Protein AF-A0A4U0XGB1-F1 (afdb_monomer_lite)

Secondary structure (DSSP, 8-state):
----TT--PPPP-----S-----HHHHHHHHHHHHHTTSSS-BTTB-GGG-HHHHHTT-S-TTSSHHHHHHHIIIIIS-HHHHHHHHHHHHHHHHHHTS-HHHHTTS----HHHHHHHHHHHHHS--PPPPPHHHHHHSTTSTTS------------TT-PPP---S---S-SSS-SSS------HHHHHHHHHHHHHHHHHTT--SPPPTTSTTHHHHHHHIIIIISTT-TT-----HHHHHHHHHHHHH--SGGGGHHHHHHHHHIIIIIIHHHHHHHHT----HHHHHHHHHHHHHHHHHHHHHHHHHHHTT--GGGGGHHHHHHHHHHHHHHHHHTT--SS----TT--PPPPPPTTSSSSS--HHHHHHHHHHHHHGGGSSEETTEEGGG-HHHHHTT-S-TTSSHHHHHHHIIIIIS-HHHHHHHHHHHHHHHHHHTS-HHHHTTS----HHHHHHHHHHHHHHTS-----HHHHHHTTTSTT---S---------TT-PPPP----------------TTSHHHHHHHHHHHHHHHHHHHTT--SPPPTTSTTHHHHHHHIIIIISTT-TT-----HHHHHHHHHHHHH--SGGGGHHHHHHHHHIIIIIIHHHHHHHHT--S-HHHHHHHHHHHHHHHHHHHHHHHHHHHSS--GGGGGTTHHHHHHHHHHHHHHHTT--HHHHHTTEEEPPTTTTT-S-TTGGG-GGGGSHHHHH----S--TT-THHHHHHHS-HHHHHT--EEE---HHHHHHHHHHHHHHHHHHHHHHHHHHHHHHHSPP----

pLDDT: mean 73.75, std 19.16, range [25.52, 97.19]

Foldseek 3Di:
DPPPPPQDAADADDDPPDDPDDDLVSLVVVLVVLVVCLVPADDRRDGNQLAPVCQLVQVDDPPRHVVVLLCCCVPPVVQNLLVLVLLVLVLVVVVLVVDDPVQVVVFDFDDPVNLVVLLVVVVVVPDDDDDDVVVVVVCPPDPPPDDDDDDDDDDDDPPDDDDDDDDDPDPPPPDDSRDDPPDDDPVVLVVLQVQLVVQCVVLVNDDAADDSHPCLSVVSNCCQAAQGPPHPSHDPDDPSRSSSLSVLSSRGPPSNSCSSVSSVSSSCVRPRSSSVSSLVSVQLADPVLLVVLLVVLVVLLVVLVVLLVVCVVDPDDPVSNCVSVVSNVSSVVSNVCSVSNHRPPNPQVLPQDAADADDPPPPDPPDDLVNLVVVLVVLVVCLVPQDDRRHGVQLRPVCQVVQVFDPPRHVVVLLCCCLPPVVQNLLVLVLLLLVVVVVVLVVDDPVQVVVFDADDPVNLVVLLVVVVVVVPPPPDDVVVVVVCPPDPPNPPDDDDDDDDDDPPDDDDDDDDDDDDDDDDDDDDDPPPVVVVVLVVLQVQLVVQCVVLVNPDAADPSHPPLSVVSLCCQAAQGPPALSHHPDDSSLSSQLSVSSSRGPPSNSCVSVNSSSSSCVRVHSSSNSLLVSLQQADPLQLVVLLVQLVVLCVVLVVLLVVCQQAPHDLVVLCVSLVSLLSSQLSNQCSVSNYHPVCLVVQKGADDLVRQPPPDPVVVPPCVCSDPCNSSDSNHSDCCPPPSNVVVVPDDSVCSSVHDMDHGPGPSSSSSNVSSSVSSSVVSNVVSCVVSVVSSPDHHNNND

Radius of gyration: 38.23 Å; chains: 1; bounding box: 114×111×107 Å

InterPro domains:
  IPR036305 RGS domain superfamily [SSF48097] (48-280)
  IPR036305 RGS domain superfamily [SSF48097] (393-625)
  IPR044926 RGS, subdomain 2 [G3DSA:1.10.167.10] (33-284)
  IPR044926 RGS, subdomain 2 [G3DSA:1.10.167.10] (389-629)

Structure (mmCIF, N/CA/C/O backbone):
data_AF-A0A4U0XGB1-F1
#
_entry.id   AF-A0A4U0XGB1-F1
#
loop_
_atom_site.group_PDB
_atom_site.id
_atom_site.type_symbol
_atom_site.label_atom_id
_atom_site.label_alt_id
_atom_site.label_comp_id
_atom_site.label_asym_id
_atom_site.label_entity_id
_atom_site.label_seq_id
_atom_site.pdbx_PDB_ins_code
_atom_site.Cartn_x
_atom_site.Cartn_y
_atom_site.Cartn_z
_atom_site.occupancy
_atom_site.B_iso_or_equiv
_atom_site.auth_seq_id
_atom_site.auth_comp_id
_atom_site.auth_asym_id
_atom_site.auth_atom_id
_atom_site.pdbx_PDB_model_num
ATOM 1 N N . MET A 1 1 ? 0.107 18.610 -12.772 1.00 32.50 1 MET A N 1
ATOM 2 C CA . MET A 1 1 ? 0.649 19.593 -11.812 1.00 32.50 1 MET A CA 1
ATOM 3 C C . MET A 1 1 ? 1.878 20.224 -12.432 1.00 32.50 1 MET A C 1
ATOM 5 O O . MET A 1 1 ? 2.787 19.494 -12.803 1.00 32.50 1 MET A O 1
ATOM 9 N N . VAL A 1 2 ? 1.900 21.547 -12.588 1.00 27.36 2 VAL A N 1
ATOM 10 C CA . VAL A 1 2 ? 3.150 22.270 -12.845 1.00 27.36 2 VAL A CA 1
ATOM 11 C C . VAL A 1 2 ? 3.922 22.205 -11.531 1.00 27.36 2 VAL A C 1
ATOM 13 O O . VAL A 1 2 ? 3.491 22.794 -10.543 1.00 27.36 2 VAL A O 1
ATOM 16 N N . TYR A 1 3 ? 4.986 21.403 -11.464 1.00 32.91 3 TYR A N 1
ATOM 17 C CA . TYR A 1 3 ? 5.872 21.418 -10.303 1.00 32.91 3 TYR A CA 1
ATOM 18 C C . TYR A 1 3 ? 6.401 22.843 -10.160 1.00 32.91 3 TYR A C 1
ATOM 20 O O . TYR A 1 3 ? 7.051 23.349 -11.075 1.00 32.91 3 TYR A O 1
ATOM 28 N N . SER A 1 4 ? 6.088 23.510 -9.049 1.00 37.25 4 SER A N 1
ATOM 29 C CA . SER A 1 4 ? 6.636 24.835 -8.793 1.00 37.25 4 SER A CA 1
ATOM 30 C C . SER A 1 4 ? 8.151 24.699 -8.664 1.00 37.25 4 SER A C 1
ATOM 32 O O . SER A 1 4 ? 8.661 24.204 -7.659 1.00 37.25 4 SER A O 1
ATOM 34 N N . LEU A 1 5 ? 8.880 25.136 -9.693 1.00 42.19 5 LEU A N 1
ATOM 35 C CA . LEU A 1 5 ? 10.348 25.170 -9.740 1.00 42.19 5 LEU A CA 1
ATOM 36 C C . LEU A 1 5 ? 10.959 26.076 -8.648 1.00 42.19 5 LEU A C 1
ATOM 38 O O . LEU A 1 5 ? 12.176 26.200 -8.555 1.00 42.19 5 LEU A O 1
ATOM 42 N N . THR A 1 6 ? 10.124 26.702 -7.815 1.00 51.84 6 THR A N 1
ATOM 43 C CA . THR A 1 6 ? 10.490 27.629 -6.741 1.00 51.84 6 THR A CA 1
ATOM 44 C C . THR A 1 6 ? 10.672 26.974 -5.368 1.00 51.84 6 THR A C 1
ATOM 46 O O . THR A 1 6 ? 10.983 27.683 -4.411 1.00 51.84 6 THR A O 1
ATOM 49 N N . TYR A 1 7 ? 10.517 25.648 -5.226 1.00 60.75 7 TYR A N 1
ATOM 50 C CA . TYR A 1 7 ? 10.771 24.991 -3.937 1.00 60.75 7 TYR A CA 1
ATOM 51 C C . TYR A 1 7 ? 12.232 25.180 -3.499 1.00 60.75 7 TYR A C 1
ATOM 53 O O . TYR A 1 7 ? 13.168 24.695 -4.142 1.00 60.75 7 TYR A O 1
ATOM 61 N N . ARG A 1 8 ? 12.430 25.847 -2.357 1.00 62.47 8 ARG A N 1
ATOM 62 C CA . ARG A 1 8 ? 13.738 26.033 -1.724 1.00 62.47 8 ARG A CA 1
ATOM 63 C C . ARG A 1 8 ? 13.786 25.238 -0.426 1.00 62.47 8 ARG A C 1
ATOM 65 O O . ARG A 1 8 ? 12.974 25.456 0.466 1.00 62.47 8 ARG A O 1
ATOM 72 N N . ARG A 1 9 ? 14.768 24.339 -0.316 1.00 66.31 9 ARG A N 1
ATOM 73 C CA . ARG A 1 9 ? 15.009 23.544 0.897 1.00 66.31 9 ARG A CA 1
ATOM 74 C C . ARG A 1 9 ? 15.177 24.469 2.119 1.00 66.31 9 ARG A C 1
ATOM 76 O O . ARG A 1 9 ? 15.993 25.392 2.019 1.00 66.31 9 ARG A O 1
ATOM 83 N N . PRO A 1 10 ? 14.503 24.197 3.255 1.00 71.38 10 PRO A N 1
ATOM 84 C CA . PRO A 1 10 ? 14.669 24.973 4.481 1.00 71.38 10 PRO A CA 1
ATOM 85 C C . PRO A 1 10 ? 16.137 25.069 4.921 1.00 71.38 10 PRO A C 1
ATOM 87 O O . PRO A 1 10 ? 16.905 24.097 4.836 1.00 71.38 10 PRO A O 1
ATOM 90 N N . SER A 1 11 ? 16.547 26.251 5.385 1.00 73.94 11 SER A N 1
ATOM 91 C CA . SER A 1 11 ? 17.852 26.453 6.017 1.00 73.94 11 SER A CA 1
ATOM 92 C C . SER A 1 11 ? 17.915 25.703 7.352 1.00 73.94 11 SER A C 1
ATOM 94 O O . SER A 1 11 ? 16.899 25.407 7.968 1.00 73.94 11 SER A O 1
ATOM 96 N N . HIS A 1 12 ? 19.125 25.329 7.779 1.00 78.06 12 HIS A N 1
ATOM 97 C CA . HIS A 1 12 ? 19.296 24.706 9.092 1.00 78.06 12 HIS A CA 1
ATOM 98 C C . HIS A 1 12 ? 19.164 25.799 10.140 1.00 78.06 12 HIS A C 1
ATOM 100 O O . HIS A 1 12 ? 19.870 26.807 10.056 1.00 78.06 12 HIS A O 1
ATOM 106 N N . VAL A 1 13 ? 18.280 25.584 11.104 1.00 77.94 13 VAL A N 1
ATOM 107 C CA . VAL A 1 13 ? 18.100 26.484 12.235 1.00 77.94 13 VAL A CA 1
ATOM 108 C C . VAL A 1 13 ? 18.999 25.974 13.351 1.00 77.94 13 VAL A C 1
ATOM 110 O O . VAL A 1 13 ? 18.805 24.869 13.857 1.00 77.94 13 VAL A O 1
ATOM 113 N N . ARG A 1 14 ? 20.033 26.751 13.694 1.00 70.25 14 ARG A N 1
ATOM 114 C CA . ARG A 1 14 ? 20.918 26.412 14.813 1.00 70.25 14 ARG A CA 1
ATOM 115 C C . ARG A 1 14 ? 20.141 26.557 16.118 1.00 70.25 14 ARG A C 1
ATOM 117 O O . ARG A 1 14 ? 19.458 27.561 16.308 1.00 70.25 14 ARG A O 1
ATOM 124 N N . SER A 1 15 ? 20.293 25.583 17.014 1.00 58.81 15 SER A N 1
ATOM 125 C CA . SER A 1 15 ? 19.837 25.722 18.396 1.00 58.81 15 SER A CA 1
ATOM 126 C C . SER A 1 15 ? 20.586 26.898 19.027 1.00 58.81 15 SER A C 1
ATOM 128 O O . SER A 1 15 ? 21.820 26.919 19.055 1.00 58.81 15 SER A O 1
ATOM 130 N N . SER A 1 16 ? 19.857 27.934 19.433 1.00 51.66 16 SER A N 1
ATOM 131 C CA . SER A 1 16 ? 20.429 29.134 20.037 1.00 51.66 16 SER A CA 1
ATOM 132 C C . SER A 1 16 ? 20.895 28.812 21.457 1.00 51.66 16 SER A C 1
ATOM 134 O O . SER A 1 16 ? 20.169 29.030 22.421 1.00 51.66 16 SER A O 1
ATOM 136 N N . ALA A 1 17 ? 22.124 28.319 21.594 1.00 41.44 17 ALA A N 1
ATOM 137 C CA . ALA A 1 17 ? 22.793 28.164 22.886 1.00 41.44 17 ALA A CA 1
ATOM 138 C C . ALA A 1 17 ? 23.264 29.510 23.490 1.00 41.44 17 ALA A C 1
ATOM 140 O O . ALA A 1 17 ? 23.918 29.527 24.528 1.00 41.44 17 ALA A O 1
ATOM 141 N N . SER A 1 18 ? 22.947 30.657 22.870 1.00 36.25 18 SER A N 1
ATOM 142 C CA . SER A 1 18 ? 23.345 31.977 23.365 1.00 36.25 18 SER A CA 1
ATOM 143 C C . SER A 1 18 ? 22.249 33.040 23.209 1.00 36.25 18 SER A C 1
ATOM 145 O O . SER A 1 18 ? 21.932 33.461 22.102 1.00 36.25 18 SER A O 1
ATOM 147 N N . ARG A 1 19 ? 21.749 33.512 24.356 1.00 37.75 19 ARG A N 1
ATOM 148 C CA . ARG A 1 19 ? 21.610 34.932 24.743 1.00 37.75 19 ARG A CA 1
ATOM 149 C C . ARG A 1 19 ? 20.771 35.943 23.942 1.00 37.75 19 ARG A C 1
ATOM 151 O O . ARG A 1 19 ? 20.720 37.075 24.406 1.00 37.75 19 ARG A O 1
ATOM 158 N N . ASP A 1 20 ? 20.026 35.579 22.905 1.00 40.97 20 ASP A N 1
ATOM 159 C CA . ASP A 1 20 ? 19.004 36.494 22.361 1.00 40.97 20 ASP A CA 1
ATOM 160 C C . ASP A 1 20 ? 17.639 36.194 22.991 1.00 40.97 20 ASP A C 1
ATOM 162 O O . ASP A 1 20 ? 16.865 35.347 22.541 1.00 40.97 20 ASP A O 1
ATOM 166 N N . SER A 1 21 ? 17.374 36.862 24.113 1.00 49.00 21 SER A N 1
ATOM 167 C CA . SER A 1 21 ? 16.125 36.783 24.868 1.00 49.00 21 SER A CA 1
ATOM 168 C C . SER A 1 21 ? 14.985 37.464 24.105 1.00 49.00 21 SER A C 1
ATOM 170 O O . SER A 1 21 ? 14.649 38.613 24.387 1.00 49.00 21 SER A O 1
ATOM 172 N N . LEU A 1 22 ? 14.385 36.762 23.141 1.00 56.78 22 LEU A N 1
ATOM 173 C CA . LEU A 1 22 ? 13.062 37.129 22.629 1.00 56.78 22 LEU A CA 1
ATOM 174 C C . LEU A 1 22 ? 12.073 37.146 23.802 1.00 56.78 22 LEU A C 1
ATOM 176 O O . LEU A 1 22 ? 12.011 36.173 24.567 1.00 56.78 22 LEU A O 1
ATOM 180 N N . SER A 1 23 ? 11.313 38.238 23.937 1.00 62.78 23 SER A N 1
ATOM 181 C CA . SER A 1 23 ? 10.249 38.344 24.937 1.00 62.78 23 SER A CA 1
ATOM 182 C C . SER A 1 23 ? 9.217 37.227 24.734 1.00 62.78 23 SER A C 1
ATOM 184 O O . SER A 1 23 ? 9.047 36.708 23.625 1.00 62.78 23 SER A O 1
ATOM 186 N N . GLY A 1 24 ? 8.496 36.850 25.795 1.00 61.66 24 GLY A N 1
ATOM 187 C CA . GLY A 1 24 ? 7.385 35.897 25.701 1.00 61.66 24 GLY A CA 1
ATOM 188 C C . GLY A 1 24 ? 6.334 36.314 24.663 1.00 61.66 24 GLY A C 1
ATOM 189 O O . GLY A 1 24 ? 5.754 35.452 23.996 1.00 61.66 24 GLY A O 1
ATOM 190 N N . ASP A 1 25 ? 6.161 37.620 24.463 1.00 63.00 25 ASP A N 1
ATOM 191 C CA . ASP A 1 25 ? 5.239 38.184 23.475 1.00 63.00 25 ASP A CA 1
ATOM 192 C C . ASP A 1 25 ? 5.777 38.093 22.047 1.00 63.00 25 ASP A C 1
ATOM 194 O O . ASP A 1 25 ? 5.022 37.774 21.128 1.00 63.00 25 ASP A O 1
ATOM 198 N N . ASP A 1 26 ? 7.087 38.258 21.849 1.00 65.81 26 ASP A N 1
ATOM 199 C CA . ASP A 1 26 ? 7.723 38.078 20.539 1.00 65.81 26 ASP A CA 1
ATOM 200 C C . ASP A 1 26 ? 7.679 36.609 20.104 1.00 65.81 26 ASP A C 1
ATOM 202 O O . ASP A 1 26 ? 7.393 36.298 18.943 1.00 65.81 26 ASP A O 1
ATOM 206 N N . LYS A 1 27 ? 7.890 35.683 21.053 1.00 68.44 27 LYS A N 1
ATOM 207 C CA . LYS A 1 27 ? 7.707 34.243 20.826 1.00 68.44 27 LYS A CA 1
ATOM 208 C C . LYS A 1 27 ? 6.263 33.951 20.414 1.00 68.44 27 LYS A C 1
ATOM 210 O O . LYS A 1 27 ? 6.059 33.311 19.382 1.00 68.44 27 LYS A O 1
ATOM 215 N N . GLN A 1 28 ? 5.272 34.470 21.144 1.00 69.88 28 GLN A N 1
ATOM 216 C CA . GLN A 1 28 ? 3.855 34.278 20.816 1.00 69.88 28 GLN A CA 1
ATOM 217 C C . GLN A 1 28 ? 3.486 34.876 19.454 1.00 69.88 28 GLN A C 1
ATOM 219 O O . GLN A 1 28 ? 2.793 34.226 18.673 1.00 69.88 28 GLN A O 1
ATOM 224 N N . LYS A 1 29 ? 3.972 36.079 19.135 1.00 70.19 29 LYS A N 1
ATOM 225 C CA . LYS A 1 29 ? 3.767 36.710 17.828 1.00 70.19 29 LYS A CA 1
ATOM 226 C C . LYS A 1 29 ? 4.344 35.847 16.708 1.00 70.19 29 LYS A C 1
ATOM 228 O O . LYS A 1 29 ? 3.648 35.563 15.743 1.00 70.19 29 LYS A O 1
ATOM 233 N N . SER A 1 30 ? 5.555 35.319 16.884 1.00 67.12 30 SER A N 1
ATOM 234 C CA . SER A 1 30 ? 6.191 34.444 15.890 1.00 67.12 30 SER A CA 1
ATOM 235 C C . SER A 1 30 ? 5.462 33.105 15.680 1.00 67.12 30 SER A C 1
ATOM 237 O O . SER A 1 30 ? 5.488 32.555 14.569 1.00 67.12 30 SER A O 1
ATOM 239 N N . ILE A 1 31 ? 4.828 32.575 16.736 1.00 67.88 31 ILE A N 1
ATOM 240 C CA . ILE A 1 31 ? 3.973 31.383 16.691 1.00 67.88 31 ILE A CA 1
ATOM 241 C C . ILE A 1 31 ? 2.693 31.719 15.925 1.00 67.88 31 ILE A C 1
ATOM 243 O O . ILE A 1 31 ? 2.377 31.032 14.955 1.00 67.88 31 ILE A O 1
ATOM 247 N N . ASN A 1 32 ? 2.015 32.813 16.279 1.00 69.94 32 ASN A N 1
ATOM 248 C CA . ASN A 1 32 ? 0.801 33.263 15.599 1.00 69.94 32 ASN A CA 1
ATOM 249 C C . ASN A 1 32 ? 1.060 33.524 14.112 1.00 69.94 32 ASN A C 1
ATOM 251 O O . ASN A 1 32 ? 0.297 33.043 13.282 1.00 69.94 32 ASN A O 1
ATOM 255 N N . ASP A 1 33 ? 2.174 34.175 13.771 1.00 61.66 33 ASP A N 1
ATOM 256 C CA . ASP A 1 33 ? 2.602 34.388 12.388 1.00 61.66 33 ASP A CA 1
ATOM 257 C C . ASP A 1 33 ? 2.804 33.059 11.650 1.00 61.66 33 ASP A C 1
ATOM 259 O O . ASP A 1 33 ? 2.482 32.963 10.472 1.00 61.66 33 ASP A O 1
ATOM 263 N N . SER A 1 34 ? 3.305 32.004 12.312 1.00 61.75 34 SER A N 1
ATOM 264 C CA . SER A 1 34 ? 3.442 30.672 11.690 1.00 61.75 34 SER A CA 1
ATOM 265 C C . SER A 1 34 ? 2.114 29.956 11.462 1.00 61.75 34 SER A C 1
ATOM 267 O O . SER A 1 34 ? 1.978 29.240 10.474 1.00 61.75 34 SER A O 1
ATOM 269 N N . ILE A 1 35 ? 1.149 30.162 12.357 1.00 61.78 35 ILE A N 1
ATOM 270 C CA . ILE A 1 35 ? -0.187 29.571 12.266 1.00 61.78 35 ILE A CA 1
ATOM 271 C C . ILE A 1 35 ? -0.988 30.286 11.168 1.00 61.78 35 ILE A C 1
ATOM 273 O O . ILE A 1 35 ? -1.605 29.637 10.328 1.00 61.78 35 ILE A O 1
ATOM 277 N N . THR A 1 36 ? -0.921 31.619 11.105 1.00 55.59 36 THR A N 1
ATOM 278 C CA . THR A 1 36 ? -1.635 32.428 10.103 1.00 55.59 36 THR A CA 1
ATOM 279 C C . THR A 1 36 ? -1.012 32.338 8.711 1.00 55.59 36 THR A C 1
ATOM 281 O O . THR A 1 36 ? -1.744 32.293 7.725 1.00 55.59 36 THR A O 1
ATOM 284 N N . SER A 1 37 ? 0.316 32.218 8.596 1.00 48.75 37 SER A N 1
ATOM 285 C CA . SER A 1 37 ? 0.982 31.947 7.308 1.00 48.75 37 SER A CA 1
ATOM 286 C C . SER A 1 37 ? 0.812 30.508 6.806 1.00 48.75 37 SER A C 1
ATOM 288 O O . SER A 1 37 ? 1.225 30.210 5.692 1.00 48.75 37 SER A O 1
ATOM 290 N N . GLY A 1 38 ? 0.156 29.622 7.566 1.00 46.25 38 GLY A N 1
ATOM 291 C CA . GLY A 1 38 ? -0.370 28.355 7.046 1.00 46.25 38 GLY A CA 1
ATOM 292 C C . GLY A 1 38 ? -1.580 28.528 6.117 1.00 46.25 38 GLY A C 1
ATOM 293 O O . GLY A 1 38 ? -1.879 27.619 5.357 1.00 46.25 38 GLY A O 1
ATOM 294 N N . SER A 1 39 ? -2.235 29.697 6.139 1.00 46.03 39 SER A N 1
ATOM 295 C CA . SER A 1 39 ? -3.392 30.043 5.293 1.00 46.03 39 SER A CA 1
ATOM 296 C C . SER A 1 39 ? -2.996 30.599 3.911 1.00 46.03 39 SER A C 1
ATOM 298 O O . SER A 1 39 ? -3.820 30.702 3.004 1.00 46.03 39 SER A O 1
ATOM 300 N N . SER A 1 40 ? -1.721 30.954 3.713 1.00 44.72 40 SER A N 1
ATOM 301 C CA . SER A 1 40 ? -1.197 31.475 2.447 1.00 44.72 40 SER A CA 1
ATOM 302 C C . SER A 1 40 ? 0.042 30.696 1.994 1.00 44.72 40 SER A C 1
ATOM 304 O O . SER A 1 40 ? 0.793 30.130 2.780 1.00 44.72 40 SER A O 1
ATOM 306 N N . CYS A 1 41 ? 0.219 30.582 0.682 1.00 52.03 41 CYS A N 1
ATOM 307 C CA . CYS A 1 41 ? 1.169 29.689 0.024 1.00 52.03 41 CYS A CA 1
ATOM 308 C C . CYS A 1 41 ? 2.610 29.716 0.606 1.00 52.03 41 CYS A C 1
ATOM 310 O O . CYS A 1 41 ? 3.339 30.684 0.428 1.00 52.03 41 CYS A O 1
ATOM 312 N N . MET A 1 42 ? 3.039 28.589 1.197 1.00 53.16 42 MET A N 1
ATOM 313 C CA . MET A 1 42 ? 4.408 28.245 1.639 1.00 53.16 42 MET A CA 1
ATOM 314 C C . MET A 1 42 ? 5.071 29.188 2.668 1.00 53.16 42 MET A C 1
ATOM 316 O O . MET A 1 42 ? 5.671 30.200 2.311 1.00 53.16 42 MET A O 1
ATOM 320 N N . SER A 1 43 ? 5.146 28.769 3.938 1.00 55.28 43 SER A N 1
ATOM 321 C CA . SER A 1 43 ? 5.955 29.448 4.962 1.00 55.28 43 SER A CA 1
ATOM 322 C C . SER A 1 43 ? 7.382 28.873 5.015 1.00 55.28 43 SER A C 1
ATOM 324 O O . SER A 1 43 ? 7.596 27.670 5.153 1.00 55.28 43 SER A O 1
ATOM 326 N N . ASN A 1 44 ? 8.404 29.726 4.850 1.00 61.28 44 ASN A N 1
ATOM 327 C CA . ASN A 1 44 ? 9.834 29.361 4.928 1.00 61.28 44 ASN A CA 1
ATOM 328 C C . ASN A 1 44 ? 10.278 28.164 4.052 1.00 61.28 44 ASN A C 1
ATOM 330 O O . ASN A 1 44 ? 11.229 27.453 4.385 1.00 61.28 44 ASN A O 1
ATOM 334 N N . GLY A 1 45 ? 9.610 27.937 2.916 1.00 62.34 45 GLY A N 1
ATOM 335 C CA . GLY A 1 45 ? 9.912 26.818 2.016 1.00 62.34 45 GLY A CA 1
ATOM 336 C C . GLY A 1 45 ? 9.334 25.468 2.459 1.00 62.34 45 GLY A C 1
ATOM 337 O O . GLY A 1 45 ? 9.674 24.450 1.860 1.00 62.34 45 GLY A O 1
ATOM 338 N N . ILE A 1 46 ? 8.457 25.432 3.468 1.00 74.94 46 ILE A N 1
ATOM 339 C CA . ILE A 1 46 ? 7.724 24.230 3.888 1.00 74.94 46 ILE A CA 1
ATOM 340 C C . ILE A 1 46 ? 6.292 24.296 3.320 1.00 74.94 46 ILE A C 1
ATOM 342 O O . ILE A 1 46 ? 5.610 25.306 3.504 1.00 74.94 46 ILE A O 1
ATOM 346 N N . PRO A 1 47 ? 5.817 23.262 2.597 1.00 73.50 47 PRO A N 1
ATOM 347 C CA . PRO A 1 47 ? 4.431 23.194 2.137 1.00 73.50 47 PRO A CA 1
ATOM 348 C C . PRO A 1 47 ? 3.450 23.069 3.307 1.00 73.50 47 PRO A C 1
ATOM 350 O O . PRO A 1 47 ? 3.750 22.390 4.286 1.00 73.50 47 PRO A O 1
ATOM 353 N N . GLU A 1 48 ? 2.240 23.609 3.161 1.00 72.38 48 GLU A N 1
ATOM 354 C CA . GLU A 1 48 ? 1.153 23.472 4.147 1.00 72.38 48 GLU A CA 1
ATOM 355 C C . GLU A 1 48 ? 0.835 21.999 4.471 1.00 72.38 48 GLU A C 1
ATOM 357 O O . GLU A 1 48 ? 0.571 21.638 5.615 1.00 72.38 48 GLU A O 1
ATOM 362 N N . ALA A 1 49 ? 0.966 21.106 3.483 1.00 75.06 49 ALA A N 1
ATOM 363 C CA . ALA A 1 49 ? 0.811 19.663 3.669 1.00 75.06 49 ALA A CA 1
ATOM 364 C C . ALA A 1 49 ? 1.832 19.030 4.639 1.00 75.06 49 ALA A C 1
ATOM 366 O O . ALA A 1 49 ? 1.624 17.906 5.085 1.00 75.06 49 ALA A O 1
ATOM 367 N N . LEU A 1 50 ? 2.924 19.728 4.959 1.00 80.44 50 LEU A N 1
ATOM 368 C CA . LEU A 1 50 ? 3.943 19.326 5.932 1.00 80.44 50 LEU A CA 1
ATOM 369 C C . LEU A 1 50 ? 4.028 20.322 7.100 1.00 80.44 50 LEU A C 1
ATOM 371 O O . LEU A 1 50 ? 5.075 20.434 7.746 1.00 80.44 50 LEU A O 1
ATOM 375 N N . SER A 1 51 ? 2.950 21.067 7.365 1.00 83.38 51 SER A N 1
ATOM 376 C CA . SER A 1 51 ? 2.873 21.959 8.519 1.00 83.38 51 SER A CA 1
ATOM 377 C C . SER A 1 51 ? 3.033 21.176 9.823 1.00 83.38 51 SER A C 1
ATOM 379 O O . SER A 1 51 ? 2.700 19.991 9.915 1.00 83.38 51 SER A O 1
ATOM 381 N N . PHE A 1 52 ? 3.556 21.849 10.847 1.00 85.50 52 PHE A N 1
ATOM 382 C CA . PHE A 1 52 ? 3.721 21.256 12.171 1.00 85.50 52 PHE A CA 1
ATOM 383 C C . PHE A 1 52 ? 2.393 20.696 12.704 1.00 85.50 52 PHE A C 1
ATOM 385 O O . PHE A 1 52 ? 2.346 19.554 13.152 1.00 85.50 52 PHE A O 1
ATOM 392 N N . ASP A 1 53 ? 1.297 21.445 12.563 1.00 83.44 53 ASP A N 1
ATOM 393 C CA . ASP A 1 53 ? -0.031 21.033 13.035 1.00 83.44 53 ASP A CA 1
ATOM 394 C C . ASP A 1 53 ? -0.534 19.764 12.343 1.00 83.44 53 ASP A C 1
ATOM 396 O O . ASP A 1 53 ? -1.093 18.875 12.989 1.00 83.44 53 ASP A O 1
ATOM 400 N N . ARG A 1 54 ? -0.282 19.628 11.036 1.00 80.06 54 ARG A N 1
ATOM 401 C CA . ARG A 1 54 ? -0.670 18.436 10.275 1.00 80.06 54 ARG A CA 1
ATOM 402 C C . ARG A 1 54 ? 0.174 17.217 10.636 1.00 80.06 54 ARG A C 1
ATOM 404 O O . ARG A 1 54 ? -0.349 16.106 10.664 1.00 80.06 54 ARG A O 1
ATOM 411 N N . ILE A 1 55 ? 1.455 17.421 10.956 1.00 85.19 55 ILE A N 1
ATOM 412 C CA . ILE A 1 55 ? 2.313 16.359 11.490 1.00 85.19 55 ILE A CA 1
ATOM 413 C C . ILE A 1 55 ? 1.754 15.891 12.828 1.00 85.19 55 ILE A C 1
ATOM 415 O O . ILE A 1 55 ? 1.417 14.721 12.942 1.00 85.19 55 ILE A O 1
ATOM 419 N N . ILE A 1 56 ? 1.577 16.801 13.791 1.00 85.38 56 ILE A N 1
ATOM 420 C CA . ILE A 1 56 ? 1.149 16.517 15.173 1.00 85.38 56 ILE A CA 1
ATOM 421 C C . ILE A 1 56 ? -0.278 15.948 15.281 1.00 85.38 56 ILE A C 1
ATOM 423 O O . ILE A 1 56 ? -0.584 15.212 16.221 1.00 85.38 56 ILE A O 1
ATOM 427 N N . SER A 1 57 ? -1.155 16.246 14.322 1.00 78.56 57 SER A N 1
ATOM 428 C CA . SER A 1 57 ? -2.500 15.652 14.223 1.00 78.56 57 SER A CA 1
ATOM 429 C C . SER A 1 57 ? -2.526 14.276 13.546 1.00 78.56 57 SER A C 1
ATOM 431 O O . SER A 1 57 ? -3.587 13.667 13.453 1.00 78.56 57 SER A O 1
ATOM 433 N N . GLY A 1 58 ? -1.384 13.764 13.072 1.00 75.75 58 GLY A N 1
ATOM 434 C CA . GLY A 1 58 ? -1.315 12.483 12.363 1.00 75.75 58 GLY A CA 1
ATOM 435 C C . GLY A 1 58 ? -1.822 12.540 10.917 1.00 75.75 58 GLY A C 1
ATOM 436 O O . GLY A 1 58 ? -1.982 11.500 10.286 1.00 75.75 58 GLY A O 1
ATOM 437 N N . GLY A 1 59 ? -2.032 13.734 10.356 1.00 71.25 59 GLY A N 1
ATOM 438 C CA . GLY A 1 59 ? -2.548 13.947 8.998 1.00 71.25 59 GLY A CA 1
ATOM 439 C C . GLY A 1 59 ? -1.517 13.783 7.871 1.00 71.25 59 GLY A C 1
ATOM 440 O O . GLY A 1 59 ? -1.731 14.302 6.769 1.00 71.25 59 GLY A O 1
ATOM 441 N N . VAL A 1 60 ? -0.386 13.123 8.143 1.00 75.31 60 VAL A N 1
ATOM 442 C CA . VAL A 1 60 ? 0.747 12.926 7.223 1.00 75.31 60 VAL A CA 1
ATOM 443 C C . VAL A 1 60 ? 1.253 11.483 7.270 1.00 75.31 60 VAL A C 1
ATOM 445 O O . VAL A 1 60 ? 1.230 10.829 8.311 1.00 75.31 60 VAL A O 1
ATOM 448 N N . CYS A 1 61 ? 1.752 10.984 6.140 1.00 74.88 61 CYS A N 1
ATOM 449 C CA . CYS A 1 61 ? 2.291 9.628 6.017 1.00 74.88 61 CYS A CA 1
ATOM 450 C C . CYS A 1 61 ? 3.813 9.576 6.290 1.00 74.88 61 CYS A C 1
ATOM 452 O O . CYS A 1 61 ? 4.491 10.607 6.201 1.00 74.88 61 CYS A O 1
ATOM 454 N N . PRO A 1 62 ? 4.387 8.386 6.575 1.00 70.75 62 PRO A N 1
ATOM 455 C CA . PRO A 1 62 ? 5.839 8.212 6.664 1.00 70.75 62 PRO A CA 1
ATOM 456 C C . PRO A 1 62 ? 6.555 8.723 5.403 1.00 70.75 62 PRO A C 1
ATOM 458 O O . PRO A 1 62 ? 6.033 8.527 4.300 1.00 70.75 62 PRO A O 1
ATOM 461 N N . PRO A 1 63 ? 7.733 9.366 5.528 1.00 75.62 63 PRO A N 1
ATOM 462 C CA . PRO A 1 63 ? 8.605 9.459 6.711 1.00 75.62 63 PRO A CA 1
ATOM 463 C C . PRO A 1 63 ? 8.358 10.688 7.613 1.00 75.62 63 PRO A C 1
ATOM 465 O O . PRO A 1 63 ? 9.241 11.068 8.379 1.00 75.62 63 PRO A O 1
ATOM 468 N N . CYS A 1 64 ? 7.209 11.361 7.492 1.00 82.31 64 CYS A N 1
ATOM 469 C CA . CYS A 1 64 ? 6.938 12.619 8.194 1.00 82.31 64 CYS A CA 1
ATOM 470 C C . CYS A 1 64 ? 5.915 12.484 9.336 1.00 82.31 64 CYS A C 1
ATOM 472 O O . CYS A 1 64 ? 5.349 13.492 9.741 1.00 82.31 64 CYS A O 1
ATOM 474 N N . THR A 1 65 ? 5.640 11.278 9.847 1.00 84.31 65 THR A N 1
ATOM 475 C CA . THR A 1 65 ? 4.636 11.079 10.914 1.00 84.31 65 THR A CA 1
ATOM 476 C C . THR A 1 65 ? 5.060 11.696 12.251 1.00 84.31 65 THR A C 1
ATOM 478 O O . THR A 1 65 ? 6.241 11.964 12.469 1.00 84.31 65 THR A O 1
ATOM 481 N N . VAL A 1 66 ? 4.119 11.844 13.198 1.00 84.12 66 VAL A N 1
ATOM 482 C CA . VAL A 1 66 ? 4.435 12.208 14.601 1.00 84.12 66 VAL A CA 1
ATOM 483 C C . VAL A 1 66 ? 5.514 11.299 15.178 1.00 84.12 66 VAL A C 1
ATOM 485 O O . VAL A 1 66 ? 6.439 11.766 15.835 1.00 84.12 66 VAL A O 1
ATOM 488 N N . ARG A 1 67 ? 5.410 9.993 14.909 1.00 83.69 67 ARG A N 1
ATOM 489 C CA . ARG A 1 67 ? 6.372 8.991 15.372 1.00 83.69 67 ARG A CA 1
ATOM 490 C C . ARG A 1 67 ? 7.752 9.219 14.763 1.00 83.69 67 ARG A C 1
ATOM 492 O O . ARG A 1 67 ? 8.748 9.130 15.472 1.00 83.69 67 ARG A O 1
ATOM 499 N N . ASP A 1 68 ? 7.815 9.550 13.477 1.00 86.12 68 ASP A N 1
ATOM 500 C CA . ASP A 1 68 ? 9.079 9.861 12.805 1.00 86.12 68 ASP A CA 1
ATOM 501 C C . ASP A 1 68 ? 9.706 11.143 13.367 1.00 86.12 68 ASP A C 1
ATOM 503 O O . ASP A 1 68 ? 10.914 11.186 13.601 1.00 86.12 68 ASP A O 1
ATOM 507 N N . PHE A 1 69 ? 8.886 12.156 13.662 1.00 91.31 69 PHE A N 1
ATOM 508 C CA . PHE A 1 69 ? 9.341 13.386 14.304 1.00 91.31 69 PHE A CA 1
ATOM 509 C C . PHE A 1 69 ? 9.847 13.133 15.732 1.00 91.31 69 PHE A C 1
ATOM 511 O O . PHE A 1 69 ? 10.930 13.588 16.085 1.00 91.31 69 PHE A O 1
ATOM 518 N N . MET A 1 70 ? 9.141 12.323 16.526 1.00 89.12 70 MET A N 1
ATOM 519 C CA . MET A 1 70 ? 9.587 11.904 17.861 1.00 89.12 70 MET A CA 1
ATOM 520 C C . MET A 1 70 ? 10.910 11.126 17.806 1.00 89.12 70 MET A C 1
ATOM 522 O O . MET A 1 70 ? 11.819 11.388 18.590 1.00 89.12 70 MET A O 1
ATOM 526 N N . ASN A 1 71 ? 11.055 10.195 16.860 1.00 86.00 71 ASN A N 1
ATOM 527 C CA . ASN A 1 71 ? 12.295 9.443 16.667 1.00 86.00 71 ASN A CA 1
ATOM 528 C C . ASN A 1 71 ? 13.456 10.359 16.267 1.00 86.00 71 ASN A C 1
ATOM 530 O O . ASN A 1 71 ? 14.568 10.202 16.770 1.00 86.00 71 ASN A O 1
ATOM 534 N N . TYR A 1 72 ? 13.199 11.334 15.396 1.00 89.44 72 TYR A N 1
ATOM 535 C CA . TYR A 1 72 ? 14.176 12.357 15.046 1.00 89.44 72 TYR A CA 1
ATOM 536 C C . TYR A 1 72 ? 14.623 13.150 16.283 1.00 89.44 72 TYR A C 1
ATOM 538 O O . TYR A 1 72 ? 15.821 13.248 16.548 1.00 89.44 72 TYR A O 1
ATOM 546 N N . LEU A 1 73 ? 13.681 13.633 17.094 1.00 90.12 73 LEU A N 1
ATOM 547 C CA . LEU A 1 73 ? 14.003 14.339 18.334 1.00 90.12 73 LEU A CA 1
ATOM 548 C C . LEU A 1 73 ? 14.765 13.454 19.325 1.00 90.12 73 LEU A C 1
ATOM 550 O O . LEU A 1 73 ? 15.685 13.927 19.973 1.00 90.12 73 LEU A O 1
ATOM 554 N N . ARG A 1 74 ? 14.442 12.162 19.432 1.00 87.94 74 ARG A N 1
ATOM 555 C CA . ARG A 1 74 ? 15.089 11.245 20.384 1.00 87.94 74 ARG A CA 1
ATOM 556 C C . ARG A 1 74 ? 16.509 10.859 19.976 1.00 87.94 74 ARG A C 1
ATOM 558 O O . ARG A 1 74 ? 17.417 10.874 20.805 1.00 87.94 74 ARG A O 1
ATOM 565 N N . TYR A 1 75 ? 16.691 10.472 18.715 1.00 85.38 75 TYR A N 1
ATOM 566 C CA . TYR A 1 75 ? 17.929 9.852 18.240 1.00 85.38 75 TYR A CA 1
ATOM 567 C C . TYR A 1 75 ? 18.864 10.815 17.506 1.00 85.38 75 TYR A C 1
ATOM 569 O O . TYR A 1 75 ? 20.034 10.478 17.332 1.00 85.38 75 TYR A O 1
ATOM 577 N N . ILE A 1 76 ? 18.366 11.968 17.045 1.00 84.88 76 ILE A N 1
ATOM 578 C CA . ILE A 1 76 ? 19.142 12.925 16.245 1.00 84.88 76 ILE A CA 1
ATOM 579 C C . ILE A 1 76 ? 19.337 14.254 16.981 1.00 84.88 76 ILE A C 1
ATOM 581 O O . ILE A 1 76 ? 20.477 14.691 17.111 1.00 84.88 76 ILE A O 1
ATOM 585 N N . GLU A 1 77 ? 18.263 14.908 17.437 1.00 85.25 77 GLU A N 1
ATOM 586 C CA . GLU A 1 77 ? 18.367 16.208 18.136 1.00 85.25 77 GLU A CA 1
ATOM 587 C C . GLU A 1 77 ? 18.513 16.092 19.658 1.00 85.25 77 GLU A C 1
ATOM 589 O O . GLU A 1 77 ? 18.905 17.068 20.292 1.00 85.25 77 GLU A O 1
ATOM 594 N N . HIS A 1 78 ? 18.252 14.913 20.228 1.00 86.56 78 HIS A N 1
ATOM 595 C CA . HIS A 1 78 ? 18.248 14.644 21.670 1.00 86.56 78 HIS A CA 1
ATOM 596 C C . HIS A 1 78 ? 17.386 15.633 22.475 1.00 86.56 78 HIS A C 1
ATOM 598 O O . HIS A 1 78 ? 17.821 16.139 23.502 1.00 86.56 78 HIS A O 1
ATOM 604 N N . SER A 1 79 ? 16.178 15.912 21.979 1.00 88.75 79 SER A N 1
ATOM 605 C CA . SER A 1 79 ? 15.238 16.889 22.547 1.00 88.75 79 SER A CA 1
ATOM 606 C C . SER A 1 79 ? 13.778 16.397 22.554 1.00 88.75 79 SER A C 1
ATOM 608 O O . SER A 1 79 ? 12.821 17.158 22.365 1.00 88.75 79 SER A O 1
ATOM 610 N N . ALA A 1 80 ? 13.591 15.081 22.706 1.00 88.75 80 ALA A N 1
ATOM 611 C CA . ALA A 1 80 ? 12.282 14.422 22.651 1.00 88.75 80 ALA A CA 1
ATOM 612 C C . ALA A 1 80 ? 11.337 14.849 23.785 1.00 88.75 80 ALA A C 1
ATOM 614 O O . ALA A 1 80 ? 10.118 14.837 23.604 1.00 88.75 80 ALA A O 1
ATOM 615 N N . GLU A 1 81 ? 11.889 15.256 24.925 1.00 88.56 81 GLU A N 1
ATOM 616 C CA . GLU A 1 81 ? 11.165 15.759 26.089 1.00 88.56 81 GLU A CA 1
ATOM 617 C C . GLU A 1 81 ? 10.268 16.956 25.749 1.00 88.56 81 GLU A C 1
ATOM 619 O O . GLU A 1 81 ? 9.138 17.026 26.230 1.00 88.56 81 GLU A O 1
ATOM 624 N N . ASN A 1 82 ? 10.697 17.824 24.825 1.00 90.81 82 ASN A N 1
ATOM 625 C CA . ASN A 1 82 ? 9.908 18.970 24.369 1.00 90.81 82 ASN A CA 1
ATOM 626 C C . ASN A 1 82 ? 8.597 18.531 23.705 1.00 90.81 82 ASN A C 1
ATOM 628 O O . ASN A 1 82 ? 7.528 19.063 24.004 1.00 90.81 82 ASN A O 1
ATOM 632 N N . LEU A 1 83 ? 8.657 17.539 22.809 1.00 91.31 83 LEU A N 1
ATOM 633 C CA . LEU A 1 83 ? 7.470 17.042 22.113 1.00 91.31 83 LEU A CA 1
ATOM 634 C C . LEU A 1 83 ? 6.559 16.244 23.048 1.00 91.31 83 LEU A C 1
ATOM 636 O O . LEU A 1 83 ? 5.341 16.371 22.961 1.00 91.31 83 LEU A O 1
ATOM 640 N N . GLN A 1 84 ? 7.133 15.448 23.952 1.00 90.62 84 GLN A N 1
ATOM 641 C CA . GLN A 1 84 ? 6.363 14.692 24.941 1.00 90.62 84 GLN A CA 1
ATOM 642 C C . GLN A 1 84 ? 5.592 15.623 25.880 1.00 90.62 84 GLN A C 1
ATOM 644 O O . GLN A 1 84 ? 4.390 15.440 26.061 1.00 90.62 84 GLN A O 1
ATOM 649 N N . PHE A 1 85 ? 6.255 16.659 26.404 1.00 92.00 85 PHE A N 1
ATOM 650 C CA . PHE A 1 85 ? 5.615 17.683 27.225 1.00 92.00 85 PHE A CA 1
ATOM 651 C C . PHE A 1 85 ? 4.516 18.428 26.454 1.00 92.00 85 PHE A C 1
ATOM 653 O O . PHE A 1 85 ? 3.426 18.633 26.980 1.00 92.00 85 PHE A O 1
ATOM 660 N N . PHE A 1 86 ? 4.765 18.796 25.193 1.00 91.25 86 PHE A N 1
ATOM 661 C CA . PHE A 1 86 ? 3.779 19.494 24.363 1.00 91.25 86 PHE A CA 1
ATOM 662 C C . PHE A 1 86 ? 2.521 18.652 24.092 1.00 91.25 86 PHE A C 1
ATOM 664 O O . PHE A 1 86 ? 1.405 19.160 24.203 1.00 91.25 86 PHE A O 1
ATOM 671 N N . LEU A 1 87 ? 2.686 17.366 23.760 1.00 89.88 87 LEU A N 1
ATOM 672 C CA . LEU A 1 87 ? 1.564 16.445 23.549 1.00 89.88 87 LEU A CA 1
ATOM 673 C C . LEU A 1 87 ? 0.775 16.226 24.842 1.00 89.88 87 LEU A C 1
ATOM 675 O O . LEU A 1 87 ? -0.449 16.343 24.828 1.00 89.88 87 LEU A O 1
ATOM 679 N N . TRP A 1 88 ? 1.477 16.008 25.960 1.00 92.25 88 TRP A N 1
ATOM 680 C CA . TRP A 1 88 ? 0.854 15.928 27.278 1.00 92.25 88 TRP A CA 1
ATOM 681 C C . TRP A 1 88 ? 0.043 17.191 27.595 1.00 92.25 88 TRP A C 1
ATOM 683 O O . TRP A 1 88 ? -1.118 17.080 27.970 1.00 92.25 88 TRP A O 1
ATOM 693 N N . TYR A 1 89 ? 0.605 18.387 27.394 1.00 90.56 89 TYR A N 1
ATOM 694 C CA . TYR A 1 89 ? -0.076 19.649 27.690 1.00 90.56 89 TYR A CA 1
ATOM 695 C C . TYR A 1 89 ? -1.318 19.869 26.814 1.00 90.56 89 TYR A C 1
ATOM 697 O O . TYR A 1 89 ? -2.340 20.366 27.293 1.00 90.56 89 TYR A O 1
ATOM 705 N N . ARG A 1 90 ? -1.266 19.474 25.535 1.00 88.12 90 ARG A N 1
ATOM 706 C CA . ARG A 1 90 ? -2.428 19.522 24.634 1.00 88.12 90 ARG A CA 1
ATOM 707 C C . ARG A 1 90 ? -3.551 18.617 25.139 1.00 88.12 90 ARG A C 1
ATOM 709 O O . ARG A 1 90 ? -4.704 19.044 25.201 1.00 88.12 90 ARG A O 1
ATOM 716 N N . ASP A 1 91 ? -3.211 17.392 25.524 1.00 87.69 91 ASP A N 1
ATOM 717 C CA . ASP A 1 91 ? -4.174 16.424 26.045 1.00 87.69 91 ASP A CA 1
ATOM 718 C C . ASP A 1 91 ? -4.698 16.857 27.426 1.00 87.69 91 ASP A C 1
ATOM 720 O O . ASP A 1 91 ? -5.891 16.735 27.698 1.00 87.69 91 ASP A O 1
ATOM 724 N N . TYR A 1 92 ? -3.842 17.451 28.263 1.00 89.56 92 TYR A N 1
ATOM 725 C CA . TYR A 1 92 ? -4.204 18.059 29.542 1.00 89.56 92 TYR A CA 1
ATOM 726 C C . TYR A 1 92 ? -5.235 19.177 29.361 1.00 89.56 92 TYR A C 1
ATOM 728 O O . TYR A 1 92 ? -6.268 19.154 30.022 1.00 89.56 92 TYR A O 1
ATOM 736 N N . CYS A 1 93 ? -5.024 20.098 28.414 1.00 89.31 93 CYS A N 1
ATOM 737 C CA . CYS A 1 93 ? -6.010 21.127 28.068 1.00 89.31 93 CYS A CA 1
ATOM 738 C C . CYS A 1 93 ? -7.341 20.511 27.606 1.00 89.31 93 CYS A C 1
ATOM 740 O O . CYS A 1 93 ? -8.406 20.948 28.032 1.00 89.31 93 CYS A O 1
ATOM 742 N N . ALA A 1 94 ? -7.302 19.474 26.764 1.00 86.88 94 ALA A N 1
ATOM 743 C CA . ALA A 1 94 ? -8.514 18.820 26.273 1.00 86.88 94 ALA A CA 1
ATOM 744 C C . ALA A 1 94 ? -9.296 18.099 27.387 1.00 86.88 94 ALA A C 1
ATOM 746 O O . ALA A 1 94 ? -10.528 18.103 27.374 1.00 86.88 94 ALA A O 1
ATOM 747 N N . ARG A 1 95 ? -8.601 17.482 28.354 1.00 89.69 95 ARG A N 1
ATOM 748 C CA . ARG A 1 95 ? -9.227 16.894 29.550 1.00 89.69 95 ARG A CA 1
ATOM 749 C C . ARG A 1 95 ? -9.748 17.970 30.497 1.00 89.69 95 ARG A C 1
ATOM 751 O O . ARG A 1 95 ? -10.860 17.831 30.992 1.00 89.69 95 ARG A O 1
ATOM 758 N N . TRP A 1 96 ? -8.997 19.058 30.671 1.00 88.62 96 TRP A N 1
ATOM 759 C CA . TRP A 1 96 ? -9.417 20.217 31.451 1.00 88.62 96 TRP A CA 1
ATOM 760 C C . TRP A 1 96 ? -10.737 20.786 30.942 1.00 88.62 96 TRP A C 1
ATOM 762 O O . TRP A 1 96 ? -11.651 21.005 31.727 1.00 88.62 96 TRP A O 1
ATOM 772 N N . GLU A 1 97 ? -10.884 20.961 29.626 1.00 88.19 97 GLU A N 1
ATOM 773 C CA . GLU A 1 97 ? -12.117 21.505 29.052 1.00 88.19 97 GLU A CA 1
ATOM 774 C C . GLU A 1 97 ? -13.347 20.620 29.279 1.00 88.19 97 GLU A C 1
ATOM 776 O O . GLU A 1 97 ? -14.457 21.140 29.390 1.00 88.19 97 GLU A O 1
ATOM 781 N N . LYS A 1 98 ? -13.154 19.307 29.425 1.00 89.44 98 LYS A N 1
ATOM 782 C CA . LYS A 1 98 ? -14.225 18.340 29.701 1.00 89.44 98 LYS A CA 1
ATOM 783 C C . LYS A 1 98 ? -14.641 18.274 31.176 1.00 89.44 98 LYS A C 1
ATOM 785 O O . LYS A 1 98 ? -15.640 17.622 31.468 1.00 89.44 98 LYS A O 1
ATOM 790 N N . LEU A 1 99 ? -13.903 18.905 32.093 1.00 88.81 99 LEU A N 1
ATOM 791 C CA . LEU A 1 99 ? -14.232 18.896 33.522 1.00 88.81 99 LEU A CA 1
ATOM 792 C C . LEU A 1 99 ? -15.540 19.650 33.825 1.00 88.81 99 LEU A C 1
ATOM 794 O O . LEU A 1 99 ? -15.819 20.669 33.180 1.00 88.81 99 LEU A O 1
ATOM 798 N N . PRO A 1 100 ? -16.299 19.223 34.853 1.00 89.12 100 PRO A N 1
ATOM 799 C CA . PRO A 1 100 ? -17.419 19.992 35.381 1.00 89.12 100 PRO A CA 1
ATOM 800 C C . PRO A 1 100 ? -16.979 21.384 35.844 1.00 89.12 100 PRO A C 1
ATOM 802 O O . PRO A 1 100 ? -15.899 21.566 36.411 1.00 89.12 100 PRO A O 1
ATOM 805 N N . GLU A 1 101 ? -17.843 22.379 35.660 1.00 85.25 101 GLU A N 1
ATOM 806 C CA . GLU A 1 101 ? -17.541 23.773 36.011 1.00 85.25 101 GLU A CA 1
ATOM 807 C C . GLU A 1 101 ? -17.293 23.967 37.519 1.00 85.25 101 GLU A C 1
ATOM 809 O O . GLU A 1 101 ? -16.463 24.785 37.914 1.00 85.25 101 GLU A O 1
ATOM 814 N N . SER A 1 102 ? -17.910 23.128 38.359 1.00 82.38 102 SER A N 1
ATOM 815 C CA . SER A 1 102 ? -17.659 23.060 39.805 1.00 82.38 102 SER A CA 1
ATOM 816 C C . SER A 1 102 ? -16.218 22.682 40.157 1.00 82.38 102 SER A C 1
ATOM 818 O O . SER A 1 102 ? -15.681 23.184 41.139 1.00 82.38 102 SER A O 1
ATOM 820 N N . GLU A 1 103 ? -15.578 21.820 39.365 1.00 84.00 103 GLU A N 1
ATOM 821 C CA . GLU A 1 103 ? -14.187 21.407 39.579 1.00 84.00 103 GLU A CA 1
ATOM 822 C C . GLU A 1 103 ? -13.204 22.407 38.968 1.00 84.00 103 GLU A C 1
ATOM 824 O O . GLU A 1 103 ? -12.167 22.699 39.566 1.00 84.00 103 GLU A O 1
ATOM 829 N N . LYS A 1 104 ? -13.559 23.008 37.823 1.00 85.06 104 LYS A N 1
ATOM 830 C CA . LYS A 1 104 ? -12.794 24.116 37.230 1.00 85.06 104 LYS A CA 1
ATOM 831 C C . LYS A 1 104 ? -12.694 25.305 38.193 1.00 85.06 104 LYS A C 1
ATOM 833 O O . LYS A 1 104 ? -11.629 25.905 38.307 1.00 85.06 104 LYS A O 1
ATOM 838 N N . ALA A 1 105 ? -13.766 25.605 38.933 1.00 82.69 105 ALA A N 1
ATOM 839 C CA . ALA A 1 105 ? -13.809 26.700 39.905 1.00 82.69 105 ALA A CA 1
ATOM 840 C C . ALA A 1 105 ? -12.826 26.538 41.082 1.00 82.69 105 ALA A C 1
ATOM 842 O O . ALA A 1 105 ? -12.442 27.534 41.696 1.00 82.69 105 ALA A O 1
ATOM 843 N N . LEU A 1 106 ? -12.381 25.311 41.386 1.00 83.62 106 LEU A N 1
ATOM 844 C CA . LEU A 1 106 ? -11.403 25.048 42.450 1.00 83.62 106 LEU A CA 1
ATOM 845 C C . LEU A 1 106 ? -9.989 25.518 42.080 1.00 83.62 106 LEU A C 1
ATOM 847 O O . LEU A 1 106 ? -9.155 25.705 42.967 1.00 83.62 106 LEU A O 1
ATOM 851 N N . ALA A 1 107 ? -9.710 25.712 40.790 1.00 84.62 107 ALA A N 1
ATOM 852 C CA . ALA A 1 107 ? -8.402 26.093 40.278 1.00 84.62 107 ALA A CA 1
ATOM 853 C C . ALA A 1 107 ? -8.467 27.457 39.570 1.00 84.62 107 ALA A C 1
ATOM 855 O O . ALA A 1 107 ? -8.846 27.532 38.398 1.00 84.62 107 ALA A O 1
ATOM 856 N N . PRO A 1 108 ? -8.083 28.552 40.250 1.00 83.75 108 PRO A N 1
ATOM 857 C CA . PRO A 1 108 ? -8.179 29.888 39.677 1.00 83.75 108 PRO A CA 1
ATOM 858 C C . PRO A 1 108 ? -7.262 30.049 38.459 1.00 83.75 108 PRO A C 1
ATOM 860 O O . PRO A 1 108 ? -6.164 29.489 38.401 1.00 83.75 108 PRO A O 1
ATOM 863 N N . VAL A 1 109 ? -7.696 30.851 37.486 1.00 84.88 109 VAL A N 1
ATOM 864 C CA . VAL A 1 109 ? -6.893 31.186 36.304 1.00 84.88 109 VAL A CA 1
ATOM 865 C C . VAL A 1 109 ? -5.636 31.943 36.736 1.00 84.88 109 VAL A C 1
ATOM 867 O O . VAL A 1 109 ? -5.733 32.993 37.363 1.00 84.88 109 VAL A O 1
ATOM 870 N N . TRP A 1 110 ? -4.458 31.450 36.345 1.00 84.94 110 TRP A N 1
ATOM 871 C CA . TRP A 1 110 ? -3.207 32.205 36.478 1.00 84.94 110 TRP A CA 1
ATOM 872 C C . TRP A 1 110 ? -3.175 33.345 35.452 1.00 84.94 110 TRP A C 1
ATOM 874 O O . TRP A 1 110 ? -3.159 33.071 34.243 1.00 84.94 110 TRP A O 1
ATOM 884 N N . THR A 1 111 ? -3.219 34.601 35.905 1.00 81.75 111 THR A N 1
ATOM 885 C CA . THR A 1 111 ? -3.303 35.777 35.020 1.00 81.75 111 THR A CA 1
ATOM 886 C C . THR A 1 111 ? -1.927 36.217 34.508 1.00 81.75 111 THR A C 1
ATOM 888 O O . THR A 1 111 ? -0.886 35.891 35.080 1.00 81.75 111 THR A O 1
ATOM 891 N N . ALA A 1 112 ? -1.906 36.964 33.396 1.00 70.25 112 ALA A N 1
ATOM 892 C CA . ALA A 1 112 ? -0.665 37.515 32.842 1.00 70.25 112 ALA A CA 1
ATOM 893 C C . ALA A 1 112 ? -0.007 38.519 33.806 1.00 70.25 112 ALA A C 1
ATOM 895 O O . ALA A 1 112 ? 1.199 38.467 34.007 1.00 70.25 112 ALA A O 1
ATOM 896 N N . GLU A 1 113 ? -0.811 39.340 34.486 1.00 70.81 113 GLU A N 1
ATOM 897 C CA . GLU A 1 113 ? -0.348 40.302 35.494 1.00 70.81 113 GLU A CA 1
ATOM 898 C C . GLU A 1 113 ? 0.332 39.611 36.686 1.00 70.81 113 GLU A C 1
ATOM 900 O O . GLU A 1 113 ? 1.374 40.067 37.147 1.00 70.81 113 GLU A O 1
ATOM 905 N N . GLN A 1 114 ? -0.201 38.472 37.148 1.00 75.62 114 GLN A N 1
ATOM 906 C CA . GLN A 1 114 ? 0.429 37.652 38.192 1.00 75.62 114 GLN A CA 1
ATOM 907 C C . GLN A 1 114 ? 1.760 37.056 37.719 1.00 75.62 114 GLN A C 1
ATOM 909 O O . GLN A 1 114 ? 2.736 37.037 38.465 1.00 75.62 114 GLN A O 1
ATOM 914 N N . ALA A 1 115 ? 1.831 36.603 36.465 1.00 69.38 115 ALA A N 1
ATOM 915 C CA . ALA A 1 115 ? 3.072 36.101 35.884 1.00 69.38 115 ALA A CA 1
ATOM 916 C C . ALA A 1 115 ? 4.137 37.207 35.729 1.00 69.38 115 ALA A C 1
ATOM 918 O O . ALA A 1 115 ? 5.318 36.965 35.975 1.00 69.38 115 ALA A O 1
ATOM 919 N N . GLU A 1 116 ? 3.735 38.421 35.349 1.00 67.25 116 GLU A N 1
ATOM 920 C CA . GLU A 1 116 ? 4.622 39.573 35.150 1.00 67.25 116 GLU A CA 1
ATOM 921 C C . GLU A 1 116 ? 5.088 40.207 36.469 1.00 67.25 116 GLU A C 1
ATOM 923 O O . GLU A 1 116 ? 6.265 40.557 36.598 1.00 67.25 116 GLU A O 1
ATOM 928 N N . ALA A 1 117 ? 4.211 40.296 37.474 1.00 66.50 117 ALA A N 1
ATOM 929 C CA . ALA A 1 117 ? 4.539 40.806 38.806 1.00 66.50 117 ALA A CA 1
ATOM 930 C C . ALA A 1 117 ? 5.626 39.966 39.499 1.00 66.50 117 ALA A C 1
ATOM 932 O O . ALA A 1 117 ? 6.522 40.520 40.134 1.00 66.50 117 ALA A O 1
ATOM 933 N N . GLU A 1 118 ? 5.616 38.645 39.309 1.00 64.62 118 GLU A N 1
ATOM 934 C CA . GLU A 1 118 ? 6.640 37.727 39.833 1.00 64.62 118 GLU A CA 1
ATOM 935 C C . GLU A 1 118 ? 7.982 37.854 39.106 1.00 64.62 118 GLU A C 1
ATOM 937 O O . GLU A 1 118 ? 9.067 37.867 39.701 1.00 64.62 118 GLU A O 1
ATOM 942 N N . VAL A 1 119 ? 7.917 38.005 37.784 1.00 60.53 119 VAL A N 1
ATOM 943 C CA . VAL A 1 119 ? 9.087 38.285 36.955 1.00 60.53 119 VAL A CA 1
ATOM 944 C C . VAL A 1 119 ? 9.726 39.610 37.404 1.00 60.53 119 VAL A C 1
ATOM 946 O O . VAL A 1 119 ? 10.954 39.672 37.503 1.00 60.53 119 VAL A O 1
ATOM 949 N N . ALA A 1 120 ? 8.938 40.632 37.752 1.00 57.12 120 ALA A N 1
ATOM 950 C CA . ALA A 1 120 ? 9.416 41.916 38.271 1.00 57.12 120 ALA A CA 1
ATOM 951 C C . ALA A 1 120 ? 9.904 41.861 39.738 1.00 57.12 120 ALA A C 1
ATOM 953 O O . ALA A 1 120 ? 10.934 42.459 40.056 1.00 57.12 120 ALA A O 1
ATOM 954 N N . GLY A 1 121 ? 9.227 41.117 40.621 1.00 54.62 121 GLY A N 1
ATOM 955 C CA . GLY A 1 121 ? 9.558 40.991 42.049 1.00 54.62 121 GLY A CA 1
ATOM 956 C C . GLY A 1 121 ? 10.892 40.290 42.331 1.00 54.62 121 GLY A C 1
ATOM 957 O O . GLY A 1 121 ? 11.597 40.641 43.276 1.00 54.62 121 GLY A O 1
ATOM 958 N N . ASN A 1 122 ? 11.311 39.366 41.463 1.00 49.66 122 ASN A N 1
ATOM 959 C CA . ASN A 1 122 ? 12.620 38.711 41.569 1.00 49.66 122 ASN A CA 1
ATOM 960 C C . ASN A 1 122 ? 13.792 39.578 41.067 1.00 49.66 122 ASN A C 1
ATOM 962 O O . ASN A 1 122 ? 14.942 39.321 41.422 1.00 49.66 122 ASN A O 1
ATOM 966 N N . ALA A 1 123 ? 13.533 40.634 40.284 1.00 45.03 123 ALA A N 1
ATOM 967 C CA . ALA A 1 123 ? 14.575 41.562 39.831 1.00 45.03 123 ALA A CA 1
ATOM 968 C C . ALA A 1 123 ? 15.036 42.538 40.936 1.00 45.03 123 ALA A C 1
ATOM 970 O O . ALA A 1 123 ? 16.142 43.074 40.868 1.00 45.03 123 ALA A O 1
ATOM 971 N N . SER A 1 124 ? 14.222 42.763 41.973 1.00 41.38 124 SER A N 1
ATOM 972 C CA . SER A 1 124 ? 14.527 43.668 43.092 1.00 41.38 124 SER A CA 1
ATOM 973 C C . SER A 1 124 ? 15.255 42.991 44.265 1.00 41.38 124 SER A C 1
ATOM 975 O O . SER A 1 124 ? 15.885 43.690 45.061 1.00 41.38 124 SER A O 1
ATOM 977 N N . GLN A 1 125 ? 15.269 41.654 44.348 1.00 44.25 125 GLN A N 1
ATOM 978 C CA . GLN A 1 125 ? 16.025 40.905 45.368 1.00 44.25 125 GLN A CA 1
ATOM 979 C C . GLN A 1 125 ? 17.496 40.634 44.988 1.00 44.25 125 GLN A C 1
ATOM 981 O O . GLN A 1 125 ? 18.297 40.274 45.849 1.00 44.25 125 GLN A O 1
ATOM 986 N N . SER A 1 126 ? 17.905 40.872 43.736 1.00 35.72 126 SER A N 1
ATOM 987 C CA . SER A 1 126 ? 19.267 40.596 43.248 1.00 35.72 126 SER A CA 1
ATOM 988 C C . SER A 1 126 ? 20.250 41.777 43.358 1.00 35.72 126 SER A C 1
ATOM 990 O O . SER A 1 126 ? 21.195 41.865 42.571 1.00 35.72 126 SER A O 1
ATOM 992 N N . ARG A 1 127 ? 20.065 42.713 44.303 1.00 32.59 127 ARG A N 1
ATOM 993 C CA . ARG A 1 127 ? 21.060 43.770 44.576 1.00 32.59 127 ARG A CA 1
ATOM 994 C C . ARG A 1 127 ? 21.965 43.333 45.739 1.00 32.59 127 ARG A C 1
ATOM 996 O O . ARG A 1 127 ? 21.469 43.229 46.860 1.00 32.59 127 ARG A O 1
ATOM 1003 N N . PRO A 1 128 ? 23.276 43.097 45.537 1.00 39.31 128 PRO A N 1
ATOM 1004 C CA . PRO A 1 128 ? 24.149 42.686 46.633 1.00 39.31 128 PRO A CA 1
ATOM 1005 C C . PRO A 1 128 ? 24.249 43.803 47.686 1.00 39.31 128 PRO A C 1
ATOM 1007 O O . PRO A 1 128 ? 24.444 44.976 47.349 1.00 39.31 128 PRO A O 1
ATOM 1010 N N . LYS A 1 129 ? 24.105 43.444 48.971 1.00 38.44 129 LYS A N 1
ATOM 1011 C CA . LYS A 1 129 ? 24.317 44.355 50.109 1.00 38.44 129 LYS A CA 1
ATOM 1012 C C . LYS A 1 129 ? 25.748 44.904 50.047 1.00 38.44 129 LYS A C 1
ATOM 1014 O O . LYS A 1 129 ? 26.706 44.140 50.109 1.00 38.44 129 LYS A O 1
ATOM 1019 N N . ARG A 1 130 ? 25.900 46.230 49.924 1.00 42.06 130 ARG A N 1
ATOM 1020 C CA . ARG A 1 130 ? 27.205 46.909 50.019 1.00 42.06 130 ARG A CA 1
ATOM 1021 C C . ARG A 1 130 ? 27.811 46.657 51.404 1.00 42.06 130 ARG A C 1
ATOM 1023 O O . ARG A 1 130 ? 27.178 46.966 52.410 1.00 42.06 130 ARG A O 1
ATOM 1030 N N . ILE A 1 131 ? 29.029 46.122 51.443 1.00 46.09 131 ILE A N 1
ATOM 1031 C CA . ILE A 1 131 ? 29.823 45.969 52.670 1.00 46.09 131 ILE A CA 1
ATOM 1032 C C . ILE A 1 131 ? 30.267 47.360 53.154 1.00 46.09 131 ILE A C 1
ATOM 1034 O O . ILE A 1 131 ? 30.595 48.233 52.348 1.00 46.09 131 ILE A O 1
ATOM 1038 N N . ASN A 1 132 ? 30.246 47.571 54.472 1.00 47.19 132 ASN A N 1
ATOM 1039 C CA . ASN A 1 132 ? 30.627 48.821 55.130 1.00 47.19 132 ASN A CA 1
ATOM 1040 C C . ASN A 1 132 ? 32.113 49.165 54.839 1.00 47.19 132 ASN A C 1
ATOM 1042 O O . ASN A 1 132 ? 32.982 48.330 55.107 1.00 47.19 132 ASN A O 1
ATOM 1046 N N . PRO A 1 133 ? 32.438 50.362 54.306 1.00 54.59 133 PRO A N 1
ATOM 1047 C CA . PRO A 1 133 ? 33.783 50.699 53.823 1.00 54.59 133 PRO A CA 1
ATOM 1048 C C . PRO A 1 133 ? 34.884 50.661 54.893 1.00 54.59 133 PRO A C 1
ATOM 1050 O O . PRO A 1 133 ? 36.046 50.464 54.547 1.00 54.59 133 PRO A O 1
ATOM 1053 N N . GLN A 1 134 ? 34.546 50.783 56.180 1.00 50.94 134 GLN A N 1
ATOM 1054 C CA . GLN A 1 134 ? 35.525 50.665 57.269 1.00 50.94 134 GLN A CA 1
ATOM 1055 C C . GLN A 1 134 ? 35.978 49.216 57.517 1.00 50.94 134 GLN A C 1
ATOM 1057 O O . GLN A 1 134 ? 37.110 48.997 57.931 1.00 50.94 134 GLN A O 1
ATOM 1062 N N . VAL A 1 135 ? 35.146 48.221 57.191 1.00 54.41 135 VAL A N 1
ATOM 1063 C CA . VAL A 1 135 ? 35.493 46.791 57.316 1.00 54.41 135 VAL A CA 1
ATOM 1064 C C . VAL A 1 135 ? 36.343 46.331 56.125 1.00 54.41 135 VAL A C 1
ATOM 1066 O O . VAL A 1 135 ? 37.263 45.536 56.283 1.00 54.41 135 VAL A O 1
ATOM 1069 N N . ALA A 1 136 ? 36.109 46.905 54.941 1.00 54.53 136 ALA A N 1
ATOM 1070 C CA . ALA A 1 136 ? 36.894 46.627 53.737 1.00 54.53 136 ALA A CA 1
ATOM 1071 C C . ALA A 1 136 ? 38.337 47.170 53.797 1.00 54.53 136 ALA A C 1
ATOM 1073 O O . ALA A 1 136 ? 39.202 46.677 53.078 1.00 54.53 136 ALA A O 1
ATOM 1074 N N . ALA A 1 137 ? 38.608 48.172 54.642 1.00 55.94 137 ALA A N 1
ATOM 1075 C CA . ALA A 1 137 ? 39.955 48.709 54.835 1.00 55.94 137 ALA A CA 1
ATOM 1076 C C . ALA A 1 137 ? 40.811 47.851 55.784 1.00 55.94 137 ALA A C 1
ATOM 1078 O O . ALA A 1 137 ? 42.023 47.802 55.614 1.00 55.94 137 ALA A O 1
ATOM 1079 N N . VAL A 1 138 ? 40.192 47.147 56.739 1.00 57.72 138 VAL A N 1
ATOM 1080 C CA . VAL A 1 138 ? 40.895 46.316 57.738 1.00 57.72 138 VAL A CA 1
ATOM 1081 C C . VAL A 1 138 ? 41.254 44.925 57.194 1.00 57.72 138 VAL A C 1
ATOM 1083 O O . VAL A 1 138 ? 42.204 44.309 57.658 1.00 57.72 138 VAL A O 1
ATOM 1086 N N . LEU A 1 139 ? 40.539 44.440 56.175 1.00 54.78 139 LEU A N 1
ATOM 1087 C CA . LEU A 1 139 ? 40.732 43.106 55.582 1.00 54.78 139 LEU A CA 1
ATOM 1088 C C . LEU A 1 139 ? 41.670 43.074 54.363 1.00 54.78 139 LEU A C 1
ATOM 1090 O O . LEU A 1 139 ? 41.853 42.011 53.774 1.00 54.78 139 LEU A O 1
ATOM 1094 N N . ARG A 1 140 ? 42.251 44.212 53.954 1.00 52.97 140 ARG A N 1
ATOM 1095 C CA . ARG A 1 140 ? 43.096 44.282 52.746 1.00 52.97 140 ARG A CA 1
ATOM 1096 C C . ARG A 1 140 ? 44.448 43.586 52.878 1.00 52.97 140 ARG A C 1
ATOM 1098 O O . ARG A 1 140 ? 44.969 43.154 51.858 1.00 52.97 140 ARG A O 1
ATOM 1105 N N . ASP A 1 141 ? 44.950 43.423 54.099 1.00 49.59 141 ASP A N 1
ATOM 1106 C CA . ASP A 1 141 ? 46.295 42.893 54.350 1.00 49.59 141 ASP A CA 1
ATOM 1107 C C . ASP A 1 141 ? 46.267 41.542 55.091 1.00 49.59 141 ASP A C 1
ATOM 1109 O O . ASP A 1 141 ? 47.161 41.225 55.872 1.00 49.59 141 ASP A O 1
ATOM 1113 N N . THR A 1 142 ? 45.228 40.730 54.860 1.00 55.69 142 THR A N 1
ATOM 1114 C CA . THR A 1 142 ? 45.158 39.349 55.372 1.00 55.69 142 THR A CA 1
ATOM 1115 C C . THR A 1 142 ? 44.850 38.359 54.252 1.00 55.69 142 THR A C 1
ATOM 1117 O O . THR A 1 142 ? 43.978 38.622 53.425 1.00 55.69 142 THR A O 1
ATOM 1120 N N . ASP A 1 143 ? 45.521 37.201 54.267 1.00 46.16 143 ASP A N 1
ATOM 1121 C CA . ASP A 1 143 ? 45.558 36.154 53.221 1.00 46.16 143 ASP A CA 1
ATOM 1122 C C . ASP A 1 143 ? 44.216 35.447 52.905 1.00 46.16 143 ASP A C 1
ATOM 1124 O O . ASP A 1 143 ? 44.176 34.421 52.231 1.00 46.16 143 ASP A O 1
ATOM 1128 N N . PHE A 1 144 ? 43.087 35.991 53.358 1.00 43.03 144 PHE A N 1
ATOM 1129 C CA . PHE A 1 144 ? 41.740 35.459 53.123 1.00 43.03 144 PHE A CA 1
ATOM 1130 C C . PHE A 1 144 ? 40.977 36.185 51.997 1.00 43.03 144 PHE A C 1
ATOM 1132 O O . PHE A 1 144 ? 39.768 36.005 51.856 1.00 43.03 144 PHE A O 1
ATOM 1139 N N . ALA A 1 145 ? 41.657 37.000 51.182 1.00 44.69 145 ALA A N 1
ATOM 1140 C CA . ALA A 1 145 ? 41.028 37.792 50.120 1.00 44.69 145 ALA A CA 1
ATOM 1141 C C . ALA A 1 145 ? 40.673 37.008 48.834 1.00 44.69 145 ALA A C 1
ATOM 1143 O O . ALA A 1 145 ? 39.877 37.509 48.043 1.00 44.69 145 ALA A O 1
ATOM 1144 N N . ASP A 1 146 ? 41.167 35.778 48.645 1.00 40.47 146 ASP A N 1
ATOM 1145 C CA . ASP A 1 146 ? 40.872 34.953 47.461 1.00 40.47 146 ASP A CA 1
ATOM 1146 C C . ASP A 1 146 ? 40.110 33.669 47.825 1.00 40.47 146 ASP A C 1
ATOM 1148 O O . ASP A 1 146 ? 40.656 32.571 47.919 1.00 40.47 146 ASP A O 1
ATOM 1152 N N . GLY A 1 147 ? 38.797 33.814 48.014 1.00 33.31 147 GLY A N 1
ATOM 1153 C CA . GLY A 1 147 ? 37.860 32.717 48.261 1.00 33.31 147 GLY A CA 1
ATOM 1154 C C . GLY A 1 147 ? 36.793 32.599 47.173 1.00 33.31 147 GLY A C 1
ATOM 1155 O O . GLY A 1 147 ? 35.618 32.834 47.439 1.00 33.31 147 GLY A O 1
ATOM 1156 N N . ALA A 1 148 ? 37.182 32.234 45.948 1.00 29.69 148 ALA A N 1
ATOM 1157 C CA . ALA A 1 148 ? 36.258 31.760 44.912 1.00 29.69 148 ALA A CA 1
ATOM 1158 C C . ALA A 1 148 ? 36.423 30.234 44.748 1.00 29.69 148 ALA A C 1
ATOM 1160 O O . ALA A 1 148 ? 37.533 29.790 44.435 1.00 29.69 148 ALA A O 1
ATOM 1161 N N . PRO A 1 149 ? 35.376 29.402 44.924 1.00 33.75 149 PRO A N 1
ATOM 1162 C CA . PRO A 1 149 ? 35.506 27.968 44.707 1.00 33.75 149 PRO A CA 1
ATOM 1163 C C . PRO A 1 149 ? 35.634 27.666 43.209 1.00 33.75 149 PRO A C 1
ATOM 1165 O O . PRO A 1 149 ? 34.687 27.799 42.434 1.00 33.75 149 PRO A O 1
ATOM 1168 N N . LYS A 1 150 ? 36.834 27.238 42.808 1.00 29.78 150 LYS A N 1
ATOM 1169 C CA . LYS A 1 150 ? 37.105 26.570 41.532 1.00 29.78 150 LYS A CA 1
ATOM 1170 C C . LYS A 1 150 ? 36.541 25.150 41.619 1.00 29.78 150 LYS A C 1
ATOM 1172 O O . LYS A 1 150 ? 37.127 24.312 42.299 1.00 29.78 150 LYS A O 1
ATOM 1177 N N . HIS A 1 151 ? 35.436 24.861 40.934 1.00 30.52 151 HIS A N 1
ATOM 1178 C CA . HIS A 1 151 ? 35.056 23.470 40.688 1.00 30.52 151 HIS A CA 1
ATOM 1179 C C . HIS A 1 151 ? 35.974 22.875 39.619 1.00 30.52 151 HIS A C 1
ATOM 1181 O O . HIS A 1 151 ? 36.099 23.395 38.509 1.00 30.52 151 HIS A O 1
ATOM 1187 N N . ALA A 1 152 ? 36.662 21.811 40.024 1.00 28.34 152 ALA A N 1
ATOM 1188 C CA . ALA A 1 152 ? 37.586 21.029 39.231 1.00 28.34 152 ALA A CA 1
ATOM 1189 C C . ALA A 1 152 ? 36.867 20.329 38.069 1.00 28.34 152 ALA A C 1
ATOM 1191 O O . ALA A 1 152 ? 35.797 19.747 38.227 1.00 28.34 152 ALA A O 1
ATOM 1192 N N . VAL A 1 153 ? 37.492 20.395 36.896 1.00 31.17 153 VAL A N 1
ATOM 1193 C CA . VAL A 1 153 ? 37.171 19.569 35.735 1.00 31.17 153 VAL A CA 1
ATOM 1194 C C . VAL A 1 153 ? 37.878 18.233 35.938 1.00 31.17 153 VAL A C 1
ATOM 1196 O O . VAL A 1 153 ? 39.083 18.139 35.696 1.00 31.17 153 VAL A O 1
ATOM 1199 N N . ASP A 1 154 ? 37.146 17.211 36.375 1.00 32.47 154 ASP A N 1
ATOM 1200 C CA . ASP A 1 154 ? 37.638 15.837 36.312 1.00 32.47 154 ASP A CA 1
ATOM 1201 C C . ASP A 1 154 ? 37.593 15.358 34.857 1.00 32.47 154 ASP A C 1
ATOM 1203 O O . ASP A 1 154 ? 36.546 15.277 34.210 1.00 32.47 154 ASP A O 1
ATOM 1207 N N . LYS A 1 155 ? 38.785 15.094 34.318 1.00 31.19 155 LYS A N 1
ATOM 1208 C CA . LYS A 1 155 ? 38.999 14.478 33.009 1.00 31.19 155 LYS A CA 1
ATOM 1209 C C . LYS A 1 155 ? 38.499 13.034 33.055 1.00 31.19 155 LYS A C 1
ATOM 1211 O O . LYS A 1 155 ? 39.107 12.199 33.716 1.00 31.19 155 LYS A O 1
ATOM 1216 N N . ALA A 1 156 ? 37.439 12.738 32.310 1.00 32.72 156 ALA A N 1
ATOM 1217 C CA . ALA A 1 156 ? 37.046 11.368 32.007 1.00 32.72 156 ALA A CA 1
ATOM 1218 C C . ALA A 1 156 ? 38.034 10.734 31.007 1.00 32.72 156 ALA A C 1
ATOM 1220 O O . ALA A 1 156 ? 38.360 11.318 29.971 1.00 32.72 156 ALA A O 1
ATOM 1221 N N . ASP A 1 157 ? 38.509 9.543 31.357 1.00 37.09 157 ASP A N 1
ATOM 1222 C CA . ASP A 1 157 ? 39.402 8.665 30.599 1.00 37.09 157 ASP A CA 1
ATOM 1223 C C . ASP A 1 157 ? 38.717 8.156 29.303 1.00 37.09 157 ASP A C 1
ATOM 1225 O O . ASP A 1 157 ? 37.599 7.635 29.378 1.00 37.09 157 ASP A O 1
ATOM 1229 N N . PRO A 1 158 ? 39.311 8.300 28.098 1.00 39.38 158 PRO A N 1
ATOM 1230 C CA . PRO A 1 158 ? 38.612 8.049 26.832 1.00 39.38 158 PRO A CA 1
ATOM 1231 C C . PRO A 1 158 ? 38.473 6.566 26.427 1.00 39.38 158 PRO A C 1
ATOM 1233 O O . PRO A 1 158 ? 38.069 6.297 25.296 1.00 39.38 158 PRO A O 1
ATOM 1236 N N . PHE A 1 159 ? 38.772 5.597 27.303 1.00 33.62 159 PHE A N 1
ATOM 1237 C CA . PHE A 1 159 ? 38.742 4.162 26.962 1.00 33.62 159 PHE A CA 1
ATOM 1238 C C . PHE A 1 159 ? 38.010 3.247 27.959 1.00 33.62 159 PHE A C 1
ATOM 1240 O O . PHE A 1 159 ? 38.329 2.064 28.065 1.00 33.62 159 PHE A O 1
ATOM 1247 N N . ILE A 1 160 ? 36.961 3.737 28.626 1.00 31.03 160 ILE A N 1
ATOM 1248 C CA . ILE A 1 160 ? 36.046 2.866 29.384 1.00 31.03 160 ILE A CA 1
ATOM 1249 C C . ILE A 1 160 ? 34.685 2.796 28.685 1.00 31.03 160 ILE A C 1
ATOM 1251 O O . ILE A 1 160 ? 33.858 3.701 28.761 1.00 31.03 160 ILE A O 1
ATOM 1255 N N . THR A 1 161 ? 34.455 1.682 27.993 1.00 32.12 161 THR A N 1
ATOM 1256 C CA . THR A 1 161 ? 33.144 1.242 27.496 1.00 32.12 161 THR A CA 1
ATOM 1257 C C . THR A 1 161 ? 32.206 0.943 28.674 1.00 32.12 161 THR A C 1
ATOM 1259 O O . THR A 1 161 ? 32.547 0.073 29.479 1.00 32.12 161 THR A O 1
ATOM 1262 N N . PRO A 1 162 ? 31.017 1.568 28.788 1.00 28.95 162 PRO A N 1
ATOM 1263 C CA . PRO A 1 162 ? 30.033 1.156 29.781 1.00 28.95 162 PRO A CA 1
ATOM 1264 C C . PRO A 1 162 ? 29.420 -0.197 29.413 1.00 28.95 162 PRO A C 1
ATOM 1266 O O . PRO A 1 162 ? 29.190 -0.505 28.239 1.00 28.95 162 PRO A O 1
ATOM 1269 N N . ALA A 1 163 ? 29.165 -1.001 30.441 1.00 25.52 163 ALA A N 1
ATOM 1270 C CA . ALA A 1 163 ? 28.629 -2.346 30.341 1.00 25.52 163 ALA A CA 1
ATOM 1271 C C . ALA A 1 163 ? 27.261 -2.396 29.642 1.00 25.52 163 ALA A C 1
ATOM 1273 O O . ALA A 1 163 ? 26.378 -1.564 29.833 1.00 25.52 163 ALA A O 1
ATOM 1274 N N . ARG A 1 164 ? 27.107 -3.447 28.841 1.00 28.02 164 ARG A N 1
ATOM 1275 C CA . ARG A 1 164 ? 25.900 -3.855 28.127 1.00 28.02 164 ARG A CA 1
ATOM 1276 C C . ARG A 1 164 ? 24.832 -4.271 29.152 1.00 28.02 164 ARG A C 1
ATOM 1278 O O . ARG A 1 164 ? 24.916 -5.374 29.681 1.00 28.02 164 ARG A O 1
ATOM 1285 N N . SER A 1 165 ? 23.832 -3.431 29.419 1.00 27.03 165 SER A N 1
ATOM 1286 C CA . SER A 1 165 ? 22.600 -3.874 30.081 1.00 27.03 165 SER A CA 1
ATOM 1287 C C . SER A 1 165 ? 21.740 -4.611 29.054 1.00 27.03 165 SER A C 1
ATOM 1289 O O . SER A 1 165 ? 21.082 -4.037 28.190 1.00 27.03 165 SER A O 1
ATOM 1291 N N . SER A 1 166 ? 21.836 -5.934 29.089 1.00 29.92 166 SER A N 1
ATOM 1292 C CA . SER A 1 166 ? 20.892 -6.828 28.437 1.00 29.92 166 SER A CA 1
ATOM 1293 C C . SER A 1 166 ? 19.783 -7.199 29.414 1.00 29.92 166 SER A C 1
ATOM 1295 O O . SER A 1 166 ? 20.089 -7.526 30.556 1.00 29.92 166 SER A O 1
ATOM 1297 N N . VAL A 1 167 ? 18.571 -7.309 28.863 1.00 36.31 167 VAL A N 1
ATOM 1298 C CA . VAL A 1 167 ? 17.368 -7.944 29.432 1.00 36.31 167 VAL A CA 1
ATOM 1299 C C . VAL A 1 167 ? 16.527 -7.015 30.318 1.00 36.31 167 VAL A C 1
ATOM 1301 O O . VAL A 1 167 ? 16.704 -6.994 31.524 1.00 36.31 167 VAL A O 1
ATOM 1304 N N . ASP A 1 168 ? 15.656 -6.219 29.673 1.00 33.56 168 ASP A N 1
ATOM 1305 C CA . ASP A 1 168 ? 14.199 -6.176 29.960 1.00 33.56 168 ASP A CA 1
ATOM 1306 C C . ASP A 1 168 ? 13.381 -5.171 29.106 1.00 33.56 168 ASP A C 1
ATOM 1308 O O . ASP A 1 168 ? 12.168 -5.083 29.249 1.00 33.56 168 ASP A O 1
ATOM 1312 N N . ASP A 1 169 ? 13.953 -4.508 28.097 1.00 35.59 169 ASP A N 1
ATOM 1313 C CA . ASP A 1 169 ? 13.190 -3.545 27.272 1.00 35.59 169 ASP A CA 1
ATOM 1314 C C . ASP A 1 169 ? 12.535 -4.162 26.020 1.00 35.59 169 ASP A C 1
ATOM 1316 O O . ASP A 1 169 ? 12.892 -3.847 24.880 1.00 35.59 169 ASP A O 1
ATOM 1320 N N . LYS A 1 170 ? 11.578 -5.081 26.200 1.00 32.03 170 LYS A N 1
ATOM 1321 C CA . LYS A 1 170 ? 10.813 -5.655 25.069 1.00 32.03 170 LYS A CA 1
ATOM 1322 C C . LYS A 1 170 ? 9.290 -5.612 25.198 1.00 32.03 170 LYS A C 1
ATOM 1324 O O . LYS A 1 170 ? 8.622 -6.201 24.348 1.00 32.03 170 LYS A O 1
ATOM 1329 N N . LYS A 1 171 ? 8.736 -4.915 26.196 1.00 30.69 171 LYS A N 1
ATOM 1330 C CA . LYS A 1 171 ? 7.277 -4.863 26.409 1.00 30.69 171 LYS A CA 1
ATOM 1331 C C . LYS A 1 171 ? 6.564 -3.554 26.061 1.00 30.69 171 LYS A C 1
ATOM 1333 O O . LYS A 1 171 ? 5.365 -3.616 25.823 1.00 30.69 171 LYS A O 1
ATOM 1338 N N . ASP A 1 172 ? 7.259 -2.440 25.845 1.00 34.47 172 ASP A N 1
ATOM 1339 C CA . ASP A 1 172 ? 6.570 -1.142 25.703 1.00 34.47 172 ASP A CA 1
ATOM 1340 C C . ASP A 1 172 ? 6.591 -0.607 24.271 1.00 34.47 172 ASP A C 1
ATOM 1342 O O . ASP A 1 172 ? 7.121 0.464 23.971 1.00 34.47 172 ASP A O 1
ATOM 1346 N N . LEU A 1 173 ? 6.043 -1.386 23.338 1.00 38.69 173 LEU A N 1
ATOM 1347 C CA . LEU A 1 173 ? 6.041 -1.012 21.924 1.00 38.69 173 LEU A CA 1
ATOM 1348 C C . LEU A 1 173 ? 4.705 -1.312 21.238 1.00 38.69 173 LEU A C 1
ATOM 1350 O O . LEU A 1 173 ? 4.709 -1.962 20.205 1.00 38.69 173 LEU A O 1
ATOM 1354 N N . MET A 1 174 ? 3.579 -0.853 21.814 1.00 31.97 174 MET A N 1
ATOM 1355 C CA . MET A 1 174 ? 2.325 -0.473 21.110 1.00 31.97 174 MET A CA 1
ATOM 1356 C C . MET A 1 174 ? 1.135 -0.212 22.073 1.00 31.97 174 MET A C 1
ATOM 1358 O O . MET A 1 174 ? 0.092 -0.838 21.919 1.00 31.97 174 MET A O 1
ATOM 1362 N N . SER A 1 175 ? 1.229 0.736 23.024 1.00 32.34 175 SER A N 1
ATOM 1363 C CA . SER A 1 175 ? -0.005 1.283 23.653 1.00 32.34 175 SER A CA 1
ATOM 1364 C C . SER A 1 175 ? 0.036 2.705 24.238 1.00 32.34 175 SER A C 1
ATOM 1366 O O . SER A 1 175 ? -1.007 3.342 24.253 1.00 32.34 175 SER A O 1
ATOM 1368 N N . ASP A 1 176 ? 1.175 3.280 24.632 1.00 32.62 176 ASP A N 1
ATOM 1369 C CA . ASP A 1 176 ? 1.132 4.346 25.661 1.00 32.62 176 ASP A CA 1
ATOM 1370 C C . ASP A 1 176 ? 1.753 5.693 25.255 1.00 32.62 176 ASP A C 1
ATOM 1372 O O . ASP A 1 176 ? 2.604 6.246 25.946 1.00 32.62 176 ASP A O 1
ATOM 1376 N N . TYR A 1 177 ? 1.342 6.274 24.125 1.00 44.56 177 TYR A N 1
ATOM 1377 C CA . TYR A 1 177 ? 1.746 7.659 23.802 1.00 44.56 177 TYR A CA 1
ATOM 1378 C C . TYR A 1 177 ? 0.618 8.689 23.882 1.00 44.56 177 TYR A C 1
ATOM 1380 O O . TYR A 1 177 ? 0.839 9.856 23.569 1.00 44.56 177 TYR A O 1
ATOM 1388 N N . GLY A 1 178 ? -0.565 8.288 24.349 1.00 35.84 178 GLY A N 1
ATOM 1389 C CA . GLY A 1 178 ? -1.703 9.195 24.476 1.00 35.84 178 GLY A CA 1
ATOM 1390 C C . GLY A 1 178 ? -2.898 8.601 25.209 1.00 35.84 178 GLY A C 1
ATOM 1391 O O . GLY A 1 178 ? -4.010 8.727 24.723 1.00 35.84 178 GLY A O 1
ATOM 1392 N N . SER A 1 179 ? -2.691 7.905 26.326 1.00 34.88 179 SER A N 1
ATOM 1393 C CA . SER A 1 179 ? -3.693 7.742 27.389 1.00 34.88 179 SER A CA 1
ATOM 1394 C C . SER A 1 179 ? -3.056 6.980 28.552 1.00 34.88 179 SER A C 1
ATOM 1396 O O . SER A 1 179 ? -2.289 6.059 28.323 1.00 34.88 179 SER A O 1
ATOM 1398 N N . SER A 1 180 ? -3.406 7.349 29.782 1.00 36.22 180 SER A N 1
ATOM 1399 C CA . SER A 1 180 ? -3.058 6.652 31.028 1.00 36.22 180 SER A CA 1
ATOM 1400 C C . SER A 1 180 ? -1.585 6.674 31.478 1.00 36.22 180 SER A C 1
ATOM 1402 O O . SER A 1 180 ? -0.910 5.660 31.547 1.00 36.22 180 SER A O 1
ATOM 1404 N N . MET A 1 181 ? -1.146 7.818 32.013 1.00 43.72 181 MET A N 1
ATOM 1405 C CA . MET A 1 181 ? -0.181 7.839 33.135 1.00 43.72 181 MET A CA 1
ATOM 1406 C C . MET A 1 181 ? -0.890 7.494 34.473 1.00 43.72 181 MET A C 1
ATOM 1408 O O . MET A 1 181 ? -0.586 8.055 35.526 1.00 43.72 181 MET A O 1
ATOM 1412 N N . GLY A 1 182 ? -1.949 6.678 34.403 1.00 39.00 182 GLY A N 1
ATOM 1413 C CA . GLY A 1 182 ? -2.922 6.460 35.472 1.00 39.00 182 GLY A CA 1
ATOM 1414 C C . GLY A 1 182 ? -2.678 5.212 36.311 1.00 39.00 182 GLY A C 1
ATOM 1415 O O . GLY A 1 182 ? -3.288 5.104 37.368 1.00 39.00 182 GLY A O 1
ATOM 1416 N N . ASP A 1 183 ? -1.796 4.307 35.882 1.00 38.06 183 ASP A N 1
ATOM 1417 C CA . ASP A 1 183 ? -1.604 3.015 36.543 1.00 38.06 183 ASP A CA 1
ATOM 1418 C C . ASP A 1 183 ? -0.168 2.889 37.070 1.00 38.06 183 ASP A C 1
ATOM 1420 O O . ASP A 1 183 ? 0.690 2.214 36.508 1.00 38.06 183 ASP A O 1
ATOM 1424 N N . GLU A 1 184 ? 0.122 3.618 38.149 1.00 48.06 184 GLU A N 1
ATOM 1425 C CA . GLU A 1 184 ? 1.350 3.431 38.917 1.00 48.06 184 GLU A CA 1
ATOM 1426 C C . GLU A 1 184 ? 1.024 3.086 40.367 1.00 48.06 184 GLU A C 1
ATOM 1428 O O . GLU A 1 184 ? 0.139 3.665 40.998 1.00 48.06 184 GLU A O 1
ATOM 1433 N N . THR A 1 185 ? 1.787 2.138 40.910 1.00 48.81 185 THR A N 1
ATOM 1434 C CA . THR A 1 185 ? 1.697 1.724 42.313 1.00 48.81 185 THR A CA 1
ATOM 1435 C C . THR A 1 185 ? 1.821 2.922 43.266 1.00 48.81 185 THR A C 1
ATOM 1437 O O . THR A 1 185 ? 2.573 3.867 43.016 1.00 48.81 185 THR A O 1
ATOM 1440 N N . LEU A 1 186 ? 1.128 2.860 44.410 1.00 49.56 186 LEU A N 1
ATOM 1441 C CA . LEU A 1 186 ? 1.105 3.906 45.449 1.00 49.56 186 LEU A CA 1
ATOM 1442 C C . LEU A 1 186 ? 2.517 4.401 45.855 1.00 49.56 186 LEU A C 1
ATOM 1444 O O . LEU A 1 186 ? 2.713 5.571 46.193 1.00 49.56 186 LEU A O 1
ATOM 1448 N N . ALA A 1 187 ? 3.516 3.514 45.785 1.00 49.19 187 ALA A N 1
ATOM 1449 C CA . ALA A 1 187 ? 4.916 3.810 46.079 1.00 49.19 187 ALA A CA 1
ATOM 1450 C C . ALA A 1 187 ? 5.554 4.791 45.073 1.00 49.19 187 ALA A C 1
ATOM 1452 O O . ALA A 1 187 ? 6.259 5.710 45.491 1.00 49.19 187 ALA A O 1
ATOM 1453 N N . SER A 1 188 ? 5.264 4.650 43.774 1.00 60.75 188 SER A N 1
ATOM 1454 C CA . SER A 1 188 ? 5.784 5.542 42.725 1.00 60.75 188 SER A CA 1
ATOM 1455 C C . SER A 1 188 ? 5.191 6.948 42.847 1.00 60.75 188 SER A C 1
ATOM 1457 O O . SER A 1 188 ? 5.912 7.947 42.850 1.00 60.75 188 SER A O 1
ATOM 1459 N N . SER A 1 189 ? 3.879 7.036 43.101 1.00 61.84 189 SER A N 1
ATOM 1460 C CA . SER A 1 189 ? 3.198 8.316 43.337 1.00 61.84 189 SER A CA 1
ATOM 1461 C C . SER A 1 189 ? 3.793 9.084 44.524 1.00 61.84 189 SER A C 1
ATOM 1463 O O . SER A 1 189 ? 3.937 10.305 44.474 1.00 61.84 189 SER A O 1
ATOM 1465 N N . THR A 1 190 ? 4.184 8.372 45.584 1.00 68.44 190 THR A N 1
ATOM 1466 C CA . THR A 1 190 ? 4.786 8.979 46.781 1.00 68.44 190 THR A CA 1
ATOM 1467 C C . THR A 1 190 ? 6.188 9.533 46.490 1.00 68.44 190 THR A C 1
ATOM 1469 O O . THR A 1 190 ? 6.527 10.625 46.948 1.00 68.44 190 THR A O 1
ATOM 1472 N N . MET A 1 191 ? 6.982 8.824 45.681 1.00 73.69 191 MET A N 1
ATOM 1473 C CA . MET A 1 191 ? 8.320 9.256 45.258 1.00 73.69 191 MET A CA 1
ATOM 1474 C C . MET A 1 191 ? 8.271 10.485 44.336 1.00 73.69 191 MET A C 1
ATOM 1476 O O . MET A 1 191 ? 9.021 11.444 44.531 1.00 73.69 191 MET A O 1
ATOM 1480 N N . HIS A 1 192 ? 7.359 10.506 43.362 1.00 78.31 192 HIS A N 1
ATOM 1481 C CA . HIS A 1 192 ? 7.169 11.671 42.494 1.00 78.31 192 HIS A CA 1
ATOM 1482 C C . HIS A 1 192 ? 6.749 12.911 43.287 1.00 78.31 192 HIS A C 1
ATOM 1484 O O . HIS A 1 192 ? 7.275 14.004 43.061 1.00 78.31 192 HIS A O 1
ATOM 1490 N N . GLN A 1 193 ? 5.872 12.733 44.278 1.00 77.50 193 GLN A N 1
ATOM 1491 C CA . GLN A 1 193 ? 5.452 13.819 45.153 1.00 77.50 193 GLN A CA 1
ATOM 1492 C C . GLN A 1 193 ? 6.602 14.349 46.021 1.00 77.50 193 GLN A C 1
ATOM 1494 O O . GLN A 1 193 ? 6.699 15.561 46.214 1.00 77.50 193 GLN A O 1
ATOM 1499 N N . SER A 1 194 ? 7.502 13.492 46.523 1.00 79.31 194 SER A N 1
ATOM 1500 C CA . SER A 1 194 ? 8.662 13.958 47.296 1.00 79.31 194 SER A CA 1
ATOM 1501 C C . SER A 1 194 ? 9.637 14.779 46.452 1.00 79.31 194 SER A C 1
ATOM 1503 O O . SER A 1 194 ? 10.112 15.809 46.919 1.00 79.31 194 SER A O 1
ATOM 1505 N N . VAL A 1 195 ? 9.880 14.376 45.198 1.00 80.38 195 VAL A N 1
ATOM 1506 C CA . VAL A 1 195 ? 10.744 15.128 44.269 1.00 80.38 195 VAL A CA 1
ATOM 1507 C C . VAL A 1 195 ? 10.106 16.468 43.891 1.00 80.38 195 VAL A C 1
ATOM 1509 O O . VAL A 1 195 ? 10.791 17.486 43.844 1.00 80.38 195 VAL A O 1
ATOM 1512 N N . ALA A 1 196 ? 8.789 16.498 43.670 1.00 77.31 196 ALA A N 1
ATOM 1513 C CA . ALA A 1 196 ? 8.069 17.744 43.420 1.00 77.31 196 ALA A CA 1
ATOM 1514 C C . ALA A 1 196 ? 8.132 18.697 44.626 1.00 77.31 196 ALA A C 1
ATOM 1516 O O . ALA A 1 196 ? 8.402 19.881 44.449 1.00 77.31 196 ALA A O 1
ATOM 1517 N N . ASN A 1 197 ? 7.948 18.184 45.849 1.00 78.94 197 ASN A N 1
ATOM 1518 C CA . ASN A 1 197 ? 8.086 18.967 47.083 1.00 78.94 197 ASN A CA 1
ATOM 1519 C C . ASN A 1 197 ? 9.499 19.547 47.229 1.00 78.94 197 ASN A C 1
ATOM 1521 O O . ASN A 1 197 ? 9.638 20.737 47.489 1.00 78.94 197 ASN A O 1
ATOM 1525 N N . GLN A 1 198 ? 10.529 18.742 46.959 1.00 81.44 198 GLN A N 1
ATOM 1526 C CA . GLN A 1 198 ? 11.914 19.208 46.965 1.00 81.44 198 GLN A CA 1
ATOM 1527 C C . GLN A 1 198 ? 12.155 20.313 45.924 1.00 81.44 198 GLN A C 1
ATOM 1529 O O . GLN A 1 198 ? 12.827 21.293 46.222 1.00 81.44 198 GLN A O 1
ATOM 1534 N N . ALA A 1 199 ? 11.549 20.222 44.735 1.00 79.38 199 ALA A N 1
ATOM 1535 C CA . ALA A 1 199 ? 11.647 21.278 43.727 1.00 79.38 199 ALA A CA 1
ATOM 1536 C C . ALA A 1 199 ? 11.001 22.603 44.183 1.00 79.38 199 ALA A C 1
ATOM 1538 O O . ALA A 1 199 ? 11.503 23.673 43.839 1.00 79.38 199 ALA A O 1
ATOM 1539 N N . PHE A 1 200 ? 9.913 22.556 44.961 1.00 80.44 200 PHE A N 1
ATOM 1540 C CA . PHE A 1 200 ? 9.332 23.752 45.583 1.00 80.44 200 PHE A CA 1
ATOM 1541 C C . PHE A 1 200 ? 10.241 24.331 46.682 1.00 80.44 200 PHE A C 1
ATOM 1543 O O . PHE A 1 200 ? 10.393 25.553 46.764 1.00 80.44 200 PHE A O 1
ATOM 1550 N N . ASP A 1 201 ? 10.877 23.473 47.484 1.00 78.75 201 ASP A N 1
ATOM 1551 C CA . ASP A 1 201 ? 11.813 23.880 48.540 1.00 78.75 201 ASP A CA 1
ATOM 1552 C C . ASP A 1 201 ? 13.087 24.521 47.959 1.00 78.75 201 ASP A C 1
ATOM 1554 O O . ASP A 1 201 ? 13.510 25.583 48.421 1.00 78.75 201 ASP A O 1
ATOM 1558 N N . ASP A 1 202 ? 13.650 23.937 46.894 1.00 77.50 202 ASP A N 1
ATOM 1559 C CA . ASP A 1 202 ? 14.798 24.473 46.144 1.00 77.50 202 ASP A CA 1
ATOM 1560 C C . ASP A 1 202 ? 14.472 25.832 45.504 1.00 77.50 202 ASP A C 1
ATOM 1562 O O . ASP A 1 202 ? 15.323 26.717 45.394 1.00 77.50 202 ASP A O 1
ATOM 1566 N N . ALA A 1 203 ? 13.208 26.019 45.126 1.00 73.62 203 ALA A N 1
ATOM 1567 C CA . ALA A 1 203 ? 12.646 27.281 44.672 1.00 73.62 203 ALA A CA 1
ATOM 1568 C C . ALA A 1 203 ? 12.346 28.266 45.829 1.00 73.62 203 ALA A C 1
ATOM 1570 O O . ALA A 1 203 ? 11.839 29.362 45.605 1.00 73.62 203 ALA A O 1
ATOM 1571 N N . GLY A 1 204 ? 12.646 27.929 47.085 1.00 69.56 204 GLY A N 1
ATOM 1572 C CA . GLY A 1 204 ? 12.467 28.817 48.238 1.00 69.56 204 GLY A CA 1
ATOM 1573 C C . GLY A 1 204 ? 11.014 29.009 48.687 1.00 69.56 204 GLY A C 1
ATOM 1574 O O . GLY A 1 204 ? 10.716 29.970 49.405 1.00 69.56 204 GLY A O 1
ATOM 1575 N N . MET A 1 205 ? 10.098 28.121 48.290 1.00 73.44 205 MET A N 1
ATOM 1576 C CA . MET A 1 205 ? 8.676 28.215 48.624 1.00 73.44 205 MET A CA 1
ATOM 1577 C C . MET A 1 205 ? 8.355 27.473 49.927 1.00 73.44 205 MET A C 1
ATOM 1579 O O . MET A 1 205 ? 8.461 26.261 50.013 1.00 73.44 205 MET A O 1
ATOM 1583 N N . LYS A 1 206 ? 7.929 28.207 50.965 1.00 54.78 206 LYS A N 1
ATOM 1584 C CA . LYS A 1 206 ? 7.767 27.679 52.341 1.00 54.78 206 LYS A CA 1
ATOM 1585 C C . LYS A 1 206 ? 6.421 26.993 52.649 1.00 54.78 206 LYS A C 1
ATOM 1587 O O . LYS A 1 206 ? 6.235 26.524 53.769 1.00 54.78 206 LYS A O 1
ATOM 1592 N N . TRP A 1 207 ? 5.465 26.977 51.716 1.00 57.09 207 TRP A N 1
ATOM 1593 C CA . TRP A 1 207 ? 4.079 26.534 51.954 1.00 57.09 207 TRP A CA 1
ATOM 1594 C C . TRP A 1 207 ? 3.691 25.346 51.066 1.00 57.09 207 TRP A C 1
ATOM 1596 O O . TRP A 1 207 ? 4.106 25.266 49.912 1.00 57.09 207 TRP A O 1
ATOM 1606 N N . LYS A 1 208 ? 2.865 24.427 51.586 1.00 57.94 208 LYS A N 1
ATOM 1607 C CA . LYS A 1 208 ? 2.422 23.236 50.838 1.00 57.94 208 LYS A CA 1
ATOM 1608 C C . LYS A 1 208 ? 1.394 23.605 49.746 1.00 57.94 208 LYS A C 1
ATOM 1610 O O . LYS A 1 208 ? 0.527 24.432 50.028 1.00 57.94 208 LYS A O 1
ATOM 1615 N N . PRO A 1 209 ? 1.452 22.998 48.542 1.00 61.03 209 PRO A N 1
ATOM 1616 C CA . PRO A 1 209 ? 0.506 23.267 47.452 1.00 61.03 209 PRO A CA 1
ATOM 1617 C C . PRO A 1 209 ? -0.953 22.982 47.843 1.00 61.03 209 PRO A C 1
ATOM 1619 O O . PRO A 1 209 ? -1.219 22.080 48.638 1.00 61.03 209 PRO A O 1
ATOM 1622 N N . PHE A 1 210 ? -1.914 23.700 47.253 1.00 57.75 210 PHE A N 1
ATOM 1623 C CA . PHE A 1 210 ? -3.347 23.463 47.494 1.00 57.75 210 PHE A CA 1
ATOM 1624 C C . PHE A 1 210 ? -3.764 22.058 47.025 1.00 57.75 210 PHE A C 1
ATOM 1626 O O . PHE A 1 210 ? -3.663 21.756 45.839 1.00 57.75 210 PHE A O 1
ATOM 1633 N N . THR A 1 211 ? -4.262 21.206 47.922 1.00 62.03 211 THR A N 1
ATOM 1634 C CA . THR A 1 211 ? -4.478 19.766 47.659 1.00 62.03 211 THR A CA 1
ATOM 1635 C C . THR A 1 211 ? -5.849 19.400 47.079 1.00 62.03 211 THR A C 1
ATOM 1637 O O . THR A 1 211 ? -6.028 18.273 46.638 1.00 62.03 211 THR A O 1
ATOM 1640 N N . LEU A 1 212 ? -6.814 20.326 47.050 1.00 71.44 212 LEU A N 1
ATOM 1641 C CA . LEU A 1 212 ? -8.205 20.062 46.633 1.00 71.44 212 LEU A CA 1
ATOM 1642 C C . LEU A 1 212 ? -8.479 20.263 45.133 1.00 71.44 212 LEU A C 1
ATOM 1644 O O . LEU A 1 212 ? -9.606 20.084 44.685 1.00 71.44 212 LEU A O 1
ATOM 1648 N N . GLN A 1 213 ? -7.486 20.693 44.357 1.00 81.38 213 GLN A N 1
ATOM 1649 C CA . GLN A 1 213 ? -7.688 21.051 42.952 1.00 81.38 213 GLN A CA 1
ATOM 1650 C C . GLN A 1 213 ? -7.536 19.820 42.032 1.00 81.38 213 GLN A C 1
ATOM 1652 O O . GLN A 1 213 ? -6.742 18.923 42.333 1.00 81.38 213 GLN A O 1
ATOM 1657 N N . PRO A 1 214 ? -8.241 19.770 40.887 1.00 83.81 214 PRO A N 1
ATOM 1658 C CA . PRO A 1 214 ? -8.195 18.621 39.982 1.00 83.81 214 PRO A CA 1
ATOM 1659 C C . PRO A 1 214 ? -6.792 18.416 39.398 1.00 83.81 214 PRO A C 1
ATOM 1661 O O . PRO A 1 214 ? -6.081 19.387 39.135 1.00 83.81 214 PRO A O 1
ATOM 1664 N N . TYR A 1 215 ? -6.409 17.154 39.176 1.00 86.62 215 TYR A N 1
ATOM 1665 C CA . TYR A 1 215 ? -5.134 16.727 38.573 1.00 86.62 215 TYR A CA 1
ATOM 1666 C C . TYR A 1 215 ? -3.850 17.112 39.338 1.00 86.62 215 TYR A C 1
ATOM 1668 O O . TYR A 1 215 ? -2.766 17.130 38.753 1.00 86.62 215 TYR A O 1
ATOM 1676 N N . ARG A 1 216 ? -3.927 17.383 40.651 1.00 85.69 216 ARG A N 1
ATOM 1677 C CA . ARG A 1 216 ? -2.748 17.689 41.493 1.00 85.69 216 ARG A CA 1
ATOM 1678 C C . ARG A 1 216 ? -1.634 16.645 41.389 1.00 85.69 216 ARG A C 1
ATOM 1680 O O . ARG A 1 216 ? -0.491 17.023 41.140 1.00 85.69 216 ARG A O 1
ATOM 1687 N N . ASP A 1 217 ? -1.967 15.365 41.529 1.00 82.38 217 ASP A N 1
ATOM 1688 C CA . ASP A 1 217 ? -0.979 14.276 41.503 1.00 82.38 217 ASP A CA 1
ATOM 1689 C C . ASP A 1 217 ? -0.296 14.163 40.134 1.00 82.38 217 ASP A C 1
ATOM 1691 O O . ASP A 1 217 ? 0.910 13.932 40.030 1.00 82.38 217 ASP A O 1
ATOM 1695 N N . GLU A 1 218 ? -1.053 14.406 39.059 1.00 87.25 218 GLU A N 1
ATOM 1696 C CA . GLU A 1 218 ? -0.510 14.453 37.705 1.00 87.25 218 GLU A CA 1
ATOM 1697 C C . GLU A 1 218 ? 0.482 15.613 37.543 1.00 87.25 218 GLU A C 1
ATOM 1699 O O . GLU A 1 218 ? 1.571 15.410 37.008 1.00 87.25 218 GLU A O 1
ATOM 1704 N N . ILE A 1 219 ? 0.162 16.805 38.060 1.00 87.38 219 ILE A N 1
ATOM 1705 C CA . ILE A 1 219 ? 1.094 17.940 38.044 1.00 87.38 219 ILE A CA 1
ATOM 1706 C C . ILE A 1 219 ? 2.349 17.646 38.868 1.00 87.38 219 ILE A C 1
ATOM 1708 O O . ILE A 1 219 ? 3.446 17.964 38.410 1.00 87.38 219 ILE A O 1
ATOM 1712 N N . GLY A 1 220 ? 2.222 17.006 40.033 1.00 85.38 220 GLY A N 1
ATOM 1713 C CA . GLY A 1 220 ? 3.370 16.572 40.835 1.00 85.38 220 GLY A CA 1
ATOM 1714 C C . GLY A 1 220 ? 4.326 15.684 40.032 1.00 85.38 220 GLY A C 1
ATOM 1715 O O . GLY A 1 220 ? 5.534 15.937 39.989 1.00 85.38 220 GLY A O 1
ATOM 1716 N N . ARG A 1 221 ? 3.786 14.712 39.285 1.00 86.25 221 ARG A N 1
ATOM 1717 C CA . ARG A 1 221 ? 4.582 13.881 38.367 1.00 86.25 221 ARG A CA 1
ATOM 1718 C C . ARG A 1 221 ? 5.257 14.710 37.281 1.00 86.25 221 ARG A C 1
ATOM 1720 O O . ARG A 1 221 ? 6.462 14.574 37.082 1.00 86.25 221 ARG A O 1
ATOM 1727 N N . ILE A 1 222 ? 4.531 15.606 36.620 1.00 90.56 222 ILE A N 1
ATOM 1728 C CA . ILE A 1 222 ? 5.088 16.442 35.546 1.00 90.56 222 ILE A CA 1
ATOM 1729 C C . ILE A 1 222 ? 6.197 17.358 36.058 1.00 90.56 222 ILE A C 1
ATOM 1731 O O . ILE A 1 222 ? 7.219 17.501 35.387 1.00 90.56 222 ILE A O 1
ATOM 1735 N N . ILE A 1 223 ? 6.051 17.904 37.266 1.00 87.19 223 I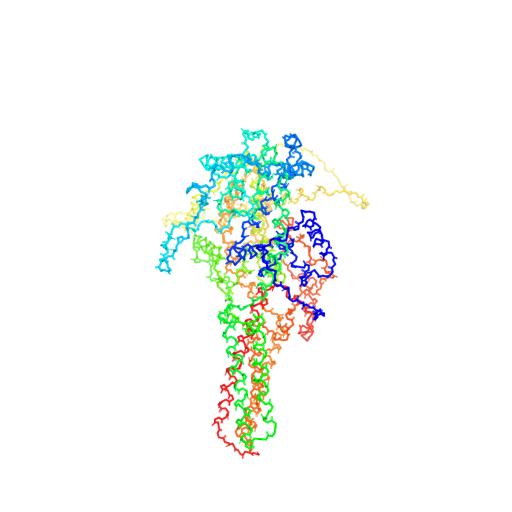LE A N 1
ATOM 1736 C CA . ILE A 1 223 ? 7.117 18.661 37.920 1.00 87.19 223 ILE A CA 1
ATOM 1737 C C . ILE A 1 223 ? 8.350 17.774 38.089 1.00 87.19 223 ILE A C 1
ATOM 1739 O O . ILE A 1 223 ? 9.429 18.157 37.646 1.00 87.19 223 ILE A O 1
ATOM 1743 N N . SER A 1 224 ? 8.196 16.576 38.655 1.00 85.69 224 SER A N 1
ATOM 1744 C CA . SER A 1 224 ? 9.325 15.671 38.909 1.00 85.69 224 SER A CA 1
ATOM 1745 C C . SER A 1 224 ? 10.029 15.165 37.640 1.00 85.69 224 SER A C 1
ATOM 1747 O O . SER A 1 224 ? 11.225 14.885 37.676 1.00 85.69 224 SER A O 1
ATOM 1749 N N . VAL A 1 225 ? 9.308 15.049 36.518 1.00 86.88 225 VAL A N 1
ATOM 1750 C CA . VAL A 1 225 ? 9.835 14.486 35.264 1.00 86.88 225 VAL A CA 1
ATOM 1751 C C . VAL A 1 225 ? 10.428 15.558 34.346 1.00 86.88 225 VAL A C 1
ATOM 1753 O O . VAL A 1 225 ? 11.435 15.275 33.700 1.00 86.88 225 VAL A O 1
ATOM 1756 N N . TYR A 1 226 ? 9.830 16.757 34.290 1.00 88.31 226 TYR A N 1
ATOM 1757 C CA . TYR A 1 226 ? 10.150 17.783 33.285 1.00 88.31 226 TYR A CA 1
ATOM 1758 C C . TYR A 1 226 ? 10.648 19.127 33.846 1.00 88.31 226 TYR A C 1
ATOM 1760 O O . TYR A 1 226 ? 11.289 19.874 33.108 1.00 88.31 226 TYR A O 1
ATOM 1768 N N . ILE A 1 227 ? 10.337 19.487 35.100 1.00 86.81 227 ILE A N 1
ATOM 1769 C CA . ILE A 1 227 ? 10.580 20.850 35.636 1.00 86.81 227 ILE A CA 1
ATOM 1770 C C . ILE A 1 227 ? 11.631 20.862 36.753 1.00 86.81 227 ILE A C 1
ATOM 1772 O O . ILE A 1 227 ? 12.414 21.810 36.847 1.00 86.81 227 ILE A O 1
ATOM 1776 N N . ALA A 1 228 ? 11.653 19.834 37.604 1.00 84.69 228 ALA A N 1
ATOM 1777 C CA . ALA A 1 228 ? 12.619 19.689 38.685 1.00 84.69 228 ALA A CA 1
ATOM 1778 C C . ALA A 1 228 ? 14.051 19.634 38.128 1.00 84.69 228 ALA A C 1
ATOM 1780 O O . ALA A 1 228 ? 14.294 19.084 37.049 1.00 84.69 228 ALA A O 1
ATOM 1781 N N . GLY A 1 229 ? 15.003 20.218 38.860 1.00 79.31 229 GLY A N 1
ATOM 1782 C CA . GLY A 1 229 ? 16.408 20.183 38.459 1.00 79.31 229 GLY A CA 1
ATOM 1783 C C . GLY A 1 229 ? 16.966 18.764 38.501 1.00 79.31 229 GLY A C 1
ATOM 1784 O O . GLY A 1 229 ? 16.681 18.022 39.438 1.00 79.31 229 GLY A O 1
ATOM 1785 N N . SER A 1 230 ? 17.768 18.397 37.500 1.00 77.19 230 SER A N 1
ATOM 1786 C CA . SER A 1 230 ? 18.321 17.044 37.334 1.00 77.19 230 SER A CA 1
ATOM 1787 C C . SER A 1 230 ? 17.256 15.964 37.102 1.00 77.19 230 SER A C 1
ATOM 1789 O O . SER A 1 230 ? 17.472 14.792 37.417 1.00 77.19 230 SER A O 1
ATOM 1791 N N . SER A 1 231 ? 16.091 16.343 36.571 1.00 81.88 231 SER A N 1
ATOM 1792 C CA . SER A 1 231 ? 15.031 15.391 36.231 1.00 81.88 231 SER A CA 1
ATOM 1793 C C . SER A 1 231 ? 15.387 14.563 34.992 1.00 81.88 231 SER A C 1
ATOM 1795 O O . SER A 1 231 ? 16.183 14.962 34.142 1.00 81.88 231 SER A O 1
ATOM 1797 N N . SER A 1 232 ? 14.788 13.373 34.876 1.00 80.25 232 SER A N 1
ATOM 1798 C CA . SER A 1 232 ? 15.099 12.429 33.788 1.00 80.25 232 SER A CA 1
ATOM 1799 C C . SER A 1 232 ? 14.783 12.963 32.384 1.00 80.25 232 SER A C 1
ATOM 1801 O O . SER A 1 232 ? 15.371 12.494 31.409 1.00 80.25 232 SER A O 1
ATOM 1803 N N . ARG A 1 233 ? 13.852 13.921 32.271 1.00 85.44 233 ARG A N 1
ATOM 1804 C CA . ARG A 1 233 ? 13.421 14.558 31.018 1.00 85.44 233 ARG A CA 1
ATOM 1805 C C . ARG A 1 233 ? 13.324 16.078 31.187 1.00 85.44 233 ARG A C 1
ATOM 1807 O O . ARG A 1 233 ? 12.360 16.695 30.739 1.00 85.44 233 ARG A O 1
ATOM 1814 N N . GLU A 1 234 ? 14.308 16.662 31.868 1.00 86.00 234 GLU A N 1
ATOM 1815 C CA . GLU A 1 234 ? 14.354 18.090 32.185 1.00 86.00 234 GLU A CA 1
ATOM 1816 C C . GLU A 1 234 ? 14.207 18.966 30.932 1.00 86.00 234 GLU A C 1
ATOM 1818 O O . GLU A 1 234 ? 14.989 18.867 29.985 1.00 86.00 234 GLU A O 1
ATOM 1823 N N . LEU A 1 235 ? 13.214 19.859 30.936 1.00 86.31 235 LEU A N 1
ATOM 1824 C CA . LEU A 1 235 ? 13.057 20.865 29.890 1.00 86.31 235 LEU A CA 1
ATOM 1825 C C . LEU A 1 235 ? 14.167 21.914 30.001 1.00 86.31 235 LEU A C 1
ATOM 1827 O O . LEU A 1 235 ? 14.543 22.341 31.095 1.00 86.31 235 LEU A O 1
ATOM 1831 N N . ASN A 1 236 ? 14.638 22.411 28.857 1.00 81.81 236 ASN A N 1
ATOM 1832 C CA . ASN A 1 236 ? 15.654 23.462 28.802 1.00 81.81 236 ASN A CA 1
ATOM 1833 C C . ASN A 1 236 ? 15.072 24.836 29.199 1.00 81.81 236 ASN A C 1
ATOM 1835 O O . ASN A 1 236 ? 14.762 25.672 28.349 1.00 81.81 236 ASN A O 1
ATOM 1839 N N . LEU A 1 237 ? 14.882 25.037 30.503 1.00 80.00 237 LEU A N 1
ATOM 1840 C CA . LEU A 1 237 ? 14.308 26.235 31.115 1.00 80.00 237 LEU A CA 1
ATOM 1841 C C . LEU A 1 237 ? 15.384 27.035 31.841 1.00 80.00 237 LEU A C 1
ATOM 1843 O O . LEU A 1 237 ? 16.196 26.473 32.579 1.00 80.00 237 LEU A O 1
ATOM 1847 N N . SER A 1 238 ? 15.344 28.362 31.718 1.00 81.12 238 SER A N 1
ATOM 1848 C CA . SER A 1 238 ? 16.160 29.219 32.580 1.00 81.12 238 SER A CA 1
ATOM 1849 C C . SER A 1 238 ? 15.722 29.097 34.045 1.00 81.12 238 SER A C 1
ATOM 1851 O O . SER A 1 238 ? 14.555 28.832 34.339 1.00 81.12 238 SER A O 1
ATOM 1853 N N . ALA A 1 239 ? 16.637 29.360 34.985 1.00 76.75 239 ALA A N 1
ATOM 1854 C CA . ALA A 1 239 ? 16.323 29.342 36.419 1.00 76.75 239 ALA A CA 1
ATOM 1855 C C . ALA A 1 239 ? 15.120 30.244 36.765 1.00 76.75 239 ALA A C 1
ATOM 1857 O O . ALA A 1 239 ? 14.286 29.887 37.590 1.00 76.75 239 ALA A O 1
ATOM 1858 N N . ARG A 1 240 ? 14.982 31.378 36.064 1.00 77.81 240 ARG A N 1
ATOM 1859 C CA . ARG A 1 240 ? 13.856 32.307 36.217 1.00 77.81 240 ARG A CA 1
ATOM 1860 C C . ARG A 1 240 ? 12.534 31.727 35.705 1.00 77.81 240 ARG A C 1
ATOM 1862 O O . ARG A 1 240 ? 11.517 31.886 36.368 1.00 77.81 240 ARG A O 1
ATOM 1869 N N . GLU A 1 241 ? 12.533 31.068 34.544 1.00 80.69 241 GLU A N 1
ATOM 1870 C CA . GLU A 1 241 ? 11.328 30.431 33.982 1.00 80.69 241 GLU A CA 1
ATOM 1871 C C . GLU A 1 241 ? 10.869 29.247 34.836 1.00 80.69 241 GLU A C 1
ATOM 1873 O O . GLU A 1 241 ? 9.674 29.103 35.092 1.00 80.69 241 GLU A O 1
ATOM 1878 N N . ARG A 1 242 ? 11.819 28.440 35.322 1.00 84.69 242 ARG A N 1
ATOM 1879 C CA . ARG A 1 242 ? 11.550 27.332 36.244 1.00 84.69 242 ARG A CA 1
ATOM 1880 C C . ARG A 1 242 ? 10.896 27.833 37.526 1.00 84.69 242 ARG A C 1
ATOM 1882 O O . ARG A 1 242 ? 9.837 27.342 37.899 1.00 84.69 242 ARG A O 1
ATOM 1889 N N . GLN A 1 243 ? 11.487 28.854 38.142 1.00 82.94 243 GLN A N 1
ATOM 1890 C CA . GLN A 1 243 ? 10.965 29.472 39.355 1.00 82.94 243 GLN A CA 1
ATOM 1891 C C . GLN A 1 243 ? 9.544 30.014 39.161 1.00 82.94 243 GLN A C 1
ATOM 1893 O O . GLN A 1 243 ? 8.660 29.754 39.974 1.00 82.94 243 GLN A O 1
ATOM 1898 N N . ALA A 1 244 ? 9.317 30.742 38.065 1.00 83.12 244 ALA A N 1
ATOM 1899 C CA . ALA A 1 244 ? 8.024 31.346 37.770 1.00 83.12 244 ALA A CA 1
ATOM 1900 C C . ALA A 1 244 ? 6.919 30.295 37.589 1.00 83.12 244 ALA A C 1
ATOM 1902 O O . ALA A 1 244 ? 5.807 30.485 38.081 1.00 83.12 244 ALA A O 1
ATOM 1903 N N . VAL A 1 245 ? 7.212 29.177 36.916 1.00 86.44 245 VAL A N 1
ATOM 1904 C CA . VAL A 1 245 ? 6.212 28.116 36.752 1.00 86.44 245 VAL A CA 1
ATOM 1905 C C . VAL A 1 245 ? 5.998 27.326 38.026 1.00 86.44 245 VAL A C 1
ATOM 1907 O O . VAL A 1 245 ? 4.848 27.053 38.347 1.00 86.44 245 VAL A O 1
ATOM 1910 N N . LEU A 1 246 ? 7.043 26.998 38.787 1.00 86.38 246 LEU A N 1
ATOM 1911 C CA . LEU A 1 246 ? 6.839 26.337 40.074 1.00 86.38 246 LEU A CA 1
ATOM 1912 C C . LEU A 1 246 ? 5.956 27.210 40.985 1.00 86.38 246 LEU A C 1
ATOM 1914 O O . LEU A 1 246 ? 5.018 26.699 41.586 1.00 86.38 246 LEU A O 1
ATOM 1918 N N . HIS A 1 247 ? 6.155 28.530 41.011 1.00 84.38 247 HIS A N 1
ATOM 1919 C CA . HIS A 1 247 ? 5.281 29.426 41.773 1.00 84.38 247 HIS A CA 1
ATOM 1920 C C . HIS A 1 247 ? 3.824 29.413 41.275 1.00 84.38 247 HIS A C 1
ATOM 1922 O O . HIS A 1 247 ? 2.887 29.357 42.073 1.00 84.38 247 HIS A O 1
ATOM 1928 N N . ALA A 1 248 ? 3.604 29.394 39.959 1.00 85.62 248 ALA A N 1
ATOM 1929 C CA . ALA A 1 248 ? 2.259 29.263 39.401 1.00 85.62 248 ALA A CA 1
ATOM 1930 C C . ALA A 1 248 ? 1.601 27.921 39.787 1.00 85.62 248 ALA A C 1
ATOM 1932 O O . ALA A 1 248 ? 0.444 27.893 40.209 1.00 85.62 248 ALA A O 1
ATOM 1933 N N . LEU A 1 249 ? 2.351 26.817 39.706 1.00 87.19 249 LEU A N 1
ATOM 1934 C CA . LEU A 1 249 ? 1.873 25.460 40.001 1.00 87.19 249 LEU A CA 1
ATOM 1935 C C . LEU A 1 249 ? 1.639 25.201 41.490 1.00 87.19 249 LEU A C 1
ATOM 1937 O O . LEU A 1 249 ? 0.839 24.334 41.841 1.00 87.19 249 LEU A O 1
ATOM 1941 N N . GLN A 1 250 ? 2.287 25.964 42.370 1.00 83.38 250 GLN A N 1
ATOM 1942 C CA . GLN A 1 250 ? 1.982 25.942 43.798 1.00 83.38 250 GLN A CA 1
ATOM 1943 C C . GLN A 1 250 ? 0.549 26.438 44.069 1.00 83.38 250 GLN A C 1
ATOM 1945 O O . GLN A 1 250 ? -0.127 25.943 44.976 1.00 83.38 250 GLN A O 1
ATOM 1950 N N . ASN A 1 251 ? 0.079 27.394 43.262 1.00 83.12 251 ASN A N 1
ATOM 1951 C CA . ASN A 1 251 ? -1.180 28.105 43.461 1.00 83.12 251 ASN A CA 1
ATOM 1952 C C . ASN A 1 251 ? -2.348 27.518 42.648 1.00 83.12 251 ASN A C 1
ATOM 1954 O O . ASN A 1 251 ? -3.483 27.503 43.131 1.00 83.12 251 ASN A O 1
ATOM 1958 N N . THR A 1 252 ? -2.105 27.018 41.430 1.00 86.25 252 THR A N 1
ATOM 1959 C CA . THR A 1 252 ? -3.180 26.535 40.547 1.00 86.25 252 THR A CA 1
ATOM 1960 C C . THR A 1 252 ? -2.788 25.378 39.617 1.00 86.25 252 THR A C 1
ATOM 1962 O O . THR A 1 252 ? -1.633 25.242 39.226 1.00 86.25 252 THR A O 1
ATOM 1965 N N . THR A 1 253 ? -3.770 24.544 39.236 1.00 87.88 253 THR A N 1
ATOM 1966 C CA . THR A 1 253 ? -3.649 23.478 38.208 1.00 87.88 253 THR A CA 1
ATOM 1967 C C . THR A 1 253 ? -4.158 23.992 36.878 1.00 87.88 253 THR A C 1
ATOM 1969 O O . THR A 1 253 ? -4.051 23.297 35.871 1.00 87.88 253 THR A O 1
ATOM 1972 N N . HIS A 1 254 ? -4.711 25.202 36.843 1.00 88.94 254 HIS A N 1
ATOM 1973 C CA . HIS A 1 254 ? -5.261 25.758 35.628 1.00 88.94 254 HIS A CA 1
ATOM 1974 C C . HIS A 1 254 ? -4.200 25.745 34.505 1.00 88.94 254 HIS A C 1
ATOM 1976 O O . HIS A 1 254 ? -3.061 26.156 34.751 1.00 88.94 254 HIS A O 1
ATOM 1982 N N . PRO A 1 255 ? -4.534 25.324 33.265 1.00 88.94 255 PRO A N 1
ATOM 1983 C CA . PRO A 1 255 ? -3.572 25.211 32.163 1.00 88.94 255 PRO A CA 1
ATOM 1984 C C . PRO A 1 255 ? -2.741 26.478 31.915 1.00 88.94 255 PRO A C 1
ATOM 1986 O O . PRO A 1 255 ? -1.587 26.406 31.494 1.00 88.94 255 PRO A O 1
ATOM 1989 N N . THR A 1 256 ? -3.282 27.656 32.248 1.00 87.69 256 THR A N 1
ATOM 1990 C CA . THR A 1 256 ? -2.561 28.934 32.124 1.00 87.69 256 THR A CA 1
ATOM 1991 C C . THR A 1 256 ? -1.288 29.024 32.968 1.00 87.69 256 THR A C 1
ATOM 1993 O O . THR A 1 256 ? -0.401 29.788 32.587 1.00 87.69 256 THR A O 1
ATOM 1996 N N . ALA A 1 257 ? -1.133 28.225 34.030 1.00 86.88 257 ALA A N 1
ATOM 1997 C CA . ALA A 1 257 ? 0.105 28.152 34.812 1.00 86.88 257 ALA A CA 1
ATOM 1998 C C . ALA A 1 257 ? 1.312 27.684 33.975 1.00 86.88 257 ALA A C 1
ATOM 2000 O O . ALA A 1 257 ? 2.430 28.156 34.172 1.00 86.88 257 ALA A O 1
ATOM 2001 N N . PHE A 1 258 ? 1.094 26.822 32.975 1.00 88.75 258 PHE A N 1
ATOM 2002 C CA . PHE A 1 258 ? 2.148 26.330 32.078 1.00 88.75 258 PHE A CA 1
ATOM 2003 C C . PHE A 1 258 ? 2.348 27.193 30.827 1.00 88.75 258 PHE A C 1
ATOM 2005 O O . PHE A 1 258 ? 3.205 26.878 29.997 1.00 88.75 258 PHE A O 1
ATOM 2012 N N . ARG A 1 259 ? 1.577 28.275 30.649 1.00 83.56 259 ARG A N 1
ATOM 2013 C CA . ARG A 1 259 ? 1.546 29.060 29.401 1.00 83.56 259 ARG A CA 1
ATOM 2014 C C . ARG A 1 259 ? 2.934 29.538 28.970 1.00 83.56 259 ARG A C 1
ATOM 2016 O O . ARG A 1 259 ? 3.257 29.471 27.788 1.00 83.56 259 ARG A O 1
ATOM 2023 N N . SER A 1 260 ? 3.754 30.003 29.914 1.00 81.00 260 SER A N 1
ATOM 2024 C CA . SER A 1 260 ? 5.102 30.514 29.627 1.00 81.00 260 SER A CA 1
ATOM 2025 C C . SER A 1 260 ? 6.035 29.422 29.084 1.00 81.00 260 SER A C 1
ATOM 2027 O O . SER A 1 260 ? 6.609 29.572 28.004 1.00 81.00 260 SER A O 1
ATOM 2029 N N . ILE A 1 261 ? 6.113 28.278 29.774 1.00 85.62 261 ILE A N 1
ATOM 2030 C CA . ILE A 1 261 ? 6.926 27.132 29.338 1.00 85.62 261 ILE A CA 1
ATOM 2031 C C . ILE A 1 261 ? 6.412 26.578 28.016 1.00 85.62 261 ILE A C 1
ATOM 2033 O O . ILE A 1 261 ? 7.200 26.354 27.102 1.00 85.62 261 ILE A O 1
ATOM 2037 N N . THR A 1 262 ? 5.095 26.407 27.889 1.00 86.38 262 THR A N 1
ATOM 2038 C CA . THR A 1 262 ? 4.485 25.857 26.675 1.00 86.38 262 THR A CA 1
ATOM 2039 C C . THR A 1 262 ? 4.825 26.712 25.461 1.00 86.38 262 THR A C 1
ATOM 2041 O O . THR A 1 262 ? 5.203 26.163 24.434 1.00 86.38 262 THR A O 1
ATOM 2044 N N . ARG A 1 263 ? 4.796 28.048 25.577 1.00 83.62 263 ARG A N 1
ATOM 2045 C CA . ARG A 1 263 ? 5.228 28.955 24.499 1.00 83.62 263 ARG A CA 1
ATOM 2046 C C . ARG A 1 263 ? 6.690 28.752 24.114 1.00 83.62 263 ARG A C 1
ATOM 2048 O O . ARG A 1 263 ? 7.011 28.755 22.929 1.00 83.62 263 ARG A O 1
ATOM 2055 N N . THR A 1 264 ? 7.581 28.589 25.090 1.00 83.50 264 THR A N 1
ATOM 2056 C CA . THR A 1 264 ? 9.007 28.338 24.825 1.00 83.50 264 THR A CA 1
ATOM 2057 C C . THR A 1 264 ? 9.216 26.985 24.135 1.00 83.50 264 THR A C 1
ATOM 2059 O O . THR A 1 264 ? 9.930 26.918 23.132 1.00 83.50 264 THR A O 1
ATOM 2062 N N . VAL A 1 265 ? 8.552 25.933 24.615 1.00 87.50 265 VAL A N 1
ATOM 2063 C CA . VAL A 1 265 ? 8.608 24.582 24.037 1.00 87.50 265 VAL A CA 1
ATOM 2064 C C . VAL A 1 265 ? 8.023 24.567 22.623 1.00 87.50 265 VAL A C 1
ATOM 2066 O O . VAL A 1 265 ? 8.666 24.088 21.690 1.00 87.50 265 VAL A O 1
ATOM 2069 N N . GLU A 1 266 ? 6.843 25.152 22.428 1.00 87.75 266 GLU A N 1
ATOM 2070 C CA . GLU A 1 266 ? 6.177 25.245 21.129 1.00 87.75 266 GLU A CA 1
ATOM 2071 C C . GLU A 1 266 ? 7.005 26.053 20.126 1.00 87.75 266 GLU A C 1
ATOM 2073 O O . GLU A 1 266 ? 7.135 25.652 18.970 1.00 87.75 266 GLU A O 1
ATOM 2078 N N . TYR A 1 267 ? 7.630 27.151 20.561 1.00 85.12 267 TYR A N 1
ATOM 2079 C CA . TYR A 1 267 ? 8.557 27.909 19.726 1.00 85.12 267 TYR A CA 1
ATOM 2080 C C . TYR A 1 267 ? 9.742 27.046 19.273 1.00 85.12 267 TYR A C 1
ATOM 2082 O O . TYR A 1 267 ? 10.058 27.020 18.081 1.00 85.12 267 TYR A O 1
ATOM 2090 N N . SER A 1 268 ? 10.376 26.308 20.191 1.00 85.94 268 SER A N 1
ATOM 2091 C CA . SER A 1 268 ? 11.490 25.416 19.847 1.00 85.94 268 SER A CA 1
ATOM 2092 C C . SER A 1 268 ? 11.050 24.333 18.855 1.00 85.94 268 SER A C 1
ATOM 2094 O O . SER A 1 268 ? 11.676 24.156 17.807 1.00 85.94 268 SER A O 1
ATOM 2096 N N . LEU A 1 269 ? 9.907 23.691 19.099 1.00 88.50 269 LEU A N 1
ATOM 2097 C CA . LEU A 1 269 ? 9.366 22.663 18.213 1.00 88.50 269 LEU A CA 1
ATOM 2098 C C . LEU A 1 269 ? 9.012 23.212 16.823 1.00 88.50 269 LEU A C 1
ATOM 2100 O O . LEU A 1 269 ? 9.439 22.642 15.821 1.00 88.50 269 LEU A O 1
ATOM 2104 N N . ARG A 1 270 ? 8.277 24.328 16.738 1.00 87.12 270 ARG A N 1
ATOM 2105 C CA . ARG A 1 270 ? 7.786 24.891 15.466 1.00 87.12 270 ARG A CA 1
ATOM 2106 C C . ARG A 1 270 ? 8.858 25.607 14.655 1.00 87.12 270 ARG A C 1
ATOM 2108 O O . ARG A 1 270 ? 8.827 25.555 13.429 1.00 87.12 270 ARG A O 1
ATOM 2115 N N . LYS A 1 271 ? 9.771 26.334 15.304 1.00 82.94 271 LYS A N 1
ATOM 2116 C CA . LYS A 1 271 ? 10.729 27.211 14.608 1.00 82.94 271 LYS A CA 1
ATOM 2117 C C . LYS A 1 271 ? 12.122 26.616 14.494 1.00 82.94 271 LYS A C 1
ATOM 2119 O O . LYS A 1 271 ? 12.851 27.021 13.594 1.00 82.94 271 LYS A O 1
ATOM 2124 N N . GLN A 1 272 ? 12.496 25.678 15.362 1.00 84.19 272 GLN A N 1
ATOM 2125 C CA . GLN A 1 272 ? 13.830 25.076 15.350 1.00 84.19 272 GLN A CA 1
ATOM 2126 C C . GLN A 1 272 ? 13.759 23.625 14.871 1.00 84.19 272 GLN A C 1
ATOM 2128 O O . GLN A 1 272 ? 14.266 23.311 13.792 1.00 84.19 272 GLN A O 1
ATOM 2133 N N . ALA A 1 273 ? 13.073 22.764 15.622 1.00 87.75 273 ALA A N 1
ATOM 2134 C CA . ALA A 1 273 ? 13.083 21.329 15.367 1.00 87.75 273 ALA A CA 1
ATOM 2135 C C . ALA A 1 273 ? 12.312 20.933 14.102 1.00 87.75 273 ALA A C 1
ATOM 2137 O O . ALA A 1 273 ? 12.794 20.129 13.311 1.00 87.75 273 ALA A O 1
ATOM 2138 N N . HIS A 1 274 ? 11.133 21.512 13.856 1.00 88.69 274 HIS A N 1
ATOM 2139 C CA . HIS A 1 274 ? 10.298 21.169 12.698 1.00 88.69 274 HIS A CA 1
ATOM 2140 C C . HIS A 1 274 ? 10.972 21.473 11.348 1.00 88.69 274 HIS A C 1
ATOM 2142 O O . HIS A 1 274 ? 11.057 20.558 10.523 1.00 88.69 274 HIS A O 1
ATOM 2148 N N . PRO A 1 275 ? 11.550 22.667 11.103 1.00 86.56 275 PRO A N 1
ATOM 2149 C CA . PRO A 1 275 ? 12.306 22.914 9.876 1.00 86.56 275 PRO A CA 1
ATOM 2150 C C . PRO A 1 275 ? 13.515 21.988 9.715 1.00 86.56 275 PRO A C 1
ATOM 2152 O O . PRO A 1 275 ? 13.800 21.531 8.605 1.00 86.56 275 PRO A O 1
ATOM 2155 N N . ASN A 1 276 ? 14.214 21.677 10.811 1.00 86.19 276 ASN A N 1
ATOM 2156 C CA . ASN A 1 276 ? 15.350 20.759 10.790 1.00 86.19 276 ASN A CA 1
ATOM 2157 C C . ASN A 1 276 ? 14.920 19.312 10.498 1.00 86.19 276 ASN A C 1
ATOM 2159 O O . ASN A 1 276 ? 15.567 18.640 9.694 1.00 86.19 276 ASN A O 1
ATOM 2163 N N . PHE A 1 277 ? 13.792 18.870 11.050 1.00 88.12 277 PHE A N 1
ATOM 2164 C CA . PHE A 1 277 ? 13.178 17.577 10.770 1.00 88.12 277 PHE A CA 1
ATOM 2165 C C . PHE A 1 277 ? 12.754 17.452 9.306 1.00 88.12 277 PHE A C 1
ATOM 2167 O O . PHE A 1 277 ? 13.135 16.496 8.631 1.00 88.12 277 PHE A O 1
ATOM 2174 N N . VAL A 1 278 ? 12.035 18.441 8.764 1.00 86.19 278 VAL A N 1
ATOM 2175 C CA . VAL A 1 278 ? 11.661 18.463 7.339 1.00 86.19 278 VAL A CA 1
ATOM 2176 C C . VAL A 1 278 ? 12.918 18.463 6.462 1.00 86.19 278 VAL A C 1
ATOM 2178 O O . VAL A 1 278 ? 13.003 17.763 5.456 1.00 86.19 278 VAL A O 1
ATOM 2181 N N . ARG A 1 279 ? 13.964 19.194 6.859 1.00 81.50 279 ARG A N 1
ATOM 2182 C CA . ARG A 1 279 ? 15.252 19.170 6.160 1.00 81.50 279 ARG A CA 1
ATOM 2183 C C . ARG A 1 279 ? 15.924 17.792 6.218 1.00 81.50 279 ARG A C 1
ATOM 2185 O O . ARG A 1 279 ? 16.580 17.423 5.236 1.00 81.50 279 ARG A O 1
ATOM 2192 N N . TRP A 1 280 ? 15.826 17.088 7.343 1.00 81.88 280 TRP A N 1
ATOM 2193 C CA . TRP A 1 280 ? 16.414 15.769 7.574 1.00 81.88 280 TRP A CA 1
ATOM 2194 C C . TRP A 1 280 ? 15.685 14.675 6.791 1.00 81.88 280 TRP A C 1
ATOM 2196 O O . TRP A 1 280 ? 16.341 13.903 6.099 1.00 81.88 280 TRP A O 1
ATOM 2206 N N . THR A 1 281 ? 14.351 14.677 6.792 1.00 78.69 281 THR A N 1
ATOM 2207 C CA . THR A 1 281 ? 13.516 13.702 6.062 1.00 78.69 281 THR A CA 1
ATOM 2208 C C . THR A 1 281 ? 13.710 13.751 4.544 1.00 78.69 281 THR A C 1
ATOM 2210 O O . THR A 1 281 ? 13.582 12.733 3.873 1.00 78.69 281 THR A O 1
ATOM 2213 N N . ILE A 1 282 ? 14.094 14.905 3.986 1.00 73.94 282 ILE A N 1
ATOM 2214 C CA . ILE A 1 282 ? 14.427 15.051 2.555 1.00 73.94 282 ILE A CA 1
ATOM 2215 C C . ILE A 1 282 ? 15.753 14.343 2.183 1.00 73.94 282 ILE A C 1
ATOM 2217 O O . ILE A 1 282 ? 15.997 14.045 1.010 1.00 73.94 282 ILE A O 1
ATOM 2221 N N . CYS A 1 283 ? 16.644 14.069 3.143 1.00 67.19 283 CYS A N 1
ATOM 2222 C CA . CYS A 1 283 ? 17.883 13.333 2.876 1.00 67.19 283 CYS A CA 1
ATOM 2223 C C . CYS A 1 283 ? 17.619 11.823 2.745 1.00 67.19 283 CYS A C 1
ATOM 2225 O O . CYS A 1 283 ? 17.515 11.120 3.742 1.00 67.19 283 CYS A O 1
ATOM 2227 N N . ASN A 1 284 ? 17.638 11.294 1.518 1.00 62.28 284 ASN A N 1
ATOM 2228 C CA . ASN A 1 284 ? 17.488 9.849 1.267 1.00 62.28 284 ASN A CA 1
ATOM 2229 C C . ASN A 1 284 ? 18.766 9.012 1.502 1.00 62.28 284 ASN A C 1
ATOM 2231 O O . ASN A 1 284 ? 18.724 7.782 1.445 1.00 62.28 284 ASN A O 1
ATOM 2235 N N . GLY A 1 285 ? 19.929 9.640 1.706 1.00 57.50 285 GLY A N 1
ATOM 2236 C CA . GLY A 1 285 ? 21.206 8.937 1.853 1.00 57.50 285 GLY A CA 1
ATOM 2237 C C . GLY A 1 285 ? 21.715 8.898 3.293 1.00 57.50 285 GLY A C 1
ATOM 2238 O O . GLY A 1 285 ? 21.943 9.945 3.895 1.00 57.50 285 GLY A O 1
ATOM 2239 N N . ASN A 1 286 ? 22.007 7.703 3.821 1.00 63.72 286 ASN A N 1
ATOM 2240 C CA . ASN A 1 286 ? 22.846 7.593 5.018 1.00 63.72 286 ASN A CA 1
ATOM 2241 C C . ASN A 1 286 ? 24.269 8.117 4.711 1.00 63.72 286 ASN A C 1
ATOM 2243 O O . ASN A 1 286 ? 24.710 8.101 3.557 1.00 63.72 286 ASN A O 1
ATOM 2247 N N . ARG A 1 287 ? 24.998 8.601 5.728 1.00 66.88 287 ARG A N 1
ATOM 2248 C CA . ARG A 1 287 ? 26.357 9.166 5.558 1.00 66.88 287 ARG A CA 1
ATOM 2249 C C . ARG A 1 287 ? 27.268 8.276 4.687 1.00 66.88 287 ARG A C 1
ATOM 2251 O O . ARG A 1 287 ? 27.844 8.808 3.738 1.00 66.88 287 ARG A O 1
ATOM 2258 N N . PRO A 1 288 ? 27.350 6.951 4.923 1.00 68.56 288 PRO A N 1
ATOM 2259 C CA . PRO A 1 288 ? 28.159 6.052 4.099 1.00 68.56 288 PRO A CA 1
ATOM 2260 C C . PRO A 1 288 ? 27.732 5.998 2.625 1.00 68.56 288 PRO A C 1
ATOM 2262 O O . PRO A 1 288 ? 28.582 6.096 1.746 1.00 68.56 288 PRO A O 1
ATOM 2265 N N . ARG A 1 289 ? 26.429 5.906 2.323 1.00 65.06 289 ARG A N 1
ATOM 2266 C CA . ARG A 1 289 ? 25.914 5.900 0.942 1.00 65.06 289 ARG A CA 1
ATOM 2267 C C . ARG A 1 289 ? 26.190 7.222 0.246 1.00 65.06 289 ARG A C 1
ATOM 2269 O O . ARG A 1 289 ? 26.582 7.218 -0.911 1.00 65.06 289 ARG A O 1
ATOM 2276 N N . VAL A 1 290 ? 26.038 8.354 0.931 1.00 72.69 290 VAL A N 1
ATOM 2277 C CA . VAL A 1 290 ? 26.361 9.666 0.347 1.00 72.69 290 VAL A CA 1
ATOM 2278 C C . VAL A 1 290 ? 27.847 9.754 -0.004 1.00 72.69 290 VAL A C 1
ATOM 2280 O O . VAL A 1 290 ? 28.188 10.220 -1.088 1.00 72.69 290 VAL A O 1
ATOM 2283 N N . VAL A 1 291 ? 28.730 9.269 0.873 1.00 77.12 291 VAL A N 1
ATOM 2284 C CA . VAL A 1 291 ? 30.174 9.189 0.597 1.00 77.12 291 VAL A CA 1
ATOM 2285 C C . VAL A 1 291 ? 30.455 8.256 -0.585 1.00 77.12 291 VAL A C 1
ATOM 2287 O O . VAL A 1 291 ? 31.193 8.632 -1.493 1.00 77.12 291 VAL A O 1
ATOM 2290 N N . PHE A 1 292 ? 29.801 7.096 -0.638 1.00 75.31 292 PHE A N 1
ATOM 2291 C CA . PHE A 1 292 ? 29.908 6.165 -1.758 1.00 75.31 292 PHE A CA 1
ATOM 2292 C C . PHE A 1 292 ? 29.426 6.777 -3.085 1.00 75.31 292 PHE A C 1
ATOM 2294 O O . PHE A 1 292 ? 30.129 6.667 -4.083 1.00 75.31 292 PHE A O 1
ATOM 2301 N N . ALA A 1 293 ? 28.290 7.488 -3.118 1.00 73.19 293 ALA A N 1
ATOM 2302 C CA . ALA A 1 293 ? 27.822 8.175 -4.331 1.00 73.19 293 ALA A CA 1
ATOM 2303 C C . ALA A 1 293 ? 28.769 9.282 -4.778 1.00 73.19 293 ALA A C 1
ATOM 2305 O O . ALA A 1 293 ? 28.925 9.481 -5.979 1.00 73.19 293 ALA A O 1
ATOM 2306 N N . ARG A 1 294 ? 29.401 10.004 -3.843 1.00 82.00 294 ARG A N 1
ATOM 2307 C CA . ARG A 1 294 ? 30.449 10.971 -4.200 1.00 82.00 294 ARG A CA 1
ATOM 2308 C C . ARG A 1 294 ? 31.598 10.257 -4.905 1.00 82.00 294 ARG A C 1
ATOM 2310 O O . ARG A 1 294 ? 32.008 10.705 -5.968 1.00 82.00 294 ARG A O 1
ATOM 2317 N N . GLY A 1 295 ? 32.043 9.122 -4.363 1.00 82.50 295 GLY A N 1
ATOM 2318 C CA . GLY A 1 295 ? 33.053 8.269 -4.994 1.00 82.50 295 GLY A CA 1
ATOM 2319 C C . GLY A 1 295 ? 32.635 7.776 -6.383 1.00 82.50 295 GLY A C 1
ATOM 2320 O O . GLY A 1 295 ? 33.395 7.928 -7.332 1.00 82.50 295 GLY A O 1
ATOM 2321 N N . LEU A 1 296 ? 31.409 7.265 -6.529 1.00 80.00 296 LEU A N 1
ATOM 2322 C CA . LEU A 1 296 ? 30.868 6.778 -7.802 1.00 80.00 296 LEU A CA 1
ATOM 2323 C C . LEU A 1 296 ? 30.726 7.899 -8.843 1.00 80.00 296 LEU A C 1
ATOM 2325 O O . LEU A 1 296 ? 31.058 7.698 -10.007 1.00 80.00 296 LEU A O 1
ATOM 2329 N N . GLY A 1 297 ? 30.269 9.084 -8.430 1.00 82.31 297 GLY A N 1
ATOM 2330 C CA . GLY A 1 297 ? 30.180 10.261 -9.292 1.00 82.31 297 GLY A CA 1
ATOM 2331 C C . GLY A 1 297 ? 31.555 10.705 -9.791 1.00 82.31 297 GLY A C 1
ATOM 2332 O O . GLY A 1 297 ? 31.731 10.905 -10.990 1.00 82.31 297 GLY A O 1
ATOM 2333 N N . ILE A 1 298 ? 32.549 10.772 -8.897 1.00 86.69 298 ILE A N 1
ATOM 2334 C CA . ILE A 1 298 ? 33.945 11.076 -9.254 1.00 86.69 298 ILE A CA 1
ATOM 2335 C C . ILE A 1 298 ? 34.503 10.012 -10.209 1.00 86.69 298 ILE A C 1
ATOM 2337 O O . ILE A 1 298 ? 35.078 10.360 -11.236 1.00 86.69 298 ILE A O 1
ATOM 2341 N N . ALA A 1 299 ? 34.290 8.727 -9.921 1.00 83.38 299 ALA A N 1
ATOM 2342 C CA . ALA A 1 299 ? 34.730 7.631 -10.781 1.00 83.38 299 ALA A CA 1
ATOM 2343 C C . ALA A 1 299 ? 34.069 7.677 -12.170 1.00 83.38 299 ALA A C 1
ATOM 2345 O O . ALA A 1 299 ? 34.746 7.455 -13.167 1.00 83.38 299 ALA A O 1
ATOM 2346 N N . GLY A 1 300 ? 32.779 8.017 -12.252 1.00 81.69 300 GLY A N 1
ATOM 2347 C CA . GLY A 1 300 ? 32.066 8.204 -13.519 1.00 81.69 300 GLY A CA 1
ATOM 2348 C C . GLY A 1 300 ? 32.615 9.369 -14.345 1.00 81.69 300 GLY A C 1
ATOM 2349 O O . GLY A 1 300 ? 32.787 9.230 -15.554 1.00 81.69 300 GLY A O 1
ATOM 2350 N N . ILE A 1 301 ? 32.967 10.484 -13.694 1.00 85.25 301 ILE A N 1
ATOM 2351 C CA . ILE A 1 301 ? 33.638 11.621 -14.347 1.00 85.25 301 ILE A CA 1
ATOM 2352 C C . ILE A 1 301 ? 35.017 11.194 -14.867 1.00 85.25 301 ILE A C 1
ATOM 2354 O O . ILE A 1 301 ? 35.341 11.460 -16.022 1.00 85.25 301 ILE A O 1
ATOM 2358 N N . LEU A 1 302 ? 35.807 10.484 -14.053 1.00 86.62 302 LEU A N 1
ATOM 2359 C CA . LEU A 1 302 ? 37.124 9.978 -14.452 1.00 86.62 302 LEU A CA 1
ATOM 2360 C C . LEU A 1 302 ? 37.028 8.983 -15.616 1.00 86.62 302 LEU A C 1
ATOM 2362 O O . LEU A 1 302 ? 37.808 9.085 -16.555 1.00 86.62 302 LEU A O 1
ATOM 2366 N N . ALA A 1 303 ? 36.054 8.069 -15.592 1.00 81.31 303 ALA A N 1
ATOM 2367 C CA . ALA A 1 303 ? 35.798 7.118 -16.673 1.00 81.31 303 ALA A CA 1
ATOM 2368 C C . ALA A 1 303 ? 35.352 7.814 -17.970 1.00 81.31 303 ALA A C 1
ATOM 2370 O O . ALA A 1 303 ? 35.753 7.415 -19.061 1.00 81.31 303 ALA A O 1
ATOM 2371 N N . GLY A 1 304 ? 34.551 8.880 -17.862 1.00 83.44 304 GLY A N 1
ATOM 2372 C CA . GLY A 1 304 ? 34.219 9.742 -18.995 1.00 83.44 304 GLY A CA 1
ATOM 2373 C C . GLY A 1 304 ? 35.462 10.422 -19.573 1.00 83.44 304 GLY A C 1
ATOM 2374 O O . GLY A 1 304 ? 35.647 10.421 -20.785 1.00 83.44 304 GLY A O 1
ATOM 2375 N N . PHE A 1 305 ? 36.345 10.938 -18.714 1.00 84.38 305 PHE A N 1
ATOM 2376 C CA . PHE A 1 305 ? 37.599 11.580 -19.119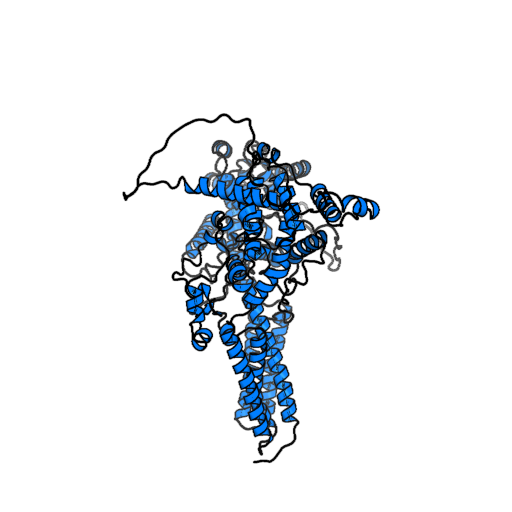 1.00 84.38 305 PHE A CA 1
ATOM 2377 C C . PHE A 1 305 ? 38.560 10.605 -19.809 1.00 84.38 305 PHE A C 1
ATOM 2379 O O . PHE A 1 305 ? 39.142 10.930 -20.841 1.00 84.38 305 PHE A O 1
ATOM 2386 N N . THR A 1 306 ? 38.720 9.396 -19.268 1.00 82.62 306 THR A N 1
ATOM 2387 C CA . THR A 1 306 ? 39.587 8.372 -19.863 1.00 82.62 306 THR A CA 1
ATOM 2388 C C . THR A 1 306 ? 39.022 7.850 -21.178 1.00 82.62 306 THR A C 1
ATOM 2390 O O . THR A 1 306 ? 39.784 7.682 -22.126 1.00 82.62 306 THR A O 1
ATOM 2393 N N . ALA A 1 307 ? 37.705 7.648 -21.282 1.00 80.25 307 ALA A N 1
ATOM 2394 C CA . ALA A 1 307 ? 37.061 7.270 -22.538 1.00 80.25 307 ALA A CA 1
ATOM 2395 C C . ALA A 1 307 ? 37.225 8.353 -23.614 1.00 80.25 307 ALA A C 1
ATOM 2397 O O . ALA A 1 307 ? 37.519 8.027 -24.762 1.00 80.25 307 ALA A O 1
ATOM 2398 N N . ASP A 1 308 ? 37.088 9.629 -23.246 1.00 81.50 308 ASP A N 1
ATOM 2399 C CA . ASP A 1 308 ? 37.269 10.753 -24.167 1.00 81.50 308 ASP A CA 1
ATOM 2400 C C . ASP A 1 308 ? 38.729 10.887 -24.623 1.00 81.50 308 ASP A C 1
ATOM 2402 O O . ASP A 1 308 ? 39.002 11.048 -25.814 1.00 81.50 308 ASP A O 1
ATOM 2406 N N . LEU A 1 309 ? 39.684 10.700 -23.705 1.00 82.69 309 LEU A N 1
ATOM 2407 C CA . LEU A 1 309 ? 41.112 10.657 -24.021 1.00 82.69 309 LEU A CA 1
ATOM 2408 C C . LEU A 1 309 ? 41.442 9.500 -24.975 1.00 82.69 309 LEU A C 1
ATOM 2410 O O . LEU A 1 309 ? 42.084 9.715 -26.000 1.00 82.69 309 LEU A O 1
ATOM 2414 N N . LEU A 1 310 ? 40.967 8.284 -24.687 1.00 81.44 310 LEU A N 1
ATOM 2415 C CA . LEU A 1 310 ? 41.197 7.109 -25.534 1.00 81.44 310 LEU A CA 1
ATOM 2416 C C . LEU A 1 310 ? 40.555 7.263 -26.916 1.00 81.44 310 LEU A C 1
ATOM 2418 O O . LEU A 1 310 ? 41.179 6.924 -27.919 1.00 81.44 310 LEU A O 1
ATOM 2422 N N . LEU A 1 311 ? 39.340 7.811 -26.994 1.00 78.00 311 LEU A N 1
ATOM 2423 C CA . LEU A 1 311 ? 38.663 8.060 -28.267 1.00 78.00 311 LEU A CA 1
ATOM 2424 C C . LEU A 1 311 ? 39.327 9.179 -29.069 1.00 78.00 311 LEU A C 1
ATOM 2426 O O . LEU A 1 311 ? 39.358 9.099 -30.295 1.00 78.00 311 LEU A O 1
ATOM 2430 N N . THR A 1 312 ? 39.884 10.187 -28.399 1.00 76.50 312 THR A N 1
ATOM 2431 C CA . THR A 1 312 ? 40.625 11.282 -29.040 1.00 76.50 312 THR A CA 1
ATOM 2432 C C . THR A 1 312 ? 41.975 10.815 -29.577 1.00 76.50 312 THR A C 1
ATOM 2434 O O . THR A 1 312 ? 42.377 11.245 -30.657 1.00 76.50 312 THR A O 1
ATOM 2437 N N . LEU A 1 313 ? 42.646 9.910 -28.858 1.00 80.00 313 LEU A N 1
ATOM 2438 C CA . LEU A 1 313 ? 43.886 9.264 -29.296 1.00 80.00 313 LEU A CA 1
ATOM 2439 C C . LEU A 1 313 ? 43.644 8.178 -30.356 1.00 80.00 313 LEU A C 1
ATOM 2441 O O . LEU A 1 313 ? 44.549 7.844 -31.116 1.00 80.00 313 LEU A O 1
ATOM 2445 N N . SER A 1 314 ? 42.428 7.635 -30.438 1.00 74.06 314 SER A N 1
ATOM 2446 C CA . SER A 1 314 ? 42.035 6.711 -31.499 1.00 74.06 314 SER A CA 1
ATOM 2447 C C . SER A 1 314 ? 41.635 7.460 -32.778 1.00 74.06 314 SER A C 1
ATOM 2449 O O . SER A 1 314 ? 41.009 8.518 -32.728 1.00 74.06 314 SER A O 1
ATOM 2451 N N . HIS A 1 315 ? 41.879 6.873 -33.952 1.00 75.19 315 HIS A N 1
ATOM 2452 C CA . HIS A 1 315 ? 41.353 7.372 -35.235 1.00 75.19 315 HIS A CA 1
ATOM 2453 C C . HIS A 1 315 ? 39.820 7.182 -35.386 1.00 75.19 315 HIS A C 1
ATOM 2455 O O . HIS A 1 315 ? 39.308 7.076 -36.501 1.00 75.19 315 HIS A O 1
ATOM 2461 N N . ALA A 1 316 ? 39.063 7.108 -34.286 1.00 66.88 316 ALA A N 1
ATOM 2462 C CA . ALA A 1 316 ? 37.614 6.951 -34.313 1.00 66.88 316 ALA A CA 1
ATOM 2463 C C . ALA A 1 316 ? 36.929 8.174 -34.945 1.00 66.88 316 ALA A C 1
ATOM 2465 O O . ALA A 1 316 ? 37.286 9.332 -34.699 1.00 66.88 316 ALA A O 1
ATOM 2466 N N . SER A 1 317 ? 35.904 7.918 -35.761 1.00 70.56 317 SER A N 1
ATOM 2467 C CA . SER A 1 317 ? 35.149 8.971 -36.438 1.00 70.56 317 SER A CA 1
ATOM 2468 C C . SER A 1 317 ? 34.441 9.885 -35.430 1.00 70.56 317 SER A C 1
ATOM 2470 O O . SER A 1 317 ? 33.929 9.424 -34.410 1.00 70.56 317 SER A O 1
ATOM 2472 N N . ARG A 1 318 ? 34.339 11.181 -35.763 1.00 65.31 318 ARG A N 1
ATOM 2473 C CA . ARG A 1 318 ? 33.717 12.246 -34.946 1.00 65.31 318 ARG A CA 1
ATOM 2474 C C . ARG A 1 318 ? 32.434 11.861 -34.169 1.00 65.31 318 ARG A C 1
ATOM 2476 O O . ARG A 1 318 ? 32.353 12.278 -33.018 1.00 65.31 318 ARG A O 1
ATOM 2483 N N . PRO A 1 319 ? 31.471 11.070 -34.692 1.00 65.94 319 PRO A N 1
ATOM 2484 C CA . PRO A 1 319 ? 30.278 10.682 -33.924 1.00 65.94 319 PRO A CA 1
ATOM 2485 C C . PRO A 1 319 ? 30.546 9.844 -32.659 1.00 65.94 319 PRO A C 1
ATOM 2487 O O . PRO A 1 319 ? 29.780 9.944 -31.705 1.00 65.94 319 PRO A O 1
ATOM 2490 N N . TRP A 1 320 ? 31.640 9.074 -32.582 1.00 65.88 320 TRP A N 1
ATOM 2491 C CA . TRP A 1 320 ? 31.966 8.279 -31.383 1.00 65.88 320 TRP A CA 1
ATOM 2492 C C . TRP A 1 320 ? 32.369 9.145 -30.183 1.00 65.88 320 TRP A C 1
ATOM 2494 O O . TRP A 1 320 ? 32.235 8.713 -29.041 1.00 65.88 320 TRP A O 1
ATOM 2504 N N . ARG A 1 321 ? 32.775 10.400 -30.423 1.00 66.25 321 ARG A N 1
ATOM 2505 C CA . ARG A 1 321 ? 33.162 11.368 -29.381 1.00 66.25 321 ARG A CA 1
ATOM 2506 C C . ARG A 1 321 ? 31.979 11.891 -28.558 1.00 66.25 321 ARG A C 1
ATOM 2508 O O . ARG A 1 321 ? 32.180 12.573 -27.566 1.00 66.25 321 ARG A O 1
ATOM 2515 N N . VAL A 1 322 ? 30.741 11.567 -28.940 1.00 65.88 322 VAL A N 1
ATOM 2516 C CA . VAL A 1 322 ? 29.533 11.952 -28.186 1.00 65.88 322 VAL A CA 1
ATOM 2517 C C . VAL A 1 322 ? 29.220 10.949 -27.063 1.00 65.88 322 VAL A C 1
ATOM 2519 O O . VAL A 1 322 ? 28.538 11.281 -26.100 1.00 65.88 322 VAL A O 1
ATOM 2522 N N . ILE A 1 323 ? 29.748 9.724 -27.130 1.00 68.44 323 ILE A N 1
ATOM 2523 C CA . ILE A 1 323 ? 29.452 8.650 -26.166 1.00 68.44 323 ILE A CA 1
ATOM 2524 C C . ILE A 1 323 ? 29.979 8.948 -24.742 1.00 68.44 323 ILE A C 1
ATOM 2526 O O . ILE A 1 323 ? 29.230 8.720 -23.786 1.00 68.44 323 ILE A O 1
ATOM 2530 N N . PRO A 1 324 ? 31.190 9.516 -24.546 1.00 77.44 324 PRO A N 1
ATOM 2531 C CA . PRO A 1 324 ? 31.690 9.885 -23.215 1.00 77.44 324 PRO A CA 1
ATOM 2532 C C . PRO A 1 324 ? 30.855 10.958 -22.506 1.00 77.44 324 PRO A C 1
ATOM 2534 O O . PRO A 1 324 ? 30.854 11.022 -21.275 1.00 77.44 324 PRO A O 1
ATOM 2537 N N . PHE A 1 325 ? 30.104 11.773 -23.258 1.00 73.50 325 PHE A N 1
ATOM 2538 C CA . PHE A 1 325 ? 29.244 12.824 -22.707 1.00 73.50 325 PHE A CA 1
ATOM 2539 C C . PHE A 1 325 ? 28.184 12.259 -21.753 1.00 73.50 325 PHE A C 1
ATOM 2541 O O . PHE A 1 325 ? 27.876 12.867 -20.729 1.00 73.50 325 PHE A O 1
ATOM 2548 N N . LEU A 1 326 ? 27.665 11.060 -22.040 1.00 70.06 326 LEU A N 1
ATOM 2549 C CA . LEU A 1 326 ? 26.678 10.401 -21.187 1.00 70.06 326 LEU A CA 1
ATOM 2550 C C . LEU A 1 326 ? 27.287 9.987 -19.835 1.00 70.06 326 LEU A C 1
ATOM 2552 O O . LEU A 1 326 ? 26.659 10.178 -18.794 1.00 70.06 326 LEU A O 1
ATOM 2556 N N . ALA A 1 327 ? 28.526 9.484 -19.835 1.00 73.12 327 ALA A N 1
ATOM 2557 C CA . ALA A 1 327 ? 29.253 9.134 -18.612 1.00 73.12 327 ALA A CA 1
ATOM 2558 C C . ALA A 1 327 ? 29.568 10.379 -17.763 1.00 73.12 327 ALA A C 1
ATOM 2560 O O . ALA A 1 327 ? 29.361 10.368 -16.548 1.00 73.12 327 ALA A O 1
ATOM 2561 N N . TRP A 1 328 ? 29.969 11.478 -18.411 1.00 78.12 328 TRP A N 1
ATOM 2562 C CA . TRP A 1 328 ? 30.152 12.788 -17.781 1.00 78.12 328 TRP A CA 1
ATOM 2563 C C . TRP A 1 328 ? 28.872 13.307 -17.128 1.00 78.12 328 TRP A C 1
ATOM 2565 O O . TRP A 1 328 ? 28.877 13.684 -15.956 1.00 78.12 328 TRP A O 1
ATOM 2575 N N . PHE A 1 329 ? 27.766 13.300 -17.873 1.00 77.12 329 PHE A N 1
ATOM 2576 C CA . PHE A 1 329 ? 26.478 13.788 -17.395 1.00 77.12 329 PHE A CA 1
ATOM 2577 C C . PHE A 1 329 ? 25.992 12.990 -16.179 1.00 77.12 329 PHE A C 1
ATOM 2579 O O . PHE A 1 329 ? 25.609 13.577 -15.167 1.00 77.12 329 PHE A O 1
ATOM 2586 N N . ILE A 1 330 ? 26.077 11.657 -16.239 1.00 74.69 330 ILE A N 1
ATOM 2587 C CA . ILE A 1 330 ? 25.691 10.771 -15.132 1.00 74.69 330 ILE A CA 1
ATOM 2588 C C . ILE A 1 330 ? 26.607 10.981 -13.918 1.00 74.69 330 ILE A C 1
ATOM 2590 O O . ILE A 1 330 ? 26.112 11.081 -12.792 1.00 74.69 330 ILE A O 1
ATOM 2594 N N . GLY A 1 331 ? 27.923 11.095 -14.123 1.00 79.06 331 GLY A N 1
ATOM 2595 C CA . GLY A 1 331 ? 28.895 11.331 -13.053 1.00 79.06 331 GLY A CA 1
ATOM 2596 C C . GLY A 1 331 ? 28.674 12.666 -12.333 1.00 79.06 331 GLY A C 1
ATOM 2597 O O . GLY A 1 331 ? 28.559 12.694 -11.105 1.00 79.06 331 GLY A O 1
ATOM 2598 N N . ILE A 1 332 ? 28.516 13.759 -13.090 1.00 80.81 332 ILE A N 1
ATOM 2599 C CA . ILE A 1 332 ? 28.220 15.097 -12.553 1.00 80.81 332 ILE A CA 1
ATOM 2600 C C . ILE A 1 332 ? 26.876 15.111 -11.829 1.00 80.81 332 ILE A C 1
ATOM 2602 O O . ILE A 1 332 ? 26.799 15.595 -10.699 1.00 80.81 332 ILE A O 1
ATOM 2606 N N . ALA A 1 333 ? 25.818 14.574 -12.443 1.00 74.31 333 ALA A N 1
ATOM 2607 C CA . ALA A 1 333 ? 24.495 14.541 -11.829 1.00 74.31 333 ALA A CA 1
ATOM 2608 C C . ALA A 1 333 ? 24.537 13.800 -10.484 1.00 74.31 333 ALA A C 1
ATOM 2610 O O . ALA A 1 333 ? 24.070 14.332 -9.472 1.00 74.31 333 ALA A O 1
ATOM 2611 N N . THR A 1 334 ? 25.177 12.624 -10.452 1.00 75.38 334 THR A N 1
ATOM 2612 C CA . THR A 1 334 ? 25.362 11.805 -9.240 1.00 75.38 334 THR A CA 1
ATOM 2613 C C . THR A 1 334 ? 26.119 12.566 -8.154 1.00 75.38 334 THR A C 1
ATOM 2615 O O . THR A 1 334 ? 25.705 12.553 -6.993 1.00 75.38 334 THR A O 1
ATOM 2618 N N . LEU A 1 335 ? 27.181 13.288 -8.525 1.00 79.06 335 LEU A N 1
ATOM 2619 C CA . LEU A 1 335 ? 27.975 14.088 -7.595 1.00 79.06 335 LEU A CA 1
ATOM 2620 C C . LEU A 1 335 ? 27.177 15.268 -7.016 1.00 79.06 335 LEU A C 1
ATOM 2622 O O . LEU A 1 335 ? 27.182 15.467 -5.799 1.00 79.06 335 LEU A O 1
ATOM 2626 N N . ILE A 1 336 ? 26.443 16.007 -7.855 1.00 77.62 336 ILE A N 1
ATOM 2627 C CA . ILE A 1 336 ? 25.593 17.134 -7.436 1.00 77.62 336 ILE A CA 1
ATOM 2628 C C . ILE A 1 336 ? 24.500 16.660 -6.471 1.00 77.62 336 ILE A C 1
ATOM 2630 O O . ILE A 1 336 ? 24.271 17.292 -5.433 1.00 77.62 336 ILE A O 1
ATOM 2634 N N . ALA A 1 337 ? 23.839 15.539 -6.768 1.00 69.19 337 ALA A N 1
ATOM 2635 C CA . ALA A 1 337 ? 22.832 14.976 -5.873 1.00 69.19 337 ALA A CA 1
ATOM 2636 C C . ALA A 1 337 ? 23.446 14.541 -4.537 1.00 69.19 337 ALA A C 1
ATOM 2638 O O . ALA A 1 337 ? 22.932 14.912 -3.477 1.00 69.19 337 ALA A O 1
ATOM 2639 N N . ALA A 1 338 ? 24.590 13.851 -4.567 1.00 73.00 338 ALA A N 1
ATOM 2640 C CA . ALA A 1 338 ? 25.281 13.415 -3.357 1.00 73.00 338 ALA A CA 1
ATOM 2641 C C . ALA A 1 338 ? 25.737 14.602 -2.490 1.00 73.00 338 ALA A C 1
ATOM 2643 O O . ALA A 1 338 ? 25.753 14.527 -1.259 1.00 73.00 338 ALA A O 1
ATOM 2644 N N . TRP A 1 339 ? 26.065 15.740 -3.102 1.00 74.25 339 TRP A N 1
ATOM 2645 C CA . TRP A 1 339 ? 26.382 16.970 -2.376 1.00 74.25 339 TRP A CA 1
ATOM 2646 C C . TRP A 1 339 ? 25.170 17.550 -1.636 1.00 74.25 339 TRP A C 1
ATOM 2648 O O . TRP A 1 339 ? 25.307 18.041 -0.517 1.00 74.25 339 TRP A O 1
ATOM 2658 N N . LYS A 1 340 ? 23.964 17.388 -2.192 1.00 67.94 340 LYS A N 1
ATOM 2659 C CA . LYS A 1 340 ? 22.693 17.740 -1.536 1.00 67.94 340 LYS A CA 1
ATOM 2660 C C . LYS A 1 340 ? 22.218 16.707 -0.498 1.00 67.94 340 LYS A C 1
ATOM 2662 O O . LYS A 1 340 ? 21.187 16.931 0.138 1.00 67.94 340 LYS A O 1
ATOM 2667 N N . GLY A 1 341 ? 22.968 15.620 -0.283 1.00 59.81 341 GLY A N 1
ATOM 2668 C CA . GLY A 1 341 ? 22.583 14.504 0.594 1.00 59.81 341 GLY A CA 1
ATOM 2669 C C . GLY A 1 341 ? 21.575 13.544 -0.048 1.00 59.81 341 GLY A C 1
ATOM 2670 O O . GLY A 1 341 ? 20.960 12.734 0.643 1.00 59.81 341 GLY A O 1
ATOM 2671 N N . ILE A 1 342 ? 21.398 13.646 -1.366 1.00 60.34 342 ILE A N 1
ATOM 2672 C CA . ILE A 1 342 ? 20.477 12.838 -2.157 1.00 60.34 342 ILE A CA 1
ATOM 2673 C C . ILE A 1 342 ? 21.300 11.757 -2.851 1.00 60.34 342 ILE A C 1
ATOM 2675 O O . ILE A 1 342 ? 22.180 12.036 -3.662 1.00 60.34 342 ILE A O 1
ATOM 2679 N N . PHE A 1 343 ? 21.024 10.502 -2.529 1.00 56.72 343 PHE A N 1
ATOM 2680 C CA . PHE A 1 343 ? 21.613 9.380 -3.243 1.00 56.72 343 PHE A CA 1
ATOM 2681 C C . PHE A 1 343 ? 20.757 9.131 -4.499 1.00 56.72 343 PHE A C 1
ATOM 2683 O O . PHE A 1 343 ? 19.640 8.633 -4.393 1.00 56.72 343 PHE A O 1
ATOM 2690 N N . LEU A 1 344 ? 21.246 9.577 -5.668 1.00 50.56 344 LEU A N 1
ATOM 2691 C CA . LEU A 1 344 ? 20.500 9.609 -6.945 1.00 50.56 344 LEU A CA 1
ATOM 2692 C C . LEU A 1 344 ? 20.078 8.213 -7.425 1.00 50.56 344 LEU A C 1
ATOM 2694 O O . LEU A 1 344 ? 19.024 8.040 -8.029 1.00 50.56 344 LEU A O 1
ATOM 2698 N N . ILE A 1 345 ? 20.888 7.209 -7.102 1.00 47.12 345 ILE A N 1
ATOM 2699 C CA . ILE A 1 345 ? 20.543 5.807 -7.287 1.00 47.12 345 ILE A CA 1
ATOM 2700 C C . ILE A 1 345 ? 19.750 5.415 -6.051 1.00 47.12 345 ILE A C 1
ATOM 2702 O O . ILE A 1 345 ? 20.342 4.890 -5.125 1.00 47.12 345 ILE A O 1
ATOM 2706 N N . MET A 1 346 ? 18.445 5.694 -5.961 1.00 43.06 346 MET A N 1
ATOM 2707 C CA . MET A 1 346 ? 17.638 5.080 -4.897 1.00 43.06 346 MET A CA 1
ATOM 2708 C C . MET A 1 346 ? 18.005 3.593 -4.859 1.00 43.06 346 MET A C 1
ATOM 2710 O O . MET A 1 346 ? 17.783 2.880 -5.838 1.00 43.06 346 MET A O 1
ATOM 2714 N N . VAL A 1 347 ? 18.655 3.139 -3.780 1.00 44.81 347 VAL A N 1
ATOM 2715 C CA . VAL A 1 347 ? 18.899 1.712 -3.574 1.00 44.81 347 VAL A CA 1
ATOM 2716 C C . VAL A 1 347 ? 17.541 1.164 -3.186 1.00 44.81 347 VAL A C 1
ATOM 2718 O O . VAL A 1 347 ? 17.242 0.974 -2.010 1.00 44.81 347 VAL A O 1
ATOM 2721 N N . TYR A 1 348 ? 16.678 1.012 -4.187 1.00 50.53 348 TYR A N 1
ATOM 2722 C CA . TYR A 1 348 ? 15.536 0.139 -4.089 1.00 50.53 348 TYR A CA 1
ATOM 2723 C C . TYR A 1 348 ? 16.099 -1.196 -3.628 1.00 50.53 348 TYR A C 1
ATOM 2725 O O . TYR A 1 348 ? 17.095 -1.680 -4.178 1.00 50.53 348 TYR A O 1
ATOM 2733 N N . SER A 1 349 ? 15.509 -1.764 -2.583 1.00 54.75 349 SER A N 1
ATOM 2734 C CA . SER A 1 349 ? 15.815 -3.138 -2.223 1.00 54.75 349 SER A CA 1
ATOM 2735 C C . SER A 1 349 ? 15.388 -3.998 -3.412 1.00 54.75 349 SER A C 1
ATOM 2737 O O . SER A 1 349 ? 14.217 -4.332 -3.567 1.00 54.75 349 SER A O 1
ATOM 2739 N N . LEU A 1 350 ? 16.334 -4.328 -4.299 1.00 63.22 350 LEU A N 1
ATOM 2740 C CA . LEU A 1 350 ? 16.094 -5.171 -5.476 1.00 63.22 350 LEU A CA 1
ATOM 2741 C C . LEU A 1 350 ? 15.640 -6.584 -5.081 1.00 63.22 350 LEU A C 1
ATOM 2743 O O . LEU A 1 350 ? 15.268 -7.372 -5.944 1.00 63.22 350 LEU A O 1
ATOM 2747 N N . THR A 1 351 ? 15.647 -6.888 -3.785 1.00 68.31 351 THR A N 1
ATOM 2748 C CA . THR A 1 351 ? 15.159 -8.113 -3.160 1.00 68.31 351 THR A CA 1
ATOM 2749 C C . THR A 1 351 ? 13.636 -8.214 -3.109 1.00 68.31 351 THR A C 1
ATOM 2751 O O . THR A 1 351 ? 13.132 -9.259 -2.704 1.00 68.31 351 THR A O 1
ATOM 2754 N N . TYR A 1 352 ? 12.883 -7.185 -3.530 1.00 80.06 352 TYR A N 1
ATOM 2755 C CA . TYR A 1 352 ? 11.425 -7.284 -3.597 1.00 80.06 352 TYR A CA 1
ATOM 2756 C C . TYR A 1 352 ? 10.992 -8.477 -4.460 1.00 80.06 352 TYR A C 1
ATOM 2758 O O . TYR A 1 352 ? 11.272 -8.542 -5.663 1.00 80.06 352 TYR A O 1
ATOM 2766 N N . HIS A 1 353 ? 10.246 -9.393 -3.850 1.00 80.75 353 HIS A N 1
ATOM 2767 C CA . HIS A 1 353 ? 9.584 -10.491 -4.533 1.00 80.75 353 HIS A CA 1
ATOM 2768 C C . HIS A 1 353 ? 8.074 -10.288 -4.465 1.00 80.75 353 HIS A C 1
ATOM 2770 O O . HIS A 1 353 ? 7.516 -10.055 -3.396 1.00 80.75 353 HIS A O 1
ATOM 2776 N N . ARG A 1 354 ? 7.404 -10.379 -5.616 1.00 82.50 354 ARG A N 1
ATOM 2777 C CA . ARG A 1 354 ? 5.947 -10.246 -5.682 1.00 82.50 354 ARG A CA 1
ATOM 2778 C C . ARG A 1 354 ? 5.292 -11.448 -4.985 1.00 82.50 354 ARG A C 1
ATOM 2780 O O . ARG A 1 354 ? 5.679 -12.567 -5.320 1.00 82.50 354 ARG A O 1
ATOM 2787 N N . PRO A 1 355 ? 4.267 -11.254 -4.133 1.00 84.06 355 PRO A N 1
ATOM 2788 C CA . PRO A 1 355 ? 3.566 -12.356 -3.481 1.00 84.06 355 PRO A CA 1
ATOM 2789 C C . PRO A 1 355 ? 3.108 -13.420 -4.484 1.00 84.06 355 PRO A C 1
ATOM 2791 O O . PRO A 1 355 ? 2.611 -13.094 -5.575 1.00 84.06 355 PRO A O 1
ATOM 2794 N N . SER A 1 356 ? 3.292 -14.693 -4.137 1.00 84.12 356 SER A N 1
ATOM 2795 C CA . SER A 1 356 ? 2.760 -15.817 -4.908 1.00 84.12 356 SER A CA 1
ATOM 2796 C C . SER A 1 356 ? 1.230 -15.812 -4.851 1.00 84.12 356 SER A C 1
ATOM 2798 O O . SER A 1 356 ? 0.623 -15.299 -3.916 1.00 84.12 356 SER A O 1
ATOM 2800 N N . HIS A 1 357 ? 0.589 -16.325 -5.903 1.00 85.44 357 HIS A N 1
ATOM 2801 C CA . HIS A 1 357 ? -0.865 -16.457 -5.896 1.00 85.44 357 HIS A CA 1
ATOM 2802 C C . HIS A 1 357 ? -1.263 -17.627 -4.995 1.00 85.44 357 HIS A C 1
ATOM 2804 O O . HIS A 1 357 ? -0.779 -18.743 -5.199 1.00 85.44 357 HIS A O 1
ATOM 2810 N N . VAL A 1 358 ? -2.144 -17.370 -4.032 1.00 83.88 358 VAL A N 1
ATOM 2811 C CA . VAL A 1 358 ? -2.652 -18.379 -3.098 1.00 83.88 358 VAL A CA 1
ATOM 2812 C C . VAL A 1 358 ? -3.962 -18.934 -3.652 1.00 83.88 358 VAL A C 1
ATOM 2814 O O . VAL A 1 358 ? -4.906 -18.177 -3.870 1.00 83.88 358 VAL A O 1
ATOM 2817 N N . ARG A 1 359 ? -4.007 -20.246 -3.924 1.00 78.25 359 ARG A N 1
ATOM 2818 C CA . ARG A 1 359 ? -5.200 -20.942 -4.442 1.00 78.25 359 ARG A CA 1
ATOM 2819 C C . ARG A 1 359 ? -6.113 -21.378 -3.290 1.00 78.25 359 ARG A C 1
ATOM 2821 O O . ARG A 1 359 ? -5.611 -21.946 -2.324 1.00 78.25 359 ARG A O 1
ATOM 2828 N N . SER A 1 360 ? -7.431 -21.225 -3.451 1.00 61.94 360 SER A N 1
ATOM 2829 C CA . SER A 1 360 ? -8.443 -21.568 -2.430 1.00 61.94 360 SER A CA 1
ATOM 2830 C C . SER A 1 360 ? -8.424 -23.026 -1.951 1.00 61.94 360 SER A C 1
ATOM 2832 O O . SER A 1 360 ? -8.825 -23.302 -0.826 1.00 61.94 360 SER A O 1
ATOM 2834 N N . SER A 1 361 ? -7.983 -23.972 -2.787 1.00 51.59 361 SER A N 1
ATOM 2835 C CA . SER A 1 361 ? -8.098 -25.413 -2.510 1.00 51.59 361 SER A CA 1
ATOM 2836 C C . SER A 1 361 ? -6.939 -26.008 -1.704 1.00 51.59 361 SER A C 1
ATOM 2838 O O . SER A 1 361 ? -7.019 -27.157 -1.292 1.00 51.59 361 SER A O 1
ATOM 2840 N N . ALA A 1 362 ? -5.837 -25.276 -1.512 1.00 44.47 362 ALA A N 1
ATOM 2841 C CA . ALA A 1 362 ? -4.606 -25.841 -0.953 1.00 44.47 362 ALA A CA 1
ATOM 2842 C C . ALA A 1 362 ? -4.471 -25.694 0.577 1.00 44.47 362 ALA A C 1
ATOM 2844 O O . ALA A 1 362 ? -3.508 -26.209 1.134 1.00 44.47 362 ALA A O 1
ATOM 2845 N N . SER A 1 363 ? -5.381 -24.983 1.257 1.00 49.03 363 SER A N 1
ATOM 2846 C CA . SER A 1 363 ? -5.192 -24.581 2.666 1.00 49.03 363 SER A CA 1
ATOM 2847 C C . SER A 1 363 ? -6.357 -24.868 3.620 1.00 49.03 363 SER A C 1
ATOM 2849 O O . SER A 1 363 ? -6.169 -24.743 4.830 1.00 49.03 363 SER A O 1
ATOM 2851 N N . ARG A 1 364 ? -7.555 -25.225 3.131 1.00 49.12 364 ARG A N 1
ATOM 2852 C CA . ARG A 1 364 ? -8.753 -25.320 3.992 1.00 49.12 364 ARG A CA 1
ATOM 2853 C C . ARG A 1 364 ? -8.895 -26.661 4.719 1.00 49.12 364 ARG A C 1
ATOM 2855 O O . ARG A 1 364 ? -9.282 -26.641 5.884 1.00 49.12 364 ARG A O 1
ATOM 2862 N N . ASP A 1 365 ? -8.518 -27.772 4.082 1.00 50.00 365 ASP A N 1
ATOM 2863 C CA . ASP A 1 365 ? -8.853 -29.119 4.581 1.00 50.00 365 ASP A CA 1
ATOM 2864 C C . ASP A 1 365 ? -7.758 -29.786 5.430 1.00 50.00 365 ASP A C 1
ATOM 2866 O O . ASP A 1 365 ? -8.016 -30.804 6.067 1.00 50.00 365 ASP A O 1
ATOM 2870 N N . SER A 1 366 ? -6.540 -29.233 5.466 1.00 51.94 366 SER A N 1
ATOM 2871 C CA . SER A 1 366 ? -5.391 -29.875 6.127 1.00 51.94 366 SER A CA 1
ATOM 2872 C C . SER A 1 366 ? -4.914 -29.200 7.414 1.00 51.94 366 SER A C 1
ATOM 2874 O O . SER A 1 366 ? -4.094 -29.789 8.108 1.00 51.94 366 SER A O 1
ATOM 2876 N N . LEU A 1 367 ? -5.367 -27.976 7.718 1.00 61.72 367 LEU A N 1
ATOM 2877 C CA . LEU A 1 367 ? -4.873 -27.208 8.867 1.00 61.72 367 LEU A CA 1
ATOM 2878 C C . LEU A 1 367 ? -5.860 -27.243 10.030 1.00 61.72 367 LEU A C 1
ATOM 2880 O O . LEU A 1 367 ? -7.024 -26.851 9.886 1.00 61.72 367 LEU A O 1
ATOM 2884 N N . SER A 1 368 ? -5.360 -27.653 11.196 1.00 70.94 368 SER A N 1
ATOM 2885 C CA . SER A 1 368 ? -6.108 -27.579 12.447 1.00 70.94 368 SER A CA 1
ATOM 2886 C C . SER A 1 368 ? -6.450 -26.126 12.771 1.00 70.94 368 SER A C 1
ATOM 2888 O O . SER A 1 368 ? -5.758 -25.179 12.384 1.00 70.94 368 SER A O 1
ATOM 2890 N N . GLY A 1 369 ? -7.525 -25.937 13.528 1.00 69.50 369 GLY A N 1
ATOM 2891 C CA . GLY A 1 369 ? -7.911 -24.633 14.031 1.00 69.50 369 GLY A CA 1
ATOM 2892 C C . GLY A 1 369 ? -6.763 -23.890 14.723 1.00 69.50 369 GLY A C 1
ATOM 2893 O O . GLY A 1 369 ? -6.564 -22.695 14.497 1.00 69.50 369 GLY A O 1
ATOM 2894 N N . ASP A 1 370 ? -5.977 -24.585 15.536 1.00 72.75 370 ASP A N 1
ATOM 2895 C CA . ASP A 1 370 ? -4.917 -23.950 16.326 1.00 72.75 370 ASP A CA 1
ATOM 2896 C C . ASP A 1 370 ? -3.737 -23.519 15.457 1.00 72.75 370 ASP A C 1
ATOM 2898 O O . ASP A 1 370 ? -3.129 -22.475 15.693 1.00 72.75 370 ASP A O 1
ATOM 2902 N N . GLU A 1 371 ? -3.480 -24.248 14.372 1.00 75.19 371 GLU A N 1
ATOM 2903 C CA . GLU A 1 371 ? -2.509 -23.853 13.352 1.00 75.19 371 GLU A CA 1
ATOM 2904 C C . GLU A 1 371 ? -2.978 -22.605 12.601 1.00 75.19 371 GLU A C 1
ATOM 2906 O O . GLU A 1 371 ? -2.179 -21.694 12.356 1.00 75.19 371 GLU A O 1
ATOM 2911 N N . LYS A 1 372 ? -4.284 -22.504 12.300 1.00 77.25 372 LYS A N 1
ATOM 2912 C CA . LYS A 1 372 ? -4.871 -21.276 11.741 1.00 77.25 372 LYS A CA 1
ATOM 2913 C C . LYS A 1 372 ? -4.665 -20.106 12.704 1.00 77.25 372 LYS A C 1
ATOM 2915 O O . LYS A 1 372 ? -4.149 -19.076 12.270 1.00 77.25 372 LYS A O 1
ATOM 2920 N N . GLN A 1 373 ? -4.964 -20.272 13.997 1.00 79.25 373 GLN A N 1
ATOM 2921 C CA . GLN A 1 373 ? -4.786 -19.211 15.000 1.00 79.25 373 GLN A CA 1
ATOM 2922 C C . GLN A 1 373 ? -3.325 -18.776 15.124 1.00 79.25 373 GLN A C 1
ATOM 2924 O O . GLN A 1 373 ? -3.027 -17.583 15.097 1.00 79.25 373 GLN A O 1
ATOM 2929 N N . LYS A 1 374 ? -2.401 -19.737 15.200 1.00 79.69 374 LYS A N 1
ATOM 2930 C CA . LYS A 1 374 ? -0.965 -19.456 15.237 1.00 79.69 374 LYS A CA 1
ATOM 2931 C C . LYS A 1 374 ? -0.532 -18.662 14.007 1.00 79.69 374 LYS A C 1
ATOM 2933 O O . LYS A 1 374 ? 0.123 -17.638 14.140 1.00 79.69 374 LYS A O 1
ATOM 2938 N N . SER A 1 375 ? -0.978 -19.062 12.818 1.00 75.69 375 SER A N 1
ATOM 2939 C CA . SER A 1 375 ? -0.630 -18.364 11.579 1.00 75.69 375 SER A CA 1
ATOM 2940 C C . SER A 1 375 ? -1.188 -16.932 11.502 1.00 75.69 375 SER A C 1
ATOM 2942 O O . SER A 1 375 ? -0.562 -16.065 10.879 1.00 75.69 375 SER A O 1
ATOM 2944 N N . ILE A 1 376 ? -2.353 -16.681 12.115 1.00 78.62 376 ILE A N 1
ATOM 2945 C CA . ILE A 1 376 ? -2.948 -15.346 12.252 1.00 78.62 376 ILE A CA 1
ATOM 2946 C C . ILE A 1 376 ? -2.082 -14.512 13.196 1.00 78.62 376 ILE A C 1
ATOM 2948 O O . ILE A 1 376 ? -1.630 -13.438 12.802 1.00 78.62 376 ILE A O 1
ATOM 2952 N N . ASN A 1 377 ? -1.752 -15.035 14.376 1.00 79.06 377 ASN A N 1
ATOM 2953 C CA . ASN A 1 377 ? -0.887 -14.352 15.339 1.00 79.06 377 ASN A CA 1
ATOM 2954 C C . ASN A 1 377 ? 0.494 -14.048 14.736 1.00 79.06 377 ASN A C 1
ATOM 2956 O O . ASN A 1 377 ? 1.004 -12.940 14.893 1.00 79.06 377 ASN A O 1
ATOM 2960 N N . ASP A 1 378 ? 1.059 -14.974 13.958 1.00 72.94 378 ASP A N 1
ATOM 2961 C CA . ASP A 1 378 ? 2.300 -14.764 13.209 1.00 72.94 378 ASP A CA 1
ATOM 2962 C C . ASP A 1 378 ? 2.145 -13.645 12.165 1.00 72.94 378 ASP A C 1
ATOM 2964 O O . ASP A 1 378 ? 3.071 -12.874 11.936 1.00 72.94 378 ASP A O 1
ATOM 2968 N N . SER A 1 379 ? 0.979 -13.500 11.521 1.00 68.69 379 SER A N 1
ATOM 2969 C CA . SER A 1 379 ? 0.735 -12.388 10.584 1.00 68.69 379 SER A CA 1
ATOM 2970 C C . SER A 1 379 ? 0.632 -11.030 11.274 1.00 68.69 379 SER A C 1
ATOM 2972 O O . SER A 1 379 ? 1.150 -10.050 10.750 1.00 68.69 379 SER A O 1
ATOM 2974 N N . ILE A 1 380 ? 0.018 -10.988 12.456 1.00 71.50 380 ILE A N 1
ATOM 2975 C CA . ILE A 1 380 ? -0.138 -9.769 13.255 1.00 71.50 380 ILE A CA 1
ATOM 2976 C C . ILE A 1 380 ? 1.228 -9.343 13.808 1.00 71.50 380 ILE A C 1
ATOM 2978 O O . ILE A 1 380 ? 1.639 -8.195 13.663 1.00 71.50 380 ILE A O 1
ATOM 2982 N N . THR A 1 381 ? 1.987 -10.289 14.365 1.00 60.66 381 THR A N 1
ATOM 2983 C CA . THR A 1 381 ? 3.327 -10.035 14.921 1.00 60.66 381 THR A CA 1
ATOM 2984 C C . THR A 1 381 ? 4.384 -9.783 13.844 1.00 60.66 381 THR A C 1
ATOM 2986 O O . THR A 1 381 ? 5.272 -8.959 14.048 1.00 60.66 381 THR A O 1
ATOM 2989 N N . SER A 1 382 ? 4.285 -10.407 12.662 1.00 54.31 382 SER A N 1
ATOM 2990 C CA . SER A 1 382 ? 5.176 -10.108 11.525 1.00 54.31 382 SER A CA 1
ATOM 2991 C C . SER A 1 382 ? 4.938 -8.733 10.900 1.00 54.31 382 SER A C 1
ATOM 2993 O O . SER A 1 382 ? 5.804 -8.274 10.156 1.00 54.31 382 SER A O 1
ATOM 2995 N N . GLY A 1 383 ? 3.855 -8.030 11.256 1.00 49.25 383 GLY A N 1
ATOM 2996 C CA . GLY A 1 383 ? 3.708 -6.594 11.003 1.00 49.25 383 GLY A CA 1
ATOM 2997 C C . GLY A 1 383 ? 4.826 -5.748 11.631 1.00 49.25 383 GLY A C 1
ATOM 2998 O O . GLY A 1 383 ? 5.098 -4.662 11.145 1.00 49.25 383 GLY A O 1
ATOM 2999 N N . LEU A 1 384 ? 5.543 -6.272 12.634 1.00 44.34 384 LEU A N 1
ATOM 3000 C CA . LEU A 1 384 ? 6.739 -5.650 13.224 1.00 44.34 384 LEU A CA 1
ATOM 3001 C C . LEU A 1 384 ? 8.029 -5.932 12.425 1.00 44.34 384 LEU A C 1
ATOM 3003 O O . LEU A 1 384 ? 9.090 -5.388 12.735 1.00 44.34 384 LEU A O 1
ATOM 3007 N N . SER A 1 385 ? 7.970 -6.806 11.414 1.00 44.50 385 SER A N 1
ATOM 3008 C CA . SER A 1 385 ? 9.088 -7.127 10.524 1.00 44.50 385 SER A CA 1
ATOM 3009 C C . SER A 1 385 ? 8.939 -6.380 9.195 1.00 44.50 385 SER A C 1
ATOM 3011 O O . SER A 1 385 ? 7.860 -6.326 8.615 1.00 44.50 385 SER A O 1
ATOM 3013 N N . CYS A 1 386 ? 10.039 -5.813 8.693 1.00 49.44 386 CYS A N 1
ATOM 3014 C CA . CYS A 1 386 ? 10.079 -4.878 7.558 1.00 49.44 386 CYS A CA 1
ATOM 3015 C C . CYS A 1 386 ? 9.325 -5.349 6.284 1.00 49.44 386 CYS A C 1
ATOM 3017 O O . CYS A 1 386 ? 8.853 -4.508 5.518 1.00 49.44 386 CYS A O 1
ATOM 3019 N N . MET A 1 387 ? 9.174 -6.665 6.052 1.00 56.66 387 MET A N 1
ATOM 3020 C CA . MET A 1 387 ? 8.371 -7.245 4.961 1.00 56.66 387 MET A CA 1
ATOM 3021 C C . MET A 1 387 ? 7.912 -8.679 5.292 1.00 56.66 387 MET A C 1
ATOM 3023 O O . MET A 1 387 ? 8.760 -9.554 5.475 1.00 56.66 387 MET A O 1
ATOM 3027 N N . SER A 1 388 ? 6.605 -8.969 5.258 1.00 59.56 388 SER A N 1
ATOM 3028 C CA . SER A 1 388 ? 6.076 -10.340 5.371 1.00 59.56 388 SER A CA 1
ATOM 3029 C C . SER A 1 388 ? 5.628 -10.855 3.995 1.00 59.56 388 SER A C 1
ATOM 3031 O O . SER A 1 388 ? 4.806 -10.247 3.314 1.00 59.56 388 SER A O 1
ATOM 3033 N N . ASN A 1 389 ? 6.220 -11.959 3.519 1.00 67.19 389 ASN A N 1
ATOM 3034 C CA . ASN A 1 389 ? 5.884 -12.602 2.232 1.00 67.19 389 ASN A CA 1
ATOM 3035 C C . ASN A 1 389 ? 5.870 -11.667 0.997 1.00 67.19 389 ASN A C 1
ATOM 3037 O O . ASN A 1 389 ? 5.096 -11.871 0.060 1.00 67.19 389 ASN A O 1
ATOM 3041 N N . GLY A 1 390 ? 6.725 -10.638 0.976 1.00 70.88 390 GLY A N 1
ATOM 3042 C CA . GLY A 1 390 ? 6.783 -9.671 -0.129 1.00 70.88 390 GLY A CA 1
ATOM 3043 C C . GLY A 1 390 ? 5.732 -8.555 -0.060 1.00 70.88 390 GLY A C 1
ATOM 3044 O O . GLY A 1 390 ? 5.541 -7.837 -1.042 1.00 70.88 390 GLY A O 1
ATOM 3045 N N . ILE A 1 391 ? 5.059 -8.389 1.082 1.00 83.69 391 ILE A N 1
ATOM 3046 C CA . ILE A 1 391 ? 4.126 -7.293 1.357 1.00 83.69 391 ILE A CA 1
ATOM 3047 C C . ILE A 1 391 ? 4.768 -6.356 2.395 1.00 83.69 391 ILE A C 1
ATOM 3049 O O . ILE A 1 391 ? 5.177 -6.822 3.461 1.00 83.69 391 ILE A O 1
ATOM 3053 N N . PRO A 1 392 ? 4.908 -5.050 2.102 1.00 82.38 392 PRO A N 1
ATOM 3054 C CA . PRO A 1 392 ? 5.364 -4.072 3.088 1.00 82.38 392 PRO A CA 1
ATOM 3055 C C . PRO A 1 392 ? 4.348 -3.889 4.219 1.00 82.38 392 PRO A C 1
ATOM 3057 O O . PRO A 1 392 ? 3.145 -3.938 3.972 1.00 82.38 392 PRO A O 1
ATOM 3060 N N . GLU A 1 393 ? 4.817 -3.553 5.423 1.00 80.69 393 GLU A N 1
ATOM 3061 C CA . GLU A 1 393 ? 3.960 -3.200 6.573 1.00 80.69 393 GLU A CA 1
ATOM 3062 C C . GLU A 1 393 ? 2.946 -2.089 6.233 1.00 80.69 393 GLU A C 1
ATOM 3064 O O . GLU A 1 393 ? 1.808 -2.102 6.694 1.00 80.69 393 GLU A O 1
ATOM 3069 N N . ALA A 1 394 ? 3.320 -1.150 5.357 1.00 83.62 394 ALA A N 1
ATOM 3070 C CA . ALA A 1 394 ? 2.428 -0.090 4.889 1.00 83.62 394 ALA A CA 1
ATOM 3071 C C . ALA A 1 394 ? 1.193 -0.596 4.118 1.00 83.62 394 ALA A C 1
ATOM 3073 O O . ALA A 1 394 ? 0.204 0.121 4.038 1.00 83.62 394 ALA A O 1
ATOM 3074 N N . LEU A 1 395 ? 1.238 -1.818 3.583 1.00 87.00 395 LEU A N 1
ATOM 3075 C CA . LEU A 1 395 ? 0.123 -2.492 2.914 1.00 87.00 395 LEU A CA 1
ATOM 3076 C C . LEU A 1 395 ? -0.346 -3.722 3.708 1.00 87.00 395 LEU A C 1
ATOM 3078 O O . LEU A 1 395 ? -0.882 -4.664 3.120 1.00 87.00 395 LEU A O 1
ATOM 3082 N N . SER A 1 396 ? -0.115 -3.754 5.024 1.00 88.88 396 SER A N 1
ATOM 3083 C CA . SER A 1 396 ? -0.592 -4.837 5.886 1.00 88.88 396 SER A CA 1
ATOM 3084 C C . SER A 1 396 ? -2.120 -4.899 5.907 1.00 88.88 396 SER A C 1
ATOM 3086 O O . SER A 1 396 ? -2.808 -3.901 5.680 1.00 88.88 396 SER A O 1
ATOM 3088 N N . PHE A 1 397 ? -2.658 -6.088 6.183 1.00 90.56 397 PHE A N 1
ATOM 3089 C CA . PHE A 1 397 ? -4.102 -6.294 6.276 1.00 90.56 397 PHE A CA 1
ATOM 3090 C C . PHE A 1 397 ? -4.734 -5.347 7.302 1.00 90.56 397 PHE A C 1
ATOM 3092 O O . PHE A 1 397 ? -5.691 -4.651 6.980 1.00 90.56 397 PHE A O 1
ATOM 3099 N N . ASP A 1 398 ? -4.147 -5.247 8.496 1.00 89.12 398 ASP A N 1
ATOM 3100 C CA . ASP A 1 398 ? -4.672 -4.410 9.579 1.00 89.12 398 ASP A CA 1
ATOM 3101 C C . ASP A 1 398 ? -4.721 -2.929 9.197 1.00 89.12 398 ASP A C 1
ATOM 3103 O O . ASP A 1 398 ? -5.684 -2.240 9.521 1.00 89.12 398 ASP A O 1
ATOM 3107 N N . ARG A 1 399 ? -3.720 -2.446 8.451 1.00 87.94 399 ARG A N 1
ATOM 3108 C CA . ARG A 1 399 ? -3.666 -1.055 7.996 1.00 87.94 399 ARG A CA 1
ATOM 3109 C C . ARG A 1 399 ? -4.666 -0.756 6.884 1.00 87.94 399 ARG A C 1
ATOM 3111 O O . ARG A 1 399 ? -5.194 0.351 6.833 1.00 87.94 399 ARG A O 1
ATOM 3118 N N . ILE A 1 400 ? -4.943 -1.733 6.017 1.00 90.44 400 ILE A N 1
ATOM 3119 C CA . ILE A 1 400 ? -6.035 -1.631 5.044 1.00 90.44 400 ILE A CA 1
ATOM 3120 C C . ILE A 1 400 ? -7.354 -1.528 5.804 1.00 90.44 400 ILE A C 1
ATOM 3122 O O . ILE A 1 400 ? -8.063 -0.549 5.620 1.00 90.44 400 ILE A O 1
ATOM 3126 N N . ILE A 1 401 ? -7.635 -2.477 6.701 1.00 90.38 401 ILE A N 1
ATOM 3127 C CA . ILE A 1 401 ? -8.887 -2.586 7.467 1.00 90.38 401 ILE A CA 1
ATOM 3128 C C . ILE A 1 401 ? -9.141 -1.400 8.414 1.00 90.38 401 ILE A C 1
ATOM 3130 O O . ILE A 1 401 ? -10.299 -1.075 8.682 1.00 90.38 401 ILE A O 1
ATOM 3134 N N . SER A 1 402 ? -8.095 -0.740 8.917 1.00 85.50 402 SER A N 1
ATOM 3135 C CA . SER A 1 402 ? -8.213 0.474 9.737 1.00 85.50 402 SER A CA 1
ATOM 3136 C C . SER A 1 402 ? -8.349 1.770 8.928 1.00 85.50 402 SER A C 1
ATOM 3138 O O . SER A 1 402 ? -8.461 2.839 9.520 1.00 85.50 402 SER A O 1
ATOM 3140 N N . GLY A 1 403 ? -8.328 1.702 7.591 1.00 83.56 403 GLY A N 1
ATOM 3141 C CA . GLY A 1 403 ? -8.406 2.882 6.723 1.00 83.56 403 GLY A CA 1
ATOM 3142 C C . GLY A 1 403 ? -7.103 3.689 6.636 1.00 83.56 403 GLY A C 1
ATOM 3143 O O . GLY A 1 403 ? -7.105 4.816 6.154 1.00 83.56 403 GLY A O 1
ATOM 3144 N N . GLY A 1 404 ? -5.969 3.130 7.068 1.00 80.19 404 GLY A N 1
ATOM 3145 C CA . GLY A 1 404 ? -4.665 3.806 7.107 1.00 80.19 404 GLY A CA 1
ATOM 3146 C C . GLY A 1 404 ? -3.879 3.818 5.786 1.00 80.19 404 GLY A C 1
ATOM 3147 O O . GLY A 1 404 ? -2.652 3.992 5.819 1.00 80.19 404 GLY A O 1
ATOM 3148 N N . VAL A 1 405 ? -4.546 3.576 4.653 1.00 87.19 405 VAL A N 1
ATOM 3149 C CA . VAL A 1 405 ? -3.967 3.446 3.300 1.00 87.19 405 VAL A CA 1
ATOM 3150 C C . VAL A 1 405 ? -4.768 4.251 2.277 1.00 87.19 405 VAL A C 1
ATOM 3152 O O . VAL A 1 405 ? -5.971 4.455 2.435 1.00 87.19 405 VAL A O 1
ATOM 3155 N N . CYS A 1 406 ? -4.113 4.677 1.200 1.00 87.00 406 CYS A N 1
ATOM 3156 C CA . CYS A 1 406 ? -4.727 5.483 0.148 1.00 87.00 406 CYS A CA 1
ATOM 3157 C C . CYS A 1 406 ? -5.175 4.623 -1.055 1.00 87.00 406 CYS A C 1
ATOM 3159 O O . CYS A 1 406 ? -4.723 3.483 -1.225 1.00 87.00 406 CYS A O 1
ATOM 3161 N N . PRO A 1 407 ? -6.037 5.149 -1.947 1.00 84.50 407 PRO A N 1
ATOM 3162 C CA . PRO A 1 407 ? -6.374 4.493 -3.206 1.00 84.50 407 PRO A CA 1
ATOM 3163 C C . PRO A 1 407 ? -5.124 4.137 -4.032 1.00 84.50 407 PRO A C 1
ATOM 3165 O O . PRO A 1 407 ? -4.187 4.939 -4.141 1.00 84.50 407 PRO A O 1
ATOM 3168 N N . PRO A 1 408 ? -5.076 2.951 -4.667 1.00 89.31 408 PRO A N 1
ATOM 3169 C CA . PRO A 1 408 ? -6.134 1.942 -4.829 1.00 89.31 408 PRO A CA 1
ATOM 3170 C C . PRO A 1 408 ? -6.095 0.786 -3.810 1.00 89.31 408 PRO A C 1
ATOM 3172 O O . PRO A 1 408 ? -6.392 -0.357 -4.163 1.00 89.31 408 PRO A O 1
ATOM 3175 N N . CYS A 1 409 ? -5.637 1.041 -2.586 1.00 91.12 409 CYS A N 1
ATOM 3176 C CA . CYS A 1 409 ? -5.457 0.014 -1.560 1.00 91.12 409 CYS A CA 1
ATOM 3177 C C . CYS A 1 409 ? -6.453 0.133 -0.393 1.00 91.12 409 CYS A C 1
ATOM 3179 O O . CYS A 1 409 ? -6.264 -0.552 0.604 1.00 91.12 409 CYS A O 1
ATOM 3181 N N . THR A 1 410 ? -7.487 0.976 -0.487 1.00 89.88 410 THR A N 1
ATOM 3182 C CA . THR A 1 410 ? -8.451 1.223 0.608 1.00 89.88 410 THR A CA 1
ATOM 3183 C C . THR A 1 410 ? -9.280 -0.017 0.968 1.00 89.88 410 THR A C 1
ATOM 3185 O O . THR A 1 410 ? -9.369 -0.959 0.178 1.00 89.88 410 THR A O 1
ATOM 3188 N N . VAL A 1 411 ? -9.961 -0.010 2.128 1.00 89.81 411 VAL A N 1
ATOM 3189 C CA . VAL A 1 411 ? -10.944 -1.061 2.500 1.00 89.81 411 VAL A CA 1
ATOM 3190 C C . VAL A 1 411 ? -11.955 -1.281 1.384 1.00 89.81 411 VAL A C 1
ATOM 3192 O O . VAL A 1 411 ? -12.283 -2.413 1.040 1.00 89.81 411 VAL A O 1
ATOM 3195 N N . ARG A 1 412 ? -12.428 -0.189 0.784 1.00 86.31 412 ARG A N 1
ATOM 3196 C CA . ARG A 1 412 ? -13.375 -0.233 -0.324 1.00 86.31 412 ARG A CA 1
ATOM 3197 C C . ARG A 1 412 ? -12.765 -0.853 -1.576 1.00 86.31 412 ARG A C 1
ATOM 3199 O O . ARG A 1 412 ? -13.429 -1.643 -2.237 1.00 86.31 412 ARG A O 1
ATOM 3206 N N . ASP A 1 413 ? -11.516 -0.531 -1.905 1.00 90.06 413 ASP A N 1
ATOM 3207 C CA . ASP A 1 413 ? -10.822 -1.167 -3.030 1.00 90.06 413 ASP A CA 1
ATOM 3208 C C . ASP A 1 413 ? -10.657 -2.673 -2.798 1.00 90.06 413 ASP A C 1
ATOM 3210 O O . ASP A 1 413 ? -10.827 -3.465 -3.728 1.00 90.06 413 ASP A O 1
ATOM 3214 N N . PHE A 1 414 ? -10.389 -3.072 -1.552 1.00 94.06 414 PHE A N 1
ATOM 3215 C CA . PHE A 1 414 ? -10.329 -4.473 -1.158 1.00 94.06 414 PHE A CA 1
ATOM 3216 C C . PHE A 1 414 ? -11.704 -5.150 -1.258 1.00 94.06 414 PHE A C 1
ATOM 3218 O O . PHE A 1 414 ? -11.810 -6.207 -1.870 1.00 94.06 414 PHE A O 1
ATOM 3225 N N . MET A 1 415 ? -12.776 -4.512 -0.784 1.00 90.56 415 MET A N 1
ATOM 3226 C CA . MET A 1 415 ? -14.150 -5.008 -0.938 1.00 90.56 415 MET A CA 1
ATOM 3227 C C . MET A 1 415 ? -14.544 -5.164 -2.414 1.00 90.56 415 MET A C 1
ATOM 3229 O O . MET A 1 415 ? -15.051 -6.208 -2.818 1.00 90.56 415 MET A O 1
ATOM 3233 N N . ASN A 1 416 ? -14.252 -4.165 -3.250 1.00 89.38 416 ASN A N 1
ATOM 3234 C CA . ASN A 1 416 ? -14.494 -4.220 -4.693 1.00 89.38 416 ASN A CA 1
ATOM 3235 C C . ASN A 1 416 ? -13.714 -5.362 -5.353 1.00 89.38 416 ASN A C 1
ATOM 3237 O O . ASN A 1 416 ? -14.227 -6.041 -6.240 1.00 89.38 416 ASN A O 1
ATOM 3241 N N . TYR A 1 417 ? -12.475 -5.600 -4.921 1.00 93.12 417 TYR A N 1
ATOM 3242 C CA . TYR A 1 417 ? -11.700 -6.746 -5.377 1.00 93.12 417 TYR A CA 1
ATOM 3243 C C . TYR A 1 417 ? -12.373 -8.073 -5.000 1.00 93.12 417 TYR A C 1
ATOM 3245 O O . TYR A 1 417 ? -12.545 -8.933 -5.866 1.00 93.12 417 TYR A O 1
ATOM 3253 N N . LEU A 1 418 ? -12.811 -8.225 -3.749 1.00 92.44 418 LEU A N 1
ATOM 3254 C CA . LEU A 1 418 ? -13.504 -9.435 -3.308 1.00 92.44 418 LEU A CA 1
ATOM 3255 C C . LEU A 1 418 ? -14.830 -9.643 -4.036 1.00 92.44 418 LEU A C 1
ATOM 3257 O O . LEU A 1 418 ? -15.184 -10.776 -4.331 1.00 92.44 418 LEU A O 1
ATOM 3261 N N . ARG A 1 419 ? -15.548 -8.572 -4.376 1.00 89.44 419 ARG A N 1
ATOM 3262 C CA . ARG A 1 419 ? -16.834 -8.659 -5.074 1.00 89.44 419 ARG A CA 1
ATOM 3263 C C . ARG A 1 419 ? -16.676 -8.986 -6.559 1.00 89.44 419 ARG A C 1
ATOM 3265 O O . ARG A 1 419 ? -17.279 -9.935 -7.057 1.00 89.44 419 ARG A O 1
ATOM 3272 N N . TYR A 1 420 ? -15.845 -8.222 -7.267 1.00 88.62 420 TYR A N 1
ATOM 3273 C CA . TYR A 1 420 ? -15.767 -8.277 -8.731 1.00 88.62 420 TYR A CA 1
ATOM 3274 C C . TYR A 1 420 ? -14.678 -9.208 -9.276 1.00 88.62 420 TYR A C 1
ATOM 3276 O O . TYR A 1 420 ? -14.696 -9.504 -10.471 1.00 88.62 420 TYR A O 1
ATOM 3284 N N . ILE A 1 421 ? -13.699 -9.615 -8.458 1.00 90.94 421 ILE A N 1
ATOM 3285 C CA . ILE A 1 421 ? -12.546 -10.411 -8.910 1.00 90.94 421 ILE A CA 1
ATOM 3286 C C . ILE A 1 421 ? -12.438 -11.756 -8.189 1.00 90.94 421 ILE A C 1
ATOM 3288 O O . ILE A 1 421 ? -12.275 -12.768 -8.865 1.00 90.94 421 ILE A O 1
ATOM 3292 N N . GLU A 1 422 ? -12.454 -11.779 -6.852 1.00 90.12 422 GLU A N 1
ATOM 3293 C CA . GLU A 1 422 ? -12.305 -13.035 -6.088 1.00 90.12 422 GLU A CA 1
ATOM 3294 C C . GLU A 1 422 ? -13.641 -13.759 -5.852 1.00 90.12 422 GLU A C 1
ATOM 3296 O O . GLU A 1 422 ? -13.646 -14.977 -5.704 1.00 90.12 422 GLU A O 1
ATOM 3301 N N . HIS A 1 423 ? -14.758 -13.026 -5.890 1.00 89.94 423 HIS A N 1
ATOM 3302 C CA . HIS A 1 423 ? -16.117 -13.499 -5.599 1.00 89.94 423 HIS A CA 1
ATOM 3303 C C . HIS A 1 423 ? -16.257 -14.096 -4.192 1.00 89.94 423 HIS A C 1
ATOM 3305 O O . HIS A 1 423 ? -16.792 -15.185 -4.021 1.00 89.94 423 HIS A O 1
ATOM 3311 N N . SER A 1 424 ? -15.727 -13.381 -3.197 1.00 90.44 424 SER A N 1
ATOM 3312 C CA . SER A 1 424 ? -15.698 -13.813 -1.794 1.00 90.44 424 SER A CA 1
ATOM 3313 C C . SER A 1 424 ? -15.940 -12.666 -0.797 1.00 90.44 424 SER A C 1
ATOM 3315 O O . SER A 1 424 ? -15.405 -12.651 0.321 1.00 90.44 424 SER A O 1
ATOM 3317 N N . ALA A 1 425 ? -16.716 -11.660 -1.223 1.00 90.75 425 ALA A N 1
ATOM 3318 C CA . ALA A 1 425 ? -16.995 -10.432 -0.470 1.00 90.75 425 ALA A CA 1
ATOM 3319 C C . ALA A 1 425 ? -17.700 -10.684 0.870 1.00 90.75 425 ALA A C 1
ATOM 3321 O O . ALA A 1 425 ? -17.476 -9.938 1.826 1.00 90.75 425 ALA A O 1
ATOM 3322 N N . GLU A 1 426 ? -18.468 -11.769 0.967 1.00 90.62 426 GLU A N 1
ATOM 3323 C CA . GLU A 1 426 ? -19.171 -12.196 2.173 1.00 90.62 426 GLU A CA 1
ATOM 3324 C C . GLU A 1 426 ? -18.227 -12.380 3.367 1.00 90.62 426 GLU A C 1
ATOM 3326 O O . GLU A 1 426 ? -18.574 -12.020 4.489 1.00 90.62 426 GLU A O 1
ATOM 3331 N N . ASN A 1 427 ? -16.987 -12.824 3.130 1.00 92.88 427 ASN A N 1
ATOM 3332 C CA . ASN A 1 427 ? -15.993 -13.002 4.189 1.00 92.88 427 ASN A CA 1
ATOM 3333 C C . ASN A 1 427 ? -15.612 -11.668 4.842 1.00 92.88 427 ASN A C 1
ATOM 3335 O O . ASN A 1 427 ? -15.525 -11.577 6.065 1.00 92.88 427 ASN A O 1
ATOM 3339 N N . LEU A 1 428 ? -15.384 -10.623 4.039 1.00 93.06 428 LEU A N 1
ATOM 3340 C CA . LEU A 1 428 ? -15.013 -9.308 4.563 1.00 93.06 428 LEU A CA 1
ATOM 3341 C C . LEU A 1 428 ? -16.210 -8.610 5.206 1.00 93.06 428 LEU A C 1
ATOM 3343 O O . LEU A 1 428 ? -16.051 -7.998 6.256 1.00 93.06 428 LEU A O 1
ATOM 3347 N N . GLN A 1 429 ? -17.397 -8.724 4.608 1.00 92.25 429 GLN A N 1
ATOM 3348 C CA . GLN A 1 429 ? -18.624 -8.160 5.173 1.00 92.25 429 GLN A CA 1
ATOM 3349 C C . GLN A 1 429 ? -18.930 -8.772 6.546 1.00 92.25 429 GLN A C 1
ATOM 3351 O O . GLN A 1 429 ? -19.129 -8.034 7.508 1.00 92.25 429 GLN A O 1
ATOM 3356 N N . PHE A 1 430 ? -18.871 -10.103 6.658 1.00 93.50 430 PHE A N 1
ATOM 3357 C CA . PHE A 1 430 ? -19.057 -10.814 7.920 1.00 93.50 430 PHE A CA 1
ATOM 3358 C C . PHE A 1 430 ? -17.982 -10.455 8.956 1.00 93.50 430 PHE A C 1
ATOM 3360 O O . PHE A 1 430 ? -18.293 -10.252 10.127 1.00 93.50 430 PHE A O 1
ATOM 3367 N N . PHE A 1 431 ? -16.718 -10.328 8.539 1.00 93.88 431 PHE A N 1
ATOM 3368 C CA . PHE A 1 431 ? -15.625 -9.929 9.429 1.00 93.88 431 PHE A CA 1
ATOM 3369 C C . PHE A 1 431 ? -15.814 -8.516 10.001 1.00 93.88 431 PHE A C 1
ATOM 3371 O O . PHE A 1 431 ? -15.621 -8.305 11.199 1.00 93.88 431 PHE A O 1
ATOM 3378 N N . LEU A 1 432 ? -16.202 -7.551 9.160 1.00 92.81 432 LEU A N 1
ATOM 3379 C CA . LEU A 1 432 ? -16.466 -6.176 9.590 1.00 92.81 432 LEU A CA 1
ATOM 3380 C C . LEU A 1 432 ? -17.688 -6.109 10.509 1.00 92.81 432 LEU A C 1
ATOM 3382 O O . LEU A 1 432 ? -17.598 -5.516 11.581 1.00 92.81 432 LEU A O 1
ATOM 3386 N N . TRP A 1 433 ? -18.770 -6.802 10.141 1.00 93.12 433 TRP A N 1
ATOM 3387 C CA . TRP A 1 433 ? -19.949 -6.950 10.989 1.00 93.12 433 TRP A CA 1
ATOM 3388 C C . TRP A 1 433 ? -19.585 -7.514 12.369 1.00 93.12 433 TRP A C 1
ATOM 3390 O O . TRP A 1 433 ? -19.967 -6.937 13.380 1.00 93.12 433 TRP A O 1
ATOM 3400 N N . TYR A 1 434 ? -18.807 -8.599 12.430 1.00 94.00 434 TYR A N 1
ATOM 3401 C CA . TYR A 1 434 ? -18.421 -9.230 13.695 1.00 94.00 434 TYR A CA 1
ATOM 3402 C C . TYR A 1 434 ? -17.572 -8.302 14.574 1.00 94.00 434 TYR A C 1
ATOM 3404 O O . TYR A 1 434 ? -17.742 -8.267 15.792 1.00 94.00 434 TYR A O 1
ATOM 3412 N N . ARG A 1 435 ? -16.664 -7.523 13.974 1.00 91.69 435 ARG A N 1
ATOM 3413 C CA . ARG A 1 435 ? -15.869 -6.531 14.709 1.00 91.69 435 ARG A CA 1
ATOM 3414 C C . ARG A 1 435 ? -16.765 -5.467 15.347 1.00 91.69 435 ARG A C 1
ATOM 3416 O O . ARG A 1 435 ? -16.584 -5.149 16.522 1.00 91.69 435 ARG A O 1
ATOM 3423 N N . ASP A 1 436 ? -17.737 -4.964 14.594 1.00 91.19 436 ASP A N 1
ATOM 3424 C CA . ASP A 1 436 ? -18.686 -3.962 15.078 1.00 91.19 436 ASP A CA 1
ATOM 3425 C C . ASP A 1 436 ? -19.650 -4.569 16.113 1.00 91.19 436 ASP A C 1
ATOM 3427 O O . ASP A 1 436 ? -19.954 -3.932 17.122 1.00 91.19 436 ASP A O 1
ATOM 3431 N N . TYR A 1 437 ? -20.057 -5.829 15.928 1.00 93.06 437 TYR A N 1
ATOM 3432 C CA . TYR A 1 437 ? -20.843 -6.604 16.889 1.00 93.06 437 TYR A CA 1
ATOM 3433 C C . TYR A 1 437 ? -20.119 -6.737 18.232 1.00 93.06 437 TYR A C 1
ATOM 3435 O O . TYR A 1 437 ? -20.704 -6.435 19.268 1.00 93.06 437 TYR A O 1
ATOM 3443 N N . CYS A 1 438 ? -18.833 -7.102 18.231 1.00 93.38 438 CYS A N 1
ATOM 3444 C CA . CYS A 1 438 ? -18.011 -7.151 19.442 1.00 93.38 438 CYS A CA 1
ATOM 3445 C C . CYS A 1 438 ? -17.901 -5.781 20.120 1.00 93.38 438 CYS A C 1
ATOM 3447 O O . CYS A 1 438 ? -18.049 -5.689 21.334 1.00 93.38 438 CYS A O 1
ATOM 3449 N N . ALA A 1 439 ? -17.680 -4.707 19.355 1.00 91.94 439 ALA A N 1
ATOM 3450 C CA . ALA A 1 439 ? -17.598 -3.361 19.917 1.00 91.94 439 ALA A CA 1
ATOM 3451 C C . ALA A 1 439 ? -18.911 -2.951 20.608 1.00 91.94 439 ALA A C 1
ATOM 3453 O O . ALA A 1 439 ? -18.885 -2.455 21.733 1.00 91.94 439 ALA A O 1
ATOM 3454 N N . ARG A 1 440 ? -20.065 -3.217 19.978 1.00 92.69 440 ARG A N 1
ATOM 3455 C CA . ARG A 1 440 ? -21.385 -2.960 20.578 1.00 92.69 440 ARG A CA 1
ATOM 3456 C C . ARG A 1 440 ? -21.680 -3.881 21.759 1.00 92.69 440 ARG A C 1
ATOM 3458 O O . ARG A 1 440 ? -22.283 -3.441 22.735 1.00 92.69 440 ARG A O 1
ATOM 3465 N N . TRP A 1 441 ? -21.237 -5.135 21.697 1.00 92.94 441 TRP A N 1
ATOM 3466 C CA . TRP A 1 441 ? -21.337 -6.074 22.809 1.00 92.94 441 TRP A CA 1
ATOM 3467 C C . TRP A 1 441 ? -20.607 -5.548 24.038 1.00 92.94 441 TRP A C 1
ATOM 3469 O O . TRP A 1 441 ? -21.168 -5.554 25.128 1.00 92.94 441 TRP A O 1
ATOM 3479 N N . GLU A 1 442 ? -19.388 -5.027 23.874 1.00 92.25 442 GLU A N 1
ATOM 3480 C CA . GLU A 1 442 ? -18.617 -4.505 25.002 1.00 92.25 442 GLU A CA 1
ATOM 3481 C C . GLU A 1 442 ? -19.283 -3.310 25.686 1.00 92.25 442 GLU A C 1
ATOM 3483 O O . GLU A 1 442 ? -19.176 -3.177 26.905 1.00 92.25 442 GLU A O 1
ATOM 3488 N N . THR A 1 443 ? -20.045 -2.507 24.941 1.00 93.38 443 THR A N 1
ATOM 3489 C CA . THR A 1 443 ? -20.800 -1.372 25.493 1.00 93.38 443 THR A CA 1
ATOM 3490 C C . THR A 1 443 ? -22.088 -1.752 26.236 1.00 93.38 443 THR A C 1
ATOM 3492 O O . THR A 1 443 ? -22.681 -0.883 26.871 1.00 93.38 443 THR A O 1
ATOM 3495 N N . LEU A 1 444 ? -22.536 -3.015 26.180 1.00 91.62 444 LEU A N 1
ATOM 3496 C CA . LEU A 1 444 ? -23.760 -3.454 26.862 1.00 91.62 444 LEU A CA 1
ATOM 3497 C C . LEU A 1 444 ? -23.622 -3.459 28.399 1.00 91.62 444 LEU A C 1
ATOM 3499 O O . LEU A 1 444 ? -22.550 -3.795 28.915 1.00 91.62 444 LEU A O 1
ATOM 3503 N N . PRO A 1 445 ? -24.718 -3.201 29.143 1.00 93.00 445 PRO A N 1
ATOM 3504 C CA . PRO A 1 445 ? -24.761 -3.401 30.589 1.00 93.00 445 PRO A CA 1
ATOM 3505 C C . PRO A 1 445 ? -24.460 -4.854 30.987 1.00 93.00 445 PRO A C 1
ATOM 3507 O O . PRO A 1 445 ? -24.883 -5.799 30.316 1.00 93.00 445 PRO A O 1
ATOM 3510 N N . GLU A 1 446 ? -23.794 -5.055 32.127 1.00 90.12 446 GLU A N 1
ATOM 3511 C CA . GLU A 1 446 ? -23.460 -6.398 32.635 1.00 90.12 446 GLU A CA 1
ATOM 3512 C C . GLU A 1 446 ? -24.699 -7.282 32.853 1.00 90.12 446 GLU A C 1
ATOM 3514 O O . GLU A 1 446 ? -24.644 -8.489 32.621 1.00 90.12 446 GLU A O 1
ATOM 3519 N N . SER A 1 447 ? -25.835 -6.682 33.224 1.00 88.12 447 SER A N 1
ATOM 3520 C CA . SER A 1 447 ? -27.115 -7.382 33.389 1.00 88.12 447 SER A CA 1
ATOM 3521 C C . SER A 1 447 ? -27.610 -8.037 32.100 1.00 88.12 447 SER A C 1
ATOM 3523 O O . SER A 1 447 ? -28.192 -9.116 32.150 1.00 88.12 447 SER A O 1
ATOM 3525 N N . GLU A 1 448 ? -27.373 -7.407 30.948 1.00 87.75 448 GLU A N 1
ATOM 3526 C CA . GLU A 1 448 ? -27.765 -7.947 29.643 1.00 87.75 448 GLU A CA 1
ATOM 3527 C C . GLU A 1 448 ? -26.736 -8.952 29.128 1.00 87.75 448 GLU A C 1
ATOM 3529 O O . GLU A 1 448 ? -27.110 -9.999 28.597 1.00 87.75 448 GLU A O 1
ATOM 3534 N N . LYS A 1 449 ? -25.440 -8.697 29.365 1.00 89.25 449 LYS A N 1
ATOM 3535 C CA . LYS A 1 449 ? -24.368 -9.664 29.076 1.00 89.25 449 LYS A CA 1
ATOM 3536 C C . LYS A 1 449 ? -24.596 -10.989 29.814 1.00 89.25 449 LYS A C 1
ATOM 3538 O O . LYS A 1 449 ? -24.374 -12.049 29.238 1.00 89.25 449 LYS A O 1
ATOM 3543 N N . ALA A 1 450 ? -25.100 -10.946 31.051 1.00 87.69 450 ALA A N 1
ATOM 3544 C CA . ALA A 1 450 ? -25.390 -12.136 31.853 1.00 87.69 450 ALA A CA 1
ATOM 3545 C C . ALA A 1 450 ? -26.480 -13.052 31.257 1.00 87.69 450 ALA A C 1
ATOM 3547 O O . ALA A 1 450 ? -26.496 -14.246 31.557 1.00 87.69 450 ALA A O 1
ATOM 3548 N N . LEU A 1 451 ? -27.365 -12.533 30.394 1.00 88.06 451 LEU A N 1
ATOM 3549 C CA . LEU A 1 451 ? -28.413 -13.325 29.730 1.00 88.06 451 LEU A CA 1
ATOM 3550 C C . LEU A 1 451 ? -27.852 -14.256 28.643 1.00 88.06 451 LEU A C 1
ATOM 3552 O O . LEU A 1 451 ? -28.493 -15.242 28.272 1.00 88.06 451 LEU A O 1
ATOM 3556 N N . ALA A 1 452 ? -26.658 -13.955 28.133 1.00 89.69 452 ALA A N 1
ATOM 3557 C CA . ALA A 1 452 ? -25.984 -14.705 27.085 1.00 89.69 452 ALA A CA 1
ATOM 3558 C C . ALA A 1 452 ? -24.658 -15.277 27.617 1.00 89.69 452 ALA A C 1
ATOM 3560 O O . ALA A 1 452 ? -23.623 -14.606 27.566 1.00 89.69 452 ALA A O 1
ATOM 3561 N N . PRO A 1 453 ? -24.660 -16.520 28.134 1.00 87.50 453 PRO A N 1
ATOM 3562 C CA . PRO A 1 453 ? -23.470 -17.112 28.729 1.00 87.50 453 PRO A CA 1
ATOM 3563 C C . PRO A 1 453 ? -22.339 -17.259 27.704 1.00 87.50 453 PRO A C 1
ATOM 3565 O O . PRO A 1 453 ? -22.570 -17.491 26.513 1.00 87.50 453 PRO A O 1
ATOM 3568 N N . VAL A 1 454 ? -21.098 -17.151 28.179 1.00 89.25 454 VAL A N 1
ATOM 3569 C CA . VAL A 1 454 ? -19.902 -17.300 27.343 1.00 89.25 454 VAL A CA 1
ATOM 3570 C C . VAL A 1 454 ? -19.829 -18.716 26.778 1.00 89.25 454 VAL A C 1
ATOM 3572 O O . VAL A 1 454 ? -19.811 -19.690 27.524 1.00 89.25 454 VAL A O 1
ATOM 3575 N N . TRP A 1 455 ? -19.689 -18.821 25.457 1.00 89.00 455 TRP A N 1
ATOM 3576 C CA . TRP A 1 455 ? -19.377 -20.084 24.792 1.00 89.00 455 TRP A CA 1
ATOM 3577 C C . TRP A 1 455 ? -17.907 -20.476 25.005 1.00 89.00 455 TRP A C 1
ATOM 3579 O O . TRP A 1 455 ? -16.993 -19.833 24.452 1.00 89.00 455 TRP A O 1
ATOM 3589 N N . THR A 1 456 ? -17.657 -21.484 25.843 1.00 87.19 456 THR A N 1
ATOM 3590 C CA . THR A 1 456 ? -16.295 -21.884 26.232 1.00 87.19 456 THR A CA 1
ATOM 3591 C C . THR A 1 456 ? -15.593 -22.669 25.120 1.00 87.19 456 THR A C 1
ATOM 3593 O O . THR A 1 456 ? -16.223 -23.206 24.209 1.00 87.19 456 THR A O 1
ATOM 3596 N N . ALA A 1 457 ? -14.256 -22.699 25.151 1.00 80.12 457 ALA A N 1
ATOM 3597 C CA . ALA A 1 457 ? -13.477 -23.486 24.190 1.00 80.12 457 ALA A CA 1
ATOM 3598 C C . ALA A 1 457 ? -13.759 -24.990 24.340 1.00 80.12 457 ALA A C 1
ATOM 3600 O O . ALA A 1 457 ? -13.940 -25.678 23.344 1.00 80.12 457 ALA A O 1
ATOM 3601 N N . GLU A 1 458 ? -13.913 -25.460 25.579 1.00 79.69 458 GLU A N 1
ATOM 3602 C CA . GLU A 1 458 ? -14.240 -26.851 25.902 1.00 79.69 458 GLU A CA 1
ATOM 3603 C C . GLU A 1 458 ? -15.594 -27.282 25.321 1.00 79.69 458 GLU A C 1
ATOM 3605 O O . GLU A 1 458 ? -15.703 -28.374 24.771 1.00 79.69 458 GLU A O 1
ATOM 3610 N N . GLN A 1 459 ? -16.614 -26.416 25.377 1.00 81.44 459 GLN A N 1
ATOM 3611 C CA . GLN A 1 459 ? -17.920 -26.669 24.753 1.00 81.44 459 GLN A CA 1
ATOM 3612 C C . GLN A 1 459 ? -17.796 -26.790 23.229 1.00 81.44 459 GLN A C 1
ATOM 3614 O O . GLN A 1 459 ? -18.302 -27.741 22.632 1.00 81.44 459 GLN A O 1
ATOM 3619 N N . ALA A 1 460 ? -17.049 -25.877 22.605 1.00 76.56 460 ALA A N 1
ATOM 3620 C CA . ALA A 1 460 ? -16.799 -25.917 21.167 1.00 76.56 460 ALA A CA 1
ATOM 3621 C C . ALA A 1 460 ? -16.012 -27.176 20.739 1.00 76.56 460 ALA A C 1
ATOM 3623 O O . ALA A 1 460 ? -16.310 -27.775 19.706 1.00 76.56 460 ALA A O 1
ATOM 3624 N N . GLU A 1 461 ? -15.023 -27.603 21.525 1.00 74.69 461 GLU A N 1
ATOM 3625 C CA . GLU A 1 461 ? -14.226 -28.809 21.267 1.00 74.69 461 GLU A CA 1
ATOM 3626 C C . GLU A 1 461 ? -15.030 -30.097 21.484 1.00 74.69 461 GLU A C 1
ATOM 3628 O O . GLU A 1 461 ? -14.968 -31.012 20.656 1.00 74.69 461 GLU A O 1
ATOM 3633 N N . ALA A 1 462 ? -15.838 -30.153 22.547 1.00 74.75 462 ALA A N 1
ATOM 3634 C CA . ALA A 1 462 ? -16.734 -31.269 22.830 1.00 74.75 462 ALA A CA 1
ATOM 3635 C C . ALA A 1 462 ? -17.745 -31.489 21.696 1.00 74.75 462 ALA A C 1
ATOM 3637 O O . ALA A 1 462 ? -18.056 -32.628 21.350 1.00 74.75 462 ALA A O 1
ATOM 3638 N N . GLU A 1 463 ? -18.214 -30.422 21.052 1.00 72.25 463 GLU A N 1
ATOM 3639 C CA . GLU A 1 463 ? -19.113 -30.518 19.901 1.00 72.25 463 GLU A CA 1
ATOM 3640 C C . GLU A 1 463 ? -18.442 -31.010 18.637 1.00 72.25 463 GLU A C 1
ATOM 3642 O O . GLU A 1 463 ? -18.997 -31.851 17.928 1.00 72.25 463 GLU A O 1
ATOM 3647 N N . VAL A 1 464 ? -17.234 -30.528 18.352 1.00 69.69 464 VAL A N 1
ATOM 3648 C CA . VAL A 1 464 ? -16.446 -31.055 17.237 1.00 69.69 464 VAL A CA 1
ATOM 3649 C C . VAL A 1 464 ? -16.199 -32.554 17.440 1.00 69.69 464 VAL A C 1
ATOM 3651 O O . VAL A 1 464 ? -16.338 -33.327 16.487 1.00 69.69 464 VAL A O 1
ATOM 3654 N N . ALA A 1 465 ? -15.925 -32.984 18.677 1.00 69.56 465 ALA A N 1
ATOM 3655 C CA . ALA A 1 465 ? -15.770 -34.391 19.038 1.00 69.56 465 ALA A CA 1
ATOM 3656 C C . ALA A 1 465 ? -17.084 -35.194 18.915 1.00 69.56 465 ALA A C 1
ATOM 3658 O O . ALA A 1 465 ? -17.087 -36.274 18.317 1.00 69.56 465 ALA A O 1
ATOM 3659 N N . CYS A 1 466 ? -18.212 -34.666 19.399 1.00 66.75 466 CYS A N 1
ATOM 3660 C CA . CYS A 1 466 ? -19.536 -35.287 19.272 1.00 66.75 466 CYS A CA 1
ATOM 3661 C C . CYS A 1 466 ? -19.973 -35.431 17.805 1.00 66.75 466 CYS A C 1
ATOM 3663 O O . CYS A 1 466 ? -20.421 -36.506 17.400 1.00 66.75 466 CYS A O 1
ATOM 3665 N N . ASN A 1 467 ? -19.774 -34.399 16.982 1.00 62.09 467 ASN A N 1
ATOM 3666 C CA . ASN A 1 467 ? -20.079 -34.425 15.549 1.00 62.09 467 ASN A CA 1
ATOM 3667 C C . ASN A 1 467 ? -19.155 -35.388 14.784 1.00 62.09 467 ASN A C 1
ATOM 3669 O O . ASN A 1 467 ? -19.588 -36.068 13.851 1.00 62.09 467 ASN A O 1
ATOM 3673 N N . ALA A 1 468 ? -17.886 -35.517 15.192 1.00 60.25 468 ALA A N 1
ATOM 3674 C CA . ALA A 1 468 ? -16.993 -36.546 14.658 1.00 60.25 468 ALA A CA 1
ATOM 3675 C C . ALA A 1 468 ? -17.477 -37.965 15.015 1.00 60.25 468 ALA A C 1
ATOM 3677 O O . ALA A 1 468 ? -17.457 -38.851 14.158 1.00 60.25 468 ALA A O 1
ATOM 3678 N N . PHE A 1 469 ? -17.983 -38.175 16.235 1.00 55.66 469 PHE A N 1
ATOM 3679 C CA . PHE A 1 469 ? -18.511 -39.465 16.686 1.00 55.66 469 PHE A CA 1
ATOM 3680 C C . PHE A 1 469 ? -19.812 -39.864 15.966 1.00 55.66 469 PHE A C 1
ATOM 3682 O O . PHE A 1 469 ? -19.978 -41.030 15.611 1.00 55.66 469 PHE A O 1
ATOM 3689 N N . GLN A 1 470 ? -20.701 -38.905 15.683 1.00 55.22 470 GLN A N 1
ATOM 3690 C CA . GLN A 1 470 ? -21.952 -39.133 14.940 1.00 55.22 470 GLN A CA 1
ATOM 3691 C C . GLN A 1 470 ? -21.732 -39.411 13.443 1.00 55.22 470 GLN A C 1
ATOM 3693 O O . GLN A 1 470 ? -22.506 -40.148 12.839 1.00 55.22 470 GLN A O 1
ATOM 3698 N N . SER A 1 471 ? -20.650 -38.890 12.850 1.00 47.88 471 SER A N 1
ATOM 3699 C CA . SER A 1 471 ? -20.286 -39.149 11.446 1.00 47.88 471 SER A CA 1
ATOM 3700 C C . SER A 1 471 ? -19.741 -40.562 11.180 1.00 47.88 471 SER A C 1
ATOM 3702 O O . SER A 1 471 ? -19.595 -40.971 10.027 1.00 47.88 471 SER A O 1
ATOM 3704 N N . ARG A 1 472 ? -19.448 -41.342 12.231 1.00 44.97 472 ARG A N 1
ATOM 3705 C CA . ARG A 1 472 ? -19.059 -42.749 12.103 1.00 44.97 472 ARG A CA 1
ATOM 3706 C C . ARG A 1 472 ? -20.345 -43.578 11.985 1.00 44.97 472 ARG A C 1
ATOM 3708 O O . ARG A 1 472 ? -21.105 -43.612 12.952 1.00 44.97 472 ARG A O 1
ATOM 3715 N N . PRO A 1 473 ? -20.624 -44.257 10.853 1.00 44.22 473 PRO A N 1
ATOM 3716 C CA . PRO A 1 473 ? -21.855 -45.026 10.720 1.00 44.22 473 PRO A CA 1
ATOM 3717 C C . PRO A 1 473 ? -21.909 -46.059 11.847 1.00 44.22 473 PRO A C 1
ATOM 3719 O O . PRO A 1 473 ? -20.983 -46.866 11.998 1.00 44.22 473 PRO A O 1
ATOM 3722 N N . LYS A 1 474 ? -22.969 -46.016 12.667 1.00 48.56 474 LYS A N 1
ATOM 3723 C CA . LYS A 1 474 ? -23.233 -47.056 13.665 1.00 48.56 474 LYS A CA 1
ATOM 3724 C C . LYS A 1 474 ? -23.311 -48.377 12.905 1.00 48.56 474 LYS A C 1
ATOM 3726 O O . LYS A 1 474 ? -24.269 -48.613 12.176 1.00 48.56 474 LYS A O 1
ATOM 3731 N N . ARG A 1 475 ? -22.285 -49.225 13.035 1.00 51.34 475 ARG A N 1
ATOM 3732 C CA . ARG A 1 475 ? -22.322 -50.597 12.519 1.00 51.34 475 ARG A CA 1
ATOM 3733 C C . ARG A 1 475 ? -23.431 -51.325 13.268 1.00 51.34 475 ARG A C 1
ATOM 3735 O O . ARG A 1 475 ? -23.240 -51.738 14.408 1.00 51.34 475 ARG A O 1
ATOM 3742 N N . ILE A 1 476 ? -24.596 -51.430 12.642 1.00 57.31 476 ILE A N 1
ATOM 3743 C CA . ILE A 1 476 ? -25.681 -52.275 13.131 1.00 57.31 476 ILE A CA 1
ATOM 3744 C C . ILE A 1 476 ? -25.163 -53.716 13.086 1.00 57.31 476 ILE A C 1
ATOM 3746 O O . ILE A 1 476 ? -24.583 -54.144 12.087 1.00 57.31 476 ILE A O 1
ATOM 3750 N N . ASN A 1 477 ? -25.315 -54.444 14.193 1.00 62.16 477 ASN A N 1
ATOM 3751 C CA . ASN A 1 477 ? -24.922 -55.846 14.286 1.00 62.16 477 ASN A CA 1
ATOM 3752 C C . ASN A 1 477 ? -25.648 -56.650 13.179 1.00 62.16 477 ASN A C 1
ATOM 3754 O O . ASN A 1 477 ? -26.873 -56.535 13.075 1.00 62.16 477 ASN A O 1
ATOM 3758 N N . PRO A 1 478 ? -24.942 -57.452 12.357 1.00 62.28 478 PRO A N 1
ATOM 3759 C CA . PRO A 1 478 ? -25.527 -58.166 11.217 1.00 62.28 478 PRO A CA 1
ATOM 3760 C C . PRO A 1 478 ? -26.711 -59.072 11.585 1.00 62.28 478 PRO A C 1
ATOM 3762 O O . PRO A 1 478 ? -27.601 -59.263 10.761 1.00 62.28 478 PRO A O 1
ATOM 3765 N N . GLN A 1 479 ? -26.773 -59.579 12.820 1.00 58.78 479 GLN A N 1
ATOM 3766 C CA . GLN A 1 479 ? -27.908 -60.379 13.294 1.00 58.78 479 GLN A CA 1
ATOM 3767 C C . GLN A 1 479 ? -29.169 -59.537 13.541 1.00 58.78 479 GLN A C 1
ATOM 3769 O O . GLN A 1 479 ? -30.273 -59.990 13.263 1.00 58.78 479 GLN A O 1
ATOM 3774 N N . VAL A 1 480 ? -29.019 -58.287 13.988 1.00 59.47 480 VAL A N 1
ATOM 3775 C CA . VAL A 1 480 ? -30.143 -57.359 14.209 1.00 59.47 480 VAL A CA 1
ATOM 3776 C C . VAL A 1 480 ? -30.660 -56.814 12.874 1.00 59.47 480 VAL A C 1
ATOM 3778 O O . VAL A 1 480 ? -31.864 -56.686 12.679 1.00 59.47 480 VAL A O 1
ATOM 3781 N N . ALA A 1 481 ? -29.759 -56.580 11.914 1.00 58.91 481 ALA A N 1
ATOM 3782 C CA . ALA A 1 481 ? -30.120 -56.189 10.552 1.00 58.91 481 ALA A CA 1
ATOM 3783 C C . ALA A 1 481 ? -30.866 -57.298 9.782 1.00 58.91 481 ALA A C 1
ATOM 3785 O O . ALA A 1 481 ? -31.651 -56.990 8.891 1.00 58.91 481 ALA A O 1
ATOM 3786 N N . ALA A 1 482 ? -30.636 -58.573 10.116 1.00 63.91 482 ALA A N 1
ATOM 3787 C CA . ALA A 1 482 ? -31.352 -59.699 9.519 1.00 63.91 482 ALA A CA 1
ATOM 3788 C C . ALA A 1 482 ? -32.778 -59.854 10.077 1.00 63.91 482 ALA A C 1
ATOM 3790 O O . ALA A 1 482 ? -33.687 -60.147 9.314 1.00 63.91 482 ALA A O 1
ATOM 3791 N N . VAL A 1 483 ? -32.985 -59.602 11.375 1.00 66.69 483 VAL A N 1
ATOM 3792 C CA . VAL A 1 483 ? -34.312 -59.689 12.020 1.00 66.69 483 VAL A CA 1
ATOM 3793 C C . VAL A 1 483 ? -35.231 -58.523 11.624 1.00 66.69 483 VAL A C 1
ATOM 3795 O O . VAL A 1 483 ? -36.443 -58.688 11.565 1.00 66.69 483 VAL A O 1
ATOM 3798 N N . LEU A 1 484 ? -34.670 -57.352 11.310 1.00 61.09 484 LEU A N 1
ATOM 3799 C CA . LEU A 1 484 ? -35.435 -56.158 10.919 1.00 61.09 484 LEU A CA 1
ATOM 3800 C C . LEU A 1 484 ? -35.815 -56.103 9.430 1.00 61.09 484 LEU A C 1
ATOM 3802 O O . LEU A 1 484 ? -36.615 -55.247 9.061 1.00 61.09 484 LEU A O 1
ATOM 3806 N N . ARG A 1 485 ? -35.270 -56.986 8.575 1.00 59.22 485 ARG A N 1
ATOM 3807 C CA . ARG A 1 485 ? -35.554 -56.985 7.123 1.00 59.22 485 ARG A CA 1
ATOM 3808 C C . ARG A 1 485 ? -37.003 -57.316 6.779 1.00 59.22 485 ARG A C 1
ATOM 3810 O O . ARG A 1 485 ? -37.493 -56.805 5.782 1.00 59.22 485 ARG A O 1
ATOM 3817 N N . ASP A 1 486 ? -37.660 -58.121 7.609 1.00 55.97 486 ASP A N 1
ATOM 3818 C CA . ASP A 1 486 ? -39.020 -58.610 7.355 1.00 55.97 486 ASP A CA 1
ATOM 3819 C C . ASP A 1 486 ? -40.076 -57.864 8.191 1.00 55.97 486 ASP A C 1
ATOM 3821 O O . ASP A 1 486 ? -41.205 -58.323 8.349 1.00 55.97 486 ASP A O 1
ATOM 3825 N N . THR A 1 487 ? -39.714 -56.704 8.746 1.00 61.72 487 THR A N 1
ATOM 3826 C CA . THR A 1 487 ? -40.639 -55.825 9.474 1.00 61.72 487 THR A CA 1
ATOM 3827 C C . THR A 1 487 ? -40.791 -54.493 8.748 1.00 61.72 487 THR A C 1
ATOM 3829 O O . THR A 1 487 ? -39.808 -53.968 8.229 1.00 61.72 487 THR A O 1
ATOM 3832 N N . ASP A 1 488 ? -41.993 -53.907 8.787 1.00 51.84 488 ASP A N 1
ATOM 3833 C CA . ASP A 1 488 ? -42.381 -52.606 8.190 1.00 51.84 488 ASP A CA 1
ATOM 3834 C C . ASP A 1 488 ? -41.536 -51.388 8.642 1.00 51.84 488 ASP A C 1
ATOM 3836 O O . ASP A 1 488 ? -41.795 -50.251 8.258 1.00 51.84 488 ASP A O 1
ATOM 3840 N N . PHE A 1 489 ? -40.497 -51.605 9.449 1.00 51.69 489 PHE A N 1
ATOM 3841 C CA . PHE A 1 489 ? -39.533 -50.601 9.895 1.00 51.69 489 PHE A CA 1
ATOM 3842 C C . PHE A 1 489 ? -38.253 -50.546 9.035 1.00 51.69 489 PHE A C 1
ATOM 3844 O O . PHE A 1 489 ? -37.341 -49.785 9.360 1.00 51.69 489 PHE A O 1
ATOM 3851 N N . ALA A 1 490 ? -38.149 -51.343 7.963 1.00 49.75 490 ALA A N 1
ATOM 3852 C CA . ALA A 1 490 ? -36.955 -51.409 7.110 1.00 49.75 490 ALA A CA 1
ATOM 3853 C C . ALA A 1 490 ? -36.778 -50.203 6.159 1.00 49.75 490 ALA A C 1
ATOM 3855 O O . ALA A 1 490 ? -35.653 -49.913 5.744 1.00 49.75 490 ALA A O 1
ATOM 3856 N N . ASP A 1 491 ? -37.846 -49.455 5.864 1.00 46.59 491 ASP A N 1
ATOM 3857 C CA . ASP A 1 491 ? -37.796 -48.260 5.013 1.00 46.59 491 ASP A CA 1
ATOM 3858 C C . ASP A 1 491 ? -37.473 -47.004 5.841 1.00 46.59 491 ASP A C 1
ATOM 3860 O O . ASP A 1 491 ? -38.331 -46.205 6.209 1.00 46.59 491 ASP A O 1
ATOM 3864 N N . GLY A 1 492 ? -36.188 -46.811 6.132 1.00 46.59 492 GLY A N 1
ATOM 3865 C CA . GLY A 1 492 ? -35.652 -45.635 6.827 1.00 46.59 492 GLY A CA 1
ATOM 3866 C C . GLY A 1 492 ? -35.596 -44.346 5.992 1.00 46.59 492 GLY A C 1
ATOM 3867 O O . GLY A 1 492 ? -34.612 -43.616 6.087 1.00 46.59 492 GLY A O 1
ATOM 3868 N N . ALA A 1 493 ? -36.613 -44.046 5.182 1.00 35.22 493 ALA A N 1
ATOM 3869 C CA . ALA A 1 493 ? -36.751 -42.758 4.497 1.00 35.22 493 ALA A CA 1
ATOM 3870 C C . ALA A 1 493 ? -37.997 -42.027 5.030 1.00 35.22 493 ALA A C 1
ATOM 3872 O O . ALA A 1 493 ? -39.097 -42.570 4.911 1.00 35.22 493 ALA A O 1
ATOM 3873 N N . PRO A 1 494 ? -37.885 -40.810 5.603 1.00 35.94 494 PRO A N 1
ATOM 3874 C CA . PRO A 1 494 ? -39.064 -40.082 6.049 1.00 35.94 494 PRO A CA 1
ATOM 3875 C C . PRO A 1 494 ? -39.870 -39.634 4.823 1.00 35.94 494 PRO A C 1
ATOM 3877 O O . PRO A 1 494 ? -39.535 -38.660 4.153 1.00 35.94 494 PRO A O 1
ATOM 3880 N N . LYS A 1 495 ? -40.946 -40.365 4.514 1.00 33.75 495 LYS A N 1
ATOM 3881 C CA . LYS A 1 495 ? -42.029 -39.869 3.660 1.00 33.75 495 LYS A CA 1
ATOM 3882 C C . LYS A 1 495 ? -42.785 -38.799 4.450 1.00 33.75 495 LYS A C 1
ATOM 3884 O O . LYS A 1 495 ? -43.171 -39.036 5.592 1.00 33.75 495 LYS A O 1
ATOM 3889 N N . HIS A 1 496 ? -42.956 -37.630 3.834 1.00 35.31 496 HIS A N 1
ATOM 3890 C CA . HIS A 1 496 ? -43.720 -36.489 4.339 1.00 35.31 496 HIS A CA 1
ATOM 3891 C C . HIS A 1 496 ? -45.014 -36.918 5.048 1.00 35.31 496 HIS A C 1
ATOM 3893 O O . HIS A 1 496 ? -45.919 -37.466 4.419 1.00 35.31 496 HIS A O 1
ATOM 3899 N N . ALA A 1 497 ? -45.109 -36.627 6.347 1.00 30.61 497 ALA A N 1
ATOM 3900 C CA . ALA A 1 497 ? -46.363 -36.673 7.082 1.00 30.61 497 ALA A CA 1
ATOM 3901 C C . ALA A 1 497 ? -47.036 -35.301 6.970 1.00 30.61 497 ALA A C 1
ATOM 3903 O O . ALA A 1 497 ? -46.625 -34.328 7.600 1.00 30.61 497 ALA A O 1
ATOM 3904 N N . MET A 1 498 ? -48.042 -35.248 6.107 1.00 36.09 498 MET A N 1
ATOM 3905 C CA . MET A 1 498 ? -49.052 -34.202 6.054 1.00 36.09 498 MET A CA 1
ATOM 3906 C C . MET A 1 498 ? -49.999 -34.388 7.256 1.00 36.09 498 MET A C 1
ATOM 3908 O O . MET A 1 498 ? -50.362 -35.518 7.578 1.00 36.09 498 MET A O 1
ATOM 3912 N N . ASP A 1 499 ? -50.350 -33.276 7.900 1.00 42.09 499 ASP A N 1
ATOM 3913 C CA . ASP A 1 499 ? -51.400 -33.079 8.908 1.00 42.09 499 ASP A CA 1
ATOM 3914 C C . ASP A 1 499 ? -51.433 -33.977 10.158 1.00 42.09 499 ASP A C 1
ATOM 3916 O O . ASP A 1 499 ? -52.005 -35.067 10.191 1.00 42.09 499 ASP A O 1
ATOM 3920 N N . LYS A 1 500 ? -50.989 -33.400 11.282 1.00 33.19 500 LYS A N 1
ATOM 3921 C CA . LYS A 1 500 ? -51.569 -33.710 12.592 1.00 33.19 500 LYS A CA 1
ATOM 3922 C C . LYS A 1 500 ? -51.740 -32.430 13.406 1.00 33.19 500 LYS A C 1
ATOM 3924 O O . LYS A 1 500 ? -50.805 -31.940 14.030 1.00 33.19 500 LYS A O 1
ATOM 3929 N N . ALA A 1 501 ? -52.955 -31.894 13.349 1.00 33.75 501 ALA A N 1
ATOM 3930 C CA . ALA A 1 501 ? -53.440 -30.850 14.235 1.00 33.75 501 ALA A CA 1
ATOM 3931 C C . ALA A 1 501 ? -53.442 -31.339 15.696 1.00 33.75 501 ALA A C 1
ATOM 3933 O O . ALA A 1 501 ? -53.829 -32.475 15.984 1.00 33.75 501 ALA A O 1
ATOM 3934 N N . ASP A 1 502 ? -53.011 -30.466 16.603 1.00 40.03 502 ASP A N 1
ATOM 3935 C CA . ASP A 1 502 ? -53.015 -30.672 18.053 1.00 40.03 502 ASP A CA 1
ATOM 3936 C C . ASP A 1 502 ? -54.441 -30.412 18.606 1.00 40.03 502 ASP A C 1
ATOM 3938 O O . ASP A 1 502 ? -55.030 -29.376 18.281 1.00 40.03 502 ASP A O 1
ATOM 3942 N N . PRO A 1 503 ? -55.058 -31.309 19.402 1.00 39.69 503 PRO A N 1
ATOM 3943 C CA . PRO A 1 503 ? -56.502 -31.293 19.664 1.00 39.69 503 PRO A CA 1
ATOM 3944 C C . PRO A 1 503 ? -56.944 -30.409 20.850 1.00 39.69 503 PRO A C 1
ATOM 3946 O O . PRO A 1 503 ? -57.963 -30.701 21.473 1.00 39.69 503 PRO A O 1
ATOM 3949 N N . LEU A 1 504 ? -56.213 -29.343 21.202 1.00 37.31 504 LEU A N 1
ATOM 3950 C CA . LEU A 1 504 ? -56.477 -28.578 22.438 1.00 37.31 504 LEU A CA 1
ATOM 3951 C C . LEU A 1 504 ? -56.516 -27.047 22.309 1.00 37.31 504 LEU A C 1
ATOM 3953 O O . LEU A 1 504 ? -56.335 -26.351 23.306 1.00 37.31 504 LEU A O 1
ATOM 3957 N N . ILE A 1 505 ? -56.828 -26.489 21.135 1.00 41.16 505 ILE A N 1
ATOM 3958 C CA . ILE A 1 505 ? -57.085 -25.041 21.021 1.00 41.16 505 ILE A CA 1
ATOM 3959 C C . ILE A 1 505 ? -58.446 -24.775 20.368 1.00 41.16 505 ILE A C 1
ATOM 3961 O O . ILE A 1 505 ? -58.700 -25.097 19.211 1.00 41.16 505 ILE A O 1
ATOM 3965 N N . THR A 1 506 ? -59.334 -24.194 21.170 1.00 32.62 506 THR A N 1
ATOM 3966 C CA . THR A 1 506 ? -60.713 -23.786 20.876 1.00 32.62 506 THR A CA 1
ATOM 3967 C C . THR A 1 506 ? -60.768 -22.673 19.809 1.00 32.62 506 THR A C 1
ATOM 3969 O O . THR A 1 506 ? -59.961 -21.745 19.877 1.00 32.62 506 THR A O 1
ATOM 3972 N N . PRO A 1 507 ? -61.720 -22.689 18.852 1.00 31.91 507 PRO A N 1
ATOM 3973 C CA . PRO A 1 507 ? -61.768 -21.717 17.760 1.00 31.91 507 PRO A CA 1
ATOM 3974 C C . PRO A 1 507 ? -62.515 -20.431 18.150 1.00 31.91 507 PRO A C 1
ATOM 3976 O O . PRO A 1 507 ? -63.592 -20.484 18.747 1.00 31.91 507 PRO A O 1
ATOM 3979 N N . ALA A 1 508 ? -62.003 -19.274 17.722 1.00 28.41 508 ALA A N 1
ATOM 3980 C CA . ALA A 1 508 ? -62.767 -18.028 17.647 1.00 28.41 508 ALA A CA 1
ATOM 3981 C C . ALA A 1 508 ? -63.182 -17.749 16.189 1.00 28.41 508 ALA A C 1
ATOM 3983 O O . ALA A 1 508 ? -62.373 -17.783 15.266 1.00 28.41 508 ALA A O 1
ATOM 3984 N N . ARG A 1 509 ? -64.486 -17.516 16.017 1.00 27.95 509 ARG A N 1
ATOM 3985 C CA . ARG A 1 509 ? -65.237 -17.219 14.784 1.00 27.95 509 ARG A CA 1
ATOM 3986 C C . ARG A 1 509 ? -64.806 -15.899 14.116 1.00 27.95 509 ARG A C 1
ATOM 3988 O O . ARG A 1 509 ? -64.605 -14.925 14.831 1.00 27.95 509 ARG A O 1
ATOM 3995 N N . SER A 1 510 ? -64.881 -15.789 12.781 1.00 28.17 510 SER A N 1
ATOM 3996 C CA . SER A 1 510 ? -66.017 -15.190 12.020 1.00 28.17 510 SER A CA 1
ATOM 3997 C C . SER A 1 510 ? -65.666 -14.745 10.573 1.00 28.17 510 SER A C 1
ATOM 3999 O O . SER A 1 510 ? -64.576 -14.239 10.341 1.00 28.17 510 SER A O 1
ATOM 4001 N N . SER A 1 511 ? -66.640 -14.973 9.658 1.00 28.84 511 SER A N 1
ATOM 4002 C CA . SER A 1 511 ? -67.043 -14.277 8.390 1.00 28.84 511 SER A CA 1
ATOM 4003 C C . SER A 1 511 ? -65.980 -13.873 7.344 1.00 28.84 511 SER A C 1
ATOM 4005 O O . SER A 1 511 ? -65.079 -13.116 7.667 1.00 28.84 511 SER A O 1
ATOM 4007 N N . VAL A 1 512 ? -65.974 -14.344 6.081 1.00 33.47 512 VAL A N 1
ATOM 4008 C CA . VAL A 1 512 ? -66.940 -14.180 4.950 1.00 33.47 512 VAL A CA 1
ATOM 4009 C C . VAL A 1 512 ? -67.291 -12.710 4.654 1.00 33.47 512 VAL A C 1
ATOM 4011 O O . VAL A 1 512 ? -68.108 -12.157 5.381 1.00 33.47 512 VAL A O 1
ATOM 4014 N N . ASP A 1 513 ? -66.692 -12.081 3.627 1.00 31.48 513 ASP A N 1
ATOM 4015 C CA . ASP A 1 513 ? -67.337 -11.803 2.318 1.00 31.48 513 ASP A CA 1
ATOM 4016 C C . ASP A 1 513 ? -66.450 -10.998 1.326 1.00 31.48 513 ASP A C 1
ATOM 4018 O O . ASP A 1 513 ? -65.532 -10.276 1.712 1.00 31.48 513 ASP A O 1
ATOM 4022 N N . ASP A 1 514 ? -66.767 -11.160 0.037 1.00 35.41 514 ASP A N 1
ATOM 4023 C CA . ASP A 1 514 ? -66.147 -10.645 -1.202 1.00 35.41 514 ASP A CA 1
ATOM 4024 C C . ASP A 1 514 ? -66.057 -9.104 -1.389 1.00 35.41 514 ASP A C 1
ATOM 4026 O O . ASP A 1 514 ? -66.996 -8.385 -1.045 1.00 35.41 514 ASP A O 1
ATOM 4030 N N . LYS A 1 515 ? -65.032 -8.613 -2.132 1.00 30.28 515 LYS A N 1
ATOM 4031 C CA . LYS A 1 515 ? -65.148 -7.910 -3.454 1.00 30.28 515 LYS A CA 1
ATOM 4032 C C . LYS A 1 515 ? -63.875 -7.165 -3.926 1.00 30.28 515 LYS A C 1
ATOM 4034 O O . LYS A 1 515 ? -63.069 -6.689 -3.140 1.00 30.28 515 LYS A O 1
ATOM 4039 N N . LYS A 1 516 ? -63.755 -7.069 -5.260 1.00 32.84 516 LYS A N 1
ATOM 4040 C CA . LYS A 1 516 ? -62.700 -6.458 -6.101 1.00 32.84 516 LYS A CA 1
ATOM 4041 C C . LYS A 1 516 ? -62.768 -4.917 -6.251 1.00 32.84 516 LYS A C 1
ATOM 4043 O O . LYS A 1 516 ? -63.866 -4.404 -6.452 1.00 32.84 516 LYS A O 1
ATOM 4048 N N . ASP A 1 517 ? -61.564 -4.314 -6.345 1.00 29.11 517 ASP A N 1
ATOM 4049 C CA . ASP A 1 517 ? -61.072 -3.125 -7.110 1.00 29.11 517 ASP A CA 1
ATOM 4050 C C . ASP A 1 517 ? -61.632 -1.696 -6.837 1.00 29.11 517 ASP A C 1
ATOM 4052 O O . ASP A 1 517 ? -62.775 -1.574 -6.405 1.00 29.11 517 ASP A O 1
ATOM 4056 N N . PRO A 1 518 ? -60.963 -0.577 -7.254 1.00 46.78 518 PRO A N 1
ATOM 4057 C CA . PRO A 1 518 ? -59.523 -0.226 -7.354 1.00 46.78 518 PRO A CA 1
ATOM 4058 C C . PRO A 1 518 ? -59.156 1.200 -6.802 1.00 46.78 518 PRO A C 1
ATOM 4060 O O . PRO A 1 518 ? -60.021 2.040 -6.594 1.00 46.78 518 PRO A O 1
ATOM 4063 N N . MET A 1 519 ? -57.848 1.497 -6.681 1.00 31.78 519 MET A N 1
ATOM 4064 C CA . MET A 1 519 ? -57.187 2.833 -6.693 1.00 31.78 519 MET A CA 1
ATOM 4065 C C . MET A 1 519 ? -57.632 3.931 -5.686 1.00 31.78 519 MET A C 1
ATOM 4067 O O . MET A 1 519 ? -58.634 4.606 -5.896 1.00 31.78 519 MET A O 1
ATOM 4071 N N . SER A 1 520 ? -56.762 4.284 -4.726 1.00 29.03 520 SER A N 1
ATOM 4072 C CA . SER A 1 520 ? -56.567 5.690 -4.319 1.00 29.03 520 SER A CA 1
ATOM 4073 C C . SER A 1 520 ? -55.205 5.941 -3.668 1.00 29.03 520 SER A C 1
ATOM 4075 O O . SER A 1 520 ? -54.594 5.064 -3.068 1.00 29.03 520 SER A O 1
ATOM 4077 N N . ASP A 1 521 ? -54.784 7.183 -3.836 1.00 32.75 521 ASP A N 1
ATOM 4078 C CA . ASP A 1 521 ? -53.481 7.797 -3.633 1.00 32.75 521 ASP A CA 1
ATOM 4079 C C . ASP A 1 521 ? -53.038 7.956 -2.162 1.00 32.75 521 ASP A C 1
ATOM 4081 O O . ASP A 1 521 ? -53.861 8.078 -1.260 1.00 32.75 521 ASP A O 1
ATOM 4085 N N . TYR A 1 522 ? -51.716 8.062 -1.996 1.00 35.34 522 TYR A N 1
ATOM 4086 C CA . TYR A 1 522 ? -50.987 8.870 -1.005 1.00 35.34 522 TYR A CA 1
ATOM 4087 C C . TYR A 1 522 ? -51.293 8.725 0.508 1.00 35.34 522 TYR A C 1
ATOM 4089 O O . TYR A 1 522 ? -52.230 9.316 1.039 1.00 35.34 522 TYR A O 1
ATOM 4097 N N . GLY A 1 523 ? -50.377 8.089 1.259 1.00 30.34 523 GLY A N 1
ATOM 4098 C CA . GLY A 1 523 ? -50.334 8.232 2.724 1.00 30.34 523 GLY A CA 1
ATOM 4099 C C . GLY A 1 523 ? -49.442 7.244 3.487 1.00 30.34 523 GLY A C 1
ATOM 4100 O O . GLY A 1 523 ? -49.931 6.247 3.989 1.00 30.34 523 GLY A O 1
ATOM 4101 N N . SER A 1 524 ? -48.146 7.557 3.601 1.00 36.19 524 SER A N 1
ATOM 4102 C CA . SER A 1 524 ? -47.227 7.223 4.713 1.00 36.19 524 SER A CA 1
ATOM 4103 C C . SER A 1 524 ? -47.461 5.940 5.546 1.00 36.19 524 SER A C 1
ATOM 4105 O O . SER A 1 524 ? -48.248 5.948 6.489 1.00 36.19 524 SER A O 1
ATOM 4107 N N . SER A 1 525 ? -46.600 4.929 5.371 1.00 32.97 525 SER A N 1
ATOM 4108 C CA . SER A 1 525 ? -46.137 4.086 6.488 1.00 32.97 525 SER A CA 1
ATOM 4109 C C . SER A 1 525 ? -44.760 3.485 6.186 1.00 32.97 525 SER A C 1
ATOM 4111 O O . SER A 1 525 ? -44.643 2.462 5.524 1.00 32.97 525 SER A O 1
ATOM 4113 N N . MET A 1 526 ? -43.700 4.116 6.697 1.00 38.94 526 MET A N 1
ATOM 4114 C CA . MET A 1 526 ? -42.366 3.501 6.820 1.00 38.94 526 MET A CA 1
ATOM 4115 C C . MET A 1 526 ? -42.239 2.629 8.089 1.00 38.94 526 MET A C 1
ATOM 4117 O O . MET A 1 526 ? -41.136 2.364 8.554 1.00 38.94 526 MET A O 1
ATOM 4121 N N . GLY A 1 527 ? -43.360 2.204 8.684 1.00 37.44 527 GLY A N 1
ATOM 4122 C CA . GLY A 1 527 ? -43.371 1.426 9.928 1.00 37.44 527 GLY A CA 1
ATOM 4123 C C . GLY A 1 527 ? -43.604 -0.079 9.766 1.00 37.44 527 GLY A C 1
ATOM 4124 O O . GLY A 1 527 ? -43.381 -0.808 10.725 1.00 37.44 527 GLY A O 1
ATOM 4125 N N . ASP A 1 528 ? -44.052 -0.546 8.594 1.00 37.19 528 ASP A N 1
ATOM 4126 C CA . ASP A 1 528 ? -44.572 -1.918 8.421 1.00 37.19 528 ASP A CA 1
ATOM 4127 C C . ASP A 1 528 ? -43.551 -2.901 7.799 1.00 37.19 528 ASP A C 1
ATOM 4129 O O . ASP A 1 528 ? -43.565 -4.099 8.081 1.00 37.19 528 ASP A O 1
ATOM 4133 N N . GLU A 1 529 ? -42.578 -2.408 7.019 1.00 46.31 529 GLU A N 1
ATOM 4134 C CA . GLU A 1 529 ? -41.586 -3.268 6.344 1.00 46.31 529 GLU A CA 1
ATOM 4135 C C . GLU A 1 529 ? -40.582 -3.935 7.305 1.00 46.31 529 GLU A C 1
ATOM 4137 O O . GLU A 1 529 ? -40.149 -5.066 7.074 1.00 46.31 529 GLU A O 1
ATOM 4142 N N . THR A 1 530 ? -40.217 -3.282 8.412 1.00 52.19 530 THR A N 1
ATOM 4143 C CA . THR A 1 530 ? -39.208 -3.795 9.360 1.00 52.19 530 THR A CA 1
ATOM 4144 C C . THR A 1 530 ? -39.720 -4.959 10.210 1.00 52.19 530 THR A C 1
ATOM 4146 O O . THR A 1 530 ? -38.945 -5.861 10.538 1.00 52.19 530 THR A O 1
ATOM 4149 N N . LEU A 1 531 ? -41.017 -4.986 10.536 1.00 54.44 531 LEU A N 1
ATOM 4150 C CA . LEU A 1 531 ? -41.638 -6.074 11.301 1.00 54.44 531 LEU A CA 1
ATOM 4151 C C . LEU A 1 531 ? -41.873 -7.319 10.428 1.00 54.44 531 LEU A C 1
ATOM 4153 O O . LEU A 1 531 ? -41.681 -8.454 10.876 1.00 54.44 531 LEU A O 1
ATOM 4157 N N . ALA A 1 532 ? -42.246 -7.104 9.163 1.00 58.44 532 ALA A N 1
ATOM 4158 C CA . ALA A 1 532 ? -42.370 -8.166 8.172 1.00 58.44 532 ALA A CA 1
ATOM 4159 C C . ALA A 1 532 ? -41.001 -8.802 7.868 1.00 58.44 532 ALA A C 1
ATOM 4161 O O . ALA A 1 532 ? -40.865 -10.024 7.921 1.00 58.44 532 ALA A O 1
ATOM 4162 N N . SER A 1 533 ? -39.965 -7.982 7.653 1.00 64.62 533 SER A N 1
ATOM 4163 C CA . SER A 1 533 ? -38.589 -8.444 7.420 1.00 64.62 533 SER A CA 1
ATOM 4164 C C . SER A 1 533 ? -38.023 -9.230 8.611 1.00 64.62 533 SER A C 1
ATOM 4166 O O . SER A 1 533 ? -37.498 -10.327 8.417 1.00 64.62 533 SER A O 1
ATOM 4168 N N . SER A 1 534 ? -38.190 -8.759 9.857 1.00 68.38 534 SER A N 1
ATOM 4169 C CA . SER A 1 534 ? -37.702 -9.497 11.039 1.00 68.38 534 SER A CA 1
ATOM 4170 C C . SER A 1 534 ? -38.358 -10.876 11.188 1.00 68.38 534 SER A C 1
ATOM 4172 O O . SER A 1 534 ? -37.704 -11.853 11.562 1.00 68.38 534 SER A O 1
ATOM 4174 N N . THR A 1 535 ? -39.638 -10.982 10.823 1.00 76.56 535 THR A N 1
ATOM 4175 C CA . THR A 1 535 ? -40.386 -12.242 10.842 1.00 76.56 535 THR A CA 1
ATOM 4176 C C . THR A 1 535 ? -39.873 -13.216 9.776 1.00 76.56 535 THR A C 1
ATOM 4178 O O . THR A 1 535 ? -39.706 -14.403 10.072 1.00 76.56 535 THR A O 1
ATOM 4181 N N . THR A 1 536 ? -39.537 -12.720 8.580 1.00 83.19 536 THR A N 1
ATOM 4182 C CA . THR A 1 536 ? -38.908 -13.507 7.506 1.00 83.19 536 THR A CA 1
ATOM 4183 C C . THR A 1 536 ? -37.553 -14.062 7.939 1.00 83.19 536 THR A C 1
ATOM 4185 O O . THR A 1 536 ? -37.351 -15.277 7.889 1.00 83.19 536 THR A O 1
ATOM 4188 N N . HIS A 1 537 ? -36.660 -13.218 8.465 1.00 83.94 537 HIS A N 1
ATOM 4189 C CA . HIS A 1 537 ? -35.334 -13.645 8.928 1.00 83.94 537 HIS A CA 1
ATOM 4190 C C . HIS A 1 537 ? -35.408 -14.712 10.019 1.00 83.94 537 HIS A C 1
ATOM 4192 O O . HIS A 1 537 ? -34.688 -15.710 9.970 1.00 83.94 537 HIS A O 1
ATOM 4198 N N . ARG A 1 538 ? -36.333 -14.553 10.971 1.00 85.81 538 ARG A N 1
ATOM 4199 C CA . ARG A 1 538 ? -36.564 -15.544 12.024 1.00 85.81 538 ARG A CA 1
ATOM 4200 C C . ARG A 1 538 ? -37.071 -16.875 11.470 1.00 85.81 538 ARG A C 1
ATOM 4202 O O . ARG A 1 538 ? -36.671 -17.926 11.963 1.00 85.81 538 ARG A O 1
ATOM 4209 N N . SER A 1 539 ? -37.929 -16.862 10.448 1.00 86.50 539 SER A N 1
ATOM 4210 C CA . SER A 1 539 ? -38.404 -18.095 9.804 1.00 86.50 539 SER A CA 1
ATOM 4211 C C . SER A 1 539 ? -37.273 -18.852 9.099 1.00 86.50 539 SER A C 1
ATOM 4213 O O . SER A 1 539 ? -37.130 -20.056 9.301 1.00 86.50 539 SER A O 1
ATOM 4215 N N . MET A 1 540 ? -36.408 -18.136 8.374 1.00 86.25 540 MET A N 1
ATOM 4216 C CA . MET A 1 540 ? -35.244 -18.712 7.696 1.00 86.25 540 MET A CA 1
ATOM 4217 C C . MET A 1 540 ? -34.196 -19.221 8.690 1.00 86.25 540 MET A C 1
ATOM 4219 O O . MET A 1 540 ? -33.608 -20.279 8.481 1.00 86.25 540 MET A O 1
ATOM 4223 N N . ALA A 1 541 ? -33.977 -18.504 9.797 1.00 86.56 541 ALA A N 1
ATOM 4224 C CA . ALA A 1 541 ? -33.096 -18.959 10.867 1.00 86.56 541 ALA A CA 1
ATOM 4225 C C . ALA A 1 541 ? -33.622 -20.245 11.525 1.00 86.56 541 ALA A C 1
ATOM 4227 O O . ALA A 1 541 ? -32.851 -21.181 11.724 1.00 86.56 541 ALA A O 1
ATOM 4228 N N . ASN A 1 542 ? -34.931 -20.331 11.795 1.00 87.38 542 ASN A N 1
ATOM 4229 C CA . ASN A 1 542 ? -35.564 -21.554 12.301 1.00 87.38 542 ASN A CA 1
ATOM 4230 C C . ASN A 1 542 ? -35.396 -22.726 11.330 1.00 87.38 542 ASN A C 1
ATOM 4232 O O . ASN A 1 542 ? -34.988 -23.801 11.756 1.00 87.38 542 ASN A O 1
ATOM 4236 N N . GLN A 1 543 ? -35.608 -22.497 10.032 1.00 88.12 543 GLN A N 1
ATOM 4237 C CA . GLN A 1 543 ? -35.364 -23.515 9.014 1.00 88.12 543 GLN A CA 1
ATOM 4238 C C . GLN A 1 543 ? -33.899 -23.981 9.015 1.00 88.12 543 GLN A C 1
ATOM 4240 O O . GLN A 1 543 ? -33.639 -25.177 8.975 1.00 88.12 543 GLN A O 1
ATOM 4245 N N . ALA A 1 544 ? -32.935 -23.064 9.142 1.00 87.19 544 ALA A N 1
ATOM 4246 C CA . ALA A 1 544 ? -31.520 -23.425 9.230 1.00 87.19 544 ALA A CA 1
ATOM 4247 C C . ALA A 1 544 ? -31.195 -24.263 10.483 1.00 87.19 544 ALA A C 1
ATOM 4249 O O . ALA A 1 544 ? -30.350 -25.158 10.422 1.00 87.19 544 ALA A O 1
ATOM 4250 N N . PHE A 1 545 ? -31.856 -24.000 11.617 1.00 89.19 545 PHE A N 1
ATOM 4251 C CA . PHE A 1 545 ? -31.745 -24.837 12.816 1.00 89.19 545 PHE A CA 1
ATOM 4252 C C . PHE A 1 545 ? -32.334 -26.238 12.588 1.00 89.19 545 PHE A C 1
ATOM 4254 O O . PHE A 1 545 ? -31.688 -27.226 12.951 1.00 89.19 545 PHE A O 1
ATOM 4261 N N . ASP A 1 546 ? -33.502 -26.330 11.949 1.00 87.00 546 ASP A N 1
ATOM 4262 C CA . ASP A 1 546 ? -34.159 -27.599 11.619 1.00 87.00 546 ASP A CA 1
ATOM 4263 C C . ASP A 1 546 ? -33.301 -28.438 10.654 1.00 87.00 546 ASP A C 1
ATOM 4265 O O . ASP A 1 546 ? -33.052 -29.620 10.909 1.00 87.00 546 ASP A O 1
ATOM 4269 N N . ASP A 1 547 ? -32.748 -27.809 9.611 1.00 85.06 547 ASP A N 1
ATOM 4270 C CA . ASP A 1 547 ? -31.838 -28.429 8.637 1.00 85.06 547 ASP A CA 1
ATOM 4271 C C . ASP A 1 547 ? -30.550 -28.954 9.298 1.00 85.06 547 ASP A C 1
ATOM 4273 O O . ASP A 1 547 ? -29.989 -29.973 8.889 1.00 85.06 547 ASP A O 1
ATOM 4277 N N . ALA A 1 548 ? -30.080 -28.284 10.356 1.00 82.19 548 ALA A N 1
ATOM 4278 C CA . ALA A 1 548 ? -28.931 -28.708 11.157 1.00 82.19 548 ALA A CA 1
ATOM 4279 C C . ALA A 1 548 ? -29.266 -29.796 12.202 1.00 82.19 548 ALA A C 1
ATOM 4281 O O . ALA A 1 548 ? -28.370 -30.255 12.923 1.00 82.19 548 ALA A O 1
ATOM 4282 N N . GLY A 1 549 ? -30.533 -30.222 12.286 1.00 80.50 549 GLY A N 1
ATOM 4283 C CA . GLY A 1 549 ? -31.018 -31.246 13.212 1.00 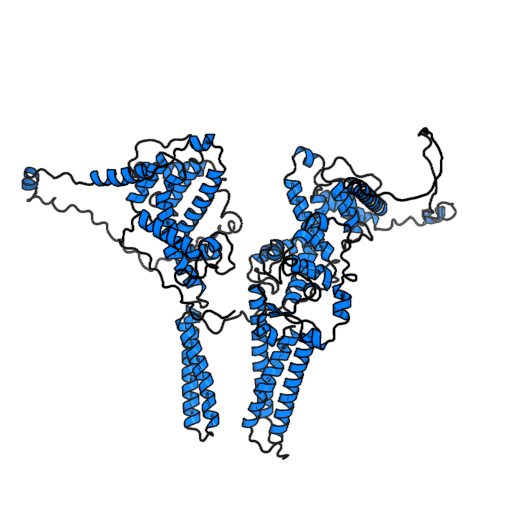80.50 549 GLY A CA 1
ATOM 4284 C C . GLY A 1 549 ? -31.202 -30.757 14.653 1.00 80.50 549 GLY A C 1
ATOM 4285 O O . GLY A 1 549 ? -31.214 -31.574 15.581 1.00 80.50 549 GLY A O 1
ATOM 4286 N N . MET A 1 550 ? -31.322 -29.444 14.861 1.00 81.56 550 MET A N 1
ATOM 4287 C CA . MET A 1 550 ? -31.492 -28.842 16.182 1.00 81.56 550 MET A CA 1
ATOM 4288 C C . MET A 1 550 ? -32.951 -28.954 16.631 1.00 81.56 550 MET A C 1
ATOM 4290 O O . MET A 1 550 ? -33.852 -28.419 16.004 1.00 81.56 550 MET A O 1
ATOM 4294 N N . LYS A 1 551 ? -33.203 -29.648 17.746 1.00 71.19 551 LYS A N 1
ATOM 4295 C CA . LYS A 1 551 ? -34.574 -29.991 18.184 1.00 71.19 551 LYS A CA 1
ATOM 4296 C C . LYS A 1 551 ? -35.294 -28.905 18.989 1.00 71.19 551 LYS A C 1
ATOM 4298 O O . LYS A 1 551 ? -36.479 -29.051 19.275 1.00 71.19 551 LYS A O 1
ATOM 4303 N N . TRP A 1 552 ? -34.583 -27.864 19.413 1.00 72.31 552 TRP A N 1
ATOM 4304 C CA . TRP A 1 552 ? -35.090 -26.867 20.357 1.00 72.31 552 TRP A CA 1
ATOM 4305 C C . TRP A 1 552 ? -35.135 -25.483 19.722 1.00 72.31 552 TRP A C 1
ATOM 4307 O O . TRP A 1 552 ? -34.270 -25.123 18.925 1.00 72.31 552 TRP A O 1
ATOM 4317 N N . LYS A 1 553 ? -36.122 -24.674 20.106 1.00 70.81 553 LYS A N 1
ATOM 4318 C CA . LYS A 1 553 ? -36.140 -23.269 19.697 1.00 70.81 553 LYS A CA 1
ATOM 4319 C C . LYS A 1 553 ? -35.090 -22.480 20.489 1.00 70.81 553 LYS A C 1
ATOM 4321 O O . LYS A 1 553 ? -34.921 -22.758 21.678 1.00 70.81 553 LYS A O 1
ATOM 4326 N N . PRO A 1 554 ? -34.396 -21.516 19.866 1.00 74.81 554 PRO A N 1
ATOM 4327 C CA . PRO A 1 554 ? -33.400 -20.714 20.565 1.00 74.81 554 PRO A CA 1
ATOM 4328 C C . PRO A 1 554 ? -33.999 -19.830 21.666 1.00 74.81 554 PRO A C 1
ATOM 4330 O O . PRO A 1 554 ? -35.165 -19.434 21.597 1.00 74.81 554 PRO A O 1
ATOM 4333 N N . PHE A 1 555 ? -33.186 -19.463 22.658 1.00 72.12 555 PHE A N 1
ATOM 4334 C CA . PHE A 1 555 ? -33.604 -18.560 23.734 1.00 72.12 555 PHE A CA 1
ATOM 4335 C C . PHE A 1 555 ? -33.797 -17.125 23.220 1.00 72.12 555 PHE A C 1
ATOM 4337 O O . PHE A 1 555 ? -32.853 -16.482 22.765 1.00 72.12 555 PHE A O 1
ATOM 4344 N N . THR A 1 556 ? -35.018 -16.595 23.329 1.00 74.62 556 THR A N 1
ATOM 4345 C CA . THR A 1 556 ? -35.407 -15.293 22.751 1.00 74.62 556 THR A CA 1
ATOM 4346 C C . THR A 1 556 ? -35.128 -14.082 23.647 1.00 74.62 556 THR A C 1
ATOM 4348 O O . THR A 1 556 ? -35.301 -12.956 23.199 1.00 74.62 556 THR A O 1
ATOM 4351 N N . LEU A 1 557 ? -34.717 -14.286 24.904 1.00 82.12 557 LEU A N 1
ATOM 4352 C CA . LEU A 1 557 ? -34.452 -13.210 25.879 1.00 82.12 557 LEU A CA 1
ATOM 4353 C C . LEU A 1 557 ? -33.035 -12.617 25.776 1.00 82.12 557 LEU A C 1
ATOM 4355 O O . LEU A 1 557 ? -32.707 -11.683 26.499 1.00 82.12 557 LEU A O 1
ATOM 4359 N N . GLN A 1 558 ? -32.181 -13.180 24.923 1.00 86.38 558 GLN A N 1
ATOM 4360 C CA . GLN A 1 558 ? -30.782 -12.778 24.799 1.00 86.38 558 GLN A CA 1
ATOM 4361 C C . GLN A 1 558 ? -30.634 -11.480 23.987 1.00 86.38 558 GLN A C 1
ATOM 4363 O O . GLN A 1 558 ? -31.376 -11.278 23.021 1.00 86.38 558 GLN A O 1
ATOM 4368 N N . PRO A 1 559 ? -29.662 -10.611 24.324 1.00 90.00 559 PRO A N 1
ATOM 4369 C CA . PRO A 1 559 ? -29.422 -9.381 23.575 1.00 90.00 559 PRO A CA 1
ATOM 4370 C C . PRO A 1 559 ? -29.049 -9.681 22.118 1.00 90.00 559 PRO A C 1
ATOM 4372 O O . PRO A 1 559 ? -28.415 -10.697 21.815 1.00 90.00 559 PRO A O 1
ATOM 4375 N N . TYR A 1 560 ? -29.455 -8.778 21.221 1.00 90.00 560 TYR A N 1
ATOM 4376 C CA . TYR A 1 560 ? -29.206 -8.832 19.775 1.00 90.00 560 TYR A CA 1
ATOM 4377 C C . TYR A 1 560 ? -29.720 -10.091 19.051 1.00 90.00 560 TYR A C 1
ATOM 4379 O O . TYR A 1 560 ? -29.250 -10.412 17.960 1.00 90.00 560 TYR A O 1
ATOM 4387 N N . ARG A 1 561 ? -30.725 -10.789 19.597 1.00 90.69 561 ARG A N 1
ATOM 4388 C CA . ARG A 1 561 ? -31.275 -12.007 18.978 1.00 90.69 561 ARG A CA 1
ATOM 4389 C C . ARG A 1 561 ? -31.745 -11.805 17.535 1.00 90.69 561 ARG A C 1
ATOM 4391 O O . ARG A 1 561 ? -31.356 -12.575 16.663 1.00 90.69 561 ARG A O 1
ATOM 4398 N N . ASP A 1 562 ? -32.498 -10.740 17.269 1.00 88.44 562 ASP A N 1
ATOM 4399 C CA . ASP A 1 562 ? -32.998 -10.433 15.920 1.00 88.44 562 ASP A CA 1
ATOM 4400 C C . ASP A 1 562 ? -31.866 -10.103 14.928 1.00 88.44 562 ASP A C 1
ATOM 4402 O O . ASP A 1 562 ? -32.008 -10.246 13.714 1.00 88.44 562 ASP A O 1
ATOM 4406 N N . GLU A 1 563 ? -30.720 -9.625 15.421 1.00 90.38 563 GLU A N 1
ATOM 4407 C CA . GLU A 1 563 ? -29.522 -9.448 14.601 1.00 90.38 563 GLU A CA 1
ATOM 4408 C C . GLU A 1 563 ? -28.862 -10.796 14.283 1.00 90.38 563 GLU A C 1
ATOM 4410 O O . GLU A 1 563 ? -28.489 -11.033 13.137 1.00 90.38 563 GLU A O 1
ATOM 4415 N N . ILE A 1 564 ? -28.779 -11.707 15.256 1.00 92.00 564 ILE A N 1
ATOM 4416 C CA . ILE A 1 564 ? -28.248 -13.060 15.042 1.00 92.00 564 ILE A CA 1
ATOM 4417 C C . ILE A 1 564 ? -29.105 -13.839 14.043 1.00 92.00 564 ILE A C 1
ATOM 4419 O O . ILE A 1 564 ? -28.553 -14.442 13.125 1.00 92.00 564 ILE A O 1
ATOM 4423 N N . ASP A 1 565 ? -30.432 -13.783 14.159 1.00 91.12 565 ASP A N 1
ATOM 4424 C CA . ASP A 1 565 ? -31.334 -14.464 13.225 1.00 91.12 565 ASP A CA 1
ATOM 4425 C C . ASP A 1 565 ? -31.177 -13.903 11.793 1.00 91.12 565 ASP A C 1
ATOM 4427 O O . ASP A 1 565 ? -31.115 -14.667 10.824 1.00 91.12 565 ASP A O 1
ATOM 4431 N N . ARG A 1 566 ? -30.979 -12.582 11.650 1.00 90.19 566 ARG A N 1
ATOM 4432 C CA . ARG A 1 566 ? -30.607 -11.951 10.370 1.00 90.19 566 ARG A CA 1
ATOM 4433 C C . ARG A 1 566 ? -29.299 -12.503 9.818 1.00 90.19 566 ARG A C 1
ATOM 4435 O O . ARG A 1 566 ? -29.254 -12.934 8.668 1.00 90.19 566 ARG A O 1
ATOM 4442 N N . ILE A 1 567 ? -28.249 -12.555 10.629 1.00 92.94 567 ILE A N 1
ATOM 4443 C CA . ILE A 1 567 ? -26.935 -13.053 10.200 1.00 92.94 567 ILE A CA 1
ATOM 4444 C C . ILE A 1 567 ? -26.978 -14.531 9.831 1.00 92.94 567 ILE A C 1
ATOM 4446 O O . ILE A 1 567 ? -26.340 -14.927 8.855 1.00 92.94 567 ILE A O 1
ATOM 4450 N N . ILE A 1 568 ? -27.771 -15.336 10.541 1.00 92.12 568 ILE A N 1
ATOM 4451 C CA . ILE A 1 568 ? -28.008 -16.728 10.167 1.00 92.12 568 ILE A CA 1
ATOM 4452 C C . ILE A 1 568 ? -28.631 -16.786 8.771 1.00 92.12 568 ILE A C 1
ATOM 4454 O O . ILE A 1 568 ? -28.097 -17.480 7.909 1.00 92.12 568 ILE A O 1
ATOM 4458 N N . SER A 1 569 ? -29.697 -16.021 8.522 1.00 90.75 569 SER A N 1
ATOM 4459 C CA . SER A 1 569 ? -30.389 -16.029 7.227 1.00 90.75 569 SER A CA 1
ATOM 4460 C C . SER A 1 569 ? -29.535 -15.517 6.056 1.00 90.75 569 SER A C 1
ATOM 4462 O O . SER A 1 569 ? -29.684 -16.013 4.943 1.00 90.75 569 SER A O 1
ATOM 4464 N N . VAL A 1 570 ? -28.620 -14.568 6.298 1.00 90.31 570 VAL A N 1
ATOM 4465 C CA . VAL A 1 570 ? -27.814 -13.918 5.246 1.00 90.31 570 VAL A CA 1
ATOM 4466 C C . VAL A 1 570 ? -26.500 -14.655 4.963 1.00 90.31 570 VAL A C 1
ATOM 4468 O O . VAL A 1 570 ? -26.108 -14.745 3.801 1.00 90.31 570 VAL A O 1
ATOM 4471 N N . TYR A 1 571 ? -25.819 -15.169 5.997 1.00 92.44 571 TYR A N 1
ATOM 4472 C CA . TYR A 1 571 ? -24.447 -15.691 5.891 1.00 92.44 571 TYR A CA 1
ATOM 4473 C C . TYR A 1 571 ? -24.294 -17.185 6.214 1.00 92.44 571 TYR A C 1
ATOM 4475 O O . TYR A 1 571 ? -23.300 -17.784 5.802 1.00 92.44 571 TYR A O 1
ATOM 4483 N N . ILE A 1 572 ? -25.202 -17.795 6.985 1.00 92.56 572 ILE A N 1
ATOM 4484 C CA . ILE A 1 572 ? -24.997 -19.149 7.548 1.00 92.56 572 ILE A CA 1
ATOM 4485 C C . ILE A 1 572 ? -25.934 -20.193 6.933 1.00 92.56 572 ILE A C 1
ATOM 4487 O O . ILE A 1 572 ? -25.519 -21.334 6.708 1.00 92.56 572 ILE A O 1
ATOM 4491 N N . ALA A 1 573 ? -27.190 -19.827 6.677 1.00 89.31 573 ALA A N 1
ATOM 4492 C CA . ALA A 1 573 ? -28.190 -20.704 6.084 1.00 89.31 573 ALA A CA 1
ATOM 4493 C C . ALA A 1 573 ? -27.736 -21.180 4.692 1.00 89.31 573 ALA A C 1
ATOM 4495 O O . ALA A 1 573 ? -27.128 -20.423 3.929 1.00 89.31 573 ALA A O 1
ATOM 4496 N N . GLY A 1 574 ? -28.005 -22.448 4.368 1.00 85.88 574 GLY A N 1
ATOM 4497 C CA . GLY A 1 574 ? -27.661 -23.001 3.056 1.00 85.88 574 GLY A CA 1
ATOM 4498 C C . GLY A 1 574 ? -28.460 -22.331 1.942 1.00 85.88 574 GLY A C 1
ATOM 4499 O O . GLY A 1 574 ? -29.669 -22.169 2.069 1.00 85.88 574 GLY A O 1
ATOM 4500 N N . GLY A 1 575 ? -27.786 -21.925 0.864 1.00 82.69 575 GLY A N 1
ATOM 4501 C CA . GLY A 1 575 ? -28.412 -21.194 -0.238 1.00 82.69 575 GLY A CA 1
ATOM 4502 C C . GLY A 1 575 ? -28.722 -19.727 0.076 1.00 82.69 575 GLY A C 1
ATOM 4503 O O . GLY A 1 575 ? -29.473 -19.098 -0.669 1.00 82.69 575 GLY A O 1
ATOM 4504 N N . SER A 1 576 ? -28.169 -19.174 1.162 1.00 86.00 576 SER A N 1
ATOM 4505 C CA . SER A 1 576 ? -28.303 -17.750 1.486 1.00 86.00 576 SER A CA 1
ATOM 4506 C C . SER A 1 576 ? -27.587 -16.856 0.467 1.00 86.00 576 SER A C 1
ATOM 4508 O O . SER A 1 576 ? -26.636 -17.263 -0.204 1.00 86.00 576 SER A O 1
ATOM 4510 N N . SER A 1 577 ? -28.037 -15.603 0.337 1.00 83.62 577 SER A N 1
ATOM 4511 C CA . SER A 1 577 ? -27.533 -14.673 -0.686 1.00 83.62 577 SER A CA 1
ATOM 4512 C C . SER A 1 577 ? -26.061 -14.279 -0.503 1.00 83.62 577 SER A C 1
ATOM 4514 O O . SER A 1 577 ? -25.421 -13.828 -1.461 1.00 83.62 577 SER A O 1
ATOM 4516 N N . ARG A 1 578 ? -25.519 -14.448 0.710 1.00 87.88 578 ARG A N 1
ATOM 4517 C CA . ARG A 1 578 ? -24.116 -14.201 1.071 1.00 87.88 578 ARG A CA 1
ATOM 4518 C C . ARG A 1 578 ? -23.539 -15.368 1.882 1.00 87.88 578 ARG A C 1
ATOM 4520 O O . ARG A 1 578 ? -22.776 -15.149 2.821 1.00 87.88 578 ARG A O 1
ATOM 4527 N N . GLU A 1 579 ? -23.905 -16.600 1.522 1.00 90.12 579 GLU A N 1
ATOM 4528 C CA . GLU A 1 579 ? -23.466 -17.816 2.215 1.00 90.12 579 GLU A CA 1
ATOM 4529 C C . GLU A 1 579 ? -21.938 -17.871 2.375 1.00 90.12 579 GLU A C 1
ATOM 4531 O O . GLU A 1 579 ? -21.186 -17.873 1.397 1.00 90.12 579 GLU A O 1
ATOM 4536 N N . LEU A 1 580 ? -21.466 -17.963 3.621 1.00 89.94 580 LEU A N 1
ATOM 4537 C CA . LEU A 1 580 ? -20.057 -18.182 3.920 1.00 89.94 580 LEU A CA 1
ATOM 4538 C C . LEU A 1 580 ? -19.639 -19.585 3.476 1.00 89.94 580 LEU A C 1
ATOM 4540 O O . LEU A 1 580 ? -20.342 -20.572 3.692 1.00 89.94 580 LEU A O 1
ATOM 4544 N N . ASN A 1 581 ? -18.421 -19.700 2.951 1.00 83.81 581 ASN A N 1
ATOM 4545 C CA . ASN A 1 581 ? -17.845 -20.978 2.535 1.00 83.81 581 ASN A CA 1
ATOM 4546 C C . ASN A 1 581 ? -17.421 -21.844 3.745 1.00 83.81 581 ASN A C 1
ATOM 4548 O O . ASN A 1 581 ? -16.232 -22.032 4.013 1.00 83.81 581 ASN A O 1
ATOM 4552 N N . LEU A 1 582 ? -18.388 -22.323 4.526 1.00 84.38 582 LEU A N 1
ATOM 4553 C CA . LEU A 1 582 ? -18.189 -23.126 5.734 1.00 84.38 582 LEU A CA 1
ATOM 4554 C C . LEU A 1 582 ? -18.432 -24.604 5.451 1.00 84.38 582 LEU A C 1
ATOM 4556 O O . LEU A 1 582 ? -19.384 -24.964 4.753 1.00 84.38 582 LEU A O 1
ATOM 4560 N N . SER A 1 583 ? -17.620 -25.472 6.060 1.00 84.88 583 SER A N 1
ATOM 4561 C CA . SER A 1 583 ? -17.906 -26.908 6.047 1.00 84.88 583 SER A CA 1
ATOM 4562 C C . SER A 1 583 ? -19.223 -27.205 6.776 1.00 84.88 583 SER A C 1
ATOM 4564 O O . SER A 1 583 ? -19.609 -26.491 7.704 1.00 84.88 583 SER A O 1
ATOM 4566 N N . ALA A 1 584 ? -19.908 -28.291 6.401 1.00 82.56 584 ALA A N 1
ATOM 4567 C CA . ALA A 1 584 ? -21.153 -28.700 7.062 1.00 82.56 584 ALA A CA 1
ATOM 4568 C C . ALA A 1 584 ? -20.974 -28.858 8.585 1.00 82.56 584 ALA A C 1
ATOM 4570 O O . ALA A 1 584 ? -21.831 -28.444 9.361 1.00 82.56 584 ALA A O 1
ATOM 4571 N N . ARG A 1 585 ? -19.810 -29.369 9.014 1.00 82.88 585 ARG A N 1
ATOM 4572 C CA . ARG A 1 585 ? -19.450 -29.503 10.432 1.00 82.88 585 ARG A CA 1
ATOM 4573 C C . ARG A 1 585 ? -19.306 -28.146 11.127 1.00 82.88 585 ARG A C 1
ATOM 4575 O O . ARG A 1 585 ? -19.825 -27.982 12.225 1.00 82.88 585 ARG A O 1
ATOM 4582 N N . GLU A 1 586 ? -18.598 -27.192 10.520 1.00 85.50 586 GLU A N 1
ATOM 4583 C CA . GLU A 1 586 ? -18.428 -25.843 11.084 1.00 85.50 586 GLU A CA 1
ATOM 4584 C C . GLU A 1 586 ? -19.768 -25.110 11.194 1.00 85.50 586 GLU A C 1
ATOM 4586 O O . GLU A 1 586 ? -20.048 -24.492 12.218 1.00 85.50 586 GLU A O 1
ATOM 4591 N N . ARG A 1 587 ? -20.614 -25.228 10.167 1.00 88.38 587 ARG A N 1
ATOM 4592 C CA . ARG A 1 587 ? -21.959 -24.644 10.143 1.00 88.38 587 ARG A CA 1
ATOM 4593 C C . ARG A 1 587 ? -22.847 -25.217 11.244 1.00 88.38 587 ARG A C 1
ATOM 4595 O O . ARG A 1 587 ? -23.464 -24.454 11.978 1.00 88.38 587 ARG A O 1
ATOM 4602 N N . GLN A 1 588 ? -22.871 -26.541 11.397 1.00 87.88 588 GLN A N 1
ATOM 4603 C CA . GLN A 1 588 ? -23.671 -27.207 12.426 1.00 87.88 588 GLN A CA 1
ATOM 4604 C C . GLN A 1 588 ? -23.201 -26.847 13.842 1.00 87.88 588 GLN A C 1
ATOM 4606 O O . GLN A 1 588 ? -24.030 -26.553 14.699 1.00 87.88 588 GLN A O 1
ATOM 4611 N N . ALA A 1 589 ? -21.885 -26.817 14.080 1.00 87.75 589 ALA A N 1
ATOM 4612 C CA . ALA A 1 589 ? -21.325 -26.398 15.366 1.00 87.75 589 ALA A CA 1
ATOM 4613 C C . ALA A 1 589 ? -21.659 -24.930 15.686 1.00 87.75 589 ALA A C 1
ATOM 4615 O O . ALA A 1 589 ? -22.029 -24.610 16.812 1.00 87.75 589 ALA A O 1
ATOM 4616 N N . LEU A 1 590 ? -21.599 -24.033 14.692 1.00 90.62 590 LEU A N 1
ATOM 4617 C CA . LEU A 1 590 ? -22.015 -22.644 14.888 1.00 90.62 590 LEU A CA 1
ATOM 4618 C C . LEU A 1 590 ? -23.503 -22.554 15.244 1.00 90.62 590 LEU A C 1
ATOM 4620 O O . LEU A 1 590 ? -23.857 -21.861 16.192 1.00 90.62 590 LEU A O 1
ATOM 4624 N N . LEU A 1 591 ? -24.374 -23.239 14.502 1.00 90.75 591 LEU A N 1
ATOM 4625 C CA . LEU A 1 591 ? -25.813 -23.214 14.772 1.00 90.75 591 LEU A CA 1
ATOM 4626 C C . LEU A 1 591 ? -26.130 -23.780 16.162 1.00 90.75 591 LEU A C 1
ATOM 4628 O O . LEU A 1 591 ? -26.984 -23.237 16.854 1.00 90.75 591 LEU A O 1
ATOM 4632 N N . HIS A 1 592 ? -25.395 -24.788 16.630 1.00 89.19 592 HIS A N 1
ATOM 4633 C CA . HIS A 1 592 ? -25.555 -25.282 17.996 1.00 89.19 592 HIS A CA 1
ATOM 4634 C C . HIS A 1 592 ? -25.167 -24.220 19.035 1.00 89.19 592 HIS A C 1
ATOM 4636 O O . HIS A 1 592 ? -25.905 -23.974 19.990 1.00 89.19 592 HIS A O 1
ATOM 4642 N N . ALA A 1 593 ? -24.050 -23.521 18.825 1.00 90.06 593 ALA A N 1
ATOM 4643 C CA . ALA A 1 593 ? -23.646 -22.419 19.693 1.00 90.06 593 ALA A CA 1
ATOM 4644 C C . ALA A 1 593 ? -24.692 -21.287 19.712 1.00 90.06 593 ALA A C 1
ATOM 4646 O O . ALA A 1 593 ? -25.098 -20.836 20.783 1.00 90.06 593 ALA A O 1
ATOM 4647 N N . LEU A 1 594 ? -25.196 -20.881 18.540 1.00 91.12 594 LEU A N 1
ATOM 4648 C CA . LEU A 1 594 ? -26.183 -19.801 18.389 1.00 91.12 594 LEU A CA 1
ATOM 4649 C C . LEU A 1 594 ? -27.590 -20.168 18.878 1.00 91.12 594 LEU A C 1
ATOM 4651 O O . LEU A 1 594 ? -28.410 -19.285 19.143 1.00 91.12 594 LEU A O 1
ATOM 4655 N N . GLN A 1 595 ? -27.893 -21.457 19.021 1.00 88.94 595 GLN A N 1
ATOM 4656 C CA . GLN A 1 595 ? -29.105 -21.912 19.697 1.00 88.94 595 GLN A CA 1
ATOM 4657 C C . GLN A 1 595 ? -29.054 -21.602 21.203 1.00 88.94 595 GLN A C 1
ATOM 4659 O O . GLN A 1 595 ? -30.083 -21.289 21.803 1.00 88.94 595 GLN A O 1
ATOM 4664 N N . ASN A 1 596 ? -27.856 -21.654 21.796 1.00 88.56 596 ASN A N 1
ATOM 4665 C CA . ASN A 1 596 ? -27.633 -21.529 23.235 1.00 88.56 596 ASN A CA 1
ATOM 4666 C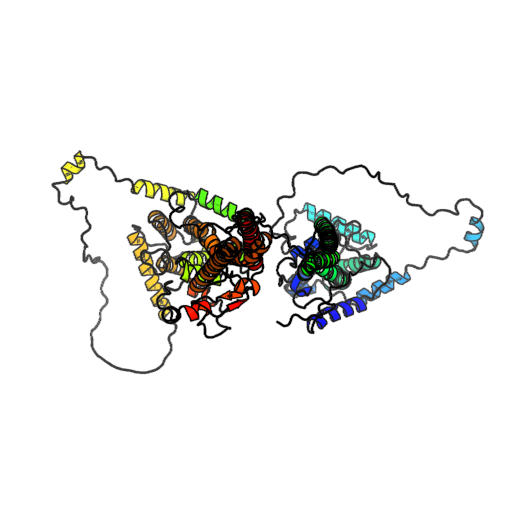 C . ASN A 1 596 ? -27.260 -20.108 23.682 1.00 88.56 596 ASN A C 1
ATOM 4668 O O . ASN A 1 596 ? -27.640 -19.698 24.779 1.00 88.56 596 ASN A O 1
ATOM 4672 N N . THR A 1 597 ? -26.506 -19.354 22.879 1.00 91.12 597 THR A N 1
ATOM 4673 C CA . THR A 1 597 ? -26.017 -18.023 23.267 1.00 91.12 597 THR A CA 1
ATOM 4674 C C . THR A 1 597 ? -25.855 -17.070 22.085 1.00 91.12 597 THR A C 1
ATOM 4676 O O . THR A 1 597 ? -25.504 -17.484 20.982 1.00 91.12 597 THR A O 1
ATOM 4679 N N . THR A 1 598 ? -26.060 -15.773 22.330 1.00 92.88 598 THR A N 1
ATOM 4680 C CA . THR A 1 598 ? -25.692 -14.687 21.406 1.00 92.88 598 THR A CA 1
ATOM 4681 C C . THR A 1 598 ? -24.303 -14.107 21.701 1.00 92.88 598 THR A C 1
ATOM 4683 O O . THR A 1 598 ? -23.850 -13.202 21.005 1.00 92.88 598 THR A O 1
ATOM 4686 N N . HIS A 1 599 ? -23.579 -14.630 22.696 1.00 93.31 599 HIS A N 1
ATOM 4687 C CA . HIS A 1 599 ? -22.254 -14.126 23.058 1.00 93.31 599 HIS A CA 1
ATOM 4688 C C . HIS A 1 599 ? -21.263 -14.216 21.870 1.00 93.31 599 HIS A C 1
ATOM 4690 O O . HIS A 1 599 ? -21.201 -15.265 21.219 1.00 93.31 599 HIS A O 1
ATOM 4696 N N . PRO A 1 600 ? -20.419 -13.191 21.600 1.00 93.69 600 PRO A N 1
ATOM 4697 C CA . PRO A 1 600 ? -19.501 -13.174 20.451 1.00 93.69 600 PRO A CA 1
ATOM 4698 C C . PRO A 1 600 ? -18.595 -14.408 20.336 1.00 93.69 600 PRO A C 1
ATOM 4700 O O . PRO A 1 600 ? -18.246 -14.845 19.240 1.00 93.69 600 PRO A O 1
ATOM 4703 N N . THR A 1 601 ? -18.258 -15.034 21.466 1.00 92.56 601 THR A N 1
ATOM 4704 C CA . THR A 1 601 ? -17.434 -16.253 21.496 1.00 92.56 601 THR A CA 1
ATOM 4705 C C . THR A 1 601 ? -18.060 -17.459 20.798 1.00 92.56 601 THR A C 1
ATOM 4707 O O . THR A 1 601 ? -17.314 -18.372 20.439 1.00 92.56 601 THR A O 1
ATOM 4710 N N . ALA A 1 602 ? -19.374 -17.467 20.545 1.00 91.81 602 ALA A N 1
ATOM 4711 C CA . ALA A 1 602 ? -20.028 -18.481 19.717 1.00 91.81 602 ALA A CA 1
ATOM 4712 C C . ALA A 1 602 ? -19.450 -18.519 18.289 1.00 91.81 602 ALA A C 1
ATOM 4714 O O . ALA A 1 602 ? -19.293 -19.588 17.701 1.00 91.81 602 ALA A O 1
ATOM 4715 N N . PHE A 1 603 ? -19.025 -17.370 17.752 1.00 93.06 603 PHE A N 1
ATOM 4716 C CA . PHE A 1 603 ? -18.461 -17.258 16.404 1.00 93.06 603 PHE A CA 1
ATOM 4717 C C . PHE A 1 603 ? -16.957 -17.555 16.324 1.00 93.06 603 PHE A C 1
ATOM 4719 O O . PHE A 1 603 ? -16.398 -17.535 15.227 1.00 93.06 603 PHE A O 1
ATOM 4726 N N . ARG A 1 604 ? -16.283 -17.861 17.445 1.00 88.88 604 ARG A N 1
ATOM 4727 C CA . ARG A 1 604 ? -14.810 -17.967 17.545 1.00 88.88 604 ARG A CA 1
ATOM 4728 C C . ARG A 1 604 ? -14.170 -18.835 16.452 1.00 88.88 604 ARG A C 1
ATOM 4730 O O . ARG A 1 604 ? -13.154 -18.455 15.876 1.00 88.88 604 ARG A O 1
ATOM 4737 N N . SER A 1 605 ? -14.747 -20.001 16.156 1.00 85.75 605 SER A N 1
ATOM 4738 C CA . SER A 1 605 ? -14.201 -20.902 15.128 1.00 85.75 605 SER A CA 1
ATOM 4739 C C . SER A 1 605 ? -14.368 -20.332 13.715 1.00 85.75 605 SER A C 1
ATOM 4741 O O . SER A 1 605 ? -13.441 -20.358 12.905 1.00 85.75 605 SER A O 1
ATOM 4743 N N . ILE A 1 606 ? -15.541 -19.760 13.443 1.00 90.44 606 ILE A N 1
ATOM 4744 C CA . ILE A 1 606 ? -15.918 -19.237 12.129 1.00 90.44 606 ILE A CA 1
ATOM 4745 C C . ILE A 1 606 ? -15.132 -17.977 11.804 1.00 90.44 606 ILE A C 1
ATOM 4747 O O . ILE A 1 606 ? -14.549 -17.892 10.724 1.00 90.44 606 ILE A O 1
ATOM 4751 N N . ILE A 1 607 ? -15.023 -17.046 12.757 1.00 92.12 607 ILE A N 1
ATOM 4752 C CA . ILE A 1 607 ? -14.228 -15.835 12.565 1.00 92.12 607 ILE A CA 1
ATOM 4753 C C . ILE A 1 607 ? -12.757 -16.175 12.317 1.00 92.12 607 ILE A C 1
ATOM 4755 O O . ILE A 1 607 ? -12.150 -15.583 11.435 1.00 92.12 607 ILE A O 1
ATOM 4759 N N . ARG A 1 608 ? -12.206 -17.201 12.982 1.00 88.81 608 ARG A N 1
ATOM 4760 C CA . ARG A 1 608 ? -10.843 -17.688 12.721 1.00 88.81 608 ARG A CA 1
ATOM 4761 C C . ARG A 1 608 ? -10.683 -18.217 11.293 1.00 88.81 608 ARG A C 1
ATOM 4763 O O . ARG A 1 608 ? -9.682 -17.922 10.643 1.00 88.81 608 ARG A O 1
ATOM 4770 N N . THR A 1 609 ? -11.649 -18.980 10.778 1.00 88.44 609 THR A N 1
ATOM 4771 C CA . THR A 1 609 ? -11.624 -19.474 9.386 1.00 88.44 609 THR A CA 1
ATOM 4772 C C . THR A 1 609 ? -11.768 -18.328 8.370 1.00 88.44 609 THR A C 1
ATOM 4774 O O . THR A 1 609 ? -11.044 -18.295 7.366 1.00 88.44 609 THR A O 1
ATOM 4777 N N . VAL A 1 610 ? -12.654 -17.364 8.633 1.00 91.75 610 VAL A N 1
ATOM 4778 C CA . VAL A 1 610 ? -12.874 -16.177 7.789 1.00 91.75 610 VAL A CA 1
ATOM 4779 C C . VAL A 1 610 ? -11.641 -15.270 7.786 1.00 91.75 610 VAL A C 1
ATOM 4781 O O . VAL A 1 610 ? -11.110 -14.957 6.722 1.00 91.75 610 VAL A O 1
ATOM 4784 N N . GLU A 1 611 ? -11.118 -14.913 8.958 1.00 91.56 611 GLU A N 1
ATOM 4785 C CA . GLU A 1 611 ? -9.930 -14.071 9.114 1.00 91.56 611 GLU A CA 1
ATOM 4786 C C . GLU A 1 611 ? -8.692 -14.722 8.492 1.00 91.56 611 GLU A C 1
ATOM 4788 O O . GLU A 1 611 ? -7.928 -14.053 7.795 1.00 91.56 611 GLU A O 1
ATOM 4793 N N . TYR A 1 612 ? -8.514 -16.036 8.661 1.00 89.56 612 TYR A N 1
ATOM 4794 C CA . TYR A 1 612 ? -7.454 -16.773 7.976 1.00 89.56 612 TYR A CA 1
ATOM 4795 C C . TYR A 1 612 ? -7.572 -16.634 6.452 1.00 89.56 612 TYR A C 1
ATOM 4797 O O . TYR A 1 612 ? -6.584 -16.328 5.782 1.00 89.56 612 TYR A O 1
ATOM 4805 N N . SER A 1 613 ? -8.778 -16.807 5.903 1.00 89.69 613 SER A N 1
ATOM 4806 C CA . SER A 1 613 ? -9.032 -16.664 4.462 1.00 89.69 613 SER A CA 1
ATOM 4807 C C . SER A 1 613 ? -8.719 -15.240 3.986 1.00 89.69 613 SER A C 1
ATOM 4809 O O . SER A 1 613 ? -8.016 -15.052 2.993 1.00 89.69 613 SER A O 1
ATOM 4811 N N . LEU A 1 614 ? -9.146 -14.224 4.736 1.00 91.94 614 LEU A N 1
ATOM 4812 C CA . LEU A 1 614 ? -8.878 -12.824 4.415 1.00 91.94 614 LEU A CA 1
ATOM 4813 C C . LEU A 1 614 ? -7.380 -12.492 4.468 1.00 91.94 614 LEU A C 1
ATOM 4815 O O . LEU A 1 614 ? -6.848 -11.928 3.515 1.00 91.94 614 LEU A O 1
ATOM 4819 N N . ARG A 1 615 ? -6.674 -12.875 5.539 1.00 90.69 615 ARG A N 1
ATOM 4820 C CA . ARG A 1 615 ? -5.259 -12.524 5.761 1.00 90.69 615 ARG A CA 1
ATOM 4821 C C . ARG A 1 615 ? -4.279 -13.339 4.927 1.00 90.69 615 ARG A C 1
ATOM 4823 O O . ARG A 1 615 ? -3.246 -12.816 4.516 1.00 90.69 615 ARG A O 1
ATOM 4830 N N . LYS A 1 616 ? -4.533 -14.633 4.727 1.00 86.88 616 LYS A N 1
ATOM 4831 C CA . LYS A 1 616 ? -3.560 -15.555 4.110 1.00 86.88 616 LYS A CA 1
ATOM 4832 C C . LYS A 1 616 ? -3.841 -15.847 2.649 1.00 86.88 616 LYS A C 1
ATOM 4834 O O . LYS A 1 616 ? -2.917 -16.239 1.943 1.00 86.88 616 LYS A O 1
ATOM 4839 N N . GLN A 1 617 ? -5.068 -15.634 2.190 1.00 88.56 617 GLN A N 1
ATOM 4840 C CA . GLN A 1 617 ? -5.435 -15.847 0.798 1.00 88.56 617 GLN A CA 1
ATOM 4841 C C . GLN A 1 617 ? -5.793 -14.527 0.116 1.00 88.56 617 GLN A C 1
ATOM 4843 O O . GLN A 1 617 ? -5.081 -14.103 -0.799 1.00 88.56 617 GLN A O 1
ATOM 4848 N N . ALA A 1 618 ? -6.854 -13.866 0.569 1.00 92.38 618 ALA A N 1
ATOM 4849 C CA . ALA A 1 618 ? -7.428 -12.750 -0.166 1.00 92.38 618 ALA A CA 1
ATOM 4850 C C . ALA A 1 618 ? -6.524 -11.509 -0.168 1.00 92.38 618 ALA A C 1
ATOM 4852 O O . ALA A 1 618 ? -6.309 -10.889 -1.205 1.00 92.38 618 ALA A O 1
ATOM 4853 N N . HIS A 1 619 ? -5.909 -11.178 0.968 1.00 93.44 619 HIS A N 1
ATOM 4854 C CA . HIS A 1 619 ? -5.023 -10.021 1.107 1.00 93.44 619 HIS A CA 1
ATOM 4855 C C . HIS A 1 619 ? -3.753 -10.111 0.238 1.00 93.44 619 HIS A C 1
ATOM 4857 O O . HIS A 1 619 ? -3.519 -9.188 -0.548 1.00 93.44 619 HIS A O 1
ATOM 4863 N N . PRO A 1 620 ? -2.964 -11.207 0.252 1.00 91.81 620 PRO A N 1
ATOM 4864 C CA . PRO A 1 620 ? -1.840 -11.356 -0.670 1.00 91.81 620 PRO A CA 1
ATOM 4865 C C . PRO A 1 620 ? -2.257 -11.330 -2.142 1.00 91.81 620 PRO A C 1
ATOM 4867 O O . PRO A 1 620 ? -1.558 -10.740 -2.973 1.00 91.81 620 PRO A O 1
ATOM 4870 N N . ASN A 1 621 ? -3.403 -11.932 -2.476 1.00 92.88 621 ASN A N 1
ATOM 4871 C CA . ASN A 1 621 ? -3.942 -11.935 -3.834 1.00 92.88 621 ASN A CA 1
ATOM 4872 C C . ASN A 1 621 ? -4.394 -10.534 -4.281 1.00 92.88 621 ASN A C 1
ATOM 4874 O O . ASN A 1 621 ? -4.090 -10.132 -5.409 1.00 92.88 621 ASN A O 1
ATOM 4878 N N . PHE A 1 622 ? -5.017 -9.766 -3.387 1.00 94.81 622 PHE A N 1
ATOM 4879 C CA . PHE A 1 622 ? -5.383 -8.369 -3.591 1.00 94.81 622 PHE A CA 1
ATOM 4880 C C . PHE A 1 622 ? -4.151 -7.502 -3.836 1.00 94.81 622 PHE A C 1
ATOM 4882 O O . PHE A 1 622 ? -4.052 -6.871 -4.886 1.00 94.81 622 PHE A O 1
ATOM 4889 N N . VAL A 1 623 ? -3.156 -7.532 -2.940 1.00 92.88 623 VAL A N 1
ATOM 4890 C CA . VAL A 1 623 ? -1.909 -6.763 -3.106 1.00 92.88 623 VAL A CA 1
ATOM 4891 C C . VAL A 1 623 ? -1.225 -7.146 -4.419 1.00 92.88 623 VAL A C 1
ATOM 4893 O O . VAL A 1 623 ? -0.837 -6.279 -5.207 1.00 92.88 623 VAL A O 1
ATOM 4896 N N . ARG A 1 624 ? -1.140 -8.449 -4.720 1.00 91.69 624 ARG A N 1
ATOM 4897 C CA . ARG A 1 624 ? -0.611 -8.946 -5.994 1.00 91.69 624 ARG A CA 1
ATOM 4898 C C . ARG A 1 624 ? -1.373 -8.348 -7.176 1.00 91.69 624 ARG A C 1
ATOM 4900 O O . ARG A 1 624 ? -0.726 -7.932 -8.136 1.00 91.69 624 ARG A O 1
ATOM 4907 N N . TRP A 1 625 ? -2.701 -8.326 -7.149 1.00 92.12 625 TRP A N 1
ATOM 4908 C CA . TRP A 1 625 ? -3.540 -7.799 -8.226 1.00 92.12 625 TRP A CA 1
ATOM 4909 C C . TRP A 1 625 ? -3.403 -6.280 -8.390 1.00 92.12 625 TRP A C 1
ATOM 4911 O O . TRP A 1 625 ? -3.270 -5.795 -9.517 1.00 92.12 625 TRP A O 1
ATOM 4921 N N . THR A 1 626 ? -3.343 -5.541 -7.286 1.00 92.00 626 THR A N 1
ATOM 4922 C CA . THR A 1 626 ? -3.263 -4.075 -7.255 1.00 92.00 626 THR A CA 1
ATOM 4923 C C . THR A 1 626 ? -1.930 -3.535 -7.787 1.00 92.00 626 THR A C 1
ATOM 4925 O O . THR A 1 626 ? -1.894 -2.458 -8.379 1.00 92.00 626 THR A O 1
ATOM 4928 N N . ILE A 1 627 ? -0.846 -4.319 -7.714 1.00 90.81 627 ILE A N 1
ATOM 4929 C CA . ILE A 1 627 ? 0.444 -3.993 -8.358 1.00 90.81 627 ILE A CA 1
ATOM 4930 C C . ILE A 1 627 ? 0.316 -3.836 -9.885 1.00 90.81 627 ILE A C 1
ATOM 4932 O O . ILE A 1 627 ? 1.064 -3.058 -10.483 1.00 90.81 627 ILE A O 1
ATOM 4936 N N . CYS A 1 628 ? -0.627 -4.528 -10.536 1.00 90.62 628 CYS A N 1
ATOM 4937 C CA . CYS A 1 628 ? -0.848 -4.399 -11.978 1.00 90.62 628 CYS A CA 1
ATOM 4938 C C . CYS A 1 628 ? -1.460 -3.033 -12.326 1.00 90.62 628 CYS A C 1
ATOM 4940 O O . CYS A 1 628 ? -2.643 -2.788 -12.074 1.00 90.62 628 CYS A O 1
ATOM 4942 N N . ASN A 1 629 ? -0.685 -2.176 -12.993 1.00 89.75 629 ASN A N 1
ATOM 4943 C CA . ASN A 1 629 ? -1.139 -0.845 -13.406 1.00 89.75 629 ASN A CA 1
ATOM 4944 C C . ASN A 1 629 ? -2.064 -0.859 -14.642 1.00 89.75 629 ASN A C 1
ATOM 4946 O O . ASN A 1 629 ? -2.881 0.043 -14.817 1.00 89.75 629 ASN A O 1
ATOM 4950 N N . GLY A 1 630 ? -1.956 -1.876 -15.501 1.00 86.50 630 GLY A N 1
ATOM 4951 C CA . GLY A 1 630 ? -2.727 -2.007 -16.735 1.00 86.50 630 GLY A CA 1
ATOM 4952 C C . GLY A 1 630 ? -3.837 -3.048 -16.626 1.00 86.50 630 GLY A C 1
ATOM 4953 O O . GLY A 1 630 ? -3.724 -4.036 -15.900 1.00 86.50 630 GLY A O 1
ATOM 4954 N N . ASN A 1 631 ? -4.905 -2.861 -17.402 1.00 89.38 631 ASN A N 1
ATOM 4955 C CA . ASN A 1 631 ? -5.894 -3.918 -17.619 1.00 89.38 631 ASN A CA 1
ATOM 4956 C C . ASN A 1 631 ? -5.328 -5.024 -18.532 1.00 89.38 631 ASN A C 1
ATOM 4958 O O . ASN A 1 631 ? -4.298 -4.859 -19.194 1.00 89.38 631 ASN A O 1
ATOM 4962 N N . ARG A 1 632 ? -6.018 -6.170 -18.585 1.00 90.12 632 ARG A N 1
ATOM 4963 C CA . ARG A 1 632 ? -5.570 -7.340 -19.357 1.00 90.12 632 ARG A CA 1
ATOM 4964 C C . ARG A 1 632 ? -5.285 -7.012 -20.837 1.00 90.12 632 ARG A C 1
ATOM 4966 O O . ARG A 1 632 ? -4.201 -7.382 -21.286 1.00 90.12 632 ARG A O 1
ATOM 4973 N N . PRO A 1 633 ? -6.146 -6.283 -21.579 1.00 91.12 633 PRO A N 1
ATOM 4974 C CA . PRO A 1 633 ? -5.845 -5.875 -22.955 1.00 91.12 633 PRO A CA 1
ATOM 4975 C C . PRO A 1 633 ? -4.556 -5.060 -23.100 1.00 91.12 633 PRO A C 1
ATOM 4977 O O . PRO A 1 633 ? -3.735 -5.374 -23.959 1.00 91.12 633 PRO A O 1
ATOM 4980 N N . ARG A 1 634 ? -4.327 -4.053 -22.244 1.00 90.56 634 ARG A N 1
ATOM 4981 C CA . ARG A 1 634 ? -3.116 -3.219 -22.313 1.00 90.56 634 ARG A CA 1
ATOM 4982 C C . ARG A 1 634 ? -1.851 -3.996 -21.966 1.00 90.56 634 ARG A C 1
ATOM 4984 O O . ARG A 1 634 ? -0.820 -3.783 -22.595 1.00 90.56 634 ARG A O 1
ATOM 4991 N N . VAL A 1 635 ? -1.915 -4.910 -20.997 1.00 91.31 635 VAL A N 1
ATOM 4992 C CA . VAL A 1 635 ? -0.773 -5.774 -20.655 1.00 91.31 635 VAL A CA 1
ATOM 4993 C C . VAL A 1 635 ? -0.448 -6.728 -21.807 1.00 91.31 635 VAL A C 1
ATOM 4995 O O . VAL A 1 635 ? 0.722 -6.896 -22.137 1.00 91.31 635 VAL A O 1
ATOM 4998 N N . VAL A 1 636 ? -1.457 -7.314 -22.460 1.00 92.75 636 VAL A N 1
ATOM 4999 C CA . VAL A 1 636 ? -1.254 -8.154 -23.656 1.00 92.75 636 VAL A CA 1
ATOM 5000 C C . VAL A 1 636 ? -0.637 -7.341 -24.796 1.00 92.75 636 VAL A C 1
ATOM 5002 O O . VAL A 1 636 ? 0.330 -7.793 -25.404 1.00 92.75 636 VAL A O 1
ATOM 5005 N N . PHE A 1 637 ? -1.119 -6.119 -25.030 1.00 91.44 637 PHE A N 1
ATOM 5006 C CA . PHE A 1 637 ? -0.525 -5.201 -26.002 1.00 91.44 637 PHE A CA 1
ATOM 5007 C C . PHE A 1 637 ? 0.946 -4.882 -25.680 1.00 91.44 637 PHE A C 1
ATOM 5009 O O . PHE A 1 637 ? 1.801 -4.977 -26.557 1.00 91.44 637 PHE A O 1
ATOM 5016 N N . ALA A 1 638 ? 1.270 -4.589 -24.416 1.00 90.19 638 ALA A N 1
ATOM 5017 C CA . ALA A 1 638 ? 2.644 -4.335 -23.981 1.00 90.19 638 ALA A CA 1
ATOM 5018 C C . ALA A 1 638 ? 3.564 -5.556 -24.171 1.00 90.19 638 ALA A C 1
ATOM 5020 O O . ALA A 1 638 ? 4.715 -5.394 -24.570 1.00 90.19 638 ALA A O 1
ATOM 5021 N N . ARG A 1 639 ? 3.059 -6.781 -23.949 1.00 94.38 639 ARG A N 1
ATOM 5022 C CA . ARG A 1 639 ? 3.799 -8.017 -24.267 1.00 94.38 639 ARG A CA 1
ATOM 5023 C C . ARG A 1 639 ? 4.075 -8.128 -25.764 1.00 94.38 639 ARG A C 1
ATOM 5025 O O . ARG A 1 639 ? 5.202 -8.426 -26.139 1.00 94.38 639 ARG A O 1
ATOM 5032 N N . GLY A 1 640 ? 3.074 -7.842 -26.598 1.00 93.88 640 GLY A N 1
ATOM 5033 C CA . GLY A 1 640 ? 3.227 -7.804 -28.054 1.00 93.88 640 GLY A CA 1
ATOM 5034 C C . GLY A 1 640 ? 4.296 -6.805 -28.502 1.00 93.88 640 GLY A C 1
ATOM 5035 O O . GLY A 1 640 ? 5.159 -7.162 -29.297 1.00 93.88 640 GLY A O 1
ATOM 5036 N N . LEU A 1 641 ? 4.305 -5.596 -27.931 1.00 91.94 641 LEU A N 1
ATOM 5037 C CA . LEU A 1 641 ? 5.323 -4.579 -28.214 1.00 91.94 641 LEU A CA 1
ATOM 5038 C C . LEU A 1 641 ? 6.733 -5.032 -27.797 1.00 91.94 641 LEU A C 1
ATOM 5040 O O . LEU A 1 641 ? 7.686 -4.826 -28.543 1.00 91.94 641 LEU A O 1
ATOM 5044 N N . GLY A 1 642 ? 6.863 -5.685 -26.637 1.00 94.25 642 GLY A N 1
ATOM 5045 C CA . GLY A 1 642 ? 8.133 -6.260 -26.185 1.00 94.25 642 GLY A CA 1
ATOM 5046 C C . GLY A 1 642 ? 8.661 -7.344 -27.133 1.00 94.25 642 GLY A C 1
ATOM 5047 O O . GLY A 1 642 ? 9.825 -7.303 -27.524 1.00 94.25 642 GLY A O 1
ATOM 5048 N N . ILE A 1 643 ? 7.791 -8.267 -27.561 1.00 97.00 643 ILE A N 1
ATOM 5049 C CA . ILE A 1 643 ? 8.129 -9.322 -28.533 1.00 97.00 643 ILE A CA 1
ATOM 5050 C C . ILE A 1 643 ? 8.511 -8.714 -29.888 1.00 97.00 643 ILE A C 1
ATOM 5052 O O . ILE A 1 643 ? 9.518 -9.107 -30.467 1.00 97.00 643 ILE A O 1
ATOM 5056 N N . ALA A 1 644 ? 7.756 -7.730 -30.381 1.00 95.06 644 ALA A N 1
ATOM 5057 C CA . ALA A 1 644 ? 8.065 -7.049 -31.635 1.00 95.06 644 ALA A CA 1
ATOM 5058 C C . ALA A 1 644 ? 9.428 -6.335 -31.584 1.00 95.06 644 ALA A C 1
ATOM 5060 O O . ALA A 1 644 ? 10.198 -6.429 -32.536 1.00 95.06 644 ALA A O 1
ATOM 5061 N N . GLY A 1 645 ? 9.759 -5.681 -30.463 1.00 94.75 645 GLY A N 1
ATOM 5062 C CA . GLY A 1 645 ? 11.074 -5.065 -30.252 1.00 94.75 645 GLY A CA 1
ATOM 5063 C C . GLY A 1 645 ? 12.218 -6.083 -30.260 1.00 94.75 645 GLY A C 1
ATOM 5064 O O . GLY A 1 645 ? 13.248 -5.843 -30.885 1.00 94.75 645 GLY A O 1
ATOM 5065 N N . ILE A 1 646 ? 12.008 -7.249 -29.641 1.00 96.69 646 ILE A N 1
ATOM 5066 C CA . ILE A 1 646 ? 12.951 -8.376 -29.681 1.00 96.69 646 ILE A CA 1
ATOM 5067 C C . ILE A 1 646 ? 13.153 -8.879 -31.118 1.00 96.69 646 ILE A C 1
ATOM 5069 O O . ILE A 1 646 ? 14.290 -9.035 -31.554 1.00 96.69 646 ILE A O 1
ATOM 5073 N N . LEU A 1 647 ? 12.072 -9.089 -31.875 1.00 97.19 647 LEU A N 1
ATOM 5074 C CA . LEU A 1 647 ? 12.150 -9.534 -33.271 1.00 97.19 647 LEU A CA 1
ATOM 5075 C C . LEU A 1 647 ? 12.854 -8.505 -34.165 1.00 97.19 647 LEU A C 1
ATOM 5077 O O . LEU A 1 647 ? 13.640 -8.886 -35.031 1.00 97.19 647 LEU A O 1
ATOM 5081 N N . ALA A 1 648 ? 12.614 -7.212 -33.941 1.00 94.44 648 ALA A N 1
ATOM 5082 C CA . ALA A 1 648 ? 13.299 -6.139 -34.653 1.00 94.44 648 ALA A CA 1
ATOM 5083 C C . ALA A 1 648 ? 14.801 -6.110 -34.330 1.00 94.44 648 ALA A C 1
ATOM 5085 O O . ALA A 1 648 ? 15.611 -6.016 -35.249 1.00 94.44 648 ALA A O 1
ATOM 5086 N N . GLY A 1 649 ? 15.175 -6.251 -33.052 1.00 95.31 649 GLY A N 1
ATOM 5087 C CA . GLY A 1 649 ? 16.573 -6.358 -32.623 1.00 95.31 649 GLY A CA 1
ATOM 5088 C C . GLY A 1 649 ? 17.276 -7.562 -33.247 1.00 95.31 649 GLY A C 1
ATOM 5089 O O . GLY A 1 649 ? 18.332 -7.407 -33.853 1.00 95.31 649 GLY A O 1
ATOM 5090 N N . PHE A 1 650 ? 16.638 -8.734 -33.204 1.00 96.06 650 PHE A N 1
ATOM 5091 C CA . PHE A 1 650 ? 17.141 -9.952 -33.839 1.00 96.06 650 PHE A CA 1
ATOM 5092 C C . PHE A 1 650 ? 17.310 -9.801 -35.355 1.00 96.06 650 PHE A C 1
ATOM 5094 O O . PHE A 1 650 ? 18.341 -10.178 -35.904 1.00 96.06 650 PHE A O 1
ATOM 5101 N N . THR A 1 651 ? 16.317 -9.225 -36.038 1.00 95.06 651 THR A N 1
ATOM 5102 C CA . THR A 1 651 ? 16.375 -9.006 -37.491 1.00 95.06 651 THR A CA 1
ATOM 5103 C C . THR A 1 651 ? 17.493 -8.029 -37.849 1.00 95.06 651 THR A C 1
ATOM 5105 O O . THR A 1 651 ? 18.242 -8.276 -38.788 1.00 95.06 651 THR A O 1
ATOM 5108 N N . ALA A 1 652 ? 17.653 -6.944 -37.086 1.00 93.31 652 ALA A N 1
ATOM 5109 C CA . ALA A 1 652 ? 18.733 -5.985 -37.293 1.00 93.31 652 ALA A CA 1
ATOM 5110 C C . ALA A 1 652 ? 20.114 -6.617 -37.055 1.00 93.31 652 ALA A C 1
ATOM 5112 O O . ALA A 1 652 ? 21.006 -6.436 -37.880 1.00 93.31 652 ALA A O 1
ATOM 5113 N N . ASP A 1 653 ? 20.284 -7.404 -35.989 1.00 92.88 653 ASP A N 1
ATOM 5114 C CA . ASP A 1 653 ? 21.526 -8.144 -35.736 1.00 92.88 653 ASP A CA 1
ATOM 5115 C C . ASP A 1 653 ? 21.831 -9.136 -36.860 1.00 92.88 653 ASP A C 1
ATOM 5117 O O . ASP A 1 653 ? 22.978 -9.222 -37.303 1.00 92.88 653 ASP A O 1
ATOM 5121 N N . LEU A 1 654 ? 20.820 -9.847 -37.366 1.00 92.19 654 LEU A N 1
ATOM 5122 C CA . LEU A 1 654 ? 20.975 -10.781 -38.477 1.00 92.19 654 LEU A CA 1
ATOM 5123 C C . LEU A 1 654 ? 21.439 -10.058 -39.749 1.00 92.19 654 LEU A C 1
ATOM 5125 O O . LEU A 1 654 ? 22.436 -10.459 -40.346 1.00 92.19 654 LEU A O 1
ATOM 5129 N N . LEU A 1 655 ? 20.771 -8.964 -40.127 1.00 92.25 655 LEU A N 1
ATOM 5130 C CA . LEU A 1 655 ? 21.127 -8.170 -41.306 1.00 92.25 655 LEU A CA 1
ATOM 5131 C C . LEU A 1 655 ? 22.544 -7.584 -41.191 1.00 92.25 655 LEU A C 1
ATOM 5133 O O . LEU A 1 655 ? 23.345 -7.712 -42.113 1.00 92.25 655 LEU A O 1
ATOM 5137 N N . ILE A 1 656 ? 22.907 -7.002 -40.043 1.00 90.38 656 ILE A N 1
ATOM 5138 C CA . ILE A 1 656 ? 24.256 -6.445 -39.840 1.00 90.38 656 ILE A CA 1
ATOM 5139 C C . ILE A 1 656 ? 25.309 -7.561 -39.834 1.00 90.38 656 ILE A C 1
ATOM 5141 O O . ILE A 1 656 ? 26.410 -7.375 -40.350 1.00 90.38 656 ILE A O 1
ATOM 5145 N N . THR A 1 657 ? 24.990 -8.732 -39.279 1.00 89.62 657 THR A N 1
ATOM 5146 C CA . THR A 1 657 ? 25.913 -9.876 -39.230 1.00 89.62 657 THR A CA 1
ATOM 5147 C C . THR A 1 657 ? 26.195 -10.464 -40.610 1.00 89.62 657 THR A C 1
ATOM 5149 O O . THR A 1 657 ? 27.337 -10.858 -40.868 1.00 89.62 657 THR A O 1
ATOM 5152 N N . LEU A 1 658 ? 25.178 -10.499 -41.476 1.00 88.88 658 LEU A N 1
ATOM 5153 C CA . LEU A 1 658 ? 25.282 -10.973 -42.857 1.00 88.88 658 LEU A CA 1
ATOM 5154 C C . LEU A 1 658 ? 25.905 -9.940 -43.808 1.00 88.88 658 LEU A C 1
ATOM 5156 O O . LEU A 1 658 ? 26.475 -10.342 -44.817 1.00 88.88 658 LEU A O 1
ATOM 5160 N N . SER A 1 659 ? 25.839 -8.648 -43.483 1.00 88.38 659 SER A N 1
ATOM 5161 C CA . SER A 1 659 ? 26.436 -7.574 -44.290 1.00 88.38 659 SER A CA 1
ATOM 5162 C C . SER A 1 659 ? 27.968 -7.499 -44.201 1.00 88.38 659 SER A C 1
ATOM 5164 O O . SER A 1 659 ? 28.581 -8.019 -43.264 1.00 88.38 659 SER A O 1
ATOM 5166 N N . HIS A 1 660 ? 28.579 -6.715 -45.093 1.00 85.06 660 HIS A N 1
ATOM 5167 C CA . HIS A 1 660 ? 29.995 -6.317 -45.014 1.00 85.06 660 HIS A CA 1
ATOM 5168 C C . HIS A 1 660 ? 30.363 -5.386 -43.835 1.00 85.06 660 HIS A C 1
ATOM 5170 O O . HIS A 1 660 ? 31.524 -4.982 -43.688 1.00 85.06 660 HIS A O 1
ATOM 5176 N N . ALA A 1 661 ? 29.408 -5.011 -42.976 1.00 83.12 661 ALA A N 1
ATOM 5177 C CA . ALA A 1 661 ? 29.676 -4.137 -41.840 1.00 83.12 661 ALA A CA 1
ATOM 5178 C C . ALA A 1 661 ? 30.692 -4.756 -40.858 1.00 83.12 661 ALA A C 1
ATOM 5180 O O . ALA A 1 661 ? 30.702 -5.952 -40.549 1.00 83.12 661 ALA A O 1
ATOM 5181 N N . SER A 1 662 ? 31.578 -3.917 -40.315 1.00 82.38 662 SER A N 1
ATOM 5182 C CA . SER A 1 662 ? 32.542 -4.364 -39.309 1.00 82.38 662 SER A CA 1
ATOM 5183 C C . SER A 1 662 ? 31.842 -4.743 -37.991 1.00 82.38 662 SER A C 1
ATOM 5185 O O . SER A 1 662 ? 30.796 -4.201 -37.643 1.00 82.38 662 SER A O 1
ATOM 5187 N N . ARG A 1 663 ? 32.435 -5.673 -37.222 1.00 82.94 663 ARG A N 1
ATOM 5188 C CA . ARG A 1 663 ? 31.850 -6.235 -35.985 1.00 82.94 663 ARG A CA 1
ATOM 5189 C C . ARG A 1 663 ? 31.285 -5.196 -34.992 1.00 82.94 663 ARG A C 1
ATOM 5191 O O . ARG A 1 663 ? 30.234 -5.482 -34.430 1.00 82.94 663 ARG A O 1
ATOM 5198 N N . PRO A 1 664 ? 31.888 -4.003 -34.792 1.00 84.00 664 PRO A N 1
ATOM 5199 C CA . PRO A 1 664 ? 31.348 -3.000 -33.867 1.00 84.00 664 PRO A CA 1
ATOM 5200 C C . PRO A 1 664 ? 29.928 -2.509 -34.190 1.00 84.00 664 PRO A C 1
ATOM 5202 O O . PRO A 1 664 ? 29.201 -2.122 -33.280 1.00 84.00 664 PRO A O 1
ATOM 5205 N N . TRP A 1 665 ? 29.496 -2.551 -35.457 1.00 86.12 665 TRP A N 1
ATOM 5206 C CA . TRP A 1 665 ? 28.145 -2.125 -35.853 1.00 86.12 665 TRP A CA 1
ATOM 5207 C C . TRP A 1 665 ? 27.038 -3.013 -35.272 1.00 86.12 665 TRP A C 1
ATOM 5209 O O . TRP A 1 665 ? 25.906 -2.560 -35.113 1.00 86.12 665 TRP A O 1
ATOM 5219 N N . ARG A 1 666 ? 27.376 -4.242 -34.867 1.00 87.94 666 ARG A N 1
ATOM 5220 C CA . ARG A 1 666 ? 26.459 -5.190 -34.214 1.00 87.94 666 ARG A CA 1
ATOM 5221 C C . ARG A 1 666 ? 26.070 -4.772 -32.794 1.00 87.94 666 ARG A C 1
ATOM 5223 O O . ARG A 1 666 ? 25.213 -5.387 -32.185 1.00 87.94 666 ARG A O 1
ATOM 5230 N N . VAL A 1 667 ? 26.659 -3.702 -32.255 1.00 89.94 667 VAL A N 1
ATOM 5231 C CA . VAL A 1 667 ? 26.234 -3.129 -30.969 1.00 89.94 667 VAL A CA 1
ATOM 5232 C C . VAL A 1 667 ? 24.969 -2.273 -31.118 1.00 89.94 667 VAL A C 1
ATOM 5234 O O . VAL A 1 667 ? 24.245 -2.087 -30.145 1.00 89.94 667 VAL A O 1
ATOM 5237 N N . ILE A 1 668 ? 24.644 -1.770 -32.316 1.00 88.69 668 ILE A N 1
ATOM 5238 C CA . ILE A 1 668 ? 23.491 -0.872 -32.521 1.00 88.69 668 ILE A CA 1
ATOM 5239 C C . ILE A 1 668 ? 22.146 -1.516 -32.131 1.00 88.69 668 ILE A C 1
ATOM 5241 O O . ILE A 1 668 ? 21.363 -0.855 -31.437 1.00 88.69 668 ILE A O 1
ATOM 5245 N N . PRO A 1 669 ? 21.858 -2.786 -32.485 1.00 93.12 669 PRO A N 1
ATOM 5246 C CA . PRO A 1 669 ? 20.602 -3.436 -32.106 1.00 93.12 669 PRO A CA 1
ATOM 5247 C C . PRO A 1 669 ? 20.420 -3.639 -30.596 1.00 93.12 669 PRO A C 1
ATOM 5249 O O . PRO A 1 669 ? 19.309 -3.953 -30.164 1.00 93.12 669 PRO A O 1
ATOM 5252 N N . PHE A 1 670 ? 21.450 -3.378 -29.775 1.00 92.69 670 PHE A N 1
ATOM 5253 C CA . PHE A 1 670 ? 21.360 -3.383 -28.313 1.00 92.69 670 PHE A CA 1
ATOM 5254 C C . PHE A 1 670 ? 20.154 -2.599 -27.797 1.00 92.69 670 PHE A C 1
ATOM 5256 O O . PHE A 1 670 ? 19.463 -3.071 -26.900 1.00 92.69 670 PHE A O 1
ATOM 5263 N N . LEU A 1 671 ? 19.869 -1.421 -28.362 1.00 90.62 671 LEU A N 1
ATOM 5264 C CA . LEU A 1 671 ? 18.765 -0.588 -27.885 1.00 90.62 671 LEU A CA 1
ATOM 5265 C C . LEU A 1 671 ? 17.398 -1.252 -28.127 1.00 90.62 671 LEU A C 1
ATOM 5267 O O . LEU A 1 671 ? 16.519 -1.177 -27.268 1.00 90.62 671 LEU A O 1
ATOM 5271 N N . ALA A 1 672 ? 17.233 -1.938 -29.261 1.00 91.19 672 ALA A N 1
ATOM 5272 C CA . ALA A 1 672 ? 16.011 -2.671 -29.586 1.00 91.19 672 ALA A CA 1
ATOM 5273 C C . ALA A 1 672 ? 15.828 -3.890 -28.668 1.00 91.19 672 ALA A C 1
ATOM 5275 O O . ALA A 1 672 ? 14.748 -4.073 -28.100 1.00 91.19 672 ALA A O 1
ATOM 5276 N N . TRP A 1 673 ? 16.899 -4.661 -28.443 1.00 94.38 673 TRP A N 1
ATOM 5277 C CA . TRP A 1 673 ? 16.919 -5.757 -27.470 1.00 94.38 673 TRP A CA 1
ATOM 5278 C C . TRP A 1 673 ? 16.589 -5.275 -26.059 1.00 94.38 673 TRP A C 1
ATOM 5280 O O . TRP A 1 673 ? 15.690 -5.813 -25.415 1.00 94.38 673 TRP A O 1
ATOM 5290 N N . PHE A 1 674 ? 17.258 -4.216 -25.609 1.00 94.50 674 PHE A N 1
ATOM 5291 C CA . PHE A 1 674 ? 17.109 -3.665 -24.269 1.00 94.50 674 PHE A CA 1
ATOM 5292 C C . PHE A 1 674 ? 15.682 -3.203 -24.005 1.00 94.50 674 PHE A C 1
ATOM 5294 O O . PHE A 1 674 ? 15.066 -3.639 -23.029 1.00 94.50 674 PHE A O 1
ATOM 5301 N N . ILE A 1 675 ? 15.125 -2.381 -24.898 1.00 91.62 675 ILE A N 1
ATOM 5302 C CA . ILE A 1 675 ? 13.751 -1.890 -24.770 1.00 91.62 675 ILE A CA 1
ATOM 5303 C C . ILE A 1 675 ? 12.755 -3.054 -24.866 1.00 91.62 675 ILE A C 1
ATOM 5305 O O . ILE A 1 675 ? 11.831 -3.128 -24.053 1.00 91.62 675 ILE A O 1
ATOM 5309 N N . GLY A 1 676 ? 12.944 -3.977 -25.814 1.00 94.56 676 GLY A N 1
ATOM 5310 C CA . GLY A 1 676 ? 12.059 -5.124 -26.023 1.00 94.56 676 GLY A CA 1
ATOM 5311 C C . GLY A 1 676 ? 12.012 -6.067 -24.818 1.00 94.56 676 GLY A C 1
ATOM 5312 O O . GLY A 1 676 ? 10.933 -6.345 -24.287 1.00 94.56 676 GLY A O 1
ATOM 5313 N N . ILE A 1 677 ? 13.177 -6.502 -24.329 1.00 96.38 677 ILE A N 1
ATOM 5314 C CA . ILE A 1 677 ? 13.301 -7.422 -23.191 1.00 96.38 677 ILE A CA 1
ATOM 5315 C C . ILE A 1 677 ? 12.831 -6.754 -21.895 1.00 96.38 677 ILE A C 1
ATOM 5317 O O . ILE A 1 677 ? 12.041 -7.354 -21.165 1.00 96.38 677 ILE A O 1
ATOM 5321 N N . ALA A 1 678 ? 13.248 -5.514 -21.609 1.00 94.38 678 ALA A N 1
ATOM 5322 C CA . ALA A 1 678 ? 12.805 -4.809 -20.403 1.00 94.38 678 ALA A CA 1
ATOM 5323 C C . ALA A 1 678 ? 11.276 -4.627 -20.389 1.00 94.38 678 ALA A C 1
ATOM 5325 O O . ALA A 1 678 ? 10.622 -4.893 -19.375 1.00 94.38 678 ALA A O 1
ATOM 5326 N N . THR A 1 679 ? 10.686 -4.255 -21.533 1.00 92.50 679 THR A N 1
ATOM 5327 C CA . THR A 1 679 ? 9.227 -4.140 -21.688 1.00 92.50 679 THR A CA 1
ATOM 5328 C C . THR A 1 679 ? 8.539 -5.486 -21.482 1.00 92.50 679 THR A C 1
ATOM 5330 O O . THR A 1 679 ? 7.524 -5.551 -20.787 1.00 92.50 679 THR A O 1
ATOM 5333 N N . LEU A 1 680 ? 9.094 -6.571 -22.028 1.00 95.50 680 LEU A N 1
ATOM 5334 C CA . LEU A 1 680 ? 8.532 -7.911 -21.881 1.00 95.50 680 LEU A CA 1
ATOM 5335 C C . LEU A 1 680 ? 8.579 -8.400 -20.425 1.00 95.50 680 LEU A C 1
ATOM 5337 O O . LEU A 1 680 ? 7.570 -8.904 -19.931 1.00 95.50 680 LEU A O 1
ATOM 5341 N N . ILE A 1 681 ? 9.695 -8.204 -19.712 1.00 94.44 681 ILE A N 1
ATOM 5342 C CA . ILE A 1 681 ? 9.825 -8.568 -18.290 1.00 94.44 681 ILE A CA 1
ATOM 5343 C C . ILE A 1 681 ? 8.813 -7.781 -17.440 1.00 94.44 681 ILE A C 1
ATOM 5345 O O . ILE A 1 681 ? 8.100 -8.370 -16.620 1.00 94.44 681 ILE A O 1
ATOM 5349 N N . ALA A 1 682 ? 8.698 -6.465 -17.656 1.00 92.38 682 ALA A N 1
ATOM 5350 C CA . ALA A 1 682 ? 7.723 -5.627 -16.958 1.00 92.38 682 ALA A CA 1
ATOM 5351 C C . ALA A 1 682 ? 6.275 -6.071 -17.249 1.00 92.38 682 ALA A C 1
ATOM 5353 O O . ALA A 1 682 ? 5.471 -6.252 -16.326 1.00 92.38 682 ALA A O 1
ATOM 5354 N N . ALA A 1 683 ? 5.952 -6.336 -18.518 1.00 91.75 683 ALA A N 1
ATOM 5355 C CA . ALA A 1 683 ? 4.623 -6.766 -18.946 1.00 91.75 683 ALA A CA 1
ATOM 5356 C C . ALA A 1 683 ? 4.279 -8.197 -18.492 1.00 91.75 683 ALA A C 1
ATOM 5358 O O . ALA A 1 683 ? 3.109 -8.513 -18.244 1.00 91.75 683 ALA A O 1
ATOM 5359 N N . TRP A 1 684 ? 5.268 -9.077 -18.314 1.00 90.69 684 TRP A N 1
ATOM 5360 C CA . TRP A 1 684 ? 5.058 -10.384 -17.687 1.00 90.69 684 TRP A CA 1
ATOM 5361 C C . TRP A 1 684 ? 4.575 -10.204 -16.248 1.00 90.69 684 TRP A C 1
ATOM 5363 O O . TRP A 1 684 ? 3.573 -10.800 -15.847 1.00 90.69 684 TRP A O 1
ATOM 5373 N N . LYS A 1 685 ? 5.202 -9.289 -15.503 1.00 88.56 685 LYS A N 1
ATOM 5374 C CA . LYS A 1 685 ? 4.791 -8.933 -14.140 1.00 88.56 685 LYS A CA 1
ATOM 5375 C C . LYS A 1 685 ? 3.488 -8.118 -14.079 1.00 88.56 685 LYS A C 1
ATOM 5377 O O . LYS A 1 685 ? 2.998 -7.863 -12.984 1.00 88.56 685 LYS A O 1
ATOM 5382 N N . GLY A 1 686 ? 2.858 -7.812 -15.215 1.00 86.50 686 GLY A N 1
ATOM 5383 C CA . GLY A 1 686 ? 1.563 -7.128 -15.284 1.00 86.50 686 GLY A CA 1
ATOM 5384 C C . GLY A 1 686 ? 1.664 -5.603 -15.284 1.00 86.50 686 GLY A C 1
ATOM 5385 O O . GLY A 1 686 ? 0.671 -4.933 -15.009 1.00 86.50 686 GLY A O 1
ATOM 5386 N N . MET A 1 687 ? 2.847 -5.060 -15.588 1.00 88.88 687 MET A N 1
ATOM 5387 C CA . MET A 1 687 ? 3.086 -3.621 -15.640 1.00 88.88 687 MET A CA 1
ATOM 5388 C C . MET A 1 687 ? 3.284 -3.133 -17.076 1.00 88.88 687 MET A C 1
ATOM 5390 O O . MET A 1 687 ? 4.056 -3.692 -17.850 1.00 88.88 687 MET A O 1
ATOM 5394 N N . CYS A 1 688 ? 2.612 -2.042 -17.422 1.00 89.19 688 CYS A N 1
ATOM 5395 C CA . CYS A 1 688 ? 2.889 -1.242 -18.603 1.00 89.19 688 CYS A CA 1
ATOM 5396 C C . CYS A 1 688 ? 3.899 -0.147 -18.237 1.00 89.19 688 CYS A C 1
ATOM 5398 O O . CYS A 1 688 ? 3.626 0.666 -17.352 1.00 89.19 688 CYS A O 1
ATOM 5400 N N . VAL A 1 689 ? 5.032 -0.100 -18.943 1.00 85.06 689 VAL A N 1
ATOM 5401 C CA . VAL A 1 689 ? 6.113 0.876 -18.706 1.00 85.06 689 VAL A CA 1
ATOM 5402 C C . VAL A 1 689 ? 5.627 2.322 -18.865 1.00 85.06 689 VAL A C 1
ATOM 5404 O O . VAL A 1 689 ? 5.974 3.178 -18.060 1.00 85.06 689 VAL A O 1
ATOM 5407 N N . VAL A 1 690 ? 4.749 2.585 -19.841 1.00 81.25 690 VAL A N 1
ATOM 5408 C CA . VAL A 1 690 ? 4.195 3.930 -20.090 1.00 81.25 690 VAL A CA 1
ATOM 5409 C C . VAL A 1 690 ? 3.345 4.420 -18.916 1.00 81.25 690 VAL A C 1
ATOM 5411 O O . VAL A 1 690 ? 3.491 5.555 -18.482 1.00 81.25 690 VAL A O 1
ATOM 5414 N N . LEU A 1 691 ? 2.467 3.563 -18.383 1.00 82.69 691 LEU A N 1
ATOM 5415 C CA . LEU A 1 691 ? 1.644 3.918 -17.220 1.00 82.69 691 LEU A CA 1
ATOM 5416 C C . LEU A 1 691 ? 2.488 4.084 -15.961 1.00 82.69 691 LEU A C 1
ATOM 5418 O O . LEU A 1 691 ? 2.233 4.979 -15.162 1.00 82.69 691 LEU A O 1
ATOM 5422 N N . HIS A 1 692 ? 3.502 3.234 -15.809 1.00 85.69 692 HIS A N 1
ATOM 5423 C CA . HIS A 1 692 ? 4.429 3.308 -14.693 1.00 85.69 692 HIS A CA 1
ATOM 5424 C C . HIS A 1 692 ? 5.188 4.640 -14.670 1.00 85.69 692 HIS A C 1
ATOM 5426 O O . HIS A 1 692 ? 5.213 5.284 -13.629 1.00 85.69 692 HIS A O 1
ATOM 5432 N N . GLY A 1 693 ? 5.710 5.100 -15.814 1.00 77.94 693 GLY A N 1
ATOM 5433 C CA . GLY A 1 693 ? 6.405 6.391 -15.903 1.00 77.94 693 GLY A CA 1
ATOM 5434 C C . GLY A 1 693 ? 5.530 7.605 -15.564 1.00 77.94 693 GLY A C 1
ATOM 5435 O O . GLY A 1 693 ? 6.054 8.663 -15.236 1.00 77.94 693 GLY A O 1
ATOM 5436 N N . LEU A 1 694 ? 4.202 7.453 -15.610 1.00 77.25 694 LEU A N 1
ATOM 5437 C CA . LEU A 1 694 ? 3.238 8.465 -15.176 1.00 77.25 694 LEU A CA 1
ATOM 5438 C C . LEU A 1 694 ? 2.720 8.227 -13.749 1.00 77.25 694 LEU A C 1
ATOM 5440 O O . LEU A 1 694 ? 1.875 8.986 -13.303 1.00 77.25 694 LEU A O 1
ATOM 5444 N N . HIS A 1 695 ? 3.148 7.163 -13.060 1.00 82.06 695 HIS A N 1
ATOM 5445 C CA . HIS A 1 695 ? 2.551 6.655 -11.815 1.00 82.06 695 HIS A CA 1
ATOM 5446 C C . HIS A 1 695 ? 1.020 6.515 -11.875 1.00 82.06 695 HIS A C 1
ATOM 5448 O O . HIS A 1 695 ? 0.303 6.730 -10.896 1.00 82.06 695 HIS A O 1
ATOM 5454 N N . HIS A 1 696 ? 0.510 6.149 -13.050 1.00 84.94 696 HIS A N 1
ATOM 5455 C CA . HIS A 1 696 ? -0.911 5.965 -13.296 1.00 84.94 696 HIS A CA 1
ATOM 5456 C C . HIS A 1 696 ? -1.287 4.482 -13.307 1.00 84.94 696 HIS A C 1
ATOM 5458 O O . HIS A 1 696 ? -0.499 3.612 -13.684 1.00 84.94 696 HIS A O 1
ATOM 5464 N N . ARG A 1 697 ? -2.547 4.203 -12.976 1.00 89.81 697 ARG A N 1
ATOM 5465 C CA . ARG A 1 697 ? -3.225 2.934 -13.261 1.00 89.81 697 ARG A CA 1
ATOM 5466 C C . ARG A 1 697 ? -4.422 3.170 -14.171 1.00 89.81 697 ARG A C 1
ATOM 5468 O O . ARG A 1 697 ? -4.977 4.265 -14.200 1.00 89.81 697 ARG A O 1
ATOM 5475 N N . HIS A 1 698 ? -4.871 2.135 -14.868 1.00 88.88 698 HIS A N 1
ATOM 5476 C CA . HIS A 1 698 ? -6.204 2.157 -15.466 1.00 88.88 698 HIS A CA 1
ATOM 5477 C C . HIS A 1 698 ? -7.292 2.118 -14.395 1.00 88.88 698 HIS A C 1
ATOM 5479 O O . HIS A 1 698 ? -7.207 1.324 -13.449 1.00 88.88 698 HIS A O 1
ATOM 5485 N N . LEU A 1 699 ? -8.334 2.922 -14.609 1.00 86.94 699 LEU A N 1
ATOM 5486 C CA . LEU A 1 699 ? -9.592 2.774 -13.888 1.00 86.94 699 LEU A CA 1
ATOM 5487 C C . LEU A 1 699 ? -10.161 1.375 -14.128 1.00 86.94 699 LEU A C 1
ATOM 5489 O O . LEU A 1 699 ? -10.030 0.795 -15.214 1.00 86.94 699 LEU A O 1
ATOM 5493 N N . ARG A 1 700 ? -10.765 0.810 -13.089 1.00 87.31 700 ARG A N 1
ATOM 5494 C CA . ARG A 1 700 ? -11.447 -0.479 -13.178 1.00 87.31 700 ARG A CA 1
ATOM 5495 C C . ARG A 1 700 ? -12.788 -0.317 -13.895 1.00 87.31 700 ARG A C 1
ATOM 5497 O O . ARG A 1 700 ? -13.336 0.782 -13.925 1.00 87.31 700 ARG A O 1
ATOM 5504 N N . PRO A 1 701 ? -13.335 -1.397 -14.479 1.00 86.44 701 PRO A N 1
ATOM 5505 C CA . PRO A 1 701 ? -14.599 -1.334 -15.207 1.00 86.44 701 PRO A CA 1
ATOM 5506 C C . PRO A 1 701 ? -15.746 -0.702 -14.411 1.00 86.44 701 PRO A C 1
ATOM 5508 O O . PRO A 1 701 ? -16.460 0.123 -14.965 1.00 86.44 701 PRO A O 1
ATOM 5511 N N . TRP A 1 702 ? -15.868 -1.024 -13.122 1.00 85.31 702 TRP A N 1
ATOM 5512 C CA . TRP A 1 702 ? -16.877 -0.458 -12.221 1.00 85.31 702 TRP A CA 1
ATOM 5513 C C . TRP A 1 702 ? -16.602 1.001 -11.816 1.00 85.31 702 TRP A C 1
ATOM 5515 O O . TRP A 1 702 ? -17.540 1.728 -11.533 1.00 85.31 702 TRP A O 1
ATOM 5525 N N . GLU A 1 703 ? -15.348 1.465 -11.847 1.00 83.25 703 GLU A N 1
ATOM 5526 C CA . GLU A 1 703 ? -14.976 2.871 -11.582 1.00 83.25 703 GLU A CA 1
ATOM 5527 C C . GLU A 1 703 ? -15.167 3.766 -12.823 1.00 83.25 703 GLU A C 1
ATOM 5529 O O . GLU A 1 703 ? -15.221 4.988 -12.731 1.00 83.25 703 GLU A O 1
ATOM 5534 N N . LEU A 1 704 ? -15.201 3.170 -14.019 1.00 81.56 704 LEU A N 1
ATOM 5535 C CA . LEU A 1 704 ? -15.161 3.894 -15.292 1.00 81.56 704 LEU A CA 1
ATOM 5536 C C . LEU A 1 704 ? -16.489 4.586 -15.641 1.00 81.56 704 LEU A C 1
ATOM 5538 O O . LEU A 1 704 ? -16.483 5.528 -16.437 1.00 81.56 704 LEU A O 1
ATOM 5542 N N . PHE A 1 705 ? -17.600 4.089 -15.094 1.00 77.50 705 PHE A N 1
ATOM 5543 C CA . PHE A 1 705 ? -18.965 4.521 -15.417 1.00 77.50 705 PHE A CA 1
ATOM 5544 C C . PHE A 1 705 ? -19.730 5.076 -14.209 1.00 77.50 705 PHE A C 1
ATOM 5546 O O . PHE A 1 705 ? -20.946 5.201 -14.285 1.00 77.50 705 PHE A O 1
ATOM 5553 N N . SER A 1 706 ? -19.048 5.367 -13.100 1.00 66.44 706 SER A N 1
ATOM 5554 C CA . SER 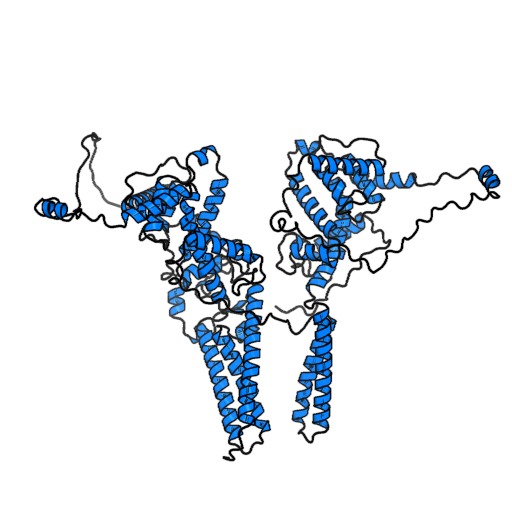A 1 706 ? -19.650 6.110 -11.992 1.00 66.44 706 SER A CA 1
ATOM 5555 C C . SER A 1 706 ? -19.757 7.581 -12.403 1.00 66.44 706 SER A C 1
ATOM 5557 O O . SER A 1 706 ? -18.747 8.188 -12.767 1.00 66.44 706 SER A O 1
ATOM 5559 N N . ASP A 1 707 ? -20.976 8.127 -12.406 1.00 50.44 707 ASP A N 1
ATOM 5560 C CA . ASP A 1 707 ? -21.294 9.422 -13.029 1.00 50.44 707 ASP A CA 1
ATOM 5561 C C . ASP A 1 707 ? -20.882 10.653 -12.181 1.00 50.44 707 ASP A C 1
ATOM 5563 O O . ASP A 1 707 ? -20.955 11.777 -12.668 1.00 50.44 707 ASP A O 1
ATOM 5567 N N . GLU A 1 708 ? -20.340 10.470 -10.968 1.00 48.72 708 GLU A N 1
ATOM 5568 C CA . GLU A 1 708 ? -19.969 11.553 -10.039 1.00 48.72 708 GLU A CA 1
ATOM 5569 C C . GLU A 1 708 ? -18.635 11.266 -9.303 1.00 48.72 708 GLU A C 1
ATOM 5571 O O . GLU A 1 708 ? -18.464 10.184 -8.732 1.00 48.72 708 GLU A O 1
ATOM 5576 N N . PRO A 1 709 ? -17.679 12.219 -9.232 1.00 45.19 709 PRO A N 1
ATOM 5577 C CA . PRO A 1 709 ? -16.480 12.082 -8.397 1.00 45.19 709 PRO A CA 1
ATOM 5578 C C . PRO A 1 709 ? -16.795 12.074 -6.885 1.00 45.19 709 PRO A C 1
ATOM 5580 O O . PRO A 1 709 ? -15.947 11.646 -6.104 1.00 45.19 709 PRO A O 1
ATOM 5583 N N . GLY A 1 710 ? -17.998 12.506 -6.473 1.00 41.78 710 GLY A N 1
ATOM 5584 C CA . GLY A 1 710 ? -18.480 12.472 -5.085 1.00 41.78 710 GLY A CA 1
ATOM 5585 C C . GLY A 1 710 ? -18.967 11.097 -4.609 1.00 41.78 710 GLY A C 1
ATOM 5586 O O . GLY A 1 710 ? -18.760 10.744 -3.448 1.00 41.78 710 GLY A O 1
ATOM 5587 N N . ASP A 1 711 ? -19.503 10.261 -5.504 1.00 44.19 711 ASP A N 1
ATOM 5588 C CA . ASP A 1 711 ? -19.911 8.882 -5.176 1.00 44.19 711 ASP A CA 1
ATOM 5589 C C . ASP A 1 711 ? -18.714 7.961 -4.902 1.00 44.19 711 ASP A C 1
ATOM 5591 O O . ASP A 1 711 ? -18.833 6.913 -4.263 1.00 44.19 711 ASP A O 1
ATOM 5595 N N . LEU A 1 712 ? -17.517 8.385 -5.315 1.00 46.59 712 LEU A N 1
ATOM 5596 C CA . LEU A 1 712 ? -16.274 7.711 -4.973 1.00 46.59 712 LEU A CA 1
ATOM 5597 C C . LEU A 1 712 ? -15.879 7.883 -3.495 1.00 46.59 712 LEU A C 1
ATOM 5599 O O . LEU A 1 712 ? -14.912 7.251 -3.098 1.00 46.59 712 LEU A O 1
ATOM 5603 N N . ASN A 1 713 ? -16.577 8.671 -2.677 1.00 41.41 713 ASN A N 1
ATOM 5604 C CA . ASN A 1 713 ? -16.278 8.826 -1.244 1.00 41.41 713 ASN A CA 1
ATOM 5605 C C . ASN A 1 713 ? -17.427 8.379 -0.329 1.00 41.41 713 ASN A C 1
ATOM 5607 O O . ASN A 1 713 ? -17.376 8.603 0.878 1.00 41.41 713 ASN A O 1
ATOM 5611 N N . ASN A 1 714 ? -18.467 7.744 -0.872 1.00 44.91 714 ASN A N 1
ATOM 5612 C CA . ASN A 1 714 ? -19.635 7.381 -0.082 1.00 44.91 714 ASN A CA 1
ATOM 5613 C C . ASN A 1 714 ? -19.369 6.088 0.719 1.00 44.91 714 ASN A C 1
ATOM 5615 O O . ASN A 1 714 ? -19.589 4.976 0.234 1.00 44.91 714 ASN A O 1
ATOM 5619 N N . GLU A 1 715 ? -18.897 6.227 1.963 1.00 52.09 715 GLU A N 1
ATOM 5620 C CA . GLU A 1 715 ? -18.705 5.124 2.929 1.00 52.09 715 GLU A CA 1
ATOM 5621 C C . GLU A 1 715 ? -20.017 4.418 3.323 1.00 52.09 715 GLU A C 1
ATOM 5623 O O . GLU A 1 715 ? -20.000 3.396 4.006 1.00 52.09 715 GLU A O 1
ATOM 5628 N N . LYS A 1 716 ? -21.163 4.905 2.829 1.00 50.06 716 LYS A N 1
ATOM 5629 C CA . LYS A 1 716 ? -22.498 4.327 3.031 1.00 50.06 716 LYS A CA 1
ATOM 5630 C C . LYS A 1 716 ? -22.588 2.838 2.656 1.00 50.06 716 LYS A C 1
ATOM 5632 O O . LYS A 1 716 ? -23.407 2.133 3.225 1.00 50.06 716 LYS A O 1
ATOM 5637 N N . TRP A 1 717 ? -21.726 2.337 1.768 1.00 53.84 717 TRP A N 1
ATOM 5638 C CA . TRP A 1 717 ? -21.649 0.912 1.397 1.00 53.84 717 TRP A CA 1
ATOM 5639 C C . TRP A 1 717 ? -21.054 -0.011 2.476 1.00 53.84 717 TRP A C 1
ATOM 5641 O O . TRP A 1 717 ? -21.203 -1.227 2.383 1.00 53.84 717 TRP A O 1
ATOM 5651 N N . LEU A 1 718 ? -20.371 0.542 3.482 1.00 61.22 718 LEU A N 1
ATOM 5652 C CA . LEU A 1 718 ? -19.859 -0.185 4.652 1.00 61.22 718 LEU A CA 1
ATOM 5653 C C . LEU A 1 718 ? -20.777 -0.013 5.873 1.00 61.22 718 LEU A C 1
ATOM 5655 O O . LEU A 1 718 ? -20.417 -0.435 6.968 1.00 61.22 718 LEU A O 1
ATOM 5659 N N . SER A 1 719 ? -21.949 0.613 5.706 1.00 62.78 719 SER A N 1
ATOM 5660 C CA . SER A 1 719 ? -22.905 0.793 6.796 1.00 62.78 719 SER A CA 1
ATOM 5661 C C . SER A 1 719 ? -23.450 -0.548 7.288 1.00 62.78 719 SER A C 1
ATOM 5663 O O . SER A 1 719 ? -23.612 -1.498 6.516 1.00 62.78 719 SER A O 1
ATOM 5665 N N . GLN A 1 720 ? -23.803 -0.594 8.572 1.00 61.97 720 GLN A N 1
ATOM 5666 C CA . GLN A 1 720 ? -24.431 -1.749 9.215 1.00 61.97 720 GLN A CA 1
ATOM 5667 C C . GLN A 1 720 ? -25.640 -2.281 8.420 1.00 61.97 720 GLN A C 1
ATOM 5669 O O . GLN A 1 720 ? -25.789 -3.494 8.259 1.00 61.97 720 GLN A O 1
ATOM 5674 N N . ASP A 1 721 ? -26.459 -1.389 7.860 1.00 63.16 721 ASP A N 1
ATOM 5675 C CA . ASP A 1 721 ? -27.622 -1.755 7.042 1.00 63.16 721 ASP A CA 1
ATOM 5676 C C . ASP A 1 721 ? -27.219 -2.475 5.748 1.00 63.16 721 ASP A C 1
ATOM 5678 O O . ASP A 1 721 ? -27.868 -3.429 5.329 1.00 63.16 721 ASP A O 1
ATOM 5682 N N . THR A 1 722 ? -26.101 -2.087 5.128 1.00 71.56 722 THR A N 1
ATOM 5683 C CA . THR A 1 722 ? -25.596 -2.755 3.917 1.00 71.56 722 THR A CA 1
ATOM 5684 C C . THR A 1 722 ? -24.982 -4.118 4.247 1.00 71.56 722 THR A C 1
ATOM 5686 O O . THR A 1 722 ? -25.135 -5.073 3.480 1.00 71.56 722 THR A O 1
ATOM 5689 N N . LEU A 1 723 ? -24.314 -4.238 5.400 1.00 76.12 723 LEU A N 1
ATOM 5690 C CA . LEU A 1 723 ? -23.716 -5.493 5.873 1.00 76.12 723 LEU A CA 1
ATOM 5691 C C . LEU A 1 723 ? -24.767 -6.537 6.273 1.00 76.12 723 LEU A C 1
ATOM 5693 O O . LEU A 1 723 ? -24.501 -7.732 6.153 1.00 76.12 723 LEU A O 1
ATOM 5697 N N . THR A 1 724 ? -25.951 -6.091 6.695 1.00 68.50 724 THR A N 1
ATOM 5698 C CA . THR A 1 724 ? -27.077 -6.948 7.106 1.00 68.50 724 THR A CA 1
ATOM 5699 C C . THR A 1 724 ? -28.176 -7.082 6.043 1.00 68.50 724 THR A C 1
ATOM 5701 O O . THR A 1 724 ? -29.120 -7.841 6.240 1.00 68.50 724 THR A O 1
ATOM 5704 N N . SER A 1 725 ? -28.046 -6.392 4.904 1.00 73.06 725 SER A N 1
ATOM 5705 C CA . SER A 1 725 ? -28.983 -6.465 3.776 1.00 73.06 725 SER A CA 1
ATOM 5706 C C . SER A 1 725 ? -28.959 -7.827 3.073 1.00 73.06 725 SER A C 1
ATOM 5708 O O . SER A 1 725 ? -27.893 -8.384 2.808 1.00 73.06 725 SER A O 1
ATOM 5710 N N . GLU A 1 726 ? -30.140 -8.299 2.663 1.00 65.50 726 GLU A N 1
ATOM 5711 C CA . GLU A 1 726 ? -30.335 -9.520 1.866 1.00 65.50 726 GLU A CA 1
ATOM 5712 C C . GLU A 1 726 ? -29.810 -9.418 0.428 1.00 65.50 726 GLU A C 1
ATOM 5714 O O . GLU A 1 726 ? -29.694 -10.437 -0.257 1.00 65.50 726 GLU A O 1
ATOM 5719 N N . SER A 1 727 ? -29.483 -8.210 -0.045 1.00 72.06 727 SER A N 1
ATOM 5720 C CA . SER A 1 727 ? -28.957 -8.003 -1.397 1.00 72.06 727 SER A CA 1
ATOM 5721 C C . SER A 1 727 ? -27.701 -8.851 -1.622 1.00 72.06 727 SER A C 1
ATOM 5723 O O . SER A 1 727 ? -26.690 -8.697 -0.934 1.00 72.06 727 SER A O 1
ATOM 5725 N N . GLY A 1 728 ? -27.769 -9.784 -2.573 1.00 70.62 728 GLY A N 1
ATOM 5726 C CA . GLY A 1 728 ? -26.658 -10.682 -2.870 1.00 70.62 728 GLY A CA 1
ATOM 5727 C C . GLY A 1 728 ? -25.423 -9.935 -3.377 1.00 70.62 728 GLY A C 1
ATOM 5728 O O . GLY A 1 728 ? -25.508 -8.833 -3.915 1.00 70.62 728 GLY A O 1
ATOM 5729 N N . ASN A 1 729 ? -24.258 -10.574 -3.269 1.00 80.50 729 ASN A N 1
ATOM 5730 C CA . ASN A 1 729 ? -22.998 -10.008 -3.767 1.00 80.50 729 ASN A CA 1
ATOM 5731 C C . ASN A 1 729 ? -22.846 -10.083 -5.301 1.00 80.50 729 ASN A C 1
ATOM 5733 O O . ASN A 1 729 ? -21.788 -9.723 -5.826 1.00 80.50 729 ASN A O 1
ATOM 5737 N N . SER A 1 730 ? -23.888 -10.514 -6.026 1.00 78.50 730 SER A N 1
ATOM 5738 C CA . SER A 1 730 ? -23.882 -10.592 -7.489 1.00 78.50 730 SER A CA 1
ATOM 5739 C C . SER A 1 730 ? -23.582 -9.227 -8.112 1.00 78.50 730 SER A C 1
ATOM 5741 O O . SER A 1 730 ? -24.034 -8.179 -7.641 1.00 78.50 730 SER A O 1
ATOM 5743 N N . PHE A 1 731 ? -22.778 -9.245 -9.171 1.00 80.31 731 PHE A N 1
ATOM 5744 C CA . PHE A 1 731 ? -22.451 -8.066 -9.970 1.00 80.31 731 PHE A CA 1
ATOM 5745 C C . PHE A 1 731 ? -22.867 -8.225 -11.436 1.00 80.31 731 PHE A C 1
ATOM 5747 O O . PHE A 1 731 ? -22.666 -7.301 -12.219 1.00 80.31 731 PHE A O 1
ATOM 5754 N N . GLU A 1 732 ? -23.405 -9.382 -11.837 1.00 80.12 732 GLU A N 1
ATOM 5755 C CA . GLU A 1 732 ? -23.705 -9.678 -13.245 1.00 80.12 732 GLU A CA 1
ATOM 5756 C C . GLU A 1 732 ? -24.740 -8.714 -13.836 1.00 80.12 732 GLU A C 1
ATOM 5758 O O . GLU A 1 732 ? -24.642 -8.339 -15.008 1.00 80.12 732 GLU A O 1
ATOM 5763 N N . ASP A 1 733 ? -25.654 -8.247 -12.986 1.00 79.69 733 ASP A N 1
ATOM 5764 C CA . ASP A 1 733 ? -26.725 -7.313 -13.325 1.00 79.69 733 ASP A CA 1
ATOM 5765 C C . ASP A 1 733 ? -26.288 -5.840 -13.271 1.00 79.69 733 ASP A C 1
ATOM 5767 O O . ASP A 1 733 ? -27.062 -4.940 -13.605 1.00 79.69 733 ASP A O 1
ATOM 5771 N N . GLU A 1 734 ? -25.043 -5.549 -12.871 1.00 81.94 734 GLU A N 1
ATOM 5772 C CA . GLU A 1 734 ? -24.593 -4.166 -12.760 1.00 81.94 734 GLU A CA 1
ATOM 5773 C C . GLU A 1 734 ? -24.481 -3.492 -14.138 1.00 81.94 734 GLU A C 1
ATOM 5775 O O . GLU A 1 734 ? -23.929 -4.054 -15.093 1.00 81.94 734 GLU A O 1
ATOM 5780 N N . PRO A 1 735 ? -24.927 -2.229 -14.268 1.00 83.06 735 PRO A N 1
ATOM 5781 C CA . PRO A 1 735 ? -25.085 -1.564 -15.562 1.00 83.06 735 PRO A CA 1
ATOM 5782 C C . PRO A 1 735 ? -23.764 -1.379 -16.323 1.00 83.06 735 PRO A C 1
ATOM 5784 O O . PRO A 1 735 ? -23.758 -1.245 -17.553 1.00 83.06 735 PRO A O 1
ATOM 5787 N N . TRP A 1 736 ? -22.625 -1.382 -15.625 1.00 85.38 736 TRP A N 1
ATOM 5788 C CA . TRP A 1 736 ? -21.314 -1.284 -16.260 1.00 85.38 736 TRP A CA 1
ATOM 5789 C C . TRP A 1 736 ? -20.888 -2.579 -16.964 1.00 85.38 736 TRP A C 1
ATOM 5791 O O . TRP A 1 736 ? -20.129 -2.497 -17.932 1.00 85.38 736 TRP A O 1
ATOM 5801 N N . VAL A 1 737 ? -21.369 -3.758 -16.549 1.00 88.19 737 VAL A N 1
ATOM 5802 C CA . VAL A 1 737 ? -20.965 -5.061 -17.110 1.00 88.19 737 VAL A CA 1
ATOM 5803 C C . VAL A 1 737 ? -21.270 -5.159 -18.610 1.00 88.19 737 VAL A C 1
ATOM 5805 O O . VAL A 1 737 ? -20.330 -5.353 -19.400 1.00 88.19 737 VAL A O 1
ATOM 5808 N N . PRO A 1 738 ? -22.522 -4.958 -19.077 1.00 88.88 738 PRO A N 1
ATOM 5809 C CA . PRO A 1 738 ? -22.826 -5.001 -20.505 1.00 88.88 738 PRO A CA 1
ATOM 5810 C C . PRO A 1 738 ? -22.136 -3.865 -21.272 1.00 88.88 738 PRO A C 1
ATOM 5812 O O . PRO A 1 738 ? -21.674 -4.075 -22.399 1.00 88.88 738 PRO A O 1
ATOM 5815 N N . ARG A 1 739 ? -21.997 -2.676 -20.664 1.00 87.25 739 ARG A N 1
ATOM 5816 C CA . ARG A 1 739 ? -21.304 -1.520 -21.265 1.00 87.25 739 ARG A CA 1
ATOM 5817 C C . ARG A 1 739 ? -19.819 -1.811 -21.501 1.00 87.25 739 ARG A C 1
ATOM 5819 O O . ARG A 1 739 ? -19.291 -1.526 -22.579 1.00 87.25 739 ARG A O 1
ATOM 5826 N N . TYR A 1 740 ? -19.142 -2.426 -20.532 1.00 87.31 740 TYR A N 1
ATOM 5827 C CA . TYR A 1 740 ? -17.729 -2.779 -20.635 1.00 87.31 740 TYR A CA 1
ATOM 5828 C C . TYR A 1 740 ? -17.500 -3.969 -21.572 1.00 87.31 740 TYR A C 1
ATOM 5830 O O . TYR A 1 740 ? -16.538 -3.974 -22.349 1.00 87.31 740 TYR A O 1
ATOM 5838 N N . ARG A 1 741 ? -18.396 -4.967 -21.573 1.00 88.38 741 ARG A N 1
ATOM 5839 C CA . ARG A 1 741 ? -18.305 -6.117 -22.489 1.00 88.38 741 ARG A CA 1
ATOM 5840 C C . ARG A 1 741 ? -18.389 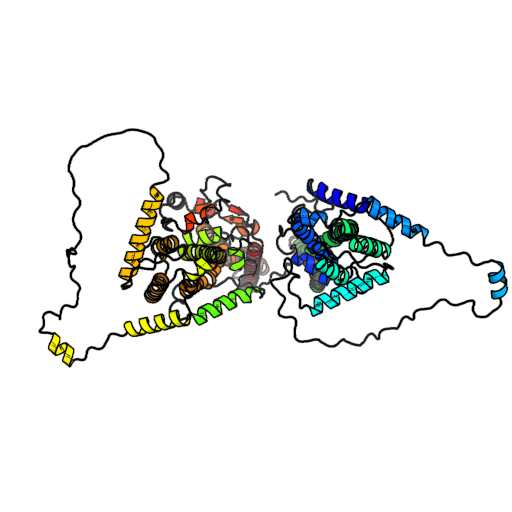-5.669 -23.952 1.00 88.38 741 ARG A C 1
ATOM 5842 O O . ARG A 1 741 ? -17.525 -6.068 -24.730 1.00 88.38 741 ARG A O 1
ATOM 5849 N N . LYS A 1 742 ? -19.317 -4.762 -24.293 1.00 90.56 742 LYS A N 1
ATOM 5850 C CA . LYS A 1 742 ? -19.504 -4.210 -25.653 1.00 90.56 742 LYS A CA 1
ATOM 5851 C C . LYS A 1 742 ? -18.357 -3.310 -26.150 1.00 90.56 742 LYS A C 1
ATOM 5853 O O . LYS A 1 742 ? -18.272 -3.045 -27.344 1.00 90.56 742 LYS A O 1
ATOM 5858 N N . ARG A 1 743 ? -17.460 -2.822 -25.280 1.00 88.50 743 ARG A N 1
ATOM 5859 C CA . ARG A 1 743 ? -16.330 -1.960 -25.689 1.00 88.50 743 ARG A CA 1
ATOM 5860 C C . ARG A 1 743 ? -15.277 -2.717 -26.513 1.00 88.50 743 ARG A C 1
ATOM 5862 O O . ARG A 1 743 ? -14.777 -3.763 -26.088 1.00 88.50 743 ARG A O 1
ATOM 5869 N N . ASN A 1 744 ? -14.846 -2.105 -27.617 1.00 91.50 744 ASN A N 1
ATOM 5870 C CA . ASN A 1 744 ? -13.763 -2.598 -28.476 1.00 91.50 744 ASN A CA 1
ATOM 5871 C C . ASN A 1 744 ? -12.424 -2.699 -27.722 1.00 91.50 744 ASN A C 1
ATOM 5873 O O . ASN A 1 744 ? -12.120 -1.876 -26.856 1.00 91.50 744 ASN A O 1
ATOM 5877 N N . VAL A 1 745 ? -11.582 -3.662 -28.111 1.00 88.25 745 VAL A N 1
ATOM 5878 C CA . VAL A 1 745 ? -10.282 -3.931 -27.465 1.00 88.25 745 VAL A CA 1
ATOM 5879 C C . VAL A 1 745 ? -9.347 -2.717 -27.508 1.00 88.25 745 VAL A C 1
ATOM 5881 O O . VAL A 1 745 ? -8.712 -2.416 -26.503 1.00 88.25 745 VAL A O 1
ATOM 5884 N N . ILE A 1 746 ? -9.318 -1.964 -28.614 1.00 85.81 746 ILE A N 1
ATOM 5885 C CA . ILE A 1 746 ? -8.496 -0.745 -28.738 1.00 85.81 746 ILE A CA 1
ATOM 5886 C C . ILE A 1 746 ? -8.912 0.301 -27.699 1.00 85.81 746 ILE A C 1
ATOM 5888 O O . ILE A 1 746 ? -8.065 0.847 -26.998 1.00 85.81 746 ILE A O 1
ATOM 5892 N N . ARG A 1 747 ? -10.222 0.527 -27.524 1.00 85.69 747 ARG A N 1
ATOM 5893 C CA . ARG A 1 747 ? -10.723 1.445 -26.490 1.00 85.69 747 ARG A CA 1
ATOM 5894 C C . ARG A 1 747 ? -10.347 0.967 -25.087 1.00 85.69 747 ARG A C 1
ATOM 5896 O O . ARG A 1 747 ? -9.991 1.799 -24.270 1.00 85.69 747 ARG A O 1
ATOM 5903 N N . LYS A 1 748 ? -10.349 -0.351 -24.840 1.00 87.94 748 LYS A N 1
ATOM 5904 C CA . LYS A 1 748 ? -9.890 -0.938 -23.568 1.00 87.94 748 LYS A CA 1
ATOM 5905 C C . LYS A 1 748 ? -8.390 -0.726 -23.333 1.00 87.94 748 LYS A C 1
ATOM 5907 O O . LYS A 1 748 ? -7.973 -0.504 -22.202 1.00 87.94 748 LYS A O 1
ATOM 5912 N N . ILE A 1 749 ? -7.556 -0.775 -24.375 1.00 87.62 749 ILE A N 1
ATOM 5913 C CA . ILE A 1 749 ? -6.110 -0.513 -24.250 1.00 87.62 749 ILE A CA 1
ATOM 5914 C C . ILE A 1 749 ? -5.848 0.932 -23.804 1.00 87.62 749 ILE A C 1
ATOM 5916 O O . ILE A 1 749 ? -4.930 1.162 -23.022 1.00 87.62 749 ILE A O 1
ATOM 5920 N N . PHE A 1 750 ? -6.672 1.881 -24.244 1.00 85.00 750 PHE A N 1
ATOM 5921 C CA . PHE A 1 750 ? -6.569 3.302 -23.900 1.00 85.00 750 PHE A CA 1
ATOM 5922 C C . PHE A 1 750 ? -7.691 3.755 -22.950 1.00 85.00 750 PHE A C 1
ATOM 5924 O O . PHE A 1 750 ? -8.208 4.865 -23.075 1.00 85.00 750 PHE A O 1
ATOM 5931 N N . ASP A 1 751 ? -8.089 2.884 -22.014 1.00 85.50 751 ASP A N 1
ATOM 5932 C CA . ASP A 1 751 ? -9.047 3.233 -20.961 1.00 85.50 751 ASP A CA 1
ATOM 5933 C C . ASP A 1 751 ? -8.530 4.422 -20.124 1.00 85.50 751 ASP A C 1
ATOM 5935 O O . ASP A 1 751 ? -7.329 4.703 -20.053 1.00 85.50 751 ASP A O 1
ATOM 5939 N N . ARG A 1 752 ? -9.459 5.133 -19.470 1.00 86.19 752 ARG A N 1
ATOM 5940 C CA . ARG A 1 752 ? -9.124 6.253 -18.584 1.00 86.19 752 ARG A CA 1
ATOM 5941 C C . ARG A 1 752 ? -8.151 5.802 -17.491 1.00 86.19 752 ARG A C 1
ATOM 5943 O O . ARG A 1 752 ? -8.229 4.685 -16.976 1.00 86.19 752 ARG A O 1
ATOM 5950 N N . GLN A 1 753 ? -7.244 6.703 -17.137 1.00 85.81 753 GLN A N 1
ATOM 5951 C CA . GLN A 1 753 ? -6.163 6.457 -16.192 1.00 85.81 753 GLN A CA 1
ATOM 5952 C C . GLN A 1 753 ? -6.238 7.433 -15.019 1.00 85.81 753 GLN A C 1
ATOM 5954 O O . GLN A 1 753 ? -6.576 8.599 -15.215 1.00 85.81 753 GLN A O 1
ATOM 5959 N N . ILE A 1 754 ? -5.902 6.952 -13.826 1.00 84.75 754 ILE A N 1
ATOM 5960 C CA . ILE A 1 754 ? -5.879 7.725 -12.583 1.00 84.75 754 ILE A CA 1
ATOM 5961 C C . ILE A 1 754 ? -4.517 7.582 -11.907 1.00 84.75 754 ILE A C 1
ATOM 5963 O O . ILE A 1 754 ? -3.858 6.546 -12.033 1.00 84.75 754 ILE A O 1
ATOM 5967 N N . TRP A 1 755 ? -4.100 8.631 -11.207 1.00 83.50 755 TRP A N 1
ATOM 5968 C CA . TRP A 1 755 ? -2.882 8.632 -10.410 1.00 83.50 755 TRP A CA 1
ATOM 5969 C C . TRP A 1 755 ? -2.987 7.636 -9.248 1.00 83.50 755 TRP A C 1
ATOM 5971 O O . TRP A 1 755 ? -4.039 7.496 -8.627 1.00 83.50 755 TRP A O 1
ATOM 5981 N N . ILE A 1 756 ? -1.898 6.926 -8.961 1.00 87.00 756 ILE A N 1
ATOM 5982 C CA . ILE A 1 756 ? -1.800 6.045 -7.795 1.00 87.00 756 ILE A CA 1
ATOM 5983 C C . ILE A 1 756 ? -1.421 6.901 -6.593 1.00 87.00 756 ILE A C 1
ATOM 5985 O O . ILE A 1 756 ? -0.297 7.399 -6.542 1.00 87.00 756 ILE A O 1
ATOM 5989 N N . GLU A 1 757 ? -2.318 7.065 -5.625 1.00 86.56 757 GLU A N 1
ATOM 5990 C CA . GLU A 1 757 ? -2.066 7.891 -4.439 1.00 86.56 757 GLU A CA 1
ATOM 5991 C C . GLU A 1 757 ? -1.133 7.186 -3.447 1.00 86.56 757 GLU A C 1
ATOM 5993 O O . GLU A 1 757 ? -0.181 7.808 -2.968 1.00 86.56 757 GLU A O 1
ATOM 5998 N N . GLU A 1 758 ? -1.336 5.880 -3.245 1.00 87.06 758 GLU A N 1
ATOM 5999 C CA . GLU A 1 758 ? -0.613 5.052 -2.275 1.00 87.06 758 GLU A CA 1
ATOM 6000 C C . GLU A 1 758 ? 0.913 4.991 -2.528 1.00 87.06 758 GLU A C 1
ATOM 6002 O O . GLU A 1 758 ? 1.364 4.404 -3.523 1.00 87.06 758 GLU A O 1
ATOM 6007 N N . PRO A 1 759 ? 1.749 5.560 -1.633 1.00 84.81 759 PRO A N 1
ATOM 6008 C CA . PRO A 1 759 ? 3.196 5.614 -1.819 1.00 84.81 759 PRO A CA 1
ATOM 6009 C C . PRO A 1 759 ? 3.871 4.243 -1.746 1.00 84.81 759 PRO A C 1
ATOM 6011 O O . PRO A 1 759 ? 4.808 4.004 -2.512 1.00 84.81 759 PRO A O 1
ATOM 6014 N N . ALA A 1 760 ? 3.406 3.332 -0.883 1.00 86.44 760 ALA A N 1
ATOM 6015 C CA . ALA A 1 760 ? 4.007 2.004 -0.761 1.00 86.44 760 ALA A CA 1
ATOM 6016 C C . ALA A 1 760 ? 3.839 1.194 -2.055 1.00 86.44 760 ALA A C 1
ATOM 6018 O O . ALA A 1 760 ? 4.750 0.484 -2.484 1.00 86.44 760 ALA A O 1
ATOM 6019 N N . LEU A 1 761 ? 2.698 1.358 -2.732 1.00 89.31 761 LEU A N 1
ATOM 6020 C CA . LEU A 1 761 ? 2.443 0.708 -4.012 1.00 89.31 761 LEU A CA 1
ATOM 6021 C C . LEU A 1 761 ? 3.353 1.256 -5.121 1.00 89.31 761 LEU A C 1
ATOM 6023 O O . LEU A 1 761 ? 3.880 0.470 -5.912 1.00 89.31 761 LEU A O 1
ATOM 6027 N N . ARG A 1 762 ? 3.587 2.577 -5.160 1.00 88.75 762 ARG A N 1
ATOM 6028 C CA . ARG A 1 762 ? 4.529 3.185 -6.120 1.00 88.75 762 ARG A CA 1
ATOM 6029 C C . ARG A 1 762 ? 5.944 2.639 -5.930 1.00 88.75 762 ARG A C 1
ATOM 6031 O O . ARG A 1 762 ? 6.534 2.175 -6.897 1.00 88.75 762 ARG A O 1
ATOM 6038 N N . GLN A 1 763 ? 6.427 2.560 -4.690 1.00 86.38 763 GLN A N 1
ATOM 6039 C CA . GLN A 1 763 ? 7.755 2.007 -4.387 1.00 86.38 763 GLN A CA 1
ATOM 6040 C C . GLN A 1 763 ? 7.921 0.554 -4.862 1.00 86.38 763 GLN A C 1
ATOM 6042 O O . GLN A 1 763 ? 8.973 0.180 -5.393 1.00 86.38 763 GLN A O 1
ATOM 6047 N N . ILE A 1 764 ? 6.882 -0.275 -4.705 1.00 88.00 764 ILE A N 1
ATOM 6048 C CA . ILE A 1 764 ? 6.879 -1.645 -5.232 1.00 88.00 764 ILE A CA 1
ATOM 6049 C C . ILE A 1 764 ? 6.989 -1.629 -6.762 1.00 88.00 764 ILE A C 1
ATOM 6051 O O . ILE A 1 764 ? 7.809 -2.355 -7.328 1.00 88.00 764 ILE A O 1
ATOM 6055 N N . GLN A 1 765 ? 6.186 -0.806 -7.439 1.00 90.69 765 GLN A N 1
ATOM 6056 C CA . GLN A 1 765 ? 6.211 -0.702 -8.900 1.00 90.69 765 GLN A CA 1
ATOM 6057 C C . GLN A 1 765 ? 7.563 -0.197 -9.418 1.00 90.69 765 GLN A C 1
ATOM 6059 O O . GLN A 1 765 ? 8.085 -0.775 -10.371 1.00 90.69 765 GLN A O 1
ATOM 6064 N N . ASP A 1 766 ? 8.157 0.805 -8.767 1.00 88.94 766 ASP A N 1
ATOM 6065 C CA . ASP A 1 766 ? 9.487 1.335 -9.094 1.00 88.94 766 ASP A CA 1
ATOM 6066 C C . ASP A 1 766 ? 10.553 0.239 -8.980 1.00 88.94 766 ASP A C 1
ATOM 6068 O O . ASP A 1 766 ? 11.386 0.060 -9.871 1.00 88.94 766 ASP A O 1
ATOM 6072 N N . THR A 1 767 ? 10.477 -0.574 -7.922 1.00 87.00 767 THR A N 1
ATOM 6073 C CA . THR A 1 767 ? 11.400 -1.697 -7.716 1.00 87.00 767 THR A CA 1
ATOM 6074 C C . THR A 1 767 ? 11.244 -2.756 -8.807 1.00 87.00 767 THR A C 1
ATOM 6076 O O . THR A 1 767 ? 12.235 -3.238 -9.360 1.00 87.00 767 THR A O 1
ATOM 6079 N N . ILE A 1 768 ? 10.007 -3.113 -9.166 1.00 88.88 768 ILE A N 1
ATOM 6080 C CA . ILE A 1 768 ? 9.742 -4.084 -10.233 1.00 88.88 768 ILE A CA 1
ATOM 6081 C C . ILE A 1 768 ? 10.220 -3.553 -11.591 1.00 88.88 768 ILE A C 1
ATOM 6083 O O . ILE A 1 768 ? 10.758 -4.321 -12.395 1.00 88.88 768 ILE A O 1
ATOM 6087 N N . PHE A 1 769 ? 10.026 -2.262 -11.855 1.00 90.31 769 PHE A N 1
ATOM 6088 C CA . PHE A 1 769 ? 10.474 -1.619 -13.083 1.00 90.31 769 PHE A CA 1
ATOM 6089 C C . PHE A 1 769 ? 11.998 -1.627 -13.171 1.00 90.31 769 PHE A C 1
ATOM 6091 O O . PHE A 1 769 ? 12.545 -2.060 -14.184 1.00 90.31 769 PHE A O 1
ATOM 6098 N N . LEU A 1 770 ? 12.687 -1.269 -12.087 1.00 88.88 770 LEU A N 1
ATOM 6099 C CA . LEU A 1 770 ? 14.144 -1.308 -12.032 1.00 88.88 770 LEU A CA 1
ATOM 6100 C C . LEU A 1 770 ? 14.692 -2.731 -12.221 1.00 88.88 770 LEU A C 1
ATOM 6102 O O . LEU A 1 770 ? 15.651 -2.918 -12.966 1.00 88.88 770 LEU A O 1
ATOM 6106 N N . GLN A 1 771 ? 14.056 -3.748 -11.627 1.00 89.56 771 GLN A N 1
ATOM 6107 C CA . GLN A 1 771 ? 14.394 -5.156 -11.884 1.00 89.56 771 GLN A CA 1
ATOM 6108 C C . GLN A 1 771 ? 14.234 -5.524 -13.368 1.00 89.56 771 GLN A C 1
ATOM 6110 O O . GLN A 1 771 ? 15.056 -6.263 -13.907 1.00 89.56 771 GLN A O 1
ATOM 6115 N N . ALA A 1 772 ? 13.182 -5.034 -14.033 1.00 91.75 772 ALA A N 1
ATOM 6116 C CA . ALA A 1 772 ? 12.943 -5.295 -15.452 1.00 91.75 772 ALA A CA 1
ATOM 6117 C C . ALA A 1 772 ? 13.975 -4.601 -16.349 1.00 91.75 772 ALA A C 1
ATOM 6119 O O . ALA A 1 772 ? 14.474 -5.216 -17.289 1.00 91.75 772 ALA A O 1
ATOM 6120 N N . VAL A 1 773 ? 14.339 -3.359 -16.026 1.00 90.81 773 VAL A N 1
ATOM 6121 C CA . VAL A 1 773 ? 15.399 -2.605 -16.705 1.00 90.81 773 VAL A CA 1
ATOM 6122 C C . VAL A 1 773 ? 16.748 -3.303 -16.538 1.00 90.81 773 VAL A C 1
ATOM 6124 O O . VAL A 1 773 ? 17.428 -3.557 -17.528 1.00 90.81 773 VAL A O 1
ATOM 6127 N N . LEU A 1 774 ? 17.119 -3.684 -15.313 1.00 90.25 774 LEU A N 1
ATOM 6128 C CA . LEU A 1 774 ? 18.390 -4.359 -15.047 1.00 90.25 774 LEU A CA 1
ATOM 6129 C C . LEU A 1 774 ? 18.459 -5.731 -15.732 1.00 90.25 774 LEU A C 1
ATOM 6131 O O . LEU A 1 774 ? 19.451 -6.045 -16.386 1.00 90.25 774 LEU A O 1
ATOM 6135 N N . GLY A 1 775 ? 17.386 -6.524 -15.636 1.00 91.56 775 GLY A N 1
ATOM 6136 C CA . GLY A 1 775 ? 17.283 -7.806 -16.332 1.00 91.56 775 GLY A CA 1
ATOM 6137 C C . GLY A 1 775 ? 17.366 -7.644 -17.851 1.00 91.56 775 GLY A C 1
ATOM 6138 O O . GLY A 1 775 ? 18.111 -8.369 -18.505 1.00 91.56 775 GLY A O 1
ATOM 6139 N N . GLY A 1 776 ? 16.669 -6.650 -18.409 1.00 94.44 776 GLY A N 1
ATOM 6140 C CA . GLY A 1 776 ? 16.731 -6.321 -19.831 1.00 94.44 776 GLY A CA 1
ATOM 6141 C C . GLY A 1 776 ? 18.131 -5.924 -20.285 1.00 94.44 776 GLY A C 1
ATOM 6142 O O . GLY A 1 776 ? 18.584 -6.403 -21.321 1.00 94.44 776 GLY A O 1
ATOM 6143 N N . PHE A 1 777 ? 18.843 -5.111 -19.501 1.00 93.88 777 PHE A N 1
ATOM 6144 C CA . PHE A 1 777 ? 20.215 -4.694 -19.796 1.00 93.88 777 PHE A CA 1
ATOM 6145 C C . PHE A 1 777 ? 21.161 -5.895 -19.869 1.00 93.88 777 PHE A C 1
ATOM 6147 O O . PHE A 1 777 ? 21.825 -6.092 -20.884 1.00 93.88 777 PHE A O 1
ATOM 6154 N N . VAL A 1 778 ? 21.167 -6.739 -18.829 1.00 93.69 778 VAL A N 1
ATOM 6155 C CA . VAL A 1 778 ? 22.054 -7.910 -18.746 1.00 93.69 778 VAL A CA 1
ATOM 6156 C C . VAL A 1 778 ? 21.799 -8.879 -19.898 1.00 93.69 778 VAL A C 1
ATOM 6158 O O . VAL A 1 778 ? 22.741 -9.268 -20.586 1.00 93.69 778 VAL A O 1
ATOM 6161 N N . VAL A 1 779 ? 20.535 -9.237 -20.150 1.00 95.69 779 VAL A N 1
ATOM 6162 C CA . VAL A 1 779 ? 20.194 -10.165 -21.240 1.00 95.69 779 VAL A CA 1
ATOM 6163 C C . VAL A 1 779 ? 20.585 -9.571 -22.595 1.00 95.69 779 VAL A C 1
ATOM 6165 O O . VAL A 1 779 ? 21.154 -10.276 -23.422 1.00 95.69 779 VAL A O 1
ATOM 6168 N N . SER A 1 780 ? 20.371 -8.271 -22.809 1.00 94.31 780 SER A N 1
ATOM 6169 C CA . SER A 1 780 ? 20.750 -7.610 -24.067 1.00 94.31 780 SER A CA 1
ATOM 6170 C C . SER A 1 780 ? 22.262 -7.582 -24.279 1.00 94.31 780 SER A C 1
ATOM 6172 O O . SER A 1 780 ? 22.717 -7.831 -25.392 1.00 94.31 780 SER A O 1
ATOM 6174 N N . CYS A 1 781 ? 23.053 -7.343 -23.226 1.00 91.69 781 CYS A N 1
ATOM 6175 C CA . CYS A 1 781 ? 24.514 -7.422 -23.299 1.00 91.69 781 CYS A CA 1
ATOM 6176 C C . CYS A 1 781 ? 24.986 -8.825 -23.696 1.00 91.69 781 CYS A C 1
ATOM 6178 O O . CYS A 1 781 ? 25.890 -8.949 -24.519 1.00 91.69 781 CYS A O 1
ATOM 6180 N N . VAL A 1 782 ? 24.368 -9.873 -23.140 1.00 93.81 782 VAL A N 1
ATOM 6181 C CA . VAL A 1 782 ? 24.688 -11.266 -23.486 1.00 93.81 782 VAL A CA 1
ATOM 6182 C C . VAL A 1 782 ? 24.356 -11.548 -24.950 1.00 93.81 782 VAL A C 1
ATOM 6184 O O . VAL A 1 782 ? 25.210 -12.044 -25.679 1.00 93.81 782 VAL A O 1
ATOM 6187 N N . VAL A 1 783 ? 23.148 -11.194 -25.399 1.00 93.75 783 VAL A N 1
ATOM 6188 C CA . VAL A 1 783 ? 22.696 -11.446 -26.777 1.00 93.75 783 VAL A CA 1
ATOM 6189 C C . VAL A 1 783 ? 23.582 -10.727 -27.796 1.00 93.75 783 VAL A C 1
ATOM 6191 O O . VAL A 1 783 ? 24.112 -11.361 -28.706 1.00 93.75 783 VAL A O 1
ATOM 6194 N N . VAL A 1 784 ? 23.824 -9.429 -27.609 1.00 92.06 784 VAL A N 1
ATOM 6195 C CA . VAL A 1 784 ? 24.704 -8.648 -28.493 1.00 92.06 784 VAL A CA 1
ATOM 6196 C C . VAL A 1 784 ? 26.146 -9.158 -28.432 1.00 92.06 784 VAL A C 1
ATOM 6198 O O . VAL A 1 784 ? 26.821 -9.228 -29.456 1.00 92.06 784 VAL A O 1
ATOM 6201 N N . GLY A 1 785 ? 26.621 -9.575 -27.254 1.00 88.25 785 GLY A N 1
ATOM 6202 C CA . GLY A 1 785 ? 27.933 -10.203 -27.091 1.00 88.25 785 GLY A CA 1
ATOM 6203 C C . GLY A 1 785 ? 28.096 -11.462 -27.946 1.00 88.25 785 GLY A C 1
ATOM 6204 O O . GLY A 1 785 ? 29.133 -11.628 -28.591 1.00 88.25 785 GLY A O 1
ATOM 6205 N N . ILE A 1 786 ? 27.056 -12.301 -28.024 1.00 90.94 786 ILE A N 1
ATOM 6206 C CA . ILE A 1 786 ? 27.027 -13.484 -28.896 1.00 90.94 786 ILE A CA 1
ATOM 6207 C C . ILE A 1 786 ? 27.150 -13.061 -30.364 1.00 90.94 786 ILE A C 1
ATOM 6209 O O . ILE A 1 786 ? 28.049 -13.542 -31.053 1.00 90.94 786 ILE A O 1
ATOM 6213 N N . PHE A 1 787 ? 26.325 -12.119 -30.837 1.00 89.38 787 PHE A N 1
ATOM 6214 C CA . PHE A 1 787 ? 26.377 -11.638 -32.227 1.00 89.38 787 PHE A CA 1
ATOM 6215 C C . PHE A 1 787 ? 27.711 -10.968 -32.587 1.00 89.38 787 PHE A C 1
ATOM 6217 O O . PHE A 1 787 ? 28.215 -11.145 -33.698 1.00 89.38 787 PHE A O 1
ATOM 6224 N N . CYS A 1 788 ? 28.344 -10.255 -31.655 1.00 86.81 788 CYS A N 1
ATOM 6225 C CA . CYS A 1 788 ? 29.691 -9.706 -31.835 1.00 86.81 788 CYS A CA 1
ATOM 6226 C C . CYS A 1 788 ? 30.771 -10.796 -31.980 1.00 86.81 788 CYS A C 1
ATOM 6228 O O . CYS A 1 788 ? 31.779 -10.565 -32.654 1.00 86.81 788 CYS A O 1
ATOM 6230 N N . GLY A 1 789 ? 30.562 -11.970 -31.376 1.00 84.75 789 GLY A N 1
ATOM 6231 C CA . GLY A 1 789 ? 31.455 -13.128 -31.466 1.00 84.75 789 GLY A CA 1
ATOM 6232 C C . GLY A 1 789 ? 31.335 -13.928 -32.768 1.00 84.75 789 GLY A C 1
ATOM 6233 O O . GLY A 1 789 ? 32.293 -14.597 -33.157 1.00 84.75 789 GLY A O 1
ATOM 6234 N N . VAL A 1 790 ? 30.201 -13.843 -33.473 1.00 86.06 790 VAL A N 1
ATOM 6235 C CA . VAL A 1 790 ? 29.989 -14.556 -34.746 1.00 86.06 790 VAL A CA 1
ATOM 6236 C C . VAL A 1 790 ? 30.956 -14.024 -35.827 1.00 86.06 790 VAL A C 1
ATOM 6238 O O . VAL A 1 790 ? 31.201 -12.817 -35.897 1.00 86.06 790 VAL A O 1
ATOM 6241 N N . PRO A 1 791 ? 31.532 -14.865 -36.705 1.00 80.06 791 PRO A N 1
ATOM 6242 C CA . PRO A 1 791 ? 32.294 -14.396 -37.867 1.00 80.06 791 PRO A CA 1
ATOM 6243 C C . PRO A 1 791 ? 31.462 -13.515 -38.826 1.00 80.06 791 PRO A C 1
ATOM 6245 O O . PRO A 1 791 ? 30.267 -13.296 -38.626 1.00 80.06 791 PRO A O 1
ATOM 6248 N N . ARG A 1 792 ? 32.090 -12.925 -39.849 1.00 76.06 792 ARG A N 1
ATOM 6249 C CA . ARG A 1 792 ? 31.346 -12.202 -40.899 1.00 76.06 792 ARG A CA 1
ATOM 6250 C C . ARG A 1 792 ? 30.741 -13.208 -41.876 1.00 76.06 792 ARG A C 1
ATOM 6252 O O . ARG A 1 792 ? 31.384 -14.214 -42.158 1.00 76.06 792 ARG A O 1
ATOM 6259 N N . GLY A 1 793 ? 29.513 -12.943 -42.325 1.00 72.56 793 GLY A N 1
ATOM 6260 C CA . GLY A 1 793 ? 28.842 -13.754 -43.344 1.00 72.56 793 GLY A CA 1
ATOM 6261 C C . GLY A 1 793 ? 29.177 -13.336 -44.779 1.00 72.56 793 GLY A C 1
ATOM 6262 O O . GLY A 1 793 ? 29.163 -14.196 -45.650 1.00 72.56 793 GLY A O 1
ATOM 6263 N N . ASP A 1 794 ? 29.491 -12.050 -45.000 1.00 77.19 794 ASP A N 1
ATOM 6264 C CA . ASP A 1 794 ? 29.816 -11.448 -46.308 1.00 77.19 794 ASP A CA 1
ATOM 6265 C C . ASP A 1 794 ? 28.796 -11.797 -47.416 1.00 77.19 794 ASP A C 1
ATOM 6267 O O . ASP A 1 794 ? 29.161 -12.165 -48.530 1.00 77.19 794 ASP A O 1
ATOM 6271 N N . PHE A 1 795 ? 27.499 -11.706 -47.099 1.00 74.38 795 PHE A N 1
ATOM 6272 C CA . PHE A 1 795 ? 26.407 -12.084 -48.003 1.00 74.38 795 PHE A CA 1
ATOM 6273 C C . PHE A 1 795 ? 25.989 -10.957 -48.966 1.00 74.38 795 PHE A C 1
ATOM 6275 O O . PHE A 1 795 ? 25.539 -11.260 -50.071 1.00 74.38 795 PHE A O 1
ATOM 6282 N N . TYR A 1 796 ? 26.105 -9.684 -48.558 1.00 64.69 796 TYR A N 1
ATOM 6283 C CA . TYR A 1 796 ? 25.814 -8.497 -49.381 1.00 64.69 796 TYR A CA 1
ATOM 6284 C C . TYR A 1 796 ? 26.486 -7.214 -48.874 1.00 64.69 796 TYR A C 1
ATOM 6286 O O . TYR A 1 796 ? 26.814 -7.120 -47.659 1.00 64.69 796 TYR A O 1
#

Organism: NCBI:txid329884

Sequence (796 aa):
MVYSLTYRRPSHVRSSASRDSLSGDDKQKSINDSITSGSSCMSNGIPEALSFDRIISGGVCPPCTVRDFMNYLRYIEHSAENLQFFLWYRDYCARWEKLPESEKALAPVWTAEQAEAEVAGNASQSRPKRINPQVAAVLRDTDFADGAPKHAVDKADPFITPARSSVDDKKDLMSDYGSSMGDETLASSTMHQSVANQAFDDAGMKWKPFTLQPYRDEIGRIISVYIAGSSSRELNLSARERQAVLHALQNTTHPTAFRSITRTVEYSLRKQAHPNFVRWTICNGNRPRVVFARGLGIAGILAGFTADLLLTLSHASRPWRVIPFLAWFIGIATLIAAWKGIFLIMVYSLTYHRPSHVRSSASRDSLSGDEKQKSINDSITSGLSCMSNGIPEALSFDRIISGGVCPPCTVRDFMNYLRYIEHSAENLQFFLWYRDYCARWETLPESEKALAPVWTAEQAEAEVACNAFQSRPKRINPQVAAVLRDTDFADGAPKHAMDKADPLITPARSSVDDKKDPMSDYGSSMGDETLASSTTHRSMANQAFDDAGMKWKPFTLQPYRDEIDRIISVYIAGGSSRELNLSARERQALLHALQNTTHPTAFRSIIRTVEYSLRKQAHPNFVRWTICNGNRPRVVFARGLGIAGILAGFTADLLITLSHASRPWRVIPFLAWFIGIATLIAAWKGMCVVLHGLHHRHLRPWELFSDEPGDLNNEKWLSQDTLTSESGNSFEDEPWVPRYRKRNVIRKIFDRQIWIEEPALRQIQDTIFLQAVLGGFVVSCVVVGIFCGVPRGDFY